Protein AF-0000000081655066 (afdb_homodimer)

Organism: Saccoglossus kowalevskii (NCBI:txid10224)

InterPro domains:
  IPR029526 PiggyBac transposable element-derived protein [PF13843] (154-527)

Secondary structure (DSSP, 8-state):
----------------------------------------------EEE-TTT--EEE---TTS----S--------SSSS-S-------------SS-----------------S--PPPEE--GGGGGG--PPP--SPPEESS---TT--HHHHHHHHS-HHHHHHHHHHHHHHHHHIIIIIS-S--TT-----HHHHHHHHHHHHHHHHS--SSGGGGG-S-TTT--HHHHHHS-HHHHHHHHHH--SS-STT-GGG-SSHHHHHHHHHH-TTTTTHHHHHHHHHHHHHSEE--SEEEEEEEEEE--S--TT-EE-TTSSS-EEEEEEEEEESSS--EEEEEE---STTS---SS----THHHHHHHHHHHGGG-SS-EEEEE-TTT--HHHHHHHHTTTEEEEEE--TT-TTTS-GGGSPSTT-SS----TT-EEEEEETTTTEEEEEEE-SS-EEEEEESSS---B-STT--BHHHHHHHHHTTHHHHHHHHHHHT------S-HHHHHHHHHHHHHHHHHHHHHHHH-TT----HHHHHHHHHHHHHTT---S--------------TTGGGS------------------------------------/----------------------------------------------EEE-TTT--EEE---TTS-------------SSSS-S-------------SS-----------------S--PPPEE--GGGGGG--PPP--SPPEESS---TT--HHHHHHHHS-HHHHHHHHHHHHHHHHHIIIIIS-S--TT-----HHHHHHHHHHHHHHHHS--SSGGGGG-S-TTT--HHHHTTS-HHHHHHHHHH--SS-STT-GGG-SSHHHHHHHHHH-TTTTTHHHHHHHHHHHHHSEE--SEEEEEEEEEE--S--TT-EE-TTSSS-EEEEEEEEEESSS--EEEEEE---STTS---SS----TTHHHHHHHHHHGGG-SS-EEEEE-TTT--HHHHHHHHTTTEEEEEE--TT-TTTS-GGGSPSTT-SS----TT-EEEEEETTTTEEEEEEE-SS-EEEEEESSS---B-STT--BHHHHHHHHHTTHHHHHHHHHHHT------S-HHHHHHHHHHHHHHHHHHHHHHHH-TT----HHHHHHHHHHHHHTT---S--------------TT-TT-------------------------------------

pLDDT: mean 71.2, std 31.36, range [13.7, 98.75]

Foldseek 3Di:
DDDDPDDDDDDDDDDDDDDDDDDDDDDPPPDPPPPDDPDDPCPVQQFDQPVVPRGGHRPPDCVVVPPDDCPPCCCCPACVQPPPVPDDPCPDPPPPPPPPPVCPVPLDDQDDPPQPPPFAKDWDDLVLLVLFAQDDFDDDWFWPDDDDPPDALLVLLCLLVNLVQLQLQLVQLQQQLVCCCVPPVVHHDPVDDRDGSLLSLLLVLLLLLCLLVPDPDPCLCCDPDPVRHNPVSCQQEHPVVSVSSVSSGFRAHPVPQLSPDPDPVSSVVVCLVCVLRGCVNSVVSSLVSLQRTTDADQEKEKDKDFLADDADDQQWAADPVDPRGIGWIKIFMFHLVALRTRHIGTRRDLVSPPPDPPDSSSSCVLLVVVCVRCVSPFPRQHEYAYEQVNDDPNSQLVRVVRNYHYKYWHDVVSVNRDRPVFDDPDPDPHHPDDQLDKIKMDRSVSQKMWMWHHHPPDITIIIGRHGSQAQPDPSSDTPSVVVNVRRHCNNVNNNVLCNSRQSDDDDNHRVVSVVSVSSSSSLSNSVSNVCRNVVPDPQDSSNSSSSSSVVSSVPRGPDDPPPPDPDDDDPPPPVPPPPDDPDDDDDDDDDPDDPDDDDDDDDDDDDDDDDDDVD/DDDDDDDDDDDDDDDDDDDDDDDDDDDDDPDPPPPDDDDDPCPPQQFCQDVPPRGGHRPPDCVPVPPPPPPVCCCCPFLQAPQPPPDCPPPDPPPPPPPPPVCPVPLDDQDDPPQPPPFAKDWDDLVLLVLFAQDDFDDDWFWPDDDDPPDALLVLLCLQVNLVQLQLQLVQLQQQLVCCCVPTVVHHDPPDDRDGSLLSLLLVLLLLLCLLVPDPDPCLCCDPDPVRHNPVSCQQEHPVVSVSSVSSGFRAHPVPQLSPDPDPVSSVVVCLVCVLRGCCNSVVSSLVSLQRTTDADQEKEKDKDFLADDADDQQWAADPVDPRGIGWIKIFMFHLVALRTRHIGTRRDLVSPPPDPPDSSSSCVLLVVVCVRCVSPFPRQHEYAYEQVNDDPNSQLVRVVRNYHYKYWHDVVSVSRDRPVFDDPDPDPHHPDDQLDKIKMDRSVSQKMWMWHHHPPDITIIIGRHGSQAQPDPSSDTPSVVVNVRRHCNNVNNNVLCNSRQSDDDDNHRVVSVVSVSSSSSLRNSVSNVCRNVVPDPQDSSNSSSSSSVVSSVPRHPDDPPPPPPDDDDPPPPPPDPDDDPDDDDDDDDDDDDDDDDDDDDDDDDYDDDDDDDD

Radius of gyration: 40.01 Å; Cα contacts (8 Å, |Δi|>4): 1673; chains: 2; bounding box: 115×161×135 Å

Structure (mmCIF, N/CA/C/O backbone):
data_AF-0000000081655066-model_v1
#
loop_
_entity.id
_entity.type
_entity.pdbx_description
1 polymer 'PiggyBac transposable element-derived protein 5-like'
#
loop_
_atom_site.group_PDB
_atom_site.id
_atom_site.type_symbol
_atom_site.label_atom_id
_atom_site.label_alt_id
_atom_site.label_comp_id
_atom_site.label_asym_id
_atom_site.label_entity_id
_atom_site.label_seq_id
_atom_site.pdbx_PDB_ins_code
_atom_site.Cartn_x
_atom_site.Cartn_y
_atom_site.Cartn_z
_atom_site.occupancy
_atom_site.B_iso_or_equiv
_atom_site.auth_seq_id
_atom_site.auth_comp_id
_atom_site.auth_asym_id
_atom_site.auth_atom_id
_atom_site.pdbx_PDB_model_num
ATOM 1 N N . MET A 1 1 ? -26.516 -25.516 51.75 1 16.62 1 MET A N 1
ATOM 2 C CA . MET A 1 1 ? -26.547 -24.328 52.594 1 16.62 1 MET A CA 1
ATOM 3 C C . MET A 1 1 ? -25.172 -23.672 52.656 1 16.62 1 MET A C 1
ATOM 5 O O . MET A 1 1 ? -25.047 -22.453 52.656 1 16.62 1 MET A O 1
ATOM 9 N N . SER A 1 2 ? -24.109 -24.328 53.219 1 15.76 2 SER A N 1
ATOM 10 C CA . SER A 1 2 ? -23.469 -23.766 54.406 1 15.76 2 SER A CA 1
ATOM 11 C C . SER A 1 2 ? -22.531 -22.609 54.031 1 15.76 2 SER A C 1
ATOM 13 O O . SER A 1 2 ? -22.125 -22.5 52.875 1 15.76 2 SER A O 1
ATOM 15 N N . PRO A 1 3 ? -21.734 -22.016 55.125 1 16.81 3 PRO A N 1
ATOM 16 C CA . PRO A 1 3 ? -21.297 -20.859 55.875 1 16.81 3 PRO A CA 1
ATOM 17 C C . PRO A 1 3 ? -20.0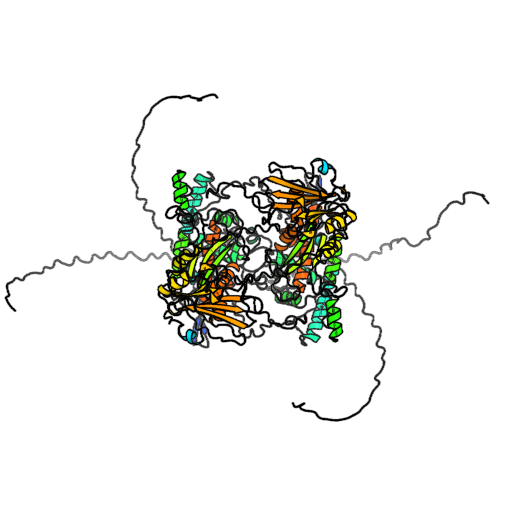31 -20.219 55.312 1 16.81 3 PRO A C 1
ATOM 19 O O . PRO A 1 3 ? -19.359 -20.812 54.469 1 16.81 3 PRO A O 1
ATOM 22 N N . LYS A 1 4 ? -19.438 -19.203 56.188 1 15.16 4 LYS A N 1
ATOM 23 C CA . LYS A 1 4 ? -18.938 -17.891 56.594 1 15.16 4 LYS A CA 1
ATOM 24 C C . LYS A 1 4 ? -17.406 -17.875 56.625 1 15.16 4 LYS A C 1
ATOM 26 O O . LYS A 1 4 ? -16.797 -18.312 57.594 1 15.16 4 LYS A O 1
ATOM 31 N N . LYS A 1 5 ? -16.672 -18.531 55.875 1 15.38 5 LYS A N 1
ATOM 32 C CA . LYS A 1 5 ? -15.375 -18.859 56.438 1 15.38 5 LYS A CA 1
ATOM 33 C C . LYS A 1 5 ? -14.625 -17.594 56.844 1 15.38 5 LYS A C 1
ATOM 35 O O . LYS A 1 5 ? -14.438 -16.688 56.031 1 15.38 5 LYS A O 1
ATOM 40 N N . TRP A 1 6 ? -14.289 -17.297 58.156 1 14.04 6 TRP A N 1
ATOM 41 C CA . TRP A 1 6 ? -13.984 -16.391 59.25 1 14.04 6 TRP A CA 1
ATOM 42 C C . TRP A 1 6 ? -12.648 -15.688 59.031 1 14.04 6 TRP A C 1
ATOM 44 O O . TRP A 1 6 ? -12.562 -14.461 59.125 1 14.04 6 TRP A O 1
ATOM 54 N N . TYR A 1 7 ? -11.445 -16.297 59.281 1 14.67 7 TYR A N 1
ATOM 55 C CA . TYR A 1 7 ? -10.719 -15.867 60.469 1 14.67 7 TYR A CA 1
ATOM 56 C C . TYR A 1 7 ? -9.898 -14.617 60.156 1 14.67 7 TYR A C 1
ATOM 58 O O . TYR A 1 7 ? -9.578 -14.336 59 1 14.67 7 TYR A O 1
ATOM 66 N N . LYS A 1 8 ? -9.25 -13.883 61.281 1 13.89 8 LYS A N 1
ATOM 67 C CA . LYS A 1 8 ? -8.914 -12.711 62.094 1 13.89 8 LYS A CA 1
ATOM 68 C C . LYS A 1 8 ? -7.465 -12.289 61.875 1 13.89 8 LYS A C 1
ATOM 70 O O . LYS A 1 8 ? -7.031 -11.258 62.406 1 13.89 8 LYS A O 1
ATOM 75 N N . LYS A 1 9 ? -6.566 -13.031 61.312 1 14.57 9 LYS A N 1
ATOM 76 C CA . LYS A 1 9 ? -5.371 -12.953 62.156 1 14.57 9 LYS A CA 1
ATOM 77 C C . LYS A 1 9 ? -4.941 -11.5 62.375 1 14.57 9 LYS A C 1
ATOM 79 O O . LYS A 1 9 ? -5.094 -10.672 61.469 1 14.57 9 LYS A O 1
ATOM 84 N N . ASN A 1 10 ? -4.234 -11.234 63.469 1 14.16 10 ASN A N 1
ATOM 85 C CA . ASN A 1 10 ? -3.838 -10.336 64.562 1 14.16 10 ASN A CA 1
ATOM 86 C C . ASN A 1 10 ? -2.871 -9.266 64.062 1 14.16 10 ASN A C 1
ATOM 88 O O . ASN A 1 10 ? -2.518 -9.227 62.875 1 14.16 10 ASN A O 1
ATOM 92 N N . VAL A 1 11 ? -1.591 -9.32 64.625 1 14.4 11 VAL A N 1
ATOM 93 C CA . VAL A 1 11 ? -1.069 -8.461 65.688 1 14.4 11 VAL A CA 1
ATOM 94 C C . VAL A 1 11 ? -0.312 -7.285 65.062 1 14.4 11 VAL A C 1
ATOM 96 O O . VAL A 1 11 ? -0.012 -7.289 63.875 1 14.4 11 VAL A O 1
ATOM 99 N N . CYS A 1 12 ? 1.048 -7.078 65.562 1 14.5 12 CYS A N 1
ATOM 100 C CA . CYS A 1 12 ? 1.563 -6.09 66.5 1 14.5 12 CYS A CA 1
ATOM 101 C C . CYS A 1 12 ? 2.322 -4.988 65.75 1 14.5 12 CYS A C 1
ATOM 103 O O . CYS A 1 12 ? 2.021 -3.805 65.938 1 14.5 12 CYS A O 1
ATOM 105 N N . GLY A 1 13 ? 3.725 -4.988 66 1 14.02 13 GLY A N 1
ATOM 106 C CA . GLY A 1 13 ? 4.43 -4.012 66.812 1 14.02 13 GLY A CA 1
ATOM 107 C C . GLY A 1 13 ? 4.879 -2.795 66 1 14.02 13 GLY A C 1
ATOM 108 O O . GLY A 1 13 ? 4.715 -2.744 64.812 1 14.02 13 GLY A O 1
ATOM 109 N N . THR A 1 14 ? 6.246 -2.379 66.312 1 14.54 14 THR A N 1
ATOM 110 C CA . THR A 1 14 ? 6.812 -1.21 66.938 1 14.54 14 THR A CA 1
ATOM 111 C C . THR A 1 14 ? 7.293 -0.184 65.938 1 14.54 14 THR A C 1
ATOM 113 O O . THR A 1 14 ? 6.91 0.986 66 1 14.54 14 THR A O 1
ATOM 116 N N . GLU A 1 15 ? 8.711 -0.121 65.75 1 14.47 15 GLU A N 1
ATOM 117 C CA . GLU A 1 15 ? 9.539 0.967 66.25 1 14.47 15 GLU A CA 1
ATOM 118 C C . GLU A 1 15 ? 9.648 2.102 65.188 1 14.47 15 GLU A C 1
ATOM 120 O O . GLU A 1 15 ? 9.344 1.919 64.062 1 14.47 15 GLU A O 1
ATOM 125 N N . GLN A 1 16 ? 10.875 2.84 65.312 1 13.99 16 GLN A N 1
ATOM 126 C CA . GLN A 1 16 ? 11.297 4.188 65.688 1 13.99 16 GLN A CA 1
ATOM 127 C C . GLN A 1 16 ? 11.633 5.02 64.5 1 13.99 16 GLN A C 1
ATOM 129 O O . GLN A 1 16 ? 11.117 6.125 64.312 1 13.99 16 GLN A O 1
ATOM 134 N N . SER A 1 17 ? 12.984 4.992 64 1 14.1 17 SER A N 1
ATOM 135 C CA . SER A 1 17 ? 13.875 6.125 64.25 1 14.1 17 SER A CA 1
ATOM 136 C C . SER A 1 17 ? 13.797 7.141 63.125 1 14.1 17 SER A C 1
ATOM 138 O O . SER A 1 17 ? 13.234 6.855 62.062 1 14.1 17 SER A O 1
ATOM 140 N N . THR A 1 18 ? 15.07 7.672 62.812 1 14.79 18 THR A N 1
ATOM 141 C CA . THR A 1 18 ? 15.758 8.961 62.906 1 14.79 18 THR A CA 1
ATOM 142 C C . THR A 1 18 ? 15.727 9.688 61.562 1 14.79 18 THR A C 1
ATOM 144 O O . THR A 1 18 ? 15.68 9.055 60.5 1 14.79 18 THR A O 1
ATOM 147 N N . LEU A 1 19 ? 15.625 11.016 61.625 1 14.87 19 LEU A N 1
ATOM 148 C CA . LEU A 1 19 ? 15.273 12.258 60.938 1 14.87 19 LEU A CA 1
ATOM 149 C C . LEU A 1 19 ? 16.406 12.719 60.031 1 14.87 19 LEU A C 1
ATOM 151 O O . LEU A 1 19 ? 16.344 13.812 59.469 1 14.87 19 LEU A O 1
ATOM 155 N N . ALA A 1 20 ? 17.375 11.75 59.75 1 14.73 20 ALA A N 1
ATOM 156 C CA . ALA A 1 20 ? 18.578 12.562 59.531 1 14.73 20 ALA A CA 1
ATOM 157 C C . ALA A 1 20 ? 18.344 13.617 58.438 1 14.73 20 ALA A C 1
ATOM 159 O O . ALA A 1 20 ? 17.469 13.453 57.594 1 14.73 20 ALA A O 1
ATOM 160 N N . SER A 1 21 ? 19.391 14.547 58.469 1 14.8 21 SER A N 1
ATOM 161 C CA . SER A 1 21 ? 19.734 15.953 58.281 1 14.8 21 SER A CA 1
ATOM 162 C C . SER A 1 21 ? 19.844 16.328 56.812 1 14.8 21 SER A C 1
ATOM 164 O O . SER A 1 21 ? 20.047 15.453 55.969 1 14.8 21 SER A O 1
ATOM 166 N N . PHE A 1 22 ? 19.797 17.625 56.562 1 15.66 22 PHE A N 1
ATOM 167 C CA . PHE A 1 22 ? 19.344 18.688 55.656 1 15.66 22 PHE A CA 1
ATOM 168 C C . PHE A 1 22 ? 20.406 19 54.594 1 15.66 22 PHE A C 1
ATOM 170 O O . PHE A 1 22 ? 20.125 19.719 53.625 1 15.66 22 PHE A O 1
ATOM 177 N N . PRO A 1 23 ? 21.672 18.188 54.625 1 16.05 23 PRO A N 1
ATOM 178 C CA . PRO A 1 23 ? 22.594 19.297 54.344 1 16.05 23 PRO A CA 1
ATOM 179 C C . PRO A 1 23 ? 22.375 19.906 52.969 1 16.05 23 PRO A C 1
ATOM 181 O O . PRO A 1 23 ? 21.766 19.281 52.094 1 16.05 23 PRO A O 1
ATOM 184 N N . GLU A 1 24 ? 23.188 21.047 52.844 1 15.78 24 GLU A N 1
ATOM 185 C CA . GLU A 1 24 ? 23.25 22.328 52.156 1 15.78 24 GLU A CA 1
ATOM 186 C C . GLU A 1 24 ? 23.688 22.156 50.688 1 15.78 24 GLU A C 1
ATOM 188 O O . GLU A 1 24 ? 24.484 21.25 50.375 1 15.78 24 GLU A O 1
ATOM 193 N N . LYS A 1 25 ? 23.078 22.859 49.844 1 16.58 25 LYS A N 1
ATOM 194 C CA . LYS A 1 25 ? 22.859 23.031 48.406 1 16.58 25 LYS A CA 1
ATOM 195 C C . LYS A 1 25 ? 24.125 23.578 47.719 1 16.58 25 LYS A C 1
ATOM 197 O O . LYS A 1 25 ? 24.078 24.625 47.094 1 16.58 25 LYS A O 1
ATOM 202 N N . GLN A 1 26 ? 25.375 22.953 48.094 1 15.59 26 GLN A N 1
ATOM 203 C CA . GLN A 1 26 ? 26.516 23.75 47.625 1 15.59 26 GLN A CA 1
ATOM 204 C C . GLN A 1 26 ? 26.484 23.969 46.125 1 15.59 26 GLN A C 1
ATOM 206 O O . GLN A 1 26 ? 25.891 23.172 45.375 1 15.59 26 GLN A O 1
ATOM 211 N N . THR A 1 27 ? 27.156 25.141 45.719 1 16.92 27 THR A N 1
ATOM 212 C CA . THR A 1 27 ? 27.297 26.203 44.75 1 16.92 27 THR A CA 1
ATOM 213 C C . THR A 1 27 ? 28.125 25.75 43.562 1 16.92 27 THR A C 1
ATOM 215 O O . THR A 1 27 ? 28.391 26.531 42.625 1 16.92 27 THR A O 1
ATOM 218 N N . ILE A 1 28 ? 28 24.5 43.062 1 16.25 28 ILE A N 1
ATOM 219 C CA . ILE A 1 28 ? 29.094 24.094 42.188 1 16.25 28 ILE A CA 1
ATOM 220 C C . ILE A 1 28 ? 29.156 25.016 40.969 1 16.25 28 ILE A C 1
ATOM 222 O O . ILE A 1 28 ? 28.172 25.188 40.25 1 16.25 28 ILE A O 1
ATOM 226 N N . LYS A 1 29 ? 30.141 25.906 41 1 17.64 29 LYS A N 1
ATOM 227 C CA . LYS A 1 29 ? 30.625 26.922 40.062 1 17.64 29 LYS A CA 1
ATOM 228 C C . LYS A 1 29 ? 31.016 26.312 38.719 1 17.64 29 LYS A C 1
ATOM 230 O O . LYS A 1 29 ? 32.062 25.656 38.625 1 17.64 29 LYS A O 1
ATOM 235 N N . LYS A 1 30 ? 30.203 25.531 38.094 1 17.91 30 LYS A N 1
ATOM 236 C CA . LYS A 1 30 ? 30.766 24.859 36.938 1 17.91 30 LYS A CA 1
ATOM 237 C C . LYS A 1 30 ? 31.266 25.859 35.906 1 17.91 30 LYS A C 1
ATOM 239 O O . LYS A 1 30 ? 30.547 26.781 35.531 1 17.91 30 LYS A O 1
ATOM 244 N N . ARG A 1 31 ? 32.562 26.078 35.938 1 17.39 31 ARG A N 1
ATOM 245 C CA . ARG A 1 31 ? 33.406 26.891 35.062 1 17.39 31 ARG A CA 1
ATOM 246 C C . ARG A 1 31 ? 33.156 26.531 33.594 1 17.39 31 ARG A C 1
ATOM 248 O O . ARG A 1 31 ? 33.156 25.359 33.219 1 17.39 31 ARG A O 1
ATOM 255 N N . VAL A 1 32 ? 32.562 27.469 32.875 1 17.84 32 VAL A N 1
ATOM 256 C CA . VAL A 1 32 ? 32.031 27.625 31.516 1 17.84 32 VAL A CA 1
ATOM 257 C C . VAL A 1 32 ? 33.188 27.672 30.531 1 17.84 32 VAL A C 1
ATOM 259 O O . VAL A 1 32 ? 33.969 28.641 30.484 1 17.84 32 VAL A O 1
ATOM 262 N N . VAL A 1 33 ? 34.188 26.719 30.609 1 17.98 33 VAL A N 1
ATOM 263 C CA . VAL A 1 33 ? 35.375 26.953 29.797 1 17.98 33 VAL A CA 1
ATOM 264 C C . VAL A 1 33 ? 34.969 27.062 28.328 1 17.98 33 VAL A C 1
ATOM 266 O O . VAL A 1 33 ? 34.25 26.203 27.812 1 17.98 33 VAL A O 1
ATOM 269 N N . TYR A 1 34 ? 35.094 28.266 27.719 1 18.09 34 TYR A N 1
ATOM 270 C CA . TYR A 1 34 ? 34.812 28.891 26.438 1 18.09 34 TYR A CA 1
ATOM 271 C C . TYR A 1 34 ? 35.688 28.328 25.344 1 18.09 34 TYR A C 1
ATOM 273 O O . TYR A 1 34 ? 36.938 28.5 25.375 1 18.09 34 TYR A O 1
ATOM 281 N N . ALA A 1 35 ? 35.625 26.969 25.141 1 19.02 35 ALA A N 1
ATOM 282 C CA . ALA A 1 35 ? 36.594 26.453 24.188 1 19.02 35 ALA A CA 1
ATOM 283 C C . ALA A 1 35 ? 36.562 27.234 22.875 1 19.02 35 ALA A C 1
ATOM 285 O O . ALA A 1 35 ? 35.5 27.609 22.406 1 19.02 35 ALA A O 1
ATOM 286 N N . HIS A 1 36 ? 37.594 27.875 22.516 1 19.34 36 HIS A N 1
ATOM 287 C CA . HIS A 1 36 ? 38.062 28.734 21.438 1 19.34 36 HIS A CA 1
ATOM 288 C C . HIS A 1 36 ? 37.906 28.078 20.078 1 19.34 36 HIS A C 1
ATOM 290 O O . HIS A 1 36 ? 38.312 26.938 19.875 1 19.34 36 HIS A O 1
ATOM 296 N N . ALA A 1 37 ? 36.875 28.438 19.297 1 19 37 ALA A N 1
ATOM 297 C CA . ALA A 1 37 ? 36.375 28.094 17.969 1 19 37 ALA A CA 1
ATOM 298 C C . ALA A 1 37 ? 37.406 28.375 16.891 1 19 37 ALA A C 1
ATOM 300 O O . ALA A 1 37 ? 37.938 29.484 16.781 1 19 37 ALA A O 1
ATOM 301 N N . SER A 1 38 ? 38.25 27.359 16.703 1 20.33 38 SER A N 1
ATOM 302 C CA . SER A 1 38 ? 39.312 27.484 15.703 1 20.33 38 SER A CA 1
ATOM 303 C C . SER A 1 38 ? 38.781 28.125 14.414 1 20.33 38 SER A C 1
ATOM 305 O O . SER A 1 38 ? 37.594 28.016 14.102 1 20.33 38 SER A O 1
ATOM 307 N N . PRO A 1 39 ? 39.656 28.875 13.703 1 22.05 39 PRO A N 1
ATOM 308 C CA . PRO A 1 39 ? 39.5 29.812 12.586 1 22.05 39 PRO A CA 1
ATOM 309 C C . PRO A 1 39 ? 38.906 29.156 11.344 1 22.05 39 PRO A C 1
ATOM 311 O O . PRO A 1 39 ? 39.156 27.984 11.07 1 22.05 39 PRO A O 1
ATOM 314 N N . MET A 1 40 ? 37.781 29.656 10.844 1 22.22 40 MET A N 1
ATOM 315 C CA . MET A 1 40 ? 36.781 29.438 9.781 1 22.22 40 MET A CA 1
ATOM 316 C C . MET A 1 40 ? 37.469 29.422 8.414 1 22.22 40 MET A C 1
ATOM 318 O O . MET A 1 40 ? 38.281 30.297 8.094 1 22.22 40 MET A O 1
ATOM 322 N N . ASP A 1 41 ? 37.75 28.188 7.852 1 22.53 41 ASP A N 1
ATOM 323 C CA . ASP A 1 41 ? 38.281 27.906 6.516 1 22.53 41 ASP A CA 1
ATOM 324 C C . ASP A 1 41 ? 37.688 28.875 5.488 1 22.53 41 ASP A C 1
ATOM 326 O O . ASP A 1 41 ? 36.469 29.109 5.461 1 22.53 41 ASP A O 1
ATOM 330 N N . THR A 1 42 ? 38.438 29.844 4.988 1 25.31 42 THR A N 1
ATOM 331 C CA . THR A 1 42 ? 38.281 30.891 3.982 1 25.31 42 THR A CA 1
ATOM 332 C C . THR A 1 42 ? 37.812 30.297 2.658 1 25.31 42 THR A C 1
ATOM 334 O O . THR A 1 42 ? 38.594 29.703 1.916 1 25.31 42 THR A O 1
ATOM 337 N N . ARG A 1 43 ? 36.688 29.578 2.572 1 28.83 43 ARG A N 1
ATOM 338 C CA . ARG A 1 43 ? 36.125 29.188 1.29 1 28.83 43 ARG A CA 1
ATOM 339 C C . ARG A 1 43 ? 36.031 30.391 0.348 1 28.83 43 ARG A C 1
ATOM 341 O O . ARG A 1 43 ? 35.438 31.406 0.687 1 28.83 43 ARG A O 1
ATOM 348 N N . ASP A 1 44 ? 37.062 30.562 -0.419 1 28.55 44 ASP A N 1
ATOM 349 C CA . ASP A 1 44 ? 37.062 31.531 -1.512 1 28.55 44 ASP A CA 1
ATOM 350 C C . ASP A 1 44 ? 35.781 31.422 -2.33 1 28.55 44 ASP A C 1
ATOM 352 O O . ASP A 1 44 ? 35.469 30.375 -2.908 1 28.55 44 ASP A O 1
ATOM 356 N N . ASP A 1 45 ? 34.688 32 -2.012 1 32.31 45 ASP A N 1
ATOM 357 C CA . ASP A 1 45 ? 33.375 32.25 -2.6 1 32.31 45 ASP A CA 1
ATOM 358 C C . ASP A 1 45 ? 33.5 32.812 -4.012 1 32.31 45 ASP A C 1
ATOM 360 O O . ASP A 1 45 ? 33.875 34 -4.188 1 32.31 45 ASP A O 1
ATOM 364 N N . GLU A 1 46 ? 34.031 32.031 -4.969 1 35.88 46 GLU A N 1
ATOM 365 C CA . GLU A 1 46 ? 34.062 32.656 -6.289 1 35.88 46 GLU A CA 1
ATOM 366 C C . GLU A 1 46 ? 32.688 33.094 -6.75 1 35.88 46 GLU A C 1
ATOM 368 O O . GLU A 1 46 ? 31.75 32.312 -6.738 1 35.88 46 GLU A O 1
ATOM 373 N N . LEU A 1 47 ? 32.312 34.312 -6.75 1 42.12 47 LEU A N 1
ATOM 374 C CA . LEU A 1 47 ? 31.156 35.094 -7.199 1 42.12 47 LEU A CA 1
ATOM 375 C C . LEU A 1 47 ? 31 35 -8.719 1 42.12 47 LEU A C 1
ATOM 377 O O . LEU A 1 47 ? 31.984 35.156 -9.453 1 42.12 47 LEU A O 1
ATOM 381 N N . VAL A 1 48 ? 30.156 34.188 -9.312 1 47.5 48 VAL A N 1
ATOM 382 C CA . VAL A 1 48 ? 29.922 34.25 -10.758 1 47.5 48 VAL A CA 1
ATOM 383 C C . VAL A 1 48 ? 28.812 35.25 -11.078 1 47.5 48 VAL A C 1
ATOM 385 O O . VAL A 1 48 ? 27.859 35.375 -10.32 1 47.5 48 VAL A O 1
ATOM 388 N N . LEU A 1 49 ? 29.031 36.156 -12 1 47.59 49 LEU A N 1
ATOM 389 C CA . LEU A 1 49 ? 28.156 37.219 -12.492 1 47.59 49 LEU A CA 1
ATOM 390 C C . LEU A 1 49 ? 26.922 36.625 -13.172 1 47.59 49 LEU A C 1
ATOM 392 O O . LEU A 1 49 ? 27.047 35.781 -14.07 1 47.59 49 LEU A O 1
ATOM 396 N N . ASP A 1 50 ? 25.672 36.781 -12.711 1 43.16 50 ASP A N 1
ATOM 397 C CA . ASP A 1 50 ? 24.422 36.469 -13.367 1 43.16 50 ASP A CA 1
ATOM 398 C C . ASP A 1 50 ? 24.203 37.344 -14.602 1 43.16 50 ASP A C 1
ATOM 400 O O . ASP A 1 50 ? 24.172 38.562 -14.492 1 43.16 50 ASP A O 1
ATOM 404 N N . GLU A 1 51 ? 24.375 36.906 -15.742 1 52.81 51 GLU A N 1
ATOM 405 C CA . GLU A 1 51 ? 24.359 37.719 -16.953 1 52.81 51 GLU A CA 1
ATOM 406 C C . GLU A 1 51 ? 23.078 38.562 -17.031 1 52.81 51 GLU A C 1
ATOM 408 O O . GLU A 1 51 ? 23.078 39.656 -17.594 1 52.81 51 GLU A O 1
ATOM 413 N N . LYS A 1 52 ? 21.875 38.156 -16.547 1 52.62 52 LYS A N 1
ATOM 414 C CA . LYS A 1 52 ? 20.625 38.938 -16.688 1 52.62 52 LYS A CA 1
ATOM 415 C C . LYS A 1 52 ? 20.547 40.031 -15.641 1 52.62 52 LYS A C 1
ATOM 417 O O . LYS A 1 52 ? 20.078 41.125 -15.93 1 52.62 52 LYS A O 1
ATOM 422 N N . THR A 1 53 ? 20.938 39.656 -14.391 1 47.03 53 THR A N 1
ATOM 423 C CA . THR A 1 53 ? 20.75 40.656 -13.336 1 47.03 53 THR A CA 1
ATOM 424 C C . THR A 1 53 ? 22.062 41.375 -13.047 1 47.03 53 THR A C 1
ATOM 426 O O . THR A 1 53 ? 22.062 42.438 -12.398 1 47.03 53 THR A O 1
ATOM 429 N N . GLY A 1 54 ? 23.203 41.281 -13.539 1 47.22 54 GLY A N 1
ATOM 430 C CA . GLY A 1 54 ? 24.5 41.906 -13.375 1 47.22 54 GLY A CA 1
ATOM 431 C C . GLY A 1 54 ? 25.125 41.656 -12.008 1 47.22 54 GLY A C 1
ATOM 432 O O . GLY A 1 54 ? 26.109 42.281 -11.633 1 47.22 54 GLY A O 1
ATOM 433 N N . GLU A 1 55 ? 24.375 41.031 -11.078 1 45.44 55 GLU A N 1
ATOM 434 C CA . GLU A 1 55 ? 24.844 40.938 -9.703 1 45.44 55 GLU A CA 1
ATOM 435 C C . GLU A 1 55 ? 25.766 39.75 -9.5 1 45.44 55 GLU A C 1
ATOM 437 O O . GLU A 1 55 ? 25.641 38.75 -10.211 1 45.44 55 GLU A O 1
ATOM 442 N N . LEU A 1 56 ? 26.891 39.688 -8.828 1 45.59 56 LEU A N 1
ATOM 443 C CA . LEU A 1 56 ? 27.891 38.656 -8.523 1 45.59 56 LEU A CA 1
ATOM 444 C C . LEU A 1 56 ? 27.297 37.594 -7.605 1 45.59 56 LEU A C 1
ATOM 446 O O . LEU A 1 56 ? 26.75 37.906 -6.547 1 45.59 56 LEU A O 1
ATOM 450 N N . ARG A 1 57 ? 26.734 36.531 -8.039 1 42 57 ARG A N 1
ATOM 451 C CA . ARG A 1 57 ? 26.234 35.469 -7.148 1 42 57 ARG A CA 1
ATOM 452 C C . ARG A 1 57 ? 27.281 34.406 -6.934 1 42 57 ARG A C 1
ATOM 454 O O . ARG A 1 57 ? 28.203 34.25 -7.742 1 42 57 ARG A O 1
ATOM 461 N N . HIS A 1 58 ? 27.562 33.812 -5.727 1 39.47 58 HIS A N 1
ATOM 462 C CA . HIS A 1 58 ? 28.5 32.719 -5.43 1 39.47 58 HIS A CA 1
ATOM 463 C C . HIS A 1 58 ? 28.312 31.562 -6.398 1 39.47 58 HIS A C 1
ATOM 465 O O . HIS A 1 58 ? 27.188 31.219 -6.773 1 39.47 58 HIS A O 1
ATOM 471 N N . LYS A 1 59 ? 29.328 31.172 -7.164 1 35.12 59 LYS A N 1
ATOM 472 C CA . LYS A 1 59 ? 29.359 30.031 -8.07 1 35.12 59 LYS A CA 1
ATOM 473 C C . LYS A 1 59 ? 28.844 28.766 -7.391 1 35.12 59 LYS A C 1
ATOM 475 O O . LYS A 1 59 ? 29.391 28.328 -6.375 1 35.12 59 LYS A O 1
ATOM 480 N N . ILE A 1 60 ? 27.641 28.547 -7.414 1 33.41 60 ILE A N 1
ATOM 481 C CA . ILE A 1 60 ? 27.219 27.203 -6.992 1 33.41 60 ILE A CA 1
ATOM 482 C C . ILE A 1 60 ? 28 26.156 -7.777 1 33.41 60 ILE A C 1
ATOM 484 O O . ILE A 1 60 ? 28.125 26.25 -9 1 33.41 60 ILE A O 1
ATOM 488 N N . PRO A 1 61 ? 28.969 25.531 -7.164 1 30.03 61 PRO A N 1
ATOM 489 C CA . PRO A 1 61 ? 29.703 24.531 -7.953 1 30.03 61 PRO A CA 1
ATOM 490 C C . PRO A 1 61 ? 28.812 23.828 -8.977 1 30.03 61 PRO A C 1
ATOM 492 O O . PRO A 1 61 ? 27.609 23.672 -8.758 1 30.03 61 PRO A O 1
ATOM 495 N N . ASP A 1 62 ? 29.266 23.812 -10.328 1 27.8 62 ASP A N 1
ATOM 496 C CA . ASP A 1 62 ? 28.75 23.234 -11.57 1 27.8 62 ASP A CA 1
ATOM 497 C C . ASP A 1 62 ? 28.125 21.859 -11.32 1 27.8 62 ASP A C 1
ATOM 499 O O . ASP A 1 62 ? 27.562 21.25 -12.234 1 27.8 62 ASP A O 1
ATOM 503 N N . ASP A 1 63 ? 28.75 21.25 -10.273 1 28.2 63 ASP A N 1
ATOM 504 C CA . ASP A 1 63 ? 28.375 19.844 -10.367 1 28.2 63 ASP A CA 1
ATOM 505 C C . ASP A 1 63 ? 26.844 19.688 -10.367 1 28.2 63 ASP A C 1
ATOM 507 O O . ASP A 1 63 ? 26.344 18.562 -10.281 1 28.2 63 ASP A O 1
ATOM 511 N N . PHE A 1 64 ? 26.266 20.766 -9.781 1 28.08 64 PHE A N 1
ATOM 512 C CA . PHE A 1 64 ? 24.812 20.594 -9.82 1 28.08 64 PHE A CA 1
ATOM 513 C C . PHE A 1 64 ? 24.266 20.891 -11.211 1 28.08 64 PHE A C 1
ATOM 515 O O . PHE A 1 64 ? 23.953 22.047 -11.523 1 28.08 64 PHE A O 1
ATOM 522 N N . ILE A 1 65 ? 25.031 20.516 -12.266 1 25.7 65 ILE A N 1
ATOM 523 C CA . ILE A 1 65 ? 24.516 20.719 -13.617 1 25.7 65 ILE A CA 1
ATOM 524 C C . ILE A 1 65 ? 23 20.703 -13.594 1 25.7 65 ILE A C 1
ATOM 526 O O . ILE A 1 65 ? 22.375 19.703 -13.227 1 25.7 65 ILE A O 1
ATOM 530 N N . VAL A 1 66 ? 22.531 21.828 -13.32 1 25.72 66 VAL A N 1
ATOM 531 C CA . VAL A 1 66 ? 21.109 22.047 -13.617 1 25.72 66 VAL A CA 1
ATOM 532 C C . VAL A 1 66 ? 20.781 21.484 -15 1 25.72 66 VAL A C 1
ATOM 534 O O . VAL A 1 66 ? 21.453 21.797 -15.984 1 25.72 66 VAL A O 1
ATOM 537 N N . ALA A 1 67 ? 20.328 20.281 -15.133 1 24.81 67 ALA A N 1
ATOM 538 C CA . ALA A 1 67 ? 19.75 19.891 -16.422 1 24.81 67 ALA A CA 1
ATOM 539 C C . ALA A 1 67 ? 19.062 21.078 -17.094 1 24.81 67 ALA A C 1
ATOM 541 O O . ALA A 1 67 ? 18.234 21.75 -16.484 1 24.81 67 ALA A O 1
ATOM 542 N N . THR A 1 68 ? 19.734 22.047 -17.797 1 23.05 68 THR A N 1
ATOM 543 C CA . THR A 1 68 ? 19.203 23.016 -18.75 1 23.05 68 THR A CA 1
ATOM 544 C C . THR A 1 68 ? 17.781 22.625 -19.172 1 23.05 68 THR A C 1
ATOM 546 O O . THR A 1 68 ? 17.375 21.469 -19.031 1 23.05 68 THR A O 1
ATOM 549 N N . ASP A 1 69 ? 17.031 23.703 -19.812 1 22.55 69 ASP A N 1
ATOM 550 C CA . ASP A 1 69 ? 15.672 23.969 -20.297 1 22.55 69 ASP A CA 1
ATOM 551 C C . ASP A 1 69 ? 15.164 22.812 -21.156 1 22.55 69 ASP A C 1
ATOM 553 O O . ASP A 1 69 ? 13.969 22.5 -21.156 1 22.55 69 ASP A O 1
ATOM 557 N N . ASP A 1 70 ? 15.922 22.812 -22.406 1 21.92 70 ASP A N 1
ATOM 558 C CA . ASP A 1 70 ? 15.195 22.188 -23.5 1 21.92 70 ASP A CA 1
ATOM 559 C C . ASP A 1 70 ? 14.727 20.781 -23.125 1 21.92 70 ASP A C 1
ATOM 561 O O . ASP A 1 70 ? 15.398 19.797 -23.422 1 21.92 70 ASP A O 1
ATOM 565 N N . ASP A 1 71 ? 14.734 20.672 -22.031 1 24.58 71 ASP A N 1
ATOM 566 C CA . ASP A 1 71 ? 14.086 19.438 -21.578 1 24.58 71 ASP A CA 1
ATOM 567 C C . ASP A 1 71 ? 12.758 19.234 -22.297 1 24.58 71 ASP A C 1
ATOM 569 O O . ASP A 1 71 ? 11.695 19.594 -21.781 1 24.58 71 ASP A O 1
ATOM 573 N N . THR A 1 72 ? 12.789 19.828 -23.625 1 23.17 72 THR A N 1
ATOM 574 C CA . THR A 1 72 ? 11.633 19.562 -24.469 1 23.17 72 THR A CA 1
ATOM 575 C C . THR A 1 72 ? 10.992 18.234 -24.094 1 23.17 72 THR A C 1
ATOM 577 O O . THR A 1 72 ? 9.773 18.156 -23.906 1 23.17 72 THR A O 1
ATOM 580 N N . ASP A 1 73 ? 11.727 17.297 -24.734 1 21.7 73 ASP A N 1
ATOM 581 C CA . ASP A 1 73 ? 11.023 16.078 -25.156 1 21.7 73 ASP A CA 1
ATOM 582 C C . ASP A 1 73 ? 10.508 15.297 -23.953 1 21.7 73 ASP A C 1
ATOM 584 O O . ASP A 1 73 ? 11.281 14.617 -23.266 1 21.7 73 ASP A O 1
ATOM 588 N N . SER A 1 74 ? 10.195 15.891 -23.031 1 25.67 74 SER A N 1
ATOM 589 C CA . SER A 1 74 ? 9.273 15.125 -22.203 1 25.67 74 SER A CA 1
ATOM 590 C C . SER A 1 74 ? 8.695 13.938 -22.953 1 25.67 74 SER A C 1
ATOM 592 O O . SER A 1 74 ? 7.512 13.938 -23.312 1 25.67 74 SER A O 1
ATOM 594 N N . GLU A 1 75 ? 9.609 13.656 -23.938 1 23.14 75 GLU A N 1
ATOM 595 C CA . GLU A 1 75 ? 9.203 12.477 -24.703 1 23.14 75 GLU A CA 1
ATOM 596 C C . GLU A 1 75 ? 8.695 11.375 -23.781 1 23.14 75 GLU A C 1
ATOM 598 O O . GLU A 1 75 ? 9.484 10.625 -23.188 1 23.14 75 GLU A O 1
ATOM 603 N N . ILE A 1 76 ? 8.195 11.734 -22.766 1 28.98 76 ILE A N 1
ATOM 604 C CA . ILE A 1 76 ? 7.121 10.773 -22.531 1 28.98 76 ILE A CA 1
ATOM 605 C C . ILE A 1 76 ? 6.723 10.117 -23.859 1 28.98 76 ILE A C 1
ATOM 607 O O . ILE A 1 76 ? 5.82 10.602 -24.547 1 28.98 76 ILE A O 1
ATOM 611 N N . ASP A 1 77 ? 7.891 10.25 -24.781 1 24.14 77 ASP A N 1
ATOM 612 C CA . ASP A 1 77 ? 7.758 9.859 -26.172 1 24.14 77 ASP A CA 1
ATOM 613 C C . ASP A 1 77 ? 6.977 8.547 -26.312 1 24.14 77 ASP A C 1
ATOM 615 O O . ASP A 1 77 ? 6.129 8.414 -27.203 1 24.14 77 ASP A O 1
ATOM 619 N N . GLU A 1 78 ? 7.699 7.621 -26.141 1 29.25 78 GLU A N 1
ATOM 620 C CA . GLU A 1 78 ? 8.094 6.391 -26.812 1 29.25 78 GLU A CA 1
ATOM 621 C C . GLU A 1 78 ? 6.926 5.422 -26.938 1 29.25 78 GLU A C 1
ATOM 623 O O . GLU A 1 78 ? 6.031 5.414 -26.078 1 29.25 78 GLU A O 1
ATOM 628 N N . ASP A 1 79 ? 6.297 4.453 -27.344 1 26.44 79 ASP A N 1
ATOM 629 C CA . ASP A 1 79 ? 5.234 4.371 -28.344 1 26.44 79 ASP A CA 1
ATOM 630 C C . ASP A 1 79 ? 4.016 5.184 -27.906 1 26.44 79 ASP A C 1
ATOM 632 O O . ASP A 1 79 ? 3.52 5.035 -26.797 1 26.44 79 ASP A O 1
ATOM 636 N N . ARG A 1 80 ? 3.543 6.289 -27.547 1 29.73 80 ARG A N 1
ATOM 637 C CA . ARG A 1 80 ? 2.354 6.621 -26.766 1 29.73 80 ARG A CA 1
ATOM 638 C C . ARG A 1 80 ? 1.574 5.363 -26.391 1 29.73 80 ARG A C 1
ATOM 640 O O . ARG A 1 80 ? 1.686 4.336 -27.062 1 29.73 80 ARG A O 1
ATOM 647 N N . ALA A 1 81 ? 0.379 4.812 -25.719 1 32.25 81 ALA A N 1
ATOM 648 C CA . ALA A 1 81 ? -0.046 3.467 -25.344 1 32.25 81 ALA A CA 1
ATOM 649 C C . ALA A 1 81 ? 0.338 2.447 -26.406 1 32.25 81 ALA A C 1
ATOM 651 O O . ALA A 1 81 ? -0.072 2.568 -27.562 1 32.25 81 ALA A O 1
ATOM 652 N N . GLU A 1 82 ? 1.3 2.025 -27.078 1 31.03 82 GLU A N 1
ATOM 653 C CA . GLU A 1 82 ? 1.246 1.474 -28.438 1 31.03 82 GLU A CA 1
ATOM 654 C C . GLU A 1 82 ? -0.195 1.253 -28.891 1 31.03 82 GLU A C 1
ATOM 656 O O . GLU A 1 82 ? -1.116 1.272 -28.062 1 31.03 82 GLU A O 1
ATOM 661 N N . ASN A 1 83 ? -0.805 0.427 -29.875 1 28.19 83 ASN A N 1
ATOM 662 C CA . ASN A 1 83 ? -2.023 -0.197 -30.375 1 28.19 83 ASN A CA 1
ATOM 663 C C . ASN A 1 83 ? -2.799 -0.897 -29.266 1 28.19 83 ASN A C 1
ATOM 665 O O . ASN A 1 83 ? -2.736 -2.121 -29.125 1 28.19 83 ASN A O 1
ATOM 669 N N . ASP A 1 84 ? -2.898 -0.923 -28.109 1 30.33 84 ASP A N 1
ATOM 670 C CA . ASP A 1 84 ? -4.152 -1.615 -27.828 1 30.33 84 ASP A CA 1
ATOM 671 C C . ASP A 1 84 ? -5.348 -0.819 -28.359 1 30.33 84 ASP A C 1
ATOM 673 O O . ASP A 1 84 ? -5.504 0.359 -28.031 1 30.33 84 ASP A O 1
ATOM 677 N N . ASP A 1 85 ? -5.785 -0.825 -29.531 1 28.33 85 ASP A N 1
ATOM 678 C CA . ASP A 1 85 ? -6.852 -0.019 -30.125 1 28.33 85 ASP A CA 1
ATOM 679 C C . ASP A 1 85 ? -7.867 0.408 -29.062 1 28.33 85 ASP A C 1
ATOM 681 O O . ASP A 1 85 ? -9.023 -0.013 -29.109 1 28.33 85 ASP A O 1
ATOM 685 N N . PHE A 1 86 ? -7.785 0.239 -27.812 1 28.55 86 PHE A N 1
ATOM 686 C CA . PHE A 1 86 ? -8.969 0.733 -27.125 1 28.55 86 PHE A CA 1
ATOM 687 C C . PHE A 1 86 ? -9.234 2.193 -27.469 1 28.55 86 PHE A C 1
ATOM 689 O O . PHE A 1 86 ? -8.344 3.035 -27.359 1 28.55 86 PHE A O 1
ATOM 696 N N . LEU A 1 87 ? -10.047 2.568 -28.438 1 24.78 87 LEU A N 1
ATOM 697 C CA . LEU A 1 87 ? -10.891 3.74 -28.625 1 24.78 87 LEU A CA 1
ATOM 698 C C . LEU A 1 87 ? -11.133 4.453 -27.297 1 24.78 87 LEU A C 1
ATOM 700 O O . LEU A 1 87 ? -11.266 3.809 -26.266 1 24.78 87 LEU A O 1
ATOM 704 N N . GLU A 1 88 ? -10.992 5.789 -27.094 1 28.12 88 GLU A N 1
ATOM 705 C CA . GLU A 1 88 ? -10.898 6.973 -26.25 1 28.12 88 GLU A CA 1
ATOM 706 C C . GLU A 1 88 ? -12.086 7.066 -25.297 1 28.12 88 GLU A C 1
ATOM 708 O O . GLU A 1 88 ? -12.805 8.07 -25.281 1 28.12 88 GLU A O 1
ATOM 713 N N . GLN A 1 89 ? -13.016 6.199 -25.125 1 23.59 89 GLN A N 1
ATOM 714 C CA . GLN A 1 89 ? -13.992 6.91 -24.297 1 23.59 89 GLN A CA 1
ATOM 715 C C . GLN A 1 89 ? -13.375 7.359 -22.984 1 23.59 89 GLN A C 1
ATOM 717 O O . GLN A 1 89 ? -12.766 6.559 -22.266 1 23.59 89 GLN A O 1
ATOM 722 N N . ARG A 1 90 ? -12.867 8.578 -22.844 1 26.86 90 ARG A N 1
ATOM 723 C CA . ARG A 1 90 ? -12.422 9.391 -21.719 1 26.86 90 ARG A CA 1
ATOM 724 C C . ARG A 1 90 ? -13.172 9.008 -20.438 1 26.86 90 ARG A C 1
ATOM 726 O O . ARG A 1 90 ? -14.344 9.352 -20.281 1 26.86 90 ARG A O 1
ATOM 733 N N . TYR A 1 91 ? -12.984 7.832 -19.922 1 25.08 91 TYR A N 1
ATOM 734 C CA . TYR A 1 91 ? -13.672 7.875 -18.641 1 25.08 91 TYR A CA 1
ATOM 735 C C . TYR A 1 91 ? -13.062 8.93 -17.734 1 25.08 91 TYR A C 1
ATOM 737 O O . TYR A 1 91 ? -11.836 9.086 -17.672 1 25.08 91 TYR A O 1
ATOM 745 N N . PRO A 1 92 ? -13.625 9.984 -17.484 1 26.2 92 PRO A N 1
ATOM 746 C CA . PRO A 1 92 ? -13.188 10.977 -16.5 1 26.2 92 PRO A CA 1
ATOM 747 C C . PRO A 1 92 ? -12.555 10.344 -15.266 1 26.2 92 PRO A C 1
ATOM 749 O O . PRO A 1 92 ? -12.867 9.195 -14.93 1 26.2 92 PRO A O 1
ATOM 752 N N . PRO A 1 93 ? -11.289 10.688 -14.992 1 28.38 93 PRO A N 1
ATOM 753 C CA . PRO A 1 93 ? -10.648 10.289 -13.734 1 28.38 93 PRO A CA 1
ATOM 754 C C . PRO A 1 93 ? -11.648 10.141 -12.586 1 28.38 93 PRO A C 1
ATOM 756 O O . PRO A 1 93 ? -12.461 11.039 -12.344 1 28.38 93 PRO A O 1
ATOM 759 N N . VAL A 1 94 ? -12.141 8.961 -12.383 1 29.83 94 VAL A N 1
ATOM 760 C CA . VAL A 1 94 ? -12.984 8.781 -11.203 1 29.83 94 VAL A CA 1
ATOM 761 C C . VAL A 1 94 ? -12.336 9.453 -9.992 1 29.83 94 VAL A C 1
ATOM 763 O O . VAL A 1 94 ? -11.164 9.203 -9.695 1 29.83 94 VAL A O 1
ATOM 766 N N . LEU A 1 95 ? -12.617 10.57 -9.734 1 29.41 95 LEU A N 1
ATOM 767 C CA . LEU A 1 95 ? -12.367 11.18 -8.438 1 29.41 95 LEU A CA 1
ATOM 768 C C . LEU A 1 95 ? -12.453 10.141 -7.324 1 29.41 95 LEU A C 1
ATOM 770 O O . LEU A 1 95 ? -13.445 9.422 -7.219 1 29.41 95 LEU A O 1
ATOM 774 N N . ASP A 1 96 ? -11.375 9.547 -6.941 1 33.5 96 ASP A N 1
ATOM 775 C CA . ASP A 1 96 ? -11.258 8.68 -5.77 1 33.5 96 ASP A CA 1
ATOM 776 C C . ASP A 1 96 ? -12.172 9.156 -4.641 1 33.5 96 ASP A C 1
ATOM 778 O O . ASP A 1 96 ? -11.961 8.812 -3.479 1 33.5 96 ASP A O 1
ATOM 782 N N . SER A 1 97 ? -12.805 10.273 -4.809 1 31.53 97 SER A N 1
ATOM 783 C CA . SER A 1 97 ? -13.648 10.578 -3.656 1 31.53 97 SER A CA 1
ATOM 784 C C . SER A 1 97 ? -14.57 9.406 -3.32 1 31.53 97 SER A C 1
ATOM 786 O O . SER A 1 97 ? -14.773 8.516 -4.148 1 31.53 97 SER A O 1
ATOM 788 N N . ASP A 1 98 ? -15.305 9.516 -2.088 1 32.78 98 ASP A N 1
ATOM 789 C CA . ASP A 1 98 ? -16.266 8.703 -1.342 1 32.78 98 ASP A CA 1
ATOM 790 C C . ASP A 1 98 ? -17.375 8.203 -2.25 1 32.78 98 ASP A C 1
ATOM 792 O O . ASP A 1 98 ? -18.422 7.77 -1.771 1 32.78 98 ASP A O 1
ATOM 796 N N . ILE A 1 99 ? -17.312 8.617 -3.473 1 31.28 99 ILE A N 1
ATOM 797 C CA . ILE A 1 99 ? -18.484 8.055 -4.137 1 31.28 99 ILE A CA 1
ATOM 798 C C . ILE A 1 99 ? -18.281 6.562 -4.371 1 31.28 99 ILE A C 1
ATOM 800 O O . ILE A 1 99 ? -17.359 6.16 -5.094 1 31.28 99 ILE A O 1
ATOM 804 N N . GLU A 1 100 ? -18.578 5.797 -3.428 1 32.75 100 GLU A N 1
ATOM 805 C CA . GLU A 1 100 ? -18.641 4.34 -3.49 1 32.75 100 GLU A CA 1
ATOM 806 C C . GLU A 1 100 ? -19.203 3.869 -4.824 1 32.75 100 GLU A C 1
ATOM 808 O O . GLU A 1 100 ? -20.406 4.027 -5.09 1 32.75 100 GLU A O 1
ATOM 813 N N . ILE A 1 101 ? -18.547 4.07 -5.879 1 30 101 ILE A N 1
ATOM 814 C CA . ILE A 1 101 ? -19.078 3.289 -6.996 1 30 101 ILE A CA 1
ATOM 815 C C . ILE A 1 101 ? -19 1.8 -6.668 1 30 101 ILE A C 1
ATOM 817 O O . ILE A 1 101 ? -17.906 1.258 -6.469 1 30 101 ILE A O 1
ATOM 821 N N . GLU A 1 102 ? -19.906 1.282 -5.996 1 30.17 102 GLU A N 1
ATOM 822 C CA . GLU A 1 102 ? -20.109 -0.153 -5.82 1 30.17 102 GLU A CA 1
ATOM 823 C C . GLU A 1 102 ? -20.047 -0.887 -7.156 1 30.17 102 GLU A C 1
ATOM 825 O O . GLU A 1 102 ? -21.047 -0.962 -7.875 1 30.17 102 GLU A O 1
ATOM 830 N N . SER A 1 103 ? -19.203 -0.563 -8.047 1 30.05 103 SER A N 1
ATOM 831 C CA . SER A 1 103 ? -19.328 -1.507 -9.156 1 30.05 103 SER A CA 1
ATOM 832 C C . SER A 1 103 ? -19.078 -2.938 -8.695 1 30.05 103 SER A C 1
ATOM 834 O O . SER A 1 103 ? -17.922 -3.336 -8.5 1 30.05 103 SER A O 1
ATOM 836 N N . ASP A 1 104 ? -19.594 -3.398 -7.672 1 30.42 104 ASP A N 1
ATOM 837 C CA . ASP A 1 104 ? -19.578 -4.848 -7.523 1 30.42 104 ASP A CA 1
ATOM 838 C C . ASP A 1 104 ? -19.969 -5.539 -8.828 1 30.42 104 ASP A C 1
ATOM 840 O O . ASP A 1 104 ? -21.141 -5.527 -9.219 1 30.42 104 ASP A O 1
ATOM 844 N N . THR A 1 105 ? -19.312 -5.289 -9.898 1 31.23 105 THR A N 1
ATOM 845 C CA . THR A 1 105 ? -19.656 -6.289 -10.898 1 31.23 105 THR A CA 1
ATOM 846 C C . THR A 1 105 ? -19.891 -7.648 -10.25 1 31.23 105 THR A C 1
ATOM 848 O O . THR A 1 105 ? -18.984 -8.227 -9.648 1 31.23 105 THR A O 1
ATOM 851 N N . GLU A 1 106 ? -21.016 -7.797 -9.656 1 31.33 106 GLU A N 1
ATOM 852 C CA . GLU A 1 106 ? -21.547 -9.117 -9.312 1 31.33 106 GLU A CA 1
ATOM 853 C C . GLU A 1 106 ? -21.125 -10.164 -10.344 1 31.33 106 GLU A C 1
ATOM 855 O O . GLU A 1 106 ? -21.5 -10.07 -11.508 1 31.33 106 GLU A O 1
ATOM 860 N N . ILE A 1 107 ? -19.938 -10.492 -10.438 1 32.75 107 ILE A N 1
ATOM 861 C CA . ILE A 1 107 ? -19.875 -11.812 -11.055 1 32.75 107 ILE A CA 1
ATOM 862 C C . ILE A 1 107 ? -21.141 -12.602 -10.727 1 32.75 107 ILE A C 1
ATOM 864 O O . ILE A 1 107 ? -21.438 -12.852 -9.555 1 32.75 107 ILE A O 1
ATOM 868 N N . GLY A 1 108 ? -22.266 -12.242 -11.414 1 29.88 108 GLY A N 1
ATOM 869 C CA . GLY A 1 108 ? -23.578 -12.852 -11.312 1 29.88 108 GLY A CA 1
ATOM 870 C C . GLY A 1 108 ? -23.547 -14.258 -10.75 1 29.88 108 GLY A C 1
ATOM 871 O O . GLY A 1 108 ? -22.547 -14.961 -10.875 1 29.88 108 GLY A O 1
ATOM 872 N N . ALA A 1 109 ? -24.312 -14.43 -9.617 1 29.55 109 ALA A N 1
ATOM 873 C CA . ALA A 1 109 ? -24.812 -15.711 -9.133 1 29.55 109 ALA A CA 1
ATOM 874 C C . ALA A 1 109 ? -25.078 -16.672 -10.297 1 29.55 109 ALA A C 1
ATOM 876 O O . ALA A 1 109 ? -25.703 -16.297 -11.289 1 29.55 109 ALA A O 1
ATOM 877 N N . THR A 1 110 ? -24.156 -17.484 -10.656 1 32.69 110 THR A N 1
ATOM 878 C CA . THR A 1 110 ? -24.359 -18.672 -11.484 1 32.69 110 THR A CA 1
ATOM 879 C C . THR A 1 110 ? -25.766 -19.25 -11.297 1 32.69 110 THR A C 1
ATOM 881 O O . THR A 1 110 ? -26.203 -19.438 -10.164 1 32.69 110 THR A O 1
ATOM 884 N N . PHE A 1 111 ? -26.672 -18.953 -12.203 1 30.91 111 PHE A N 1
ATOM 885 C CA . PHE A 1 111 ? -27.984 -19.562 -12.367 1 30.91 111 PHE A CA 1
ATOM 886 C C . PHE A 1 111 ? -27.969 -21.031 -11.953 1 30.91 111 PHE A C 1
ATOM 888 O O . PHE A 1 111 ? -26.891 -21.625 -11.852 1 30.91 111 PHE A O 1
ATOM 895 N N . ASP A 1 112 ? -29.156 -21.656 -12.234 1 33.44 112 ASP A N 1
ATOM 896 C CA . ASP A 1 112 ? -30.156 -22.656 -11.867 1 33.44 112 ASP A CA 1
ATOM 897 C C . ASP A 1 112 ? -29.688 -24.062 -12.258 1 33.44 112 ASP A C 1
ATOM 899 O O . ASP A 1 112 ? -30.25 -24.688 -13.156 1 33.44 112 ASP A O 1
ATOM 903 N N . TYR A 1 113 ? -28.406 -24.312 -12.727 1 32.84 113 TYR A N 1
ATOM 904 C CA . TYR A 1 113 ? -28.609 -25.719 -13.031 1 32.84 113 TYR A CA 1
ATOM 905 C C . TYR A 1 113 ? -28.984 -26.5 -11.773 1 32.84 113 TYR A C 1
ATOM 907 O O . TYR A 1 113 ? -28.531 -26.188 -10.672 1 32.84 113 TYR A O 1
ATOM 915 N N . VAL A 1 114 ? -30.109 -27 -11.75 1 35.94 114 VAL A N 1
ATOM 916 C CA . VAL A 1 114 ? -30.562 -28.062 -10.852 1 35.94 114 VAL A CA 1
ATOM 917 C C . VAL A 1 114 ? -29.391 -28.953 -10.477 1 35.94 114 VAL A C 1
ATOM 919 O O . VAL A 1 114 ? -28.641 -29.422 -11.352 1 35.94 114 VAL A O 1
ATOM 922 N N . ALA A 1 115 ? -28.844 -28.734 -9.32 1 43.47 115 ALA A N 1
ATOM 923 C CA . ALA A 1 115 ? -27.859 -29.656 -8.742 1 43.47 115 ALA A CA 1
ATOM 924 C C . ALA A 1 115 ? -28.062 -31.078 -9.242 1 43.47 115 ALA A C 1
ATOM 926 O O . ALA A 1 115 ? -29.172 -31.625 -9.141 1 43.47 115 ALA A O 1
ATOM 927 N N . SER A 1 116 ? -27.438 -31.453 -10.141 1 44.44 116 SER A N 1
ATOM 928 C CA . SER A 1 116 ? -27.578 -32.812 -10.633 1 44.44 116 SER A CA 1
ATOM 929 C C . SER A 1 116 ? -27.75 -33.812 -9.484 1 44.44 116 SER A C 1
ATOM 931 O O . SER A 1 116 ? -28.172 -34.938 -9.695 1 44.44 116 SER A O 1
ATOM 933 N N . GLY A 1 117 ? -27 -33.562 -8.359 1 48.16 117 GLY A N 1
ATOM 934 C CA . GLY A 1 117 ? -27.109 -34.719 -7.465 1 48.16 117 GLY A CA 1
ATOM 935 C C . GLY A 1 117 ? -28.438 -34.781 -6.742 1 48.16 117 GLY A C 1
ATOM 936 O O . GLY A 1 117 ? -29.047 -33.719 -6.457 1 48.16 117 GLY A O 1
ATOM 937 N N . THR A 1 118 ? -29.203 -35.688 -7.02 1 56.16 118 THR A N 1
ATOM 938 C CA . THR A 1 118 ? -30.547 -36.062 -6.594 1 56.16 118 THR A CA 1
ATOM 939 C C . THR A 1 118 ? -30.594 -36.219 -5.078 1 56.16 118 THR A C 1
ATOM 941 O O . THR A 1 118 ? -31.641 -36.594 -4.531 1 56.16 118 THR A O 1
ATOM 944 N N . GLY A 1 119 ? -29.406 -35.875 -4.41 1 69.06 119 GLY A N 1
ATOM 945 C CA . GLY A 1 119 ? -29.531 -36.25 -3.012 1 69.06 119 GLY A CA 1
ATOM 946 C C . GLY A 1 119 ? -30.297 -35.219 -2.188 1 69.06 119 GLY A C 1
ATOM 947 O O . GLY A 1 119 ? -30.391 -34.062 -2.559 1 69.06 119 GLY A O 1
ATOM 948 N N . GLU A 1 120 ? -30.922 -35.656 -1.214 1 84.19 120 GLU A N 1
ATOM 949 C CA . GLU A 1 120 ? -31.734 -34.812 -0.323 1 84.19 120 GLU A CA 1
ATOM 950 C C . GLU A 1 120 ? -30.938 -34.406 0.916 1 84.19 120 GLU A C 1
ATOM 952 O O . GLU A 1 120 ? -30.234 -35.219 1.509 1 84.19 120 GLU A O 1
ATOM 957 N N . TRP A 1 121 ? -30.922 -33.094 1.156 1 91.38 121 TRP A N 1
ATOM 958 C CA . TRP A 1 121 ? -30.281 -32.562 2.357 1 91.38 121 TRP A CA 1
ATOM 959 C C . TRP A 1 121 ? -31.047 -32.969 3.607 1 91.38 121 TRP A C 1
ATOM 961 O O . TRP A 1 121 ? -32.281 -33.031 3.602 1 91.38 121 TRP A O 1
ATOM 971 N N . ARG A 1 122 ? -30.344 -33.312 4.598 1 90.62 122 ARG A N 1
ATOM 972 C CA . ARG A 1 122 ? -30.922 -33.531 5.922 1 90.62 122 ARG A CA 1
ATOM 973 C C . ARG A 1 122 ? -30 -33 7.012 1 90.62 122 ARG A C 1
ATOM 975 O O . ARG A 1 122 ? -28.828 -32.719 6.75 1 90.62 122 ARG A O 1
ATOM 982 N N . MET A 1 123 ? -30.547 -32.875 8.148 1 91.88 123 MET A N 1
ATOM 983 C CA . MET A 1 123 ? -29.734 -32.469 9.281 1 91.88 123 MET A CA 1
ATOM 984 C C . MET A 1 123 ? -28.672 -33.5 9.602 1 91.88 123 MET A C 1
ATOM 986 O O . MET A 1 123 ? -28.938 -34.719 9.586 1 91.88 123 MET A O 1
ATOM 990 N N . ALA A 1 124 ? -27.562 -32.969 9.812 1 89.5 124 ALA A N 1
ATOM 991 C CA . ALA A 1 124 ? -26.453 -33.875 10.117 1 89.5 124 ALA A CA 1
ATOM 992 C C . ALA A 1 124 ? -26.594 -34.438 11.523 1 89.5 124 ALA A C 1
ATOM 994 O O . ALA A 1 124 ? -27.062 -33.75 12.438 1 89.5 124 ALA A O 1
ATOM 995 N N . THR A 1 125 ? -26.188 -35.688 11.695 1 84.88 125 THR A N 1
ATOM 996 C CA . THR A 1 125 ? -26.125 -36.344 12.992 1 84.88 125 THR A CA 1
ATOM 997 C C . THR A 1 125 ? -24.688 -36.719 13.344 1 84.88 125 THR A C 1
ATOM 999 O O . THR A 1 125 ? -23.797 -36.594 12.508 1 84.88 125 THR A O 1
ATOM 1002 N N . GLU A 1 126 ? -24.469 -37.062 14.539 1 78.06 126 GLU A N 1
ATOM 1003 C CA . GLU A 1 126 ? -23.125 -37.438 15 1 78.06 126 GLU A CA 1
ATOM 1004 C C . GLU A 1 126 ? -22.578 -38.625 14.203 1 78.06 126 GLU A C 1
ATOM 1006 O O . GLU A 1 126 ? -21.375 -38.719 13.992 1 78.06 126 GLU A O 1
ATOM 1011 N N . GLU A 1 127 ? -23.453 -39.438 13.711 1 80.5 127 GLU A N 1
ATOM 1012 C CA . GLU A 1 127 ? -23.047 -40.625 12.977 1 80.5 127 GLU A CA 1
ATOM 1013 C C . GLU A 1 127 ? -22.531 -40.281 11.586 1 80.5 127 GLU A C 1
ATOM 1015 O O . GLU A 1 127 ? -21.797 -41.031 10.977 1 80.5 127 GLU A O 1
ATOM 1020 N N . ASP A 1 128 ? -22.938 -39.125 11.203 1 84 128 ASP A N 1
ATOM 1021 C CA . ASP A 1 128 ? -22.562 -38.719 9.859 1 84 128 ASP A CA 1
ATOM 1022 C C . ASP A 1 128 ? -21.078 -38.375 9.781 1 84 128 ASP A C 1
ATOM 1024 O O . ASP A 1 128 ? -20.5 -38.312 8.695 1 84 128 ASP A O 1
ATOM 1028 N N . GLY A 1 129 ? -20.453 -38.188 10.875 1 79.25 129 GLY A N 1
ATOM 1029 C CA . GLY A 1 129 ? -19.016 -37.938 10.898 1 79.25 129 GLY A CA 1
ATOM 1030 C C . GLY A 1 129 ? -18.203 -39.062 10.281 1 79.25 129 GLY A C 1
ATOM 1031 O O . GLY A 1 129 ? -17.141 -38.812 9.703 1 79.25 129 GLY A O 1
ATOM 1032 N N . ASP A 1 130 ? -18.75 -40.219 10.297 1 81.06 130 ASP A N 1
ATOM 1033 C CA . ASP A 1 130 ? -18.031 -41.406 9.867 1 81.06 130 ASP A CA 1
ATOM 1034 C C . ASP A 1 130 ? -18.047 -41.562 8.352 1 81.06 130 ASP A C 1
ATOM 1036 O O . ASP A 1 130 ? -17.266 -42.312 7.781 1 81.06 130 ASP A O 1
ATOM 1040 N N . ILE A 1 131 ? -18.844 -40.75 7.75 1 84.94 131 ILE A N 1
ATOM 1041 C CA . ILE A 1 131 ? -18.969 -40.875 6.297 1 84.94 131 ILE A CA 1
ATOM 1042 C C . ILE A 1 131 ? -17.766 -40.188 5.637 1 84.94 131 ILE A C 1
ATOM 1044 O O . ILE A 1 131 ? -17.406 -40.531 4.504 1 84.94 131 ILE A O 1
ATOM 1048 N N . PHE A 1 132 ? -17.141 -39.344 6.301 1 90.69 132 PHE A N 1
ATOM 1049 C CA . PHE A 1 132 ? -16.031 -38.562 5.758 1 90.69 132 PHE A CA 1
ATOM 1050 C C . PHE A 1 132 ? -14.695 -39.25 6.102 1 90.69 132 PHE A C 1
ATOM 1052 O O . PHE A 1 132 ? -14.5 -39.688 7.227 1 90.69 132 PHE A O 1
ATOM 1059 N N . THR A 1 133 ? -13.852 -39.375 5.148 1 89.19 133 THR A N 1
ATOM 1060 C CA . THR A 1 133 ? -12.508 -39.906 5.332 1 89.19 133 THR A CA 1
ATOM 1061 C C . THR A 1 133 ? -11.477 -39.094 4.57 1 89.19 133 THR A C 1
ATOM 1063 O O . THR A 1 133 ? -11.727 -38.656 3.439 1 89.19 133 THR A O 1
ATOM 1066 N N . ILE A 1 134 ? -10.422 -38.875 5.238 1 92.06 134 ILE A N 1
ATOM 1067 C CA . ILE A 1 134 ? -9.32 -38.219 4.555 1 92.06 134 ILE A CA 1
ATOM 1068 C C . ILE A 1 134 ? -8.633 -39.219 3.607 1 92.06 134 ILE A C 1
ATOM 1070 O O . ILE A 1 134 ? -8.117 -40.25 4.039 1 92.06 134 ILE A O 1
ATOM 1074 N N . PRO A 1 135 ? -8.688 -38.875 2.398 1 93.44 135 PRO A N 1
ATOM 1075 C CA . PRO A 1 135 ? -8.062 -39.781 1.446 1 93.44 135 PRO A CA 1
ATOM 1076 C C . PRO A 1 135 ? -6.547 -39.875 1.627 1 93.44 135 PRO A C 1
ATOM 1078 O O . PRO A 1 135 ? -5.91 -38.938 2.053 1 93.44 135 PRO A O 1
ATOM 1081 N N . VAL A 1 136 ? -6.035 -41 1.245 1 94.19 136 VAL A N 1
ATOM 1082 C CA . VAL A 1 136 ? -4.598 -41.219 1.342 1 94.19 136 VAL A CA 1
ATOM 1083 C C . VAL A 1 136 ? -3.875 -40.438 0.25 1 94.19 136 VAL A C 1
ATOM 1085 O O . VAL A 1 136 ? -4.297 -40.438 -0.91 1 94.19 136 VAL A O 1
ATOM 1088 N N . PHE A 1 137 ? -2.941 -39.75 0.67 1 95.38 137 PHE A N 1
ATOM 1089 C CA . PHE A 1 137 ? -2.111 -38.969 -0.249 1 95.38 137 PHE A CA 1
ATOM 1090 C C . PHE A 1 137 ? -0.753 -39.625 -0.436 1 95.38 137 PHE A C 1
ATOM 1092 O O . PHE A 1 137 ? 0.046 -39.719 0.501 1 95.38 137 PHE A O 1
ATOM 1099 N N . GLU A 1 138 ? -0.373 -40.031 -1.614 1 91.38 138 GLU A N 1
ATOM 1100 C CA . GLU A 1 138 ? 0.783 -40.875 -1.882 1 91.38 138 GLU A CA 1
ATOM 1101 C C . GLU A 1 138 ? 2.004 -40.031 -2.262 1 91.38 138 GLU A C 1
ATOM 1103 O O . GLU A 1 138 ? 3.117 -40.344 -1.813 1 91.38 138 GLU A O 1
ATOM 1108 N N . PRO A 1 139 ? 1.813 -39.031 -3.027 1 90.31 139 PRO A N 1
ATOM 1109 C CA . PRO A 1 139 ? 2.992 -38.281 -3.486 1 90.31 139 PRO A CA 1
ATOM 1110 C C . PRO A 1 139 ? 3.762 -37.625 -2.342 1 90.31 139 PRO A C 1
ATOM 1112 O O . PRO A 1 139 ? 3.162 -37.219 -1.345 1 90.31 139 PRO A O 1
ATOM 1115 N N . GLU A 1 140 ? 4.984 -37.594 -2.457 1 93.06 140 GLU A N 1
ATOM 1116 C CA . GLU A 1 140 ? 5.816 -36.875 -1.496 1 93.06 140 GLU A CA 1
ATOM 1117 C C . GLU A 1 140 ? 5.965 -35.406 -1.877 1 93.06 140 GLU A C 1
ATOM 1119 O O . GLU A 1 140 ? 6.492 -35.062 -2.943 1 93.06 140 GLU A O 1
ATOM 1124 N N . PRO A 1 141 ? 5.527 -34.562 -1.023 1 95.69 141 PRO A N 1
ATOM 1125 C CA . PRO A 1 141 ? 5.605 -33.156 -1.347 1 95.69 141 PRO A CA 1
ATOM 1126 C C . PRO A 1 141 ? 7.043 -32.625 -1.427 1 95.69 141 PRO A C 1
ATOM 1128 O O . PRO A 1 141 ? 7.906 -33.094 -0.685 1 95.69 141 PRO A O 1
ATOM 1131 N N . GLY A 1 142 ? 7.301 -31.688 -2.33 1 96.62 142 GLY A N 1
ATOM 1132 C CA . GLY A 1 142 ? 8.625 -31.094 -2.461 1 96.62 142 GLY A CA 1
ATOM 1133 C C . GLY A 1 142 ? 9.086 -30.984 -3.9 1 96.62 142 GLY A C 1
ATOM 1134 O O . GLY A 1 142 ? 8.336 -31.281 -4.828 1 96.62 142 GLY A O 1
ATOM 1135 N N . PRO A 1 143 ? 10.344 -30.484 -4.027 1 97.62 143 PRO A N 1
ATOM 1136 C CA . PRO A 1 143 ? 10.891 -30.375 -5.379 1 97.62 143 PRO A CA 1
ATOM 1137 C C . PRO A 1 143 ? 11.031 -31.719 -6.074 1 97.62 143 PRO A C 1
ATOM 1139 O O . PRO A 1 143 ? 11.359 -32.719 -5.434 1 97.62 143 PRO A O 1
ATOM 1142 N N . THR A 1 144 ? 10.789 -31.766 -7.363 1 97.69 144 THR A N 1
ATOM 1143 C CA . THR A 1 144 ? 10.844 -33 -8.141 1 97.69 144 THR A CA 1
ATOM 1144 C C . THR A 1 144 ? 12.195 -33.156 -8.836 1 97.69 144 THR A C 1
ATOM 1146 O O . THR A 1 144 ? 12.352 -33.969 -9.734 1 97.69 144 THR A O 1
ATOM 1149 N N . PHE A 1 145 ? 13.086 -32.312 -8.555 1 97.12 145 PHE A N 1
ATOM 1150 C CA . PHE A 1 145 ? 14.445 -32.344 -9.078 1 97.12 145 PHE A CA 1
ATOM 1151 C C . PHE A 1 145 ? 15.469 -32.312 -7.941 1 97.12 145 PHE A C 1
ATOM 1153 O O . PHE A 1 145 ? 15.102 -32.094 -6.781 1 97.12 145 PHE A O 1
ATOM 1160 N N . GLU A 1 146 ? 16.688 -32.594 -8.312 1 95 146 GLU A N 1
ATOM 1161 C CA . GLU A 1 146 ? 17.781 -32.531 -7.352 1 95 146 GLU A CA 1
ATOM 1162 C C . GLU A 1 146 ? 18.891 -31.609 -7.832 1 95 146 GLU A C 1
ATOM 1164 O O . GLU A 1 146 ? 19.094 -31.438 -9.039 1 95 146 GLU A O 1
ATOM 1169 N N . LEU A 1 147 ? 19.375 -30.891 -6.926 1 95.81 147 LEU A N 1
ATOM 1170 C CA . LEU A 1 147 ? 20.578 -30.078 -7.137 1 95.81 147 LEU A CA 1
ATOM 1171 C C . LEU A 1 147 ? 21.625 -30.375 -6.066 1 95.81 147 LEU A C 1
ATOM 1173 O O . LEU A 1 147 ? 21.281 -30.734 -4.938 1 95.81 147 LEU A O 1
ATOM 1177 N N . PRO A 1 148 ? 22.859 -30.297 -6.512 1 93.69 148 PRO A N 1
ATOM 1178 C CA . PRO A 1 148 ? 23.891 -30.516 -5.496 1 93.69 148 PRO A CA 1
ATOM 1179 C C . PRO A 1 148 ? 23.828 -29.484 -4.363 1 93.69 148 PRO A C 1
ATOM 1181 O O . PRO A 1 148 ? 23.25 -28.406 -4.539 1 93.69 148 PRO A O 1
ATOM 1184 N N . SER A 1 149 ? 24.359 -29.797 -3.256 1 88.69 149 SER A N 1
ATOM 1185 C CA . SER A 1 149 ? 24.297 -28.953 -2.068 1 88.69 149 SER A CA 1
ATOM 1186 C C . SER A 1 149 ? 25.016 -27.625 -2.299 1 88.69 149 SER A C 1
ATOM 1188 O O . SER A 1 149 ? 24.734 -26.625 -1.628 1 88.69 149 SER A O 1
ATOM 1190 N N . TYR A 1 150 ? 25.953 -27.609 -3.242 1 91.06 150 TYR A N 1
ATOM 1191 C CA . TYR A 1 150 ? 26.719 -26.391 -3.477 1 91.06 150 TYR A CA 1
ATOM 1192 C C . TYR A 1 150 ? 26.109 -25.562 -4.602 1 91.06 150 TYR A C 1
ATOM 1194 O O . TYR A 1 150 ? 26.672 -24.547 -5.016 1 91.06 150 TYR A O 1
ATOM 1202 N N . ALA A 1 151 ? 24.953 -26.125 -5.027 1 95.94 151 ALA A N 1
ATOM 1203 C CA . ALA A 1 151 ? 24.281 -25.375 -6.09 1 95.94 151 ALA A CA 1
ATOM 1204 C C . ALA A 1 151 ? 23.969 -23.953 -5.641 1 95.94 151 ALA A C 1
ATOM 1206 O O . ALA A 1 151 ? 23.562 -23.734 -4.496 1 95.94 151 ALA A O 1
ATOM 1207 N N . ARG A 1 152 ? 24.203 -22.984 -6.516 1 95.94 152 ARG A N 1
ATOM 1208 C CA . ARG A 1 152 ? 23.938 -21.578 -6.234 1 95.94 152 ARG A CA 1
ATOM 1209 C C . ARG A 1 152 ? 22.453 -21.25 -6.441 1 95.94 152 ARG A C 1
ATOM 1211 O O . ARG A 1 152 ? 21.734 -21.984 -7.121 1 95.94 152 ARG A O 1
ATOM 1218 N N . GLU A 1 153 ? 21.984 -20.141 -5.871 1 98.06 153 GLU A N 1
ATOM 1219 C CA . GLU A 1 153 ? 20.594 -19.688 -5.914 1 98.06 153 GLU A CA 1
ATOM 1220 C C . GLU A 1 153 ? 20.109 -19.547 -7.352 1 98.06 153 GLU A C 1
ATOM 1222 O O . GLU A 1 153 ? 18.953 -19.891 -7.66 1 98.06 153 GLU A O 1
ATOM 1227 N N . VAL A 1 154 ? 20.969 -19.156 -8.281 1 98.38 154 VAL A N 1
ATOM 1228 C CA . VAL A 1 154 ? 20.578 -18.891 -9.664 1 98.38 154 VAL A CA 1
ATOM 1229 C C . VAL A 1 154 ? 20.203 -20.203 -10.352 1 98.38 154 VAL A C 1
ATOM 1231 O O . VAL A 1 154 ? 19.375 -20.203 -11.273 1 98.38 154 VAL A O 1
ATOM 1234 N N . GLU A 1 155 ? 20.781 -21.328 -9.945 1 98.38 155 GLU A N 1
ATOM 1235 C CA . GLU A 1 155 ? 20.469 -22.625 -10.539 1 98.38 155 GLU A CA 1
ATOM 1236 C C . GLU A 1 155 ? 19.016 -23.031 -10.25 1 98.38 155 GLU A C 1
ATOM 1238 O O . GLU A 1 155 ? 18.375 -23.672 -11.078 1 98.38 155 GLU A O 1
ATOM 1243 N N . TYR A 1 156 ? 18.578 -22.672 -9.031 1 98.56 156 TYR A N 1
ATOM 1244 C CA . TYR A 1 156 ? 17.172 -22.891 -8.719 1 98.56 156 TYR A CA 1
ATOM 1245 C C . TYR A 1 156 ? 16.266 -22.016 -9.586 1 98.56 156 TYR A C 1
ATOM 1247 O O . TYR A 1 156 ? 15.234 -22.469 -10.086 1 98.56 156 TYR A O 1
ATOM 1255 N N . PHE A 1 157 ? 16.734 -20.781 -9.773 1 98.75 157 PHE A N 1
ATOM 1256 C CA . PHE A 1 157 ? 15.992 -19.828 -10.602 1 98.75 157 PHE A CA 1
ATOM 1257 C C . PHE A 1 157 ? 15.883 -20.344 -12.031 1 98.75 157 PHE A C 1
ATOM 1259 O O . PHE A 1 157 ? 14.82 -20.25 -12.648 1 98.75 157 PHE A O 1
ATOM 1266 N N . TYR A 1 158 ? 16.875 -20.969 -12.539 1 98.62 158 TYR A N 1
ATOM 1267 C CA . TYR A 1 158 ? 16.953 -21.453 -13.922 1 98.62 158 TYR A CA 1
ATOM 1268 C C . TYR A 1 158 ? 15.992 -22.625 -14.141 1 98.62 158 TYR A C 1
ATOM 1270 O O . TYR A 1 158 ? 15.656 -22.938 -15.281 1 98.62 158 TYR A O 1
ATOM 1278 N N . LYS A 1 159 ? 15.57 -23.219 -13.086 1 98.56 159 LYS A N 1
ATOM 1279 C CA . LYS A 1 159 ? 14.57 -24.281 -13.25 1 98.56 159 LYS A CA 1
ATOM 1280 C C . LYS A 1 159 ? 13.25 -23.703 -13.75 1 98.56 159 LYS A C 1
ATOM 1282 O O . LYS A 1 159 ? 12.523 -24.375 -14.492 1 98.56 159 LYS A O 1
ATOM 1287 N N . PHE A 1 160 ? 12.977 -22.516 -13.398 1 98.75 160 PHE A N 1
ATOM 1288 C CA . PHE A 1 160 ? 11.688 -21.906 -13.734 1 98.75 160 PHE A CA 1
ATOM 1289 C C . PHE A 1 160 ? 11.836 -20.969 -14.938 1 98.75 160 PHE A C 1
ATOM 1291 O O . PHE A 1 160 ? 10.953 -20.922 -15.805 1 98.75 160 PHE A O 1
ATOM 1298 N N . ILE A 1 161 ? 12.891 -20.219 -14.953 1 98.69 161 ILE A N 1
ATOM 1299 C CA . ILE A 1 161 ? 13.25 -19.406 -16.109 1 98.69 161 ILE A CA 1
ATOM 1300 C C . ILE A 1 161 ? 14.609 -19.859 -16.641 1 98.69 161 ILE A C 1
ATOM 1302 O O . ILE A 1 161 ? 15.641 -19.281 -16.297 1 98.69 161 ILE A O 1
ATOM 1306 N N . PRO A 1 162 ? 14.609 -20.812 -17.531 1 98.38 162 PRO A N 1
ATOM 1307 C CA . PRO A 1 162 ? 15.867 -21.328 -18.078 1 98.38 162 PRO A CA 1
ATOM 1308 C C . PRO A 1 162 ? 16.594 -20.328 -18.969 1 98.38 162 PRO A C 1
ATOM 1310 O O . PRO A 1 162 ? 15.977 -19.375 -19.453 1 98.38 162 PRO A O 1
ATOM 1313 N N . PRO A 1 163 ? 17.875 -20.469 -19.203 1 98.12 163 PRO A N 1
ATOM 1314 C CA . PRO A 1 163 ? 18.672 -19.547 -20 1 98.12 163 PRO A CA 1
ATOM 1315 C C . PRO A 1 163 ? 18.125 -19.344 -21.406 1 98.12 163 PRO A C 1
ATOM 1317 O O . PRO A 1 163 ? 18.281 -18.281 -22 1 98.12 163 PRO A O 1
ATOM 1320 N N . GLU A 1 164 ? 17.422 -20.359 -21.938 1 98.19 164 GLU A N 1
ATOM 1321 C CA . GLU A 1 164 ? 16.844 -20.25 -23.266 1 98.19 164 GLU A CA 1
ATOM 1322 C C . GLU A 1 164 ? 15.828 -19.125 -23.344 1 98.19 164 GLU A C 1
ATOM 1324 O O . GLU A 1 164 ? 15.695 -18.469 -24.391 1 98.19 164 GLU A O 1
ATOM 1329 N N . LEU A 1 165 ? 15.109 -18.922 -22.266 1 98.56 165 LEU A N 1
ATOM 1330 C CA . LEU A 1 165 ? 14.133 -17.844 -22.25 1 98.56 165 LEU A CA 1
ATOM 1331 C C . LEU A 1 165 ? 14.82 -16.484 -22.203 1 98.56 165 LEU A C 1
ATOM 1333 O O . LEU A 1 165 ? 14.328 -15.508 -22.781 1 98.56 165 LEU A O 1
ATOM 1337 N N . ILE A 1 166 ? 15.953 -16.375 -21.516 1 98.38 166 ILE A N 1
ATOM 1338 C CA . ILE A 1 166 ? 16.734 -15.141 -21.484 1 98.38 166 ILE A CA 1
ATOM 1339 C C . ILE A 1 166 ? 17.312 -14.852 -22.875 1 98.38 166 ILE A C 1
ATOM 1341 O O . ILE A 1 166 ? 17.312 -13.711 -23.312 1 98.38 166 ILE A O 1
ATOM 1345 N N . GLU A 1 167 ? 17.75 -15.898 -23.5 1 98.38 167 GLU A N 1
ATOM 1346 C CA . GLU A 1 167 ? 18.234 -15.766 -24.859 1 98.38 167 GLU A CA 1
ATOM 1347 C C . GLU A 1 167 ? 17.125 -15.281 -25.797 1 98.38 167 GLU A C 1
ATOM 1349 O O . GLU A 1 167 ? 17.344 -14.414 -26.641 1 98.38 167 GLU A O 1
ATOM 1354 N N . LEU A 1 168 ? 16.016 -15.859 -25.625 1 98.44 168 LEU A N 1
ATOM 1355 C CA . LEU A 1 168 ? 14.867 -15.43 -26.406 1 98.44 168 LEU A CA 1
ATOM 1356 C C . LEU A 1 168 ? 14.594 -13.945 -26.188 1 98.44 168 LEU A C 1
ATOM 1358 O O . LEU A 1 168 ? 14.305 -13.219 -27.141 1 98.44 168 LEU A O 1
ATOM 1362 N N . ALA A 1 169 ? 14.641 -13.484 -24.984 1 98.5 169 ALA A N 1
ATOM 1363 C CA . ALA A 1 169 ? 14.414 -12.078 -24.656 1 98.5 169 ALA A CA 1
ATOM 1364 C C . ALA A 1 169 ? 15.43 -11.18 -25.359 1 98.5 169 ALA A C 1
ATOM 1366 O O . ALA A 1 169 ? 15.086 -10.094 -25.844 1 98.5 169 ALA A O 1
ATOM 1367 N N . SER A 1 170 ? 16.703 -11.617 -25.359 1 98.31 170 SER A N 1
ATOM 1368 C CA . SER A 1 170 ? 17.75 -10.859 -26.047 1 98.31 170 SER A CA 1
ATOM 1369 C C . SER A 1 170 ? 17.453 -10.734 -27.547 1 98.31 170 SER A C 1
ATOM 1371 O O . SER A 1 170 ? 17.547 -9.641 -28.109 1 98.31 170 SER A O 1
ATOM 1373 N N . THR A 1 171 ? 17.031 -11.812 -28.094 1 98.31 171 THR A N 1
ATOM 1374 C CA . THR A 1 171 ? 16.766 -11.867 -29.531 1 98.31 171 THR A CA 1
ATOM 1375 C C . THR A 1 171 ? 15.57 -10.992 -29.891 1 98.31 171 THR A C 1
ATOM 1377 O O . THR A 1 171 ? 15.633 -10.188 -30.828 1 98.31 171 THR A O 1
ATOM 1380 N N . GLU A 1 172 ? 14.508 -11.156 -29.156 1 98.19 172 GLU A N 1
ATOM 1381 C CA . GLU A 1 172 ? 13.281 -10.43 -29.453 1 98.19 172 GLU A CA 1
ATOM 1382 C C . GLU A 1 172 ? 13.438 -8.938 -29.156 1 98.19 172 GLU A C 1
ATOM 1384 O O . GLU A 1 172 ? 12.852 -8.094 -29.844 1 98.19 172 GLU A O 1
ATOM 1389 N N . THR A 1 173 ? 14.219 -8.586 -28.188 1 98.12 173 THR A N 1
ATOM 1390 C CA . THR A 1 173 ? 14.5 -7.191 -27.875 1 98.12 173 THR A CA 1
ATOM 1391 C C . THR A 1 173 ? 15.25 -6.523 -29.016 1 98.12 173 THR A C 1
ATOM 1393 O O . THR A 1 173 ? 14.93 -5.398 -29.406 1 98.12 173 THR A O 1
ATOM 1396 N N . ASN A 1 174 ? 16.25 -7.23 -29.531 1 97.94 174 ASN A N 1
ATOM 1397 C CA . ASN A 1 174 ? 16.984 -6.707 -30.688 1 97.94 174 ASN A CA 1
ATOM 1398 C C . ASN A 1 174 ? 16.062 -6.535 -31.891 1 97.94 174 ASN A C 1
ATOM 1400 O O . ASN A 1 174 ? 16.156 -5.527 -32.594 1 97.94 174 ASN A O 1
ATOM 1404 N N . LYS A 1 175 ? 15.234 -7.527 -32.156 1 97.38 175 LYS A N 1
ATOM 1405 C CA . LYS A 1 175 ? 14.289 -7.438 -33.25 1 97.38 175 LYS A CA 1
ATOM 1406 C C . LYS A 1 175 ? 13.352 -6.242 -33.094 1 97.38 175 LYS A C 1
ATOM 1408 O O . LYS A 1 175 ? 13.062 -5.531 -34.062 1 97.38 175 LYS A O 1
ATOM 1413 N N . TYR A 1 176 ? 12.922 -6.051 -31.953 1 96.88 176 TYR A N 1
ATOM 1414 C CA . TYR A 1 176 ? 12 -4.949 -31.703 1 96.88 176 TYR A CA 1
ATOM 1415 C C . TYR A 1 176 ? 12.695 -3.605 -31.844 1 96.88 176 TYR A C 1
ATOM 1417 O O . TYR A 1 176 ? 12.109 -2.643 -32.344 1 96.88 176 TYR A O 1
ATOM 1425 N N . ALA A 1 177 ? 13.914 -3.514 -31.266 1 96.75 177 ALA A N 1
ATOM 1426 C CA . ALA A 1 177 ? 14.672 -2.277 -31.453 1 96.75 177 ALA A CA 1
ATOM 1427 C C . ALA A 1 177 ? 14.758 -1.897 -32.938 1 96.75 177 ALA A C 1
ATOM 1429 O O . ALA A 1 177 ? 14.531 -0.743 -33.281 1 96.75 177 ALA A O 1
ATOM 1430 N N . LYS A 1 178 ? 15.078 -2.877 -33.688 1 95.12 178 LYS A N 1
ATOM 1431 C CA . LYS A 1 178 ? 15.156 -2.66 -35.156 1 95.12 178 LYS A CA 1
ATOM 1432 C C . LYS A 1 178 ? 13.805 -2.242 -35.719 1 95.12 178 LYS A C 1
ATOM 1434 O O . LYS A 1 178 ? 13.719 -1.287 -36.5 1 95.12 178 LYS A O 1
ATOM 1439 N N . TYR A 1 179 ? 12.836 -2.973 -35.406 1 93.31 179 TYR A N 1
ATOM 1440 C CA . TYR A 1 179 ? 11.484 -2.686 -35.875 1 93.31 179 TYR A CA 1
ATOM 1441 C C . TYR A 1 179 ? 11.055 -1.279 -35.469 1 93.31 179 TYR A C 1
ATOM 1443 O O . TYR A 1 179 ? 10.508 -0.536 -36.281 1 93.31 179 TYR A O 1
ATOM 1451 N N . HIS A 1 180 ? 11.25 -0.938 -34.219 1 92.44 180 HIS A N 1
ATOM 1452 C CA . HIS A 1 180 ? 10.852 0.354 -33.688 1 92.44 180 HIS A CA 1
ATOM 1453 C C . HIS A 1 180 ? 11.539 1.499 -34.406 1 92.44 180 HIS A C 1
ATOM 1455 O O . HIS A 1 180 ? 10.898 2.488 -34.781 1 92.44 180 HIS A O 1
ATOM 1461 N N . GLN A 1 181 ? 12.773 1.368 -34.594 1 92.69 181 GLN A N 1
ATOM 1462 C CA . GLN A 1 181 ? 13.547 2.406 -35.25 1 92.69 181 GLN A CA 1
ATOM 1463 C C . GLN A 1 181 ? 13.109 2.57 -36.688 1 92.69 181 GLN A C 1
ATOM 1465 O O . GLN A 1 181 ? 13.031 3.691 -37.219 1 92.69 181 GLN A O 1
ATOM 1470 N N . LYS A 1 182 ? 12.797 1.521 -37.312 1 91.06 182 LYS A N 1
ATOM 1471 C CA . LYS A 1 182 ? 12.469 1.522 -38.719 1 91.06 182 LYS A CA 1
ATOM 1472 C C . LYS A 1 182 ? 11.016 1.935 -38.938 1 91.06 182 LYS A C 1
ATOM 1474 O O . LYS A 1 182 ? 10.727 2.721 -39.844 1 91.06 182 LYS A O 1
ATOM 1479 N N . CYS A 1 183 ? 10.141 1.391 -38.125 1 87.62 183 CYS A N 1
ATOM 1480 C CA . CYS A 1 183 ? 8.719 1.46 -38.469 1 87.62 183 CYS A CA 1
ATOM 1481 C C . CYS A 1 183 ? 7.992 2.453 -37.594 1 87.62 183 CYS A C 1
ATOM 1483 O O . CYS A 1 183 ? 6.945 2.986 -37.969 1 87.62 183 CYS A O 1
ATOM 1485 N N . ILE A 1 184 ? 8.477 2.67 -36.406 1 87.12 184 ILE A N 1
ATOM 1486 C CA . ILE A 1 184 ? 7.742 3.512 -35.469 1 87.12 184 ILE A CA 1
ATOM 1487 C C . ILE A 1 184 ? 8.391 4.891 -35.375 1 87.12 184 ILE A C 1
ATOM 1489 O O . ILE A 1 184 ? 7.816 5.883 -35.844 1 87.12 184 ILE A O 1
ATOM 1493 N N . ALA A 1 185 ? 9.57 4.922 -34.906 1 87.75 185 ALA A N 1
ATOM 1494 C CA . ALA A 1 185 ? 10.273 6.191 -34.75 1 87.75 185 ALA A CA 1
ATOM 1495 C C . ALA A 1 185 ? 10.773 6.703 -36.094 1 87.75 185 ALA A C 1
ATOM 1497 O O . ALA A 1 185 ? 10.938 7.91 -36.281 1 87.75 185 ALA A O 1
ATOM 1498 N N . LYS A 1 186 ? 11.031 5.766 -37.062 1 89.88 186 LYS A N 1
ATOM 1499 C CA . LYS A 1 186 ? 11.578 6.082 -38.375 1 89.88 186 LYS A CA 1
ATOM 1500 C C . LYS A 1 186 ? 12.875 6.871 -38.25 1 89.88 186 LYS A C 1
ATOM 1502 O O . LYS A 1 186 ? 13.102 7.824 -39 1 89.88 186 LYS A O 1
ATOM 1507 N N . LYS A 1 187 ? 13.516 6.699 -37.219 1 90.62 187 LYS A N 1
ATOM 1508 C CA . LYS A 1 187 ? 14.82 7.285 -36.938 1 90.62 187 LYS A CA 1
ATOM 1509 C C . LYS A 1 187 ? 15.719 6.312 -36.188 1 90.62 187 LYS A C 1
ATOM 1511 O O . LYS A 1 187 ? 15.25 5.609 -35.281 1 90.62 187 LYS A O 1
ATOM 1516 N N . LEU A 1 188 ? 16.906 6.34 -36.688 1 88.5 188 LEU A N 1
ATOM 1517 C CA . LEU A 1 188 ? 17.844 5.461 -36.031 1 88.5 188 LEU A CA 1
ATOM 1518 C C . LEU A 1 188 ? 18.25 6.031 -34.656 1 88.5 188 LEU A C 1
ATOM 1520 O O . LEU A 1 188 ? 18.453 7.238 -34.531 1 88.5 188 LEU A O 1
ATOM 1524 N N . ASN A 1 189 ? 18.219 5.207 -33.688 1 89.44 189 ASN A N 1
ATOM 1525 C CA . ASN A 1 189 ? 18.75 5.566 -32.375 1 89.44 189 ASN A CA 1
ATOM 1526 C C . ASN A 1 189 ? 20.25 5.297 -32.281 1 89.44 189 ASN A C 1
ATOM 1528 O O . ASN A 1 189 ? 20.656 4.152 -32.125 1 89.44 189 ASN A O 1
ATOM 1532 N N . ALA A 1 190 ? 21 6.324 -32.281 1 88.25 190 ALA A N 1
ATOM 1533 C CA . ALA A 1 190 ? 22.453 6.219 -32.344 1 88.25 190 ALA A CA 1
ATOM 1534 C C . ALA A 1 190 ? 23.016 5.609 -31.062 1 88.25 190 ALA A C 1
ATOM 1536 O O . ALA A 1 190 ? 24.125 5.07 -31.062 1 88.25 190 ALA A O 1
ATOM 1537 N N . ARG A 1 191 ? 22.266 5.609 -30.109 1 88.69 191 ARG A N 1
ATOM 1538 C CA . ARG A 1 191 ? 22.766 5.129 -28.828 1 88.69 191 ARG A CA 1
ATOM 1539 C C . ARG A 1 191 ? 22.438 3.648 -28.641 1 88.69 191 ARG A C 1
ATOM 1541 O O . ARG A 1 191 ? 22.938 3.018 -27.703 1 88.69 191 ARG A O 1
ATOM 1548 N N . TRP A 1 192 ? 21.688 3.072 -29.578 1 94.94 192 TRP A N 1
ATOM 1549 C CA . TRP A 1 192 ? 21.312 1.67 -29.422 1 94.94 192 TRP A CA 1
ATOM 1550 C C . TRP A 1 192 ? 22.406 0.753 -29.969 1 94.94 192 TRP A C 1
ATOM 1552 O O . TRP A 1 192 ? 22.969 1.004 -31.031 1 94.94 192 TRP A O 1
ATOM 1562 N N . ARG A 1 193 ? 22.766 -0.175 -29.156 1 95.19 193 ARG A N 1
ATOM 1563 C CA . ARG A 1 193 ? 23.562 -1.329 -29.562 1 95.19 193 ARG A CA 1
ATOM 1564 C C . ARG A 1 193 ? 22.859 -2.633 -29.203 1 95.19 193 ARG A C 1
ATOM 1566 O O . ARG A 1 193 ? 22.25 -2.744 -28.141 1 95.19 193 ARG A O 1
ATOM 1573 N N . ASN A 1 194 ? 22.938 -3.582 -30.156 1 97 194 ASN A N 1
ATOM 1574 C CA . ASN A 1 194 ? 22.266 -4.852 -29.891 1 97 194 ASN A CA 1
ATOM 1575 C C . ASN A 1 194 ? 22.766 -5.48 -28.594 1 97 194 ASN A C 1
ATOM 1577 O O . ASN A 1 194 ? 23.953 -5.43 -28.281 1 97 194 ASN A O 1
ATOM 1581 N N . THR A 1 195 ? 21.828 -5.945 -27.859 1 97.56 195 THR A N 1
ATOM 1582 C CA . THR A 1 195 ? 22.172 -6.652 -26.625 1 97.56 195 THR A CA 1
ATOM 1583 C C . THR A 1 195 ? 22.469 -8.125 -26.922 1 97.56 195 THR A C 1
ATOM 1585 O O . THR A 1 195 ? 22.375 -8.57 -28.062 1 97.56 195 THR A O 1
ATOM 1588 N N . ASN A 1 196 ? 22.984 -8.836 -25.953 1 97.25 196 ASN A N 1
ATOM 1589 C CA . ASN A 1 196 ? 23.266 -10.266 -26.016 1 97.25 196 ASN A CA 1
ATOM 1590 C C . ASN A 1 196 ? 22.828 -10.992 -24.75 1 97.25 196 ASN A C 1
ATOM 1592 O O . ASN A 1 196 ? 22.219 -10.383 -23.875 1 97.25 196 ASN A O 1
ATOM 1596 N N . PHE A 1 197 ? 23.031 -12.227 -24.781 1 97.38 197 PHE A N 1
ATOM 1597 C CA . PHE A 1 197 ? 22.578 -13.062 -23.672 1 97.38 197 PHE A CA 1
ATOM 1598 C C . PHE A 1 197 ? 23.156 -12.57 -22.344 1 97.38 197 PHE A C 1
ATOM 1600 O O . PHE A 1 197 ? 22.422 -12.445 -21.359 1 97.38 197 PHE A O 1
ATOM 1607 N N . ILE A 1 198 ? 24.438 -12.242 -22.25 1 97.5 198 ILE A N 1
ATOM 1608 C CA . ILE A 1 198 ? 25.125 -11.867 -21.031 1 97.5 198 ILE A CA 1
ATOM 1609 C C . ILE A 1 198 ? 24.547 -10.562 -20.484 1 97.5 198 ILE A C 1
ATOM 1611 O O . ILE A 1 198 ? 24.25 -10.453 -19.297 1 97.5 198 ILE A O 1
ATOM 1615 N N . GLU A 1 199 ? 24.375 -9.625 -21.359 1 97.56 199 GLU A N 1
ATOM 1616 C CA . GLU A 1 199 ? 23.844 -8.328 -20.938 1 97.56 199 GLU A CA 1
ATOM 1617 C C . GLU A 1 199 ? 22.391 -8.43 -20.516 1 97.56 199 GLU A C 1
ATOM 1619 O O . GLU A 1 199 ? 21.969 -7.793 -19.547 1 97.56 199 GLU A O 1
ATOM 1624 N N . MET A 1 200 ? 21.625 -9.211 -21.266 1 98.19 200 MET A N 1
ATOM 1625 C CA . MET A 1 200 ? 20.219 -9.375 -20.922 1 98.19 200 MET A CA 1
ATOM 1626 C C . MET A 1 200 ? 20.078 -10.094 -19.578 1 98.19 200 MET A C 1
ATOM 1628 O O . MET A 1 200 ? 19.188 -9.766 -18.797 1 98.19 200 MET A O 1
ATOM 1632 N N . GLN A 1 201 ? 20.922 -11.07 -19.422 1 98.31 201 GLN A N 1
ATOM 1633 C CA . GLN A 1 201 ? 20.953 -11.75 -18.125 1 98.31 201 GLN A CA 1
ATOM 1634 C C . GLN A 1 201 ? 21.266 -10.766 -17 1 98.31 201 GLN A C 1
ATOM 1636 O O . GLN A 1 201 ? 20.625 -10.797 -15.953 1 98.31 201 GLN A O 1
ATOM 1641 N N . ALA A 1 202 ? 22.234 -9.891 -17.219 1 98.56 202 ALA A N 1
ATOM 1642 C CA . ALA A 1 202 ? 22.578 -8.852 -16.25 1 98.56 202 ALA A CA 1
ATOM 1643 C C . ALA A 1 202 ? 21.422 -7.879 -16.047 1 98.56 202 ALA A C 1
ATOM 1645 O O . ALA A 1 202 ? 21.188 -7.414 -14.93 1 98.56 202 ALA A O 1
ATOM 1646 N N . PHE A 1 203 ? 20.734 -7.594 -17.172 1 98.12 203 PHE A N 1
ATOM 1647 C CA . PHE A 1 203 ? 19.578 -6.723 -17.141 1 98.12 203 PHE A CA 1
ATOM 1648 C C . PHE A 1 203 ? 18.516 -7.266 -16.188 1 98.12 203 PHE A C 1
ATOM 1650 O O . PHE A 1 203 ? 18 -6.531 -15.344 1 98.12 203 PHE A O 1
ATOM 1657 N N . PHE A 1 204 ? 18.266 -8.555 -16.203 1 98.62 204 PHE A N 1
ATOM 1658 C CA . PHE A 1 204 ? 17.312 -9.195 -15.297 1 98.62 204 PHE A CA 1
ATOM 1659 C C . PHE A 1 204 ? 17.844 -9.211 -13.875 1 98.62 204 PHE A C 1
ATOM 1661 O O . PHE A 1 204 ? 17.094 -9.055 -12.914 1 98.62 204 PHE A O 1
ATOM 1668 N N . GLY A 1 205 ? 19.156 -9.484 -13.766 1 98.56 205 GLY A N 1
ATOM 1669 C CA . GLY A 1 205 ? 19.766 -9.398 -12.453 1 98.56 205 GLY A CA 1
ATOM 1670 C C . GLY A 1 205 ? 19.578 -8.047 -11.789 1 98.56 205 GLY A C 1
ATOM 1671 O O . GLY A 1 205 ? 19.266 -7.969 -10.602 1 98.56 205 GLY A O 1
ATOM 1672 N N . VAL A 1 206 ? 19.734 -6.965 -12.539 1 98.06 206 VAL A N 1
ATOM 1673 C CA . VAL A 1 206 ? 19.547 -5.602 -12.055 1 98.06 206 VAL A CA 1
ATOM 1674 C C . VAL A 1 206 ? 18.094 -5.406 -11.625 1 98.06 206 VAL A C 1
ATOM 1676 O O . VAL A 1 206 ? 17.828 -4.84 -10.562 1 98.06 206 VAL A O 1
ATOM 1679 N N . MET A 1 207 ? 17.156 -5.91 -12.406 1 97.94 207 MET A N 1
ATOM 1680 C CA . MET A 1 207 ? 15.742 -5.785 -12.078 1 97.94 207 MET A CA 1
ATOM 1681 C C . MET A 1 207 ? 15.43 -6.469 -10.758 1 97.94 207 MET A C 1
ATOM 1683 O O . MET A 1 207 ? 14.672 -5.938 -9.938 1 97.94 207 MET A O 1
ATOM 1687 N N . ILE A 1 208 ? 15.984 -7.613 -10.531 1 98.44 208 ILE A N 1
ATOM 1688 C CA . ILE A 1 208 ? 15.758 -8.367 -9.305 1 98.44 208 ILE A CA 1
ATOM 1689 C C . ILE A 1 208 ? 16.344 -7.602 -8.117 1 98.44 208 ILE A C 1
ATOM 1691 O O . ILE A 1 208 ? 15.688 -7.477 -7.074 1 98.44 208 ILE A O 1
ATOM 1695 N N . CYS A 1 209 ? 17.562 -7.047 -8.305 1 97.62 209 CYS A N 1
ATOM 1696 C CA . CYS A 1 209 ? 18.172 -6.266 -7.238 1 97.62 209 CYS A CA 1
ATOM 1697 C C . CYS A 1 209 ? 17.375 -5.008 -6.941 1 97.62 209 CYS A C 1
ATOM 1699 O O . CYS A 1 209 ? 17.25 -4.594 -5.785 1 97.62 209 CYS A O 1
ATOM 1701 N N . MET A 1 210 ? 16.828 -4.414 -8.016 1 96.81 210 MET A N 1
ATOM 1702 C CA . MET A 1 210 ? 15.969 -3.246 -7.832 1 96.81 210 MET A CA 1
ATOM 1703 C C . MET A 1 210 ? 14.719 -3.604 -7.031 1 96.81 210 MET A C 1
ATOM 1705 O O . MET A 1 210 ? 14.188 -2.77 -6.297 1 96.81 210 MET A O 1
ATOM 1709 N N . GLY A 1 211 ? 14.242 -4.82 -7.188 1 96 211 GLY A N 1
ATOM 1710 C CA . GLY A 1 211 ? 13.102 -5.285 -6.41 1 96 211 GLY A CA 1
ATOM 1711 C C . GLY A 1 211 ? 13.391 -5.352 -4.922 1 96 211 GLY A C 1
ATOM 1712 O O . GLY A 1 211 ? 12.492 -5.117 -4.102 1 96 211 GLY A O 1
ATOM 1713 N N . VAL A 1 212 ? 14.617 -5.629 -4.578 1 95.75 212 VAL A N 1
ATOM 1714 C CA . VAL A 1 212 ? 15.016 -5.727 -3.18 1 95.75 212 VAL A CA 1
ATOM 1715 C C . VAL A 1 212 ? 15.281 -4.332 -2.619 1 95.75 212 VAL A C 1
ATOM 1717 O O . VAL A 1 212 ? 14.812 -3.994 -1.53 1 95.75 212 VAL A O 1
ATOM 1720 N N . ASP A 1 213 ? 16.062 -3.539 -3.336 1 95.12 213 ASP A N 1
ATOM 1721 C CA . ASP A 1 213 ? 16.281 -2.137 -3 1 95.12 213 ASP A CA 1
ATOM 1722 C C . ASP A 1 213 ? 15.398 -1.222 -3.852 1 95.12 213 ASP A C 1
ATOM 1724 O O . ASP A 1 213 ? 15.875 -0.613 -4.812 1 95.12 213 ASP A O 1
ATOM 1728 N N . HIS A 1 214 ? 14.25 -1.043 -3.436 1 92.44 214 HIS A N 1
ATOM 1729 C CA . HIS A 1 214 ? 13.266 -0.299 -4.211 1 92.44 214 HIS A CA 1
ATOM 1730 C C . HIS A 1 214 ? 13.406 1.203 -3.988 1 92.44 214 HIS A C 1
ATOM 1732 O O . HIS A 1 214 ? 13.195 1.694 -2.877 1 92.44 214 HIS A O 1
ATOM 1738 N N . LYS A 1 215 ? 13.773 1.899 -5.043 1 92.75 215 LYS A N 1
ATOM 1739 C CA . LYS A 1 215 ? 13.891 3.352 -4.961 1 92.75 215 LYS A CA 1
ATOM 1740 C C . LYS A 1 215 ? 12.648 4.039 -5.52 1 92.75 215 LYS A C 1
ATOM 1742 O O . LYS A 1 215 ? 11.906 3.447 -6.305 1 92.75 215 LYS A O 1
ATOM 1747 N N . SER A 1 216 ? 12.422 5.219 -5.105 1 87.44 216 SER A N 1
ATOM 1748 C CA . SER A 1 216 ? 11.266 5.988 -5.547 1 87.44 216 SER A CA 1
ATOM 1749 C C . SER A 1 216 ? 11.367 6.355 -7.023 1 87.44 216 SER A C 1
ATOM 1751 O O . SER A 1 216 ? 10.352 6.473 -7.711 1 87.44 216 SER A O 1
ATOM 1753 N N . ALA A 1 217 ? 12.562 6.539 -7.438 1 90.81 217 ALA A N 1
ATOM 1754 C CA . ALA A 1 217 ? 12.812 6.844 -8.844 1 90.81 217 ALA A CA 1
ATOM 1755 C C . ALA A 1 217 ? 13.945 5.988 -9.398 1 90.81 217 ALA A C 1
ATOM 1757 O O . ALA A 1 217 ? 14.945 5.746 -8.711 1 90.81 217 ALA A O 1
ATOM 1758 N N . ILE A 1 218 ? 13.766 5.609 -10.602 1 92.31 218 ILE A N 1
ATOM 1759 C CA . ILE A 1 218 ? 14.727 4.711 -11.219 1 92.31 218 ILE A CA 1
ATOM 1760 C C . ILE A 1 218 ? 16.078 5.41 -11.352 1 92.31 218 ILE A C 1
ATOM 1762 O O . ILE A 1 218 ? 17.125 4.773 -11.219 1 92.31 218 ILE A O 1
ATOM 1766 N N . ASP A 1 219 ? 16.109 6.68 -11.57 1 92.94 219 ASP A N 1
ATOM 1767 C CA . ASP A 1 219 ? 17.344 7.434 -11.789 1 92.94 219 ASP A CA 1
ATOM 1768 C C . ASP A 1 219 ? 18.203 7.477 -10.516 1 92.94 219 ASP A C 1
ATOM 1770 O O . ASP A 1 219 ? 19.406 7.676 -10.586 1 92.94 219 ASP A O 1
ATOM 1774 N N . ASP A 1 220 ? 17.594 7.246 -9.422 1 94.69 220 ASP A N 1
ATOM 1775 C CA . ASP A 1 220 ? 18.266 7.367 -8.141 1 94.69 220 ASP A CA 1
ATOM 1776 C C . ASP A 1 220 ? 19.359 6.312 -7.992 1 94.69 220 ASP A C 1
ATOM 1778 O O . ASP A 1 220 ? 20.359 6.535 -7.305 1 94.69 220 ASP A O 1
ATOM 1782 N N . TYR A 1 221 ? 19.172 5.234 -8.688 1 96.19 221 TYR A N 1
ATOM 1783 C CA . TYR A 1 221 ? 20.172 4.168 -8.602 1 96.19 221 TYR A CA 1
ATOM 1784 C C . TYR A 1 221 ? 21.531 4.648 -9.086 1 96.19 221 TYR A C 1
ATOM 1786 O O . TYR A 1 221 ? 22.562 4.172 -8.625 1 96.19 221 TYR A O 1
ATOM 1794 N N . TRP A 1 222 ? 21.531 5.625 -10.008 1 96.25 222 TRP A N 1
ATOM 1795 C CA . TRP A 1 222 ? 22.766 6.105 -10.633 1 96.25 222 TRP A CA 1
ATOM 1796 C C . TRP A 1 222 ? 23.109 7.512 -10.156 1 96.25 222 TRP A C 1
ATOM 1798 O O . TRP A 1 222 ? 23.938 8.188 -10.75 1 96.25 222 TRP A O 1
ATOM 1808 N N . SER A 1 223 ? 22.406 7.922 -9.062 1 95.69 223 SER A N 1
ATOM 1809 C CA . SER A 1 223 ? 22.672 9.242 -8.508 1 95.69 223 SER A CA 1
ATOM 1810 C C . SER A 1 223 ? 24.094 9.336 -7.957 1 95.69 223 SER A C 1
ATOM 1812 O O . SER A 1 223 ? 24.625 8.352 -7.445 1 95.69 223 SER A O 1
ATOM 1814 N N . SER A 1 224 ? 24.688 10.508 -8.023 1 94 224 SER A N 1
ATOM 1815 C CA . SER A 1 224 ? 25.984 10.742 -7.406 1 94 224 SER A CA 1
ATOM 1816 C C . SER A 1 224 ? 25.844 11.055 -5.922 1 94 224 SER A C 1
ATOM 1818 O O . SER A 1 224 ? 26.844 11.078 -5.191 1 94 224 SER A O 1
ATOM 1820 N N . ASP A 1 225 ? 24.672 11.305 -5.453 1 94.62 225 ASP A N 1
ATOM 1821 C CA . ASP A 1 225 ? 24.406 11.562 -4.043 1 94.62 225 ASP A CA 1
ATOM 1822 C C . ASP A 1 225 ? 24.5 10.281 -3.223 1 94.62 225 ASP A C 1
ATOM 1824 O O . ASP A 1 225 ? 23.734 9.344 -3.424 1 94.62 225 ASP A O 1
ATOM 1828 N N . PRO A 1 226 ? 25.391 10.266 -2.227 1 94.38 226 PRO A N 1
ATOM 1829 C CA . PRO A 1 226 ? 25.594 9.047 -1.442 1 94.38 226 PRO A CA 1
ATOM 1830 C C . PRO A 1 226 ? 24.344 8.648 -0.647 1 94.38 226 PRO A C 1
ATOM 1832 O O . PRO A 1 226 ? 24.234 7.512 -0.189 1 94.38 226 PRO A O 1
ATOM 1835 N N . PHE A 1 227 ? 23.422 9.57 -0.459 1 95.81 227 PHE A N 1
ATOM 1836 C CA . PHE A 1 227 ? 22.219 9.273 0.288 1 95.81 227 PHE A CA 1
ATOM 1837 C C . PHE A 1 227 ? 21.172 8.617 -0.611 1 95.81 227 PHE A C 1
ATOM 1839 O O . PHE A 1 227 ? 20.141 8.141 -0.132 1 95.81 227 PHE A O 1
ATOM 1846 N N . LEU A 1 228 ? 21.406 8.5 -1.945 1 95.25 228 LEU A N 1
ATOM 1847 C CA . LEU A 1 228 ? 20.422 7.953 -2.887 1 95.25 228 LEU A CA 1
ATOM 1848 C C . LEU A 1 228 ? 21.047 6.82 -3.703 1 95.25 228 LEU A C 1
ATOM 1850 O O . LEU A 1 228 ? 20.359 5.852 -4.035 1 95.25 228 LEU A O 1
ATOM 1854 N N . GLN A 1 229 ? 22.297 6.82 -3.889 1 93.94 229 GLN A N 1
ATOM 1855 C CA . GLN A 1 229 ? 23 5.992 -4.867 1 93.94 229 GLN A CA 1
ATOM 1856 C C . GLN A 1 229 ? 22.969 4.523 -4.465 1 93.94 229 GLN A C 1
ATOM 1858 O O . GLN A 1 229 ? 22.953 4.199 -3.275 1 93.94 229 GLN A O 1
ATOM 1863 N N . ASN A 1 230 ? 22.875 3.641 -5.438 1 95.75 230 ASN A N 1
ATOM 1864 C CA . ASN A 1 230 ? 23.172 2.217 -5.305 1 95.75 230 ASN A CA 1
ATOM 1865 C C . ASN A 1 230 ? 24.391 1.821 -6.133 1 95.75 230 ASN A C 1
ATOM 1867 O O . ASN A 1 230 ? 24.281 1.624 -7.344 1 95.75 230 ASN A O 1
ATOM 1871 N N . MET A 1 231 ? 25.469 1.68 -5.496 1 94.25 231 MET A N 1
ATOM 1872 C CA . MET A 1 231 ? 26.75 1.48 -6.176 1 94.25 231 MET A CA 1
ATOM 1873 C C . MET A 1 231 ? 26.766 0.143 -6.906 1 94.25 231 MET A C 1
ATOM 1875 O O . MET A 1 231 ? 27.391 0.02 -7.965 1 94.25 231 MET A O 1
ATOM 1879 N N . GLY A 1 232 ? 26.125 -0.831 -6.348 1 95.69 232 GLY A N 1
ATOM 1880 C CA . GLY A 1 232 ? 26.078 -2.129 -7.004 1 95.69 232 GLY A CA 1
ATOM 1881 C C . GLY A 1 232 ? 25.422 -2.084 -8.367 1 95.69 232 GLY A C 1
ATOM 1882 O O . GLY A 1 232 ? 26 -2.52 -9.359 1 95.69 232 GLY A O 1
ATOM 1883 N N . ILE A 1 233 ? 24.266 -1.464 -8.484 1 96.44 233 ILE A N 1
ATOM 1884 C CA . ILE A 1 233 ? 23.5 -1.384 -9.719 1 96.44 233 ILE A CA 1
ATOM 1885 C C . ILE A 1 233 ? 24.203 -0.447 -10.703 1 96.44 233 ILE A C 1
ATOM 1887 O O . ILE A 1 233 ? 24.312 -0.751 -11.891 1 96.44 233 ILE A O 1
ATOM 1891 N N . ALA A 1 234 ? 24.734 0.655 -10.172 1 96 234 ALA A N 1
ATOM 1892 C CA . ALA A 1 234 ? 25.391 1.646 -11.016 1 96 234 ALA A CA 1
ATOM 1893 C C . ALA A 1 234 ? 26.625 1.059 -11.68 1 96 234 ALA A C 1
ATOM 1895 O O . ALA A 1 234 ? 27.031 1.493 -12.766 1 96 234 ALA A O 1
ATOM 1896 N N . SER A 1 235 ? 27.203 0.101 -11.086 1 95.38 235 SER A N 1
ATOM 1897 C CA . SER A 1 235 ? 28.453 -0.478 -11.602 1 95.38 235 SER A CA 1
ATOM 1898 C C . SER A 1 235 ? 28.172 -1.476 -12.719 1 95.38 235 SER A C 1
ATOM 1900 O O . SER A 1 235 ? 29.078 -1.841 -13.469 1 95.38 235 SER A O 1
ATOM 1902 N N . VAL A 1 236 ? 26.984 -1.986 -12.891 1 97.31 236 VAL A N 1
ATOM 1903 C CA . VAL A 1 236 ? 26.641 -3.035 -13.844 1 97.31 236 VAL A CA 1
ATOM 1904 C C . VAL A 1 236 ? 26.469 -2.432 -15.242 1 97.31 236 VAL A C 1
ATOM 1906 O O . VAL A 1 236 ? 27 -2.961 -16.219 1 97.31 236 VAL A O 1
ATOM 1909 N N . MET A 1 237 ? 25.75 -1.346 -15.352 1 95.88 237 MET A N 1
ATOM 1910 C CA . MET A 1 237 ? 25.516 -0.631 -16.609 1 95.88 237 MET A CA 1
ATOM 1911 C C . MET A 1 237 ? 25.141 0.821 -16.344 1 95.88 237 MET A C 1
ATOM 1913 O O . MET A 1 237 ? 24.797 1.184 -15.211 1 95.88 237 MET A O 1
ATOM 1917 N N . THR A 1 238 ? 25.234 1.628 -17.328 1 95.56 238 THR A N 1
ATOM 1918 C CA . THR A 1 238 ? 24.875 3.033 -17.188 1 95.56 238 THR A CA 1
ATOM 1919 C C . THR A 1 238 ? 23.359 3.201 -17.141 1 95.56 238 THR A C 1
ATOM 1921 O O . THR A 1 238 ? 22.625 2.318 -17.578 1 95.56 238 THR A O 1
ATOM 1924 N N . ARG A 1 239 ? 22.938 4.277 -16.547 1 95.94 239 ARG A N 1
ATOM 1925 C CA . ARG A 1 239 ? 21.516 4.621 -16.516 1 95.94 239 ARG A CA 1
ATOM 1926 C C . ARG A 1 239 ? 20.922 4.621 -17.906 1 95.94 239 ARG A C 1
ATOM 1928 O O . ARG A 1 239 ? 19.859 4.043 -18.141 1 95.94 239 ARG A O 1
ATOM 1935 N N . ALA A 1 240 ? 21.594 5.207 -18.859 1 95.19 240 ALA A N 1
ATOM 1936 C CA . ALA A 1 240 ? 21.109 5.328 -20.234 1 95.19 240 ALA A CA 1
ATOM 1937 C C . ALA A 1 240 ? 20.938 3.953 -20.875 1 95.19 240 ALA A C 1
ATOM 1939 O O . ALA A 1 240 ? 19.969 3.713 -21.594 1 95.19 240 ALA A O 1
ATOM 1940 N N . ARG A 1 241 ? 21.875 3.117 -20.656 1 95.94 241 ARG A N 1
ATOM 1941 C CA . ARG A 1 241 ? 21.812 1.785 -21.234 1 95.94 241 ARG A CA 1
ATOM 1942 C C . ARG A 1 241 ? 20.656 0.985 -20.656 1 95.94 241 ARG A C 1
ATOM 1944 O O . ARG A 1 241 ? 19.922 0.315 -21.375 1 95.94 241 ARG A O 1
ATOM 1951 N N . PHE A 1 242 ? 20.531 1.076 -19.375 1 96.56 242 PHE A N 1
ATOM 1952 C CA . PHE A 1 242 ? 19.422 0.378 -18.734 1 96.56 242 PHE A CA 1
ATOM 1953 C C . PHE A 1 242 ? 18.078 0.843 -19.297 1 96.56 242 PHE A C 1
ATOM 1955 O O . PHE A 1 242 ? 17.219 0.024 -19.625 1 96.56 242 PHE A O 1
ATOM 1962 N N . GLN A 1 243 ? 17.938 2.1 -19.375 1 94.75 243 GLN A N 1
ATOM 1963 C CA . GLN A 1 243 ? 16.703 2.682 -19.875 1 94.75 243 GLN A CA 1
ATOM 1964 C C . GLN A 1 243 ? 16.453 2.289 -21.344 1 94.75 243 GLN A C 1
ATOM 1966 O O . GLN A 1 243 ? 15.312 2.076 -21.75 1 94.75 243 GLN A O 1
ATOM 1971 N N . MET A 1 244 ? 17.484 2.199 -22.094 1 95.12 244 MET A N 1
ATOM 1972 C CA . MET A 1 244 ? 17.359 1.775 -23.484 1 95.12 244 MET A CA 1
ATOM 1973 C C . MET A 1 244 ? 16.922 0.321 -23.578 1 95.12 244 MET A C 1
ATOM 1975 O O . MET A 1 244 ? 16.062 -0.019 -24.391 1 95.12 244 MET A O 1
ATOM 1979 N N . LEU A 1 245 ? 17.531 -0.503 -22.75 1 96.69 245 LEU A N 1
ATOM 1980 C CA . LEU A 1 245 ? 17.141 -1.905 -22.719 1 96.69 245 LEU A CA 1
ATOM 1981 C C . LEU A 1 245 ? 15.672 -2.045 -22.312 1 96.69 245 LEU A C 1
ATOM 1983 O O . LEU A 1 245 ? 14.938 -2.852 -22.891 1 96.69 245 LEU A O 1
ATOM 1987 N N . MET A 1 246 ? 15.258 -1.248 -21.344 1 96.44 246 MET A N 1
ATOM 1988 C CA . MET A 1 246 ? 13.867 -1.28 -20.891 1 96.44 246 MET A CA 1
ATOM 1989 C C . MET A 1 246 ? 12.93 -0.799 -22 1 96.44 246 MET A C 1
ATOM 1991 O O . MET A 1 246 ? 11.844 -1.359 -22.172 1 96.44 246 MET A O 1
ATOM 1995 N N . ARG A 1 247 ? 13.312 0.138 -22.75 1 94.12 247 ARG A N 1
ATOM 1996 C CA . ARG A 1 247 ? 12.516 0.707 -23.828 1 94.12 247 ARG A CA 1
ATOM 1997 C C . ARG A 1 247 ? 12.234 -0.334 -24.906 1 94.12 247 ARG A C 1
ATOM 1999 O O . ARG A 1 247 ? 11.117 -0.421 -25.422 1 94.12 247 ARG A O 1
ATOM 2006 N N . TYR A 1 248 ? 13.227 -1.091 -25.203 1 96.06 248 TYR A N 1
ATOM 2007 C CA . TYR A 1 248 ? 13.086 -2.016 -26.328 1 96.06 248 TYR A CA 1
ATOM 2008 C C . TYR A 1 248 ? 12.836 -3.436 -25.828 1 96.06 248 TYR A C 1
ATOM 2010 O O . TYR A 1 248 ? 12.695 -4.363 -26.641 1 96.06 248 TYR A O 1
ATOM 2018 N N . PHE A 1 249 ? 12.766 -3.611 -24.547 1 97.06 249 PHE A N 1
ATOM 2019 C CA . PHE A 1 249 ? 12.531 -4.926 -23.969 1 97.06 249 PHE A CA 1
ATOM 2020 C C . PHE A 1 249 ? 11.312 -5.594 -24.594 1 97.06 249 PHE A C 1
ATOM 2022 O O . PHE A 1 249 ? 10.234 -4.996 -24.656 1 97.06 249 PHE A O 1
ATOM 2029 N N . HIS A 1 250 ? 11.508 -6.82 -25.062 1 97.62 250 HIS A N 1
ATOM 2030 C CA . HIS A 1 250 ? 10.461 -7.566 -25.75 1 97.62 250 HIS A CA 1
ATOM 2031 C C . HIS A 1 250 ? 10.648 -9.07 -25.594 1 97.62 250 HIS A C 1
ATOM 2033 O O . HIS A 1 250 ? 11.781 -9.555 -25.547 1 97.62 250 HIS A O 1
ATOM 2039 N N . LEU A 1 251 ? 9.508 -9.773 -25.531 1 97.88 251 LEU A N 1
ATOM 2040 C CA . LEU A 1 251 ? 9.586 -11.203 -25.297 1 97.88 251 LEU A CA 1
ATOM 2041 C C . LEU A 1 251 ? 9.023 -11.992 -26.469 1 97.88 251 LEU A C 1
ATOM 2043 O O . LEU A 1 251 ? 9.203 -13.203 -26.562 1 97.88 251 LEU A O 1
ATOM 2047 N N . ALA A 1 252 ? 8.32 -11.305 -27.375 1 97.44 252 ALA A N 1
ATOM 2048 C CA . ALA A 1 252 ? 7.68 -11.953 -28.516 1 97.44 252 ALA A CA 1
ATOM 2049 C C . ALA A 1 252 ? 8.094 -11.281 -29.828 1 97.44 252 ALA A C 1
ATOM 2051 O O . ALA A 1 252 ? 8.547 -10.141 -29.828 1 97.44 252 ALA A O 1
ATOM 2052 N N . ASP A 1 253 ? 7.875 -12.023 -30.859 1 95.69 253 ASP A N 1
ATOM 2053 C CA . ASP A 1 253 ? 8.211 -11.508 -32.188 1 95.69 253 ASP A CA 1
ATOM 2054 C C . ASP A 1 253 ? 7.383 -10.266 -32.5 1 95.69 253 ASP A C 1
ATOM 2056 O O . ASP A 1 253 ? 6.156 -10.328 -32.562 1 95.69 253 ASP A O 1
ATOM 2060 N N . PRO A 1 254 ? 8.109 -9.148 -32.719 1 93.56 254 PRO A N 1
ATOM 2061 C CA . PRO A 1 254 ? 7.379 -7.902 -32.969 1 93.56 254 PRO A CA 1
ATOM 2062 C C . PRO A 1 254 ? 6.742 -7.871 -34.375 1 93.56 254 PRO A C 1
ATOM 2064 O O . PRO A 1 254 ? 5.766 -7.152 -34.594 1 93.56 254 PRO A O 1
ATOM 2067 N N . VAL A 1 255 ? 7.234 -8.617 -35.25 1 88.88 255 VAL A N 1
ATOM 2068 C CA . VAL A 1 255 ? 6.793 -8.562 -36.625 1 88.88 255 VAL A CA 1
ATOM 2069 C C . VAL A 1 255 ? 5.438 -9.25 -36.781 1 88.88 255 VAL A C 1
ATOM 2071 O O . VAL A 1 255 ? 4.555 -8.758 -37.469 1 88.88 255 VAL A O 1
ATOM 2074 N N . ASN A 1 256 ? 5.25 -10.273 -36.062 1 88.81 256 ASN A N 1
ATOM 2075 C CA . ASN A 1 256 ? 4.031 -11.062 -36.188 1 88.81 256 ASN A CA 1
ATOM 2076 C C . ASN A 1 256 ? 3.012 -10.711 -35.094 1 88.81 256 ASN A C 1
ATOM 2078 O O . ASN A 1 256 ? 2.068 -11.461 -34.875 1 88.81 256 ASN A O 1
ATOM 2082 N N . ASP A 1 257 ? 3.18 -9.648 -34.469 1 92 257 ASP A N 1
ATOM 2083 C CA . ASP A 1 257 ? 2.236 -9.188 -33.469 1 92 257 ASP A CA 1
ATOM 2084 C C . ASP A 1 257 ? 0.847 -8.977 -34.062 1 92 257 ASP A C 1
ATOM 2086 O O . ASP A 1 257 ? 0.679 -8.188 -34.969 1 92 257 ASP A O 1
ATOM 2090 N N . PRO A 1 258 ? -0.143 -9.711 -33.5 1 90.62 258 PRO A N 1
ATOM 2091 C CA . PRO A 1 258 ? -1.504 -9.578 -34.031 1 90.62 258 PRO A CA 1
ATOM 2092 C C . PRO A 1 258 ? -1.967 -8.125 -34.094 1 90.62 258 PRO A C 1
ATOM 2094 O O . PRO A 1 258 ? -2.727 -7.75 -35 1 90.62 258 PRO A O 1
ATOM 2097 N N . ARG A 1 259 ? -1.557 -7.289 -33.312 1 86.06 259 ARG A N 1
ATOM 2098 C CA . ARG A 1 259 ? -2.01 -5.906 -33.188 1 86.06 259 ARG A CA 1
ATOM 2099 C C . ARG A 1 259 ? -1.46 -5.059 -34.344 1 86.06 259 ARG A C 1
ATOM 2101 O O . ARG A 1 259 ? -1.944 -3.951 -34.562 1 86.06 259 ARG A O 1
ATOM 2108 N N . ARG A 1 260 ? -0.497 -5.652 -35.031 1 86.69 260 ARG A N 1
ATOM 2109 C CA . ARG A 1 260 ? 0.152 -4.898 -36.094 1 86.69 260 ARG A CA 1
ATOM 2110 C C . ARG A 1 260 ? -0.291 -5.402 -37.469 1 86.69 260 ARG A C 1
ATOM 2112 O O . ARG A 1 260 ? 0.26 -4.996 -38.5 1 86.69 260 ARG A O 1
ATOM 2119 N N . ASP A 1 261 ? -1.245 -6.207 -37.438 1 88.81 261 ASP A N 1
ATOM 2120 C CA . ASP A 1 261 ? -1.802 -6.684 -38.719 1 88.81 261 ASP A CA 1
ATOM 2121 C C . ASP A 1 261 ? -2.42 -5.539 -39.5 1 88.81 261 ASP A C 1
ATOM 2123 O O . ASP A 1 261 ? -3.221 -4.766 -38.969 1 88.81 261 ASP A O 1
ATOM 2127 N N . PRO A 1 262 ? -2.051 -5.359 -40.719 1 88.69 262 PRO A N 1
ATOM 2128 C CA . PRO A 1 262 ? -2.561 -4.238 -41.5 1 88.69 262 PRO A CA 1
ATOM 2129 C C . PRO A 1 262 ? -4.059 -4.34 -41.781 1 88.69 262 PRO A C 1
ATOM 2131 O O . PRO A 1 262 ? -4.727 -3.322 -41.969 1 88.69 262 PRO A O 1
ATOM 2134 N N . ASP A 1 263 ? -4.57 -5.59 -41.781 1 91.62 263 ASP A N 1
ATOM 2135 C CA . ASP A 1 263 ? -6.004 -5.789 -42 1 91.62 263 ASP A CA 1
ATOM 2136 C C . ASP A 1 263 ? -6.77 -5.625 -40.688 1 91.62 263 ASP A C 1
ATOM 2138 O O . ASP A 1 263 ? -6.531 -6.355 -39.719 1 91.62 263 ASP A O 1
ATOM 2142 N N . ILE A 1 264 ? -7.672 -4.77 -40.688 1 88.69 264 ILE A N 1
ATOM 2143 C CA . ILE A 1 264 ? -8.383 -4.367 -39.469 1 88.69 264 ILE A CA 1
ATOM 2144 C C . ILE A 1 264 ? -9.156 -5.559 -38.906 1 88.69 264 ILE A C 1
ATOM 2146 O O . ILE A 1 264 ? -9.141 -5.805 -37.719 1 88.69 264 ILE A O 1
ATOM 2150 N N . GLU A 1 265 ? -9.867 -6.246 -39.781 1 88.69 265 GLU A N 1
ATOM 2151 C CA . GLU A 1 265 ? -10.664 -7.387 -39.344 1 88.69 265 GLU A CA 1
ATOM 2152 C C . GLU A 1 265 ? -9.773 -8.508 -38.812 1 88.69 265 GLU A C 1
ATOM 2154 O O . GLU A 1 265 ? -10.078 -9.117 -37.781 1 88.69 265 GLU A O 1
ATOM 2159 N N . ARG A 1 266 ? -8.734 -8.75 -39.5 1 90.44 266 ARG A N 1
ATOM 2160 C CA . ARG A 1 266 ? -7.793 -9.781 -39.062 1 90.44 266 ARG A CA 1
ATOM 2161 C C . ARG A 1 266 ? -7.109 -9.375 -37.781 1 90.44 266 ARG A C 1
ATOM 2163 O O . ARG A 1 266 ? -6.859 -10.211 -36.906 1 90.44 266 ARG A O 1
ATOM 2170 N N . ARG A 1 267 ? -6.805 -8.141 -37.688 1 89.31 267 ARG A N 1
ATOM 2171 C CA . ARG A 1 267 ? -6.207 -7.605 -36.469 1 89.31 267 ARG A CA 1
ATOM 2172 C C . ARG A 1 267 ? -7.105 -7.848 -35.281 1 89.31 267 ARG A C 1
ATOM 2174 O O . ARG A 1 267 ? -6.637 -8.305 -34.219 1 89.31 267 ARG A O 1
ATOM 2181 N N . ARG A 1 268 ? -8.32 -7.566 -35.406 1 86.81 268 ARG A N 1
ATOM 2182 C CA . ARG A 1 268 ? -9.289 -7.766 -34.344 1 86.81 268 ARG A CA 1
ATOM 2183 C C . ARG A 1 268 ? -9.406 -9.242 -33.969 1 86.81 268 ARG A C 1
ATOM 2185 O O . ARG A 1 268 ? -9.344 -9.602 -32.781 1 86.81 268 ARG A O 1
ATOM 2192 N N . GLN A 1 269 ? -9.508 -10.047 -34.938 1 87.88 269 GLN A N 1
ATOM 2193 C CA . GLN A 1 269 ? -9.68 -11.484 -34.719 1 87.88 269 GLN A CA 1
ATOM 2194 C C . GLN A 1 269 ? -8.445 -12.094 -34.062 1 87.88 269 GLN A C 1
ATOM 2196 O O . GLN A 1 269 ? -8.57 -12.867 -33.125 1 87.88 269 GLN A O 1
ATOM 2201 N N . ARG A 1 270 ? -7.328 -11.688 -34.562 1 87.19 270 ARG A N 1
ATOM 2202 C CA . ARG A 1 270 ? -6.09 -12.234 -34.031 1 87.19 270 ARG A CA 1
ATOM 2203 C C . ARG A 1 270 ? -5.84 -11.734 -32.594 1 87.19 270 ARG A C 1
ATOM 2205 O O . ARG A 1 270 ? -5.363 -12.484 -31.75 1 87.19 270 ARG A O 1
ATOM 2212 N N . SER A 1 271 ? -6.129 -10.531 -32.406 1 86.44 271 SER A N 1
ATOM 2213 C CA . SER A 1 271 ? -5.938 -9.945 -31.078 1 86.44 271 SER A CA 1
ATOM 2214 C C . SER A 1 271 ? -6.867 -10.586 -30.047 1 86.44 271 SER A C 1
ATOM 2216 O O . SER A 1 271 ? -6.48 -10.781 -28.891 1 86.44 271 SER A O 1
ATOM 2218 N N . GLU A 1 272 ? -8.016 -10.859 -30.438 1 83.62 272 GLU A N 1
ATOM 2219 C CA . GLU A 1 272 ? -8.977 -11.5 -29.547 1 83.62 272 GLU A CA 1
ATOM 2220 C C . GLU A 1 272 ? -8.602 -12.953 -29.281 1 83.62 272 GLU A C 1
ATOM 2222 O O . GLU A 1 272 ? -8.859 -13.477 -28.188 1 83.62 272 GLU A O 1
ATOM 2227 N N . ALA A 1 273 ? -7.996 -13.492 -30.266 1 86.75 273 ALA A N 1
ATOM 2228 C CA . ALA A 1 273 ? -7.609 -14.898 -30.156 1 86.75 273 ALA A CA 1
ATOM 2229 C C . ALA A 1 273 ? -6.418 -15.062 -29.219 1 86.75 273 ALA A C 1
ATOM 2231 O O . ALA A 1 273 ? -6.285 -16.094 -28.547 1 86.75 273 ALA A O 1
ATOM 2232 N N . ASP A 1 274 ? -5.582 -14.086 -29.188 1 89.56 274 ASP A N 1
ATOM 2233 C CA . ASP A 1 274 ? -4.387 -14.18 -28.344 1 89.56 274 ASP A CA 1
ATOM 2234 C C . ASP A 1 274 ? -4.082 -12.836 -27.688 1 89.56 274 ASP A C 1
ATOM 2236 O O . ASP A 1 274 ? -3.074 -12.203 -27.984 1 89.56 274 ASP A O 1
ATOM 2240 N N . PRO A 1 275 ? -4.832 -12.562 -26.688 1 88.44 275 PRO A N 1
ATOM 2241 C CA . PRO A 1 275 ? -4.645 -11.266 -26.031 1 88.44 275 PRO A CA 1
ATOM 2242 C C . PRO A 1 275 ? -3.305 -11.164 -25.297 1 88.44 275 PRO A C 1
ATOM 2244 O O . PRO A 1 275 ? -2.818 -10.062 -25.047 1 88.44 275 PRO A O 1
ATOM 2247 N N . LEU A 1 276 ? -2.668 -12.312 -25.047 1 93 276 LEU A N 1
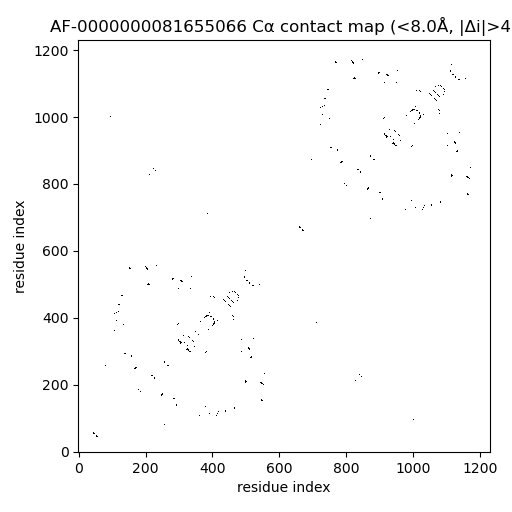ATOM 2248 C CA . LEU A 1 276 ? -1.431 -12.312 -24.266 1 93 276 LEU A CA 1
ATOM 2249 C C . LEU A 1 276 ? -0.234 -12.625 -25.156 1 93 276 LEU A C 1
ATOM 2251 O O . LEU A 1 276 ? 0.779 -13.148 -24.688 1 93 276 LEU A O 1
ATOM 2255 N N . TYR A 1 277 ? -0.281 -12.328 -26.422 1 94.44 277 TYR A N 1
ATOM 2256 C CA . TYR A 1 277 ? 0.739 -12.656 -27.406 1 94.44 277 TYR A CA 1
ATOM 2257 C C . TYR A 1 277 ? 2.119 -12.219 -26.938 1 94.44 277 TYR A C 1
ATOM 2259 O O . TYR A 1 277 ? 3.086 -12.977 -27.031 1 94.44 277 TYR A O 1
ATOM 2267 N N . LYS A 1 278 ? 2.225 -11.031 -26.406 1 93.75 278 LYS A N 1
ATOM 2268 C CA . LYS A 1 278 ? 3.506 -10.406 -26.078 1 93.75 278 LYS A CA 1
ATOM 2269 C C . LYS A 1 278 ? 4.207 -11.156 -24.938 1 93.75 278 LYS A C 1
ATOM 2271 O O . LYS A 1 278 ? 5.434 -11.094 -24.828 1 93.75 278 LYS A O 1
ATOM 2276 N N . ILE A 1 279 ? 3.469 -11.875 -24.125 1 96 279 ILE A N 1
ATOM 2277 C CA . ILE A 1 279 ? 4.07 -12.477 -22.938 1 96 279 ILE A CA 1
ATOM 2278 C C . ILE A 1 279 ? 4.035 -14 -23.062 1 96 279 ILE A C 1
ATOM 2280 O O . ILE A 1 279 ? 4.738 -14.703 -22.328 1 96 279 ILE A O 1
ATOM 2284 N N . ASN A 1 280 ? 3.373 -14.586 -24.016 1 96.25 280 ASN A N 1
ATOM 2285 C CA . ASN A 1 280 ? 3.105 -16.016 -24.156 1 96.25 280 ASN A CA 1
ATOM 2286 C C . ASN A 1 280 ? 4.398 -16.828 -24.266 1 96.25 280 ASN A C 1
ATOM 2288 O O . ASN A 1 280 ? 4.504 -17.906 -23.688 1 96.25 280 ASN A O 1
ATOM 2292 N N . PRO A 1 281 ? 5.375 -16.297 -24.969 1 97.75 281 PRO A N 1
ATOM 2293 C CA . PRO A 1 281 ? 6.598 -17.094 -25.094 1 97.75 281 PRO A CA 1
ATOM 2294 C C . PRO A 1 281 ? 7.266 -17.359 -23.75 1 97.75 281 PRO A C 1
ATOM 2296 O O . PRO A 1 281 ? 7.992 -18.359 -23.609 1 97.75 281 PRO A O 1
ATOM 2299 N N . TRP A 1 282 ? 7.059 -16.516 -22.766 1 98.31 282 TRP A N 1
ATOM 2300 C CA . TRP A 1 282 ? 7.559 -16.734 -21.406 1 98.31 282 TRP A CA 1
ATOM 2301 C C . TRP A 1 282 ? 6.504 -17.406 -20.547 1 98.31 282 TRP A C 1
ATOM 2303 O O . TRP A 1 282 ? 6.816 -18.297 -19.75 1 98.31 282 TRP A O 1
ATOM 2313 N N . LEU A 1 283 ? 5.27 -16.984 -20.672 1 98 283 LEU A N 1
ATOM 2314 C CA . LEU A 1 283 ? 4.176 -17.406 -19.797 1 98 283 LEU A CA 1
ATOM 2315 C C . LEU A 1 283 ? 4 -18.922 -19.859 1 98 283 LEU A C 1
ATOM 2317 O O . LEU A 1 283 ? 3.951 -19.594 -18.828 1 98 283 LEU A O 1
ATOM 2321 N N . LYS A 1 284 ? 3.979 -19.484 -21.016 1 97.25 284 LYS A N 1
ATOM 2322 C CA . LYS A 1 284 ? 3.686 -20.906 -21.203 1 97.25 284 LYS A CA 1
ATOM 2323 C C . LYS A 1 284 ? 4.797 -21.781 -20.625 1 97.25 284 LYS A C 1
ATOM 2325 O O . LYS A 1 284 ? 4.539 -22.641 -19.781 1 97.25 284 LYS A O 1
ATOM 2330 N N . PRO A 1 285 ? 6.039 -21.516 -21.016 1 98.31 285 PRO A N 1
ATOM 2331 C CA . PRO A 1 285 ? 7.094 -22.359 -20.453 1 98.31 285 PRO A CA 1
ATOM 2332 C C . PRO A 1 285 ? 7.238 -22.188 -18.938 1 98.31 285 PRO A C 1
ATOM 2334 O O . PRO A 1 285 ? 7.512 -23.156 -18.219 1 98.31 285 PRO A O 1
ATOM 2337 N N . VAL A 1 286 ? 7.129 -21 -18.422 1 98.56 286 VAL A N 1
ATOM 2338 C CA . VAL A 1 286 ? 7.262 -20.766 -16.984 1 98.56 286 VAL A CA 1
ATOM 2339 C C . VAL A 1 286 ? 6.16 -21.516 -16.234 1 98.56 286 VAL A C 1
ATOM 2341 O O . VAL A 1 286 ? 6.414 -22.141 -15.211 1 98.56 286 VAL A O 1
ATOM 2344 N N . LEU A 1 287 ? 4.965 -21.453 -16.734 1 98 287 LEU A N 1
ATOM 2345 C CA . LEU A 1 287 ? 3.834 -22.156 -16.141 1 98 287 LEU A CA 1
ATOM 2346 C C . LEU A 1 287 ? 4.086 -23.656 -16.109 1 98 287 LEU A C 1
ATOM 2348 O O . LEU A 1 287 ? 3.82 -24.328 -15.109 1 98 287 LEU A O 1
ATOM 2352 N N . GLU A 1 288 ? 4.562 -24.156 -17.203 1 98.06 288 GLU A N 1
ATOM 2353 C CA . GLU A 1 288 ? 4.875 -25.578 -17.281 1 98.06 288 GLU A CA 1
ATOM 2354 C C . GLU A 1 288 ? 5.934 -25.984 -16.266 1 98.06 288 GLU A C 1
ATOM 2356 O O . GLU A 1 288 ? 5.832 -27.031 -15.633 1 98.06 288 GLU A O 1
ATOM 2361 N N . ASN A 1 289 ? 6.887 -25.156 -16.109 1 98.62 289 ASN A N 1
ATOM 2362 C CA . ASN A 1 289 ? 7.941 -25.422 -15.148 1 98.62 289 ASN A CA 1
ATOM 2363 C C . ASN A 1 289 ? 7.418 -25.375 -13.711 1 98.62 289 ASN A C 1
ATOM 2365 O O . ASN A 1 289 ? 7.871 -26.125 -12.852 1 98.62 289 ASN A O 1
ATOM 2369 N N . CYS A 1 290 ? 6.504 -24.453 -13.406 1 98.62 290 CYS A N 1
ATOM 2370 C CA . CYS A 1 290 ? 5.895 -24.375 -12.086 1 98.62 290 CYS A CA 1
ATOM 2371 C C . CYS A 1 290 ? 5.188 -25.688 -11.734 1 98.62 290 CYS A C 1
ATOM 2373 O O . CYS A 1 290 ? 5.23 -26.125 -10.586 1 98.62 290 CYS A O 1
ATOM 2375 N N . ARG A 1 291 ? 4.582 -26.344 -12.727 1 97.69 291 ARG A N 1
ATOM 2376 C CA . ARG A 1 291 ? 3.863 -27.594 -12.523 1 97.69 291 ARG A CA 1
ATOM 2377 C C . ARG A 1 291 ? 4.832 -28.766 -12.391 1 97.69 291 ARG A C 1
ATOM 2379 O O . ARG A 1 291 ? 4.613 -29.672 -11.586 1 97.69 291 ARG A O 1
ATOM 2386 N N . ARG A 1 292 ? 5.867 -28.656 -13.078 1 97.38 292 ARG A N 1
ATOM 2387 C CA . ARG A 1 292 ? 6.77 -29.797 -13.266 1 97.38 292 ARG A CA 1
ATOM 2388 C C . ARG A 1 292 ? 7.73 -29.922 -12.094 1 97.38 292 ARG A C 1
ATOM 2390 O O . ARG A 1 292 ? 8.055 -31.047 -11.672 1 97.38 292 ARG A O 1
ATOM 2397 N N . TYR A 1 293 ? 8.125 -28.859 -11.445 1 98.25 293 TYR A N 1
ATOM 2398 C CA . TYR A 1 293 ? 9.336 -28.922 -10.641 1 98.25 293 TYR A CA 1
ATOM 2399 C C . TYR A 1 293 ? 9 -28.922 -9.148 1 98.25 293 TYR A C 1
ATOM 2401 O O . TYR A 1 293 ? 9.891 -28.797 -8.305 1 98.25 293 TYR A O 1
ATOM 2409 N N . TYR A 1 294 ? 7.77 -29.125 -8.82 1 98 294 TYR A N 1
ATOM 2410 C CA . TYR A 1 294 ? 7.383 -29.203 -7.414 1 98 294 TYR A CA 1
ATOM 2411 C C . TYR A 1 294 ? 6.082 -29.984 -7.25 1 98 294 TYR A C 1
ATOM 2413 O O . TYR A 1 294 ? 5.109 -29.734 -7.965 1 98 294 TYR A O 1
ATOM 2421 N N . GLN A 1 295 ? 6.125 -30.906 -6.398 1 97.5 295 GLN A N 1
ATOM 2422 C CA . GLN A 1 295 ? 4.926 -31.625 -5.98 1 97.5 295 GLN A CA 1
ATOM 2423 C C . GLN A 1 295 ? 4.312 -31 -4.734 1 97.5 295 GLN A C 1
ATOM 2425 O O . GLN A 1 295 ? 4.914 -31.031 -3.658 1 97.5 295 GLN A O 1
ATOM 2430 N N . MET A 1 296 ? 3.152 -30.438 -4.863 1 97.62 296 MET A N 1
ATOM 2431 C CA . MET A 1 296 ? 2.494 -29.797 -3.727 1 97.62 296 MET A CA 1
ATOM 2432 C C . MET A 1 296 ? 2.086 -30.828 -2.682 1 97.62 296 MET A C 1
ATOM 2434 O O . MET A 1 296 ? 2.02 -32.031 -2.977 1 97.62 296 MET A O 1
ATOM 2438 N N . GLY A 1 297 ? 1.843 -30.328 -1.47 1 97.56 297 GLY A N 1
ATOM 2439 C CA . GLY A 1 297 ? 1.236 -31.172 -0.457 1 97.56 297 GLY A CA 1
ATOM 2440 C C . GLY A 1 297 ? -0.219 -31.5 -0.741 1 97.56 297 GLY A C 1
ATOM 2441 O O . GLY A 1 297 ? -0.765 -31.078 -1.764 1 97.56 297 GLY A O 1
ATOM 2442 N N . GLN A 1 298 ? -0.767 -32.281 0.127 1 97.88 298 GLN A N 1
ATOM 2443 C CA . GLN A 1 298 ? -2.148 -32.719 -0.071 1 97.88 298 GLN A CA 1
ATOM 2444 C C . GLN A 1 298 ? -3.1 -31.516 -0.064 1 97.88 298 GLN A C 1
ATOM 2446 O O . GLN A 1 298 ? -4.051 -31.469 -0.847 1 97.88 298 GLN A O 1
ATOM 2451 N N . GLU A 1 299 ? -2.838 -30.578 0.855 1 97.94 299 GLU A N 1
ATOM 2452 C CA . GLU A 1 299 ? -3.688 -29.391 0.981 1 97.94 299 GLU A CA 1
ATOM 2453 C C . GLU A 1 299 ? -3.271 -28.312 -0.006 1 97.94 299 GLU A C 1
ATOM 2455 O O . GLU A 1 299 ? -2.111 -27.891 -0.023 1 97.94 299 GLU A O 1
ATOM 2460 N N . ILE A 1 300 ? -4.16 -27.828 -0.821 1 98.25 300 ILE A N 1
ATOM 2461 C CA . ILE A 1 300 ? -3.891 -26.781 -1.802 1 98.25 300 ILE A CA 1
ATOM 2462 C C . ILE A 1 300 ? -4.961 -25.703 -1.704 1 98.25 300 ILE A C 1
ATOM 2464 O O . ILE A 1 300 ? -6.031 -25.922 -1.136 1 98.25 300 ILE A O 1
ATOM 2468 N N . SER A 1 301 ? -4.652 -24.531 -2.197 1 98 301 SER A N 1
ATOM 2469 C CA . SER A 1 301 ? -5.598 -23.422 -2.154 1 98 301 SER A CA 1
ATOM 2470 C C . SER A 1 301 ? -5.695 -22.734 -3.51 1 98 301 SER A C 1
ATOM 2472 O O . SER A 1 301 ? -4.73 -22.719 -4.281 1 98 301 SER A O 1
ATOM 2474 N N . ILE A 1 302 ? -6.844 -22.234 -3.832 1 97.12 302 ILE A N 1
ATOM 2475 C CA . ILE A 1 302 ? -7.098 -21.438 -5.031 1 97.12 302 ILE A CA 1
ATOM 2476 C C . ILE A 1 302 ? -7.672 -20.078 -4.641 1 97.12 302 ILE A C 1
ATOM 2478 O O . ILE A 1 302 ? -8.461 -19.984 -3.699 1 97.12 302 ILE A O 1
ATOM 2482 N N . ASP A 1 303 ? -7.18 -19.047 -5.207 1 94.5 303 ASP A N 1
ATOM 2483 C CA . ASP A 1 303 ? -7.66 -17.703 -4.938 1 94.5 303 ASP A CA 1
ATOM 2484 C C . ASP A 1 303 ? -7.176 -16.719 -6.008 1 94.5 303 ASP A C 1
ATOM 2486 O O . ASP A 1 303 ? -6.457 -17.109 -6.93 1 94.5 303 ASP A O 1
ATOM 2490 N N . GLU A 1 304 ? -7.625 -15.516 -5.848 1 90.81 304 GLU A N 1
ATOM 2491 C CA . GLU A 1 304 ? -7.23 -14.445 -6.766 1 90.81 304 GLU A CA 1
ATOM 2492 C C . GLU A 1 304 ? -6.016 -13.688 -6.238 1 90.81 304 GLU A C 1
ATOM 2494 O O . GLU A 1 304 ? -5.895 -13.461 -5.035 1 90.81 304 GLU A O 1
ATOM 2499 N N . GLY A 1 305 ? -5.027 -13.5 -7.129 1 89 305 GLY A N 1
ATOM 2500 C CA . GLY A 1 305 ? -3.938 -12.57 -6.883 1 89 305 GLY A CA 1
ATOM 2501 C C . GLY A 1 305 ? -4.02 -11.312 -7.734 1 89 305 GLY A C 1
ATOM 2502 O O . GLY A 1 305 ? -4.773 -11.273 -8.711 1 89 305 GLY A O 1
ATOM 2503 N N . MET A 1 306 ? -3.398 -10.203 -7.27 1 88.75 306 MET A N 1
ATOM 2504 C CA . MET A 1 306 ? -3.418 -8.945 -8.008 1 88.75 306 MET A CA 1
ATOM 2505 C C . MET A 1 306 ? -2.002 -8.5 -8.359 1 88.75 306 MET A C 1
ATOM 2507 O O . MET A 1 306 ? -1.088 -8.617 -7.543 1 88.75 306 MET A O 1
ATOM 2511 N N . ILE A 1 307 ? -1.812 -8.141 -9.609 1 91.06 307 ILE A N 1
ATOM 2512 C CA . ILE A 1 307 ? -0.645 -7.375 -10.031 1 91.06 307 ILE A CA 1
ATOM 2513 C C . ILE A 1 307 ? -0.997 -5.891 -10.094 1 91.06 307 ILE A C 1
ATOM 2515 O O . ILE A 1 307 ? -1.802 -5.473 -10.93 1 91.06 307 ILE A O 1
ATOM 2519 N N . ARG A 1 308 ? -0.406 -5.137 -9.18 1 87.88 308 ARG A N 1
ATOM 2520 C CA . ARG A 1 308 ? -0.737 -3.717 -9.125 1 87.88 308 ARG A CA 1
ATOM 2521 C C . ARG A 1 308 ? -0.371 -3.014 -10.422 1 87.88 308 ARG A C 1
ATOM 2523 O O . ARG A 1 308 ? 0.735 -3.188 -10.938 1 87.88 308 ARG A O 1
ATOM 2530 N N . PHE A 1 309 ? -1.285 -2.26 -11.055 1 87.31 309 PHE A N 1
ATOM 2531 C CA . PHE A 1 309 ? -1.119 -1.471 -12.273 1 87.31 309 PHE A CA 1
ATOM 2532 C C . PHE A 1 309 ? -2.051 -0.265 -12.266 1 87.31 309 PHE A C 1
ATOM 2534 O O . PHE A 1 309 ? -3.264 -0.413 -12.094 1 87.31 309 PHE A O 1
ATOM 2541 N N . LYS A 1 310 ? -1.473 0.901 -12.43 1 77.88 310 LYS A N 1
ATOM 2542 C CA . LYS A 1 310 ? -2.273 2.119 -12.359 1 77.88 310 LYS A CA 1
ATOM 2543 C C . LYS A 1 310 ? -2.494 2.715 -13.75 1 77.88 310 LYS A C 1
ATOM 2545 O O . LYS A 1 310 ? -3.232 3.689 -13.898 1 77.88 310 LYS A O 1
ATOM 2550 N N . GLY A 1 311 ? -1.919 2.111 -14.742 1 79.62 311 GLY A N 1
ATOM 2551 C CA . GLY A 1 311 ? -2.072 2.633 -16.094 1 79.62 311 GLY A CA 1
ATOM 2552 C C . GLY A 1 311 ? -3.389 2.242 -16.734 1 79.62 311 GLY A C 1
ATOM 2553 O O . GLY A 1 311 ? -4.312 1.801 -16.047 1 79.62 311 GLY A O 1
ATOM 2554 N N . ARG A 1 312 ? -3.545 2.506 -17.922 1 77.19 312 ARG A N 1
ATOM 2555 C CA . ARG A 1 312 ? -4.758 2.186 -18.672 1 77.19 312 ARG A CA 1
ATOM 2556 C C . ARG A 1 312 ? -4.613 0.855 -19.406 1 77.19 312 ARG A C 1
ATOM 2558 O O . ARG A 1 312 ? -3.59 0.596 -20.031 1 77.19 312 ARG A O 1
ATOM 2565 N N . SER A 1 313 ? -5.496 0.022 -19.203 1 80.31 313 SER A N 1
ATOM 2566 C CA . SER A 1 313 ? -5.543 -1.268 -19.891 1 80.31 313 SER A CA 1
ATOM 2567 C C . SER A 1 313 ? -6.945 -1.861 -19.859 1 80.31 313 SER A C 1
ATOM 2569 O O . SER A 1 313 ? -7.668 -1.711 -18.859 1 80.31 313 SER A O 1
ATOM 2571 N N . LYS A 1 314 ? -7.254 -2.506 -20.906 1 78.25 314 LYS A N 1
ATOM 2572 C CA . LYS A 1 314 ? -8.555 -3.16 -21 1 78.25 314 LYS A CA 1
ATOM 2573 C C . LYS A 1 314 ? -8.664 -4.316 -20 1 78.25 314 LYS A C 1
ATOM 2575 O O . LYS A 1 314 ? -9.766 -4.766 -19.688 1 78.25 314 LYS A O 1
ATOM 2580 N N . PHE A 1 315 ? -7.539 -4.777 -19.578 1 80.75 315 PHE A N 1
ATOM 2581 C CA . PHE A 1 315 ? -7.527 -5.949 -18.703 1 80.75 315 PHE A CA 1
ATOM 2582 C C . PHE A 1 315 ? -7.555 -5.539 -17.234 1 80.75 315 PHE A C 1
ATOM 2584 O O . PHE A 1 315 ? -7.641 -6.391 -16.344 1 80.75 315 PHE A O 1
ATOM 2591 N N . LYS A 1 316 ? -7.418 -4.316 -16.953 1 83.06 316 LYS A N 1
ATOM 2592 C CA . LYS A 1 316 ? -7.336 -3.826 -15.578 1 83.06 316 LYS A CA 1
ATOM 2593 C C . LYS A 1 316 ? -8.633 -4.102 -14.812 1 83.06 316 LYS A C 1
ATOM 2595 O O . LYS A 1 316 ? -9.727 -3.941 -15.359 1 83.06 316 LYS A O 1
ATOM 2600 N N . GLN A 1 317 ? -8.453 -4.586 -13.617 1 81.25 317 GLN A N 1
ATOM 2601 C CA . GLN A 1 317 ? -9.562 -4.887 -12.727 1 81.25 317 GLN A CA 1
ATOM 2602 C C . GLN A 1 317 ? -9.461 -4.09 -11.43 1 81.25 317 GLN A C 1
ATOM 2604 O O . GLN A 1 317 ? -8.367 -3.666 -11.039 1 81.25 317 GLN A O 1
ATOM 2609 N N . ARG A 1 318 ? -10.578 -3.793 -10.828 1 76.81 318 ARG A N 1
ATOM 2610 C CA . ARG A 1 318 ? -10.609 -3.15 -9.523 1 76.81 318 ARG A CA 1
ATOM 2611 C C . ARG A 1 318 ? -11.227 -4.07 -8.477 1 76.81 318 ARG A C 1
ATOM 2613 O O . ARG A 1 318 ? -12.375 -4.512 -8.617 1 76.81 318 ARG A O 1
ATOM 2620 N N . LEU A 1 319 ? -10.477 -4.402 -7.488 1 75.94 319 LEU A N 1
ATOM 2621 C CA . LEU A 1 319 ? -10.93 -5.199 -6.355 1 75.94 319 LEU A CA 1
ATOM 2622 C C . LEU A 1 319 ? -10.82 -4.406 -5.055 1 75.94 319 LEU A C 1
ATOM 2624 O O . LEU A 1 319 ? -9.758 -4.387 -4.422 1 75.94 319 LEU A O 1
ATOM 2628 N N . PRO A 1 320 ? -11.938 -3.811 -4.59 1 68.38 320 PRO A N 1
ATOM 2629 C CA . PRO A 1 320 ? -11.891 -2.865 -3.473 1 68.38 320 PRO A CA 1
ATOM 2630 C C . PRO A 1 320 ? -11.445 -3.518 -2.166 1 68.38 320 PRO A C 1
ATOM 2632 O O . PRO A 1 320 ? -10.906 -2.844 -1.284 1 68.38 320 PRO A O 1
ATOM 2635 N N . HIS A 1 321 ? -11.672 -4.785 -2.055 1 68.88 321 HIS A N 1
ATOM 2636 C CA . HIS A 1 321 ? -11.422 -5.43 -0.771 1 68.88 321 HIS A CA 1
ATOM 2637 C C . HIS A 1 321 ? -9.969 -5.875 -0.653 1 68.88 321 HIS A C 1
ATOM 2639 O O . HIS A 1 321 ? -9.531 -6.316 0.414 1 68.88 321 HIS A O 1
ATOM 2645 N N . LYS A 1 322 ? -9.227 -5.836 -1.783 1 69 322 LYS A N 1
ATOM 2646 C CA . LYS A 1 322 ? -7.812 -6.203 -1.748 1 69 322 LYS A CA 1
ATOM 2647 C C . LYS A 1 322 ? -6.93 -4.98 -1.541 1 69 322 LYS A C 1
ATOM 2649 O O . LYS A 1 322 ? -7.305 -3.865 -1.915 1 69 322 LYS A O 1
ATOM 2654 N N . PRO A 1 323 ? -5.84 -5.137 -0.851 1 68.44 323 PRO A N 1
ATOM 2655 C CA . PRO A 1 323 ? -4.93 -4.004 -0.672 1 68.44 323 PRO A CA 1
ATOM 2656 C C . PRO A 1 323 ? -4.539 -3.344 -1.994 1 68.44 323 PRO A C 1
ATOM 2658 O O . PRO A 1 323 ? -4.5 -2.115 -2.086 1 68.44 323 PRO A O 1
ATOM 2661 N N . ASP A 1 324 ? -4.18 -4.148 -2.951 1 73.5 324 ASP A N 1
ATOM 2662 C CA . ASP A 1 324 ? -3.961 -3.654 -4.309 1 73.5 324 ASP A CA 1
ATOM 2663 C C . ASP A 1 324 ? -5.266 -3.641 -5.105 1 73.5 324 ASP A C 1
ATOM 2665 O O . ASP A 1 324 ? -5.625 -4.641 -5.73 1 73.5 324 ASP A O 1
ATOM 2669 N N . ARG A 1 325 ? -5.887 -2.5 -5.113 1 74.56 325 ARG A N 1
ATOM 2670 C CA . ARG A 1 325 ? -7.262 -2.445 -5.598 1 74.56 325 ARG A CA 1
ATOM 2671 C C . ARG A 1 325 ? -7.309 -2.43 -7.121 1 74.56 325 ARG A C 1
ATOM 2673 O O . ARG A 1 325 ? -8.25 -2.949 -7.723 1 74.56 325 ARG A O 1
ATOM 2680 N N . ASP A 1 326 ? -6.242 -1.853 -7.723 1 82.62 326 ASP A N 1
ATOM 2681 C CA . ASP A 1 326 ? -6.262 -1.674 -9.172 1 82.62 326 ASP A CA 1
ATOM 2682 C C . ASP A 1 326 ? -5.113 -2.434 -9.828 1 82.62 326 ASP A C 1
ATOM 2684 O O . ASP A 1 326 ? -3.963 -2.336 -9.398 1 82.62 326 ASP A O 1
ATOM 2688 N N . GLY A 1 327 ? -5.43 -3.217 -10.781 1 89.69 327 GLY A N 1
ATOM 2689 C CA . GLY A 1 327 ? -4.398 -3.918 -11.523 1 89.69 327 GLY A CA 1
ATOM 2690 C C . GLY A 1 327 ? -4.918 -5.133 -12.266 1 89.69 327 GLY A C 1
ATOM 2691 O O . GLY A 1 327 ? -6.047 -5.125 -12.766 1 89.69 327 GLY A O 1
ATOM 2692 N N . PHE A 1 328 ? -4.012 -6.055 -12.461 1 91.25 328 PHE A N 1
ATOM 2693 C CA . PHE A 1 328 ? -4.363 -7.27 -13.18 1 91.25 328 PHE A CA 1
ATOM 2694 C C . PHE A 1 328 ? -4.688 -8.398 -12.211 1 91.25 328 PHE A C 1
ATOM 2696 O O . PHE A 1 328 ? -3.947 -8.641 -11.258 1 91.25 328 PHE A O 1
ATOM 2703 N N . LYS A 1 329 ? -5.789 -8.984 -12.477 1 91.19 329 LYS A N 1
ATOM 2704 C CA . LYS A 1 329 ? -6.23 -10.125 -11.672 1 91.19 329 LYS A CA 1
ATOM 2705 C C . LYS A 1 329 ? -5.66 -11.43 -12.211 1 91.19 329 LYS A C 1
ATOM 2707 O O . LYS A 1 329 ? -5.684 -11.672 -13.414 1 91.19 329 LYS A O 1
ATOM 2712 N N . ILE A 1 330 ? -5.074 -12.258 -11.312 1 94.31 330 ILE A N 1
ATOM 2713 C CA . ILE A 1 330 ? -4.523 -13.555 -11.672 1 94.31 330 ILE A CA 1
ATOM 2714 C C . ILE A 1 330 ? -5.125 -14.641 -10.773 1 94.31 330 ILE A C 1
ATOM 2716 O O . ILE A 1 330 ? -5.102 -14.523 -9.547 1 94.31 330 ILE A O 1
ATOM 2720 N N . TRP A 1 331 ? -5.688 -15.711 -11.422 1 94.88 331 TRP A N 1
ATOM 2721 C CA . TRP A 1 331 ? -6.102 -16.891 -10.672 1 94.88 331 TRP A CA 1
ATOM 2722 C C . TRP A 1 331 ? -4.91 -17.797 -10.367 1 94.88 331 TRP A C 1
ATOM 2724 O O . TRP A 1 331 ? -4.105 -18.094 -11.25 1 94.88 331 TRP A O 1
ATOM 2734 N N . GLN A 1 332 ? -4.832 -18.188 -9.109 1 97.31 332 GLN A N 1
ATOM 2735 C CA . GLN A 1 332 ? -3.645 -18.953 -8.742 1 97.31 332 GLN A CA 1
ATOM 2736 C C . GLN A 1 332 ? -4.02 -20.188 -7.93 1 97.31 332 GLN A C 1
ATOM 2738 O O . GLN A 1 332 ? -4.965 -20.156 -7.141 1 97.31 332 GLN A O 1
ATOM 2743 N N . VAL A 1 333 ? -3.352 -21.266 -8.148 1 98.31 333 VAL A N 1
ATOM 2744 C CA . VAL A 1 333 ? -3.352 -22.469 -7.312 1 98.31 333 VAL A CA 1
ATOM 2745 C C . VAL A 1 333 ? -2.014 -22.594 -6.59 1 98.31 333 VAL A C 1
ATOM 2747 O O . VAL A 1 333 ? -0.957 -22.625 -7.227 1 98.31 333 VAL A O 1
ATOM 2750 N N . CYS A 1 334 ? -2.051 -22.625 -5.293 1 98.38 334 CYS A N 1
ATOM 2751 C CA . CYS A 1 334 ? -0.829 -22.625 -4.496 1 98.38 334 CYS A CA 1
ATOM 2752 C C . CYS A 1 334 ? -0.846 -23.75 -3.465 1 98.38 334 CYS A C 1
ATOM 2754 O O . CYS A 1 334 ? -1.912 -24.25 -3.109 1 98.38 334 CYS A O 1
ATOM 2756 N N . ASP A 1 335 ? 0.328 -24.141 -3.076 1 98.19 335 ASP A N 1
ATOM 2757 C CA . ASP A 1 335 ? 0.467 -25 -1.91 1 98.19 335 ASP A CA 1
ATOM 2758 C C . ASP A 1 335 ? 0.004 -24.297 -0.639 1 98.19 335 ASP A C 1
ATOM 2760 O O . ASP A 1 335 ? 0.31 -23.125 -0.431 1 98.19 335 ASP A O 1
ATOM 2764 N N . SER A 1 336 ? -0.757 -24.984 0.195 1 96.88 336 SER A N 1
ATOM 2765 C CA . SER A 1 336 ? -1.348 -24.344 1.368 1 96.88 336 SER A CA 1
ATOM 2766 C C . SER A 1 336 ? -0.314 -24.156 2.473 1 96.88 336 SER A C 1
ATOM 2768 O O . SER A 1 336 ? -0.505 -23.344 3.377 1 96.88 336 SER A O 1
ATOM 2770 N N . THR A 1 337 ? 0.703 -24.859 2.463 1 94.69 337 THR A N 1
ATOM 2771 C CA . THR A 1 337 ? 1.649 -24.844 3.572 1 94.69 337 THR A CA 1
ATOM 2772 C C . THR A 1 337 ? 2.896 -24.047 3.215 1 94.69 337 THR A C 1
ATOM 2774 O O . THR A 1 337 ? 3.629 -23.594 4.098 1 94.69 337 THR A O 1
ATOM 2777 N N . THR A 1 338 ? 3.168 -23.922 1.973 1 95.44 338 THR A N 1
ATOM 2778 C CA . THR A 1 338 ? 4.289 -23.125 1.484 1 95.44 338 THR A CA 1
ATOM 2779 C C . THR A 1 338 ? 3.791 -21.953 0.645 1 95.44 338 THR A C 1
ATOM 2781 O O . THR A 1 338 ? 2.586 -21.703 0.567 1 95.44 338 THR A O 1
ATOM 2784 N N . SER A 1 339 ? 4.68 -21.203 0.049 1 95.56 339 SER A N 1
ATOM 2785 C CA . SER A 1 339 ? 4.316 -20.094 -0.819 1 95.56 339 SER A CA 1
ATOM 2786 C C . SER A 1 339 ? 4.414 -20.484 -2.291 1 95.56 339 SER A C 1
ATOM 2788 O O . SER A 1 339 ? 4.379 -19.625 -3.17 1 95.56 339 SER A O 1
ATOM 2790 N N . TYR A 1 340 ? 4.512 -21.797 -2.537 1 98.38 340 TYR A N 1
ATOM 2791 C CA . TYR A 1 340 ? 4.75 -22.25 -3.9 1 98.38 340 TYR A CA 1
ATOM 2792 C C . TYR A 1 340 ? 3.51 -22.062 -4.766 1 98.38 340 TYR A C 1
ATOM 2794 O O . TYR A 1 340 ? 2.41 -22.469 -4.383 1 98.38 340 TYR A O 1
ATOM 2802 N N . ILE A 1 341 ? 3.686 -21.453 -5.871 1 98.56 341 ILE A N 1
ATOM 2803 C CA . ILE A 1 341 ? 2.635 -21.266 -6.867 1 98.56 341 ILE A CA 1
ATOM 2804 C C . ILE A 1 341 ? 2.734 -22.344 -7.938 1 98.56 341 ILE A C 1
ATOM 2806 O O . ILE A 1 341 ? 3.666 -22.344 -8.75 1 98.56 341 ILE A O 1
ATOM 2810 N N . ALA A 1 342 ? 1.773 -23.156 -8.062 1 98.38 342 ALA A N 1
ATOM 2811 C CA . ALA A 1 342 ? 1.865 -24.328 -8.93 1 98.38 342 ALA A CA 1
ATOM 2812 C C . ALA A 1 342 ? 1.225 -24.062 -10.289 1 98.38 342 ALA A C 1
ATOM 2814 O O . ALA A 1 342 ? 1.618 -24.641 -11.297 1 98.38 342 ALA A O 1
ATOM 2815 N N . ASN A 1 343 ? 0.229 -23.234 -10.273 1 98.25 343 ASN A N 1
ATOM 2816 C CA . ASN A 1 343 ? -0.5 -22.906 -11.492 1 98.25 343 ASN A CA 1
ATOM 2817 C C . ASN A 1 343 ? -1.193 -21.547 -11.383 1 98.25 343 ASN A C 1
ATOM 2819 O O . ASN A 1 343 ? -1.508 -21.109 -10.281 1 98.25 343 ASN A O 1
ATOM 2823 N N . PHE A 1 344 ? -1.297 -20.859 -12.492 1 97.69 344 PHE A N 1
ATOM 2824 C CA . PHE A 1 344 ? -1.977 -19.578 -12.477 1 97.69 344 PHE A CA 1
ATOM 2825 C C . PHE A 1 344 ? -2.498 -19.219 -13.859 1 97.69 344 PHE A C 1
ATOM 2827 O O . PHE A 1 344 ? -2.061 -19.781 -14.859 1 97.69 344 PHE A O 1
ATOM 2834 N N . GLU A 1 345 ? -3.469 -18.312 -13.93 1 94.81 345 GLU A N 1
ATOM 2835 C CA . GLU A 1 345 ? -4.105 -17.859 -15.156 1 94.81 345 GLU A CA 1
ATOM 2836 C C . GLU A 1 345 ? -4.566 -16.406 -15.023 1 94.81 345 GLU A C 1
ATOM 2838 O O . GLU A 1 345 ? -5.344 -16.078 -14.125 1 94.81 345 GLU A O 1
ATOM 2843 N N . PRO A 1 346 ? -4.02 -15.484 -15.93 1 92.81 346 PRO A N 1
ATOM 2844 C CA . PRO A 1 346 ? -4.512 -14.102 -15.906 1 92.81 346 PRO A CA 1
ATOM 2845 C C . PRO A 1 346 ? -5.984 -14 -16.281 1 92.81 346 PRO A C 1
ATOM 2847 O O . PRO A 1 346 ? -6.441 -14.695 -17.203 1 92.81 346 PRO A O 1
ATOM 2850 N N . TYR A 1 347 ? -6.703 -13.195 -15.586 1 89.75 347 TYR A N 1
ATOM 2851 C CA . TYR A 1 347 ? -8.086 -12.875 -15.922 1 89.75 347 TYR A CA 1
ATOM 2852 C C . TYR A 1 347 ? -8.148 -11.781 -16.984 1 89.75 347 TYR A C 1
ATOM 2854 O O . TYR A 1 347 ? -7.656 -10.672 -16.766 1 89.75 347 TYR A O 1
ATOM 2862 N N . LEU A 1 348 ? -8.727 -12.031 -18.062 1 83.94 348 LEU A N 1
ATOM 2863 C CA . LEU A 1 348 ? -8.703 -11.094 -19.188 1 83.94 348 LEU A CA 1
ATOM 2864 C C . LEU A 1 348 ? -10.07 -10.461 -19.391 1 83.94 348 LEU A C 1
ATOM 2866 O O . LEU A 1 348 ? -10.297 -9.766 -20.375 1 83.94 348 LEU A O 1
ATOM 2870 N N . GLY A 1 349 ? -10.938 -10.5 -18.516 1 74.56 349 GLY A N 1
ATOM 2871 C CA . GLY A 1 349 ? -12.258 -9.898 -18.641 1 74.56 349 GLY A CA 1
ATOM 2872 C C . GLY A 1 349 ? -13.289 -10.836 -19.234 1 74.56 349 GLY A C 1
ATOM 2873 O O . GLY A 1 349 ? -12.938 -11.867 -19.812 1 74.56 349 GLY A O 1
ATOM 2874 N N . VAL A 1 350 ? -14.641 -10.484 -19.109 1 58.72 350 VAL A N 1
ATOM 2875 C CA . VAL A 1 350 ? -15.781 -11.297 -19.5 1 58.72 350 VAL A CA 1
ATOM 2876 C C . VAL A 1 350 ? -15.836 -11.398 -21.031 1 58.72 350 VAL A C 1
ATOM 2878 O O . VAL A 1 350 ? -16.188 -12.445 -21.578 1 58.72 350 VAL A O 1
ATOM 2881 N N . LYS A 1 351 ? -15.492 -10.266 -21.625 1 53.41 351 LYS A N 1
ATOM 2882 C CA . LYS A 1 351 ? -15.711 -10.164 -23.062 1 53.41 351 LYS A CA 1
ATOM 2883 C C . LYS A 1 351 ? -14.812 -11.125 -23.828 1 53.41 351 LYS A C 1
ATOM 2885 O O . LYS A 1 351 ? -15.094 -11.477 -24.984 1 53.41 351 LYS A O 1
ATOM 2890 N N . TYR A 1 352 ? -13.719 -11.391 -23.344 1 49.09 352 TYR A N 1
ATOM 2891 C CA . TYR A 1 352 ? -12.805 -12.25 -24.094 1 49.09 352 TYR A CA 1
ATOM 2892 C C . TYR A 1 352 ? -13.102 -13.719 -23.844 1 49.09 352 TYR A C 1
ATOM 2894 O O . TYR A 1 352 ? -12.273 -14.586 -24.125 1 49.09 352 TYR A O 1
ATOM 2902 N N . LYS A 1 353 ? -14.312 -13.75 -23.188 1 46.06 353 LYS A N 1
ATOM 2903 C CA . LYS A 1 353 ? -14.812 -15.102 -22.922 1 46.06 353 LYS A CA 1
ATOM 2904 C C . LYS A 1 353 ? -15.547 -15.664 -24.125 1 46.06 353 LYS A C 1
ATOM 2906 O O . LYS A 1 353 ? -16.031 -14.906 -24.984 1 46.06 353 LYS A O 1
ATOM 2911 N N . THR A 1 354 ? -15.281 -16.781 -24.438 1 40.94 354 THR A N 1
ATOM 2912 C CA . THR A 1 354 ? -15.875 -17.562 -25.531 1 40.94 354 THR A CA 1
ATOM 2913 C C . THR A 1 354 ? -17.391 -17.375 -25.562 1 40.94 354 THR A C 1
ATOM 2915 O O . THR A 1 354 ? -18.062 -17.531 -24.531 1 40.94 354 THR A O 1
ATOM 2918 N N . THR A 1 355 ? -17.797 -16.312 -26.281 1 37.84 355 THR A N 1
ATOM 2919 C CA . THR A 1 355 ? -19.219 -16.281 -26.578 1 37.84 355 THR A CA 1
ATOM 2920 C C . THR A 1 355 ? -19.719 -17.672 -26.969 1 37.84 355 THR A C 1
ATOM 2922 O O . THR A 1 355 ? -19.375 -18.188 -28.031 1 37.84 355 THR A O 1
ATOM 2925 N N . ILE A 1 356 ? -19.641 -18.719 -26.234 1 34.47 356 ILE A N 1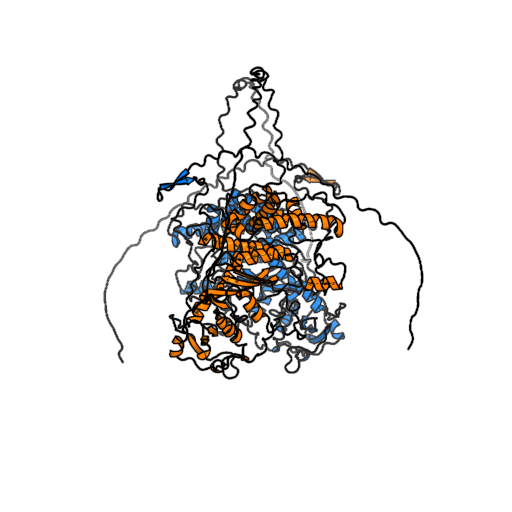
ATOM 2926 C CA . ILE A 1 356 ? -20.375 -19.859 -26.766 1 34.47 356 ILE A CA 1
ATOM 2927 C C . ILE A 1 356 ? -21.875 -19.609 -26.688 1 34.47 356 ILE A C 1
ATOM 2929 O O . ILE A 1 356 ? -22.406 -19.391 -25.594 1 34.47 356 ILE A O 1
ATOM 2933 N N . GLU A 1 357 ? -22.656 -19.734 -27.859 1 36.59 357 GLU A N 1
ATOM 2934 C CA . GLU A 1 357 ? -24.031 -19.703 -28.344 1 36.59 357 GLU A CA 1
ATOM 2935 C C . GLU A 1 357 ? -24.734 -18.422 -27.922 1 36.59 357 GLU A C 1
ATOM 2937 O O . GLU A 1 357 ? -25.922 -18.453 -27.594 1 36.59 357 GLU A O 1
ATOM 2942 N N . GLY A 1 358 ? -24.281 -17.234 -27.922 1 34.28 358 GLY A N 1
ATOM 2943 C CA . GLY A 1 358 ? -24.906 -15.93 -27.859 1 34.28 358 GLY A CA 1
ATOM 2944 C C . GLY A 1 358 ? -24.859 -15.312 -26.469 1 34.28 358 GLY A C 1
ATOM 2945 O O . GLY A 1 358 ? -25.125 -14.117 -26.312 1 34.28 358 GLY A O 1
ATOM 2946 N N . ARG A 1 359 ? -25.5 -15.969 -25.359 1 36.75 359 ARG A N 1
ATOM 2947 C CA . ARG A 1 359 ? -25.672 -15.305 -24.062 1 36.75 359 ARG A CA 1
ATOM 2948 C C . ARG A 1 359 ? -24.328 -15.156 -23.344 1 36.75 359 ARG A C 1
ATOM 2950 O O . ARG A 1 359 ? -23.547 -16.109 -23.281 1 36.75 359 ARG A O 1
ATOM 2957 N N . LYS A 1 360 ? -23.922 -13.891 -23.25 1 37.53 360 LYS A N 1
ATOM 2958 C CA . LYS A 1 360 ? -22.766 -13.422 -22.469 1 37.53 360 LYS A CA 1
ATOM 2959 C C . LYS A 1 360 ? -22.781 -14.023 -21.062 1 37.53 360 LYS A C 1
ATOM 2961 O O . LYS A 1 360 ? -23.328 -13.43 -20.141 1 37.53 360 LYS A O 1
ATOM 2966 N N . LYS A 1 361 ? -23.375 -15.117 -20.703 1 39.91 361 LYS A N 1
ATOM 2967 C CA . LYS A 1 361 ? -23.531 -15.461 -19.297 1 39.91 361 LYS A CA 1
ATOM 2968 C C . LYS A 1 361 ? -22.188 -15.805 -18.656 1 39.91 361 LYS A C 1
ATOM 2970 O O . LYS A 1 361 ? -21.453 -16.656 -19.156 1 39.91 361 LYS A O 1
ATOM 2975 N N . GLU A 1 362 ? -21.516 -14.922 -17.922 1 42.22 362 GLU A N 1
ATOM 2976 C CA . GLU A 1 362 ? -20.328 -15.008 -17.078 1 42.22 362 GLU A CA 1
ATOM 2977 C C . GLU A 1 362 ? -20.406 -16.188 -16.125 1 42.22 362 GLU A C 1
ATOM 2979 O O . GLU A 1 362 ? -19.453 -16.484 -15.398 1 42.22 362 GLU A O 1
ATOM 2984 N N . THR A 1 363 ? -21.688 -16.703 -15.703 1 43.19 363 THR A N 1
ATOM 2985 C CA . THR A 1 363 ? -21.828 -17.594 -14.555 1 43.19 363 THR A CA 1
ATOM 2986 C C . THR A 1 363 ? -20.828 -18.734 -14.633 1 43.19 363 THR A C 1
ATOM 2988 O O . THR A 1 363 ? -20.281 -19.172 -13.617 1 43.19 363 THR A O 1
ATOM 2991 N N . GLY A 1 364 ? -20.656 -19.359 -15.625 1 51.59 364 GLY A N 1
ATOM 2992 C CA . GLY A 1 364 ? -19.938 -20.625 -15.734 1 51.59 364 GLY A CA 1
ATOM 2993 C C . GLY A 1 364 ? -18.438 -20.453 -15.914 1 51.59 364 GLY A C 1
ATOM 2994 O O . GLY A 1 364 ? -17.719 -21.406 -16.203 1 51.59 364 GLY A O 1
ATOM 2995 N N . THR A 1 365 ? -17.984 -19.188 -15.523 1 68.06 365 THR A N 1
ATOM 2996 C CA . THR A 1 365 ? -16.609 -18.891 -15.898 1 68.06 365 THR A CA 1
ATOM 2997 C C . THR A 1 365 ? -15.656 -19.203 -14.75 1 68.06 365 THR A C 1
ATOM 2999 O O . THR A 1 365 ? -14.586 -19.781 -14.977 1 68.06 365 THR A O 1
ATOM 3002 N N . ILE A 1 366 ? -16.219 -19.125 -13.406 1 81.62 366 ILE A N 1
ATOM 3003 C CA . ILE A 1 366 ? -15.305 -19.422 -12.305 1 81.62 366 ILE A CA 1
ATOM 3004 C C . ILE A 1 366 ? -15.148 -20.922 -12.156 1 81.62 366 ILE A C 1
ATOM 3006 O O . ILE A 1 366 ? -14.047 -21.422 -11.875 1 81.62 366 ILE A O 1
ATOM 3010 N N . LYS A 1 367 ? -16.297 -21.641 -12.266 1 86.38 367 LYS A N 1
ATOM 3011 C CA . LYS A 1 367 ? -16.25 -23.094 -12.211 1 86.38 367 LYS A CA 1
ATOM 3012 C C . LYS A 1 367 ? -15.312 -23.656 -13.273 1 86.38 367 LYS A C 1
ATOM 3014 O O . LYS A 1 367 ? -14.461 -24.5 -12.984 1 86.38 367 LYS A O 1
ATOM 3019 N N . LYS A 1 368 ? -15.461 -23.141 -14.422 1 86.94 368 LYS A N 1
ATOM 3020 C CA . LYS A 1 368 ? -14.617 -23.609 -15.523 1 86.94 368 LYS A CA 1
ATOM 3021 C C . LYS A 1 368 ? -13.148 -23.281 -15.266 1 86.94 368 LYS A C 1
ATOM 3023 O O . LYS A 1 368 ? -12.273 -24.125 -15.5 1 86.94 368 LYS A O 1
ATOM 3028 N N . THR A 1 369 ? -12.992 -22.047 -14.875 1 89.62 369 THR A N 1
ATOM 3029 C CA . THR A 1 369 ? -11.633 -21.641 -14.539 1 89.62 369 THR A CA 1
ATOM 3030 C C . THR A 1 369 ? -11.047 -22.531 -13.453 1 89.62 369 THR A C 1
ATOM 3032 O O . THR A 1 369 ? -9.883 -22.938 -13.539 1 89.62 369 THR A O 1
ATOM 3035 N N . THR A 1 370 ? -11.852 -22.828 -12.414 1 93.38 370 THR A N 1
ATOM 3036 C CA . THR A 1 370 ? -11.414 -23.688 -11.32 1 93.38 370 THR A CA 1
ATOM 3037 C C . THR A 1 370 ? -11 -25.062 -11.844 1 93.38 370 THR A C 1
ATOM 3039 O O . THR A 1 370 ? -9.93 -25.562 -11.508 1 93.38 370 THR A O 1
ATOM 3042 N N . HIS A 1 371 ? -11.836 -25.625 -12.664 1 94.25 371 HIS A N 1
ATOM 3043 C CA . HIS A 1 371 ? -11.539 -26.953 -13.227 1 94.25 371 HIS A CA 1
ATOM 3044 C C . HIS A 1 371 ? -10.281 -26.906 -14.086 1 94.25 371 HIS A C 1
ATOM 3046 O O . HIS A 1 371 ? -9.453 -27.828 -14.031 1 94.25 371 HIS A O 1
ATOM 3052 N N . ARG A 1 372 ? -10.141 -25.875 -14.875 1 93.31 372 ARG A N 1
ATOM 3053 C CA . ARG A 1 372 ? -8.969 -25.75 -15.742 1 93.31 372 ARG A CA 1
ATOM 3054 C C . ARG A 1 372 ? -7.688 -25.641 -14.914 1 93.31 372 ARG A C 1
ATOM 3056 O O . ARG A 1 372 ? -6.691 -26.312 -15.219 1 93.31 372 ARG A O 1
ATOM 3063 N N . LEU A 1 373 ? -7.738 -24.859 -13.938 1 96.19 373 LEU A N 1
ATOM 3064 C CA . LEU A 1 373 ? -6.566 -24.594 -13.109 1 96.19 373 LEU A CA 1
ATOM 3065 C C . LEU A 1 373 ? -6.172 -25.859 -12.328 1 96.19 373 LEU A C 1
ATOM 3067 O O . LEU A 1 373 ? -4.988 -26.062 -12.055 1 96.19 373 LEU A O 1
ATOM 3071 N N . LEU A 1 374 ? -7.133 -26.719 -11.984 1 97.5 374 LEU A N 1
ATOM 3072 C CA . LEU A 1 374 ? -6.871 -27.875 -11.141 1 97.5 374 LEU A CA 1
ATOM 3073 C C . LEU A 1 374 ? -6.633 -29.125 -11.984 1 97.5 374 LEU A C 1
ATOM 3075 O O . LEU A 1 374 ? -6.227 -30.156 -11.461 1 97.5 374 LEU A O 1
ATOM 3079 N N . GLN A 1 375 ? -6.844 -29.031 -13.273 1 96.62 375 GLN A N 1
ATOM 3080 C CA . GLN A 1 375 ? -6.785 -30.172 -14.172 1 96.62 375 GLN A CA 1
ATOM 3081 C C . GLN A 1 375 ? -5.465 -30.922 -14.023 1 96.62 375 GLN A C 1
ATOM 3083 O O . GLN A 1 375 ? -5.453 -32.156 -13.922 1 96.62 375 GLN A O 1
ATOM 3088 N N . PRO A 1 376 ? -4.336 -30.234 -13.938 1 95.94 376 PRO A N 1
ATOM 3089 C CA . PRO A 1 376 ? -3.062 -30.953 -13.828 1 95.94 376 PRO A CA 1
ATOM 3090 C C . PRO A 1 376 ? -2.914 -31.688 -12.5 1 95.94 376 PRO A C 1
ATOM 3092 O O . PRO A 1 376 ? -2.016 -32.531 -12.344 1 95.94 376 PRO A O 1
ATOM 3095 N N . PHE A 1 377 ? -3.805 -31.438 -11.562 1 96.5 377 PHE A N 1
ATOM 3096 C CA . PHE A 1 377 ? -3.621 -31.984 -10.219 1 96.5 377 PHE A CA 1
ATOM 3097 C C . PHE A 1 377 ? -4.742 -32.938 -9.867 1 96.5 377 PHE A C 1
ATOM 3099 O O . PHE A 1 377 ? -4.949 -33.25 -8.688 1 96.5 377 PHE A O 1
ATOM 3106 N N . THR A 1 378 ? -5.457 -33.406 -10.797 1 96.44 378 THR A N 1
ATOM 3107 C CA . THR A 1 378 ? -6.539 -34.344 -10.562 1 96.44 378 THR A CA 1
ATOM 3108 C C . THR A 1 378 ? -5.992 -35.75 -10.344 1 96.44 378 THR A C 1
ATOM 3110 O O . THR A 1 378 ? -4.832 -36.031 -10.656 1 96.44 378 THR A O 1
ATOM 3113 N N . GLU A 1 379 ? -6.75 -36.562 -9.656 1 95.31 379 GLU A N 1
ATOM 3114 C CA . GLU A 1 379 ? -6.461 -37.969 -9.43 1 95.31 379 GLU A CA 1
ATOM 3115 C C . GLU A 1 379 ? -5.27 -38.156 -8.492 1 95.31 379 GLU A C 1
ATOM 3117 O O . GLU A 1 379 ? -4.465 -39.062 -8.672 1 95.31 379 GLU A O 1
ATOM 3122 N N . LYS A 1 380 ? -5.137 -37.25 -7.609 1 94.94 380 LYS A N 1
ATOM 3123 C CA . LYS A 1 380 ? -4.031 -37.312 -6.66 1 94.94 380 LYS A CA 1
ATOM 3124 C C . LYS A 1 380 ? -4.531 -37.156 -5.223 1 94.94 380 LYS A C 1
ATOM 3126 O O . LYS A 1 380 ? -3.736 -37.125 -4.285 1 94.94 380 LYS A O 1
ATOM 3131 N N . ASN A 1 381 ? -5.906 -37.031 -5.074 1 97.19 381 ASN A N 1
ATOM 3132 C CA . ASN A 1 381 ? -6.551 -36.938 -3.768 1 97.19 381 ASN A CA 1
ATOM 3133 C C . ASN A 1 381 ? -6.16 -35.656 -3.041 1 97.19 381 ASN A C 1
ATOM 3135 O O . ASN A 1 381 ? -5.875 -35.656 -1.843 1 97.19 381 ASN A O 1
ATOM 3139 N N . HIS A 1 382 ? -6.008 -34.594 -3.75 1 97.88 382 HIS A N 1
ATOM 3140 C CA . HIS A 1 382 ? -5.773 -33.281 -3.145 1 97.88 382 HIS A CA 1
ATOM 3141 C C . HIS A 1 382 ? -7.012 -32.781 -2.406 1 97.88 382 HIS A C 1
ATOM 3143 O O . HIS A 1 382 ? -8.133 -33.188 -2.736 1 97.88 382 HIS A O 1
ATOM 3149 N N . ILE A 1 383 ? -6.828 -31.984 -1.396 1 98.19 383 ILE A N 1
ATOM 3150 C CA . ILE A 1 383 ? -7.883 -31.266 -0.695 1 98.19 383 ILE A CA 1
ATOM 3151 C C . ILE A 1 383 ? -7.797 -29.781 -1.021 1 98.19 383 ILE A C 1
ATOM 3153 O O . ILE A 1 383 ? -6.812 -29.109 -0.681 1 98.19 383 ILE A O 1
ATOM 3157 N N . LEU A 1 384 ? -8.773 -29.281 -1.627 1 98.19 384 LEU A N 1
ATOM 3158 C CA . LEU A 1 384 ? -8.797 -27.906 -2.113 1 98.19 384 LEU A CA 1
ATOM 3159 C C . LEU A 1 384 ? -9.477 -26.984 -1.107 1 98.19 384 LEU A C 1
ATOM 3161 O O . LEU A 1 384 ? -10.625 -27.234 -0.715 1 98.19 384 LEU A O 1
ATOM 3165 N N . PHE A 1 385 ? -8.797 -26 -0.697 1 98 385 PHE A N 1
ATOM 3166 C CA . PHE A 1 385 ? -9.352 -24.953 0.154 1 98 385 PHE A CA 1
ATOM 3167 C C . PHE A 1 385 ? -9.625 -23.688 -0.651 1 98 385 PHE A C 1
ATOM 3169 O O . PHE A 1 385 ? -8.75 -23.203 -1.381 1 98 385 PHE A O 1
ATOM 3176 N N . CYS A 1 386 ? -10.797 -23.094 -0.565 1 95 386 CYS A N 1
ATOM 3177 C CA . CYS A 1 386 ? -11.125 -21.938 -1.379 1 95 386 CYS A CA 1
ATOM 3178 C C . CYS A 1 386 ? -12.203 -21.094 -0.715 1 95 386 CYS A C 1
ATOM 3180 O O . CYS A 1 386 ? -12.852 -21.547 0.236 1 95 386 CYS A O 1
ATOM 3182 N N . ASP A 1 387 ? -12.32 -19.891 -1.176 1 91.06 387 ASP A N 1
ATOM 3183 C CA . ASP A 1 387 ? -13.312 -18.984 -0.619 1 91.06 387 ASP A CA 1
ATOM 3184 C C . ASP A 1 387 ? -14.664 -19.156 -1.31 1 91.06 387 ASP A C 1
ATOM 3186 O O . ASP A 1 387 ? -14.844 -20.078 -2.105 1 91.06 387 ASP A O 1
ATOM 3190 N N . SER A 1 388 ? -15.641 -18.281 -0.979 1 89.06 388 SER A N 1
ATOM 3191 C CA . SER A 1 388 ? -17.031 -18.438 -1.407 1 89.06 388 SER A CA 1
ATOM 3192 C C . SER A 1 388 ? -17.172 -18.203 -2.908 1 89.06 388 SER A C 1
ATOM 3194 O O . SER A 1 388 ? -18.141 -18.672 -3.523 1 89.06 388 SER A O 1
ATOM 3196 N N . LEU A 1 389 ? -16.203 -17.531 -3.418 1 85.62 389 LEU A N 1
ATOM 3197 C CA . LEU A 1 389 ? -16.234 -17.281 -4.855 1 85.62 389 LEU A CA 1
ATOM 3198 C C . LEU A 1 389 ? -16.109 -18.578 -5.637 1 85.62 389 LEU A C 1
ATOM 3200 O O . LEU A 1 389 ? -16.719 -18.734 -6.691 1 85.62 389 LEU A O 1
ATOM 3204 N N . PHE A 1 390 ? -15.359 -19.5 -5.129 1 90.31 390 PHE A N 1
ATOM 3205 C CA . PHE A 1 390 ? -15.039 -20.734 -5.836 1 90.31 390 PHE A CA 1
ATOM 3206 C C . PHE A 1 390 ? -15.906 -21.875 -5.328 1 90.31 390 PHE A C 1
ATOM 3208 O O . PHE A 1 390 ? -15.93 -22.953 -5.922 1 90.31 390 PHE A O 1
ATOM 3215 N N . THR A 1 391 ? -16.562 -21.656 -4.258 1 91.44 391 THR A N 1
ATOM 3216 C CA . THR A 1 391 ? -17.219 -22.75 -3.562 1 91.44 391 THR A CA 1
ATOM 3217 C C . THR A 1 391 ? -18.688 -22.875 -3.996 1 91.44 391 THR A C 1
ATOM 3219 O O . THR A 1 391 ? -19.453 -21.938 -3.842 1 91.44 391 THR A O 1
ATOM 3222 N N . SER A 1 392 ? -19 -23.953 -4.512 1 89 392 SER A N 1
ATOM 3223 C CA . SER A 1 392 ? -20.375 -24.359 -4.797 1 89 392 SER A CA 1
ATOM 3224 C C . SER A 1 392 ? -20.547 -25.859 -4.633 1 89 392 SER A C 1
ATOM 3226 O O . SER A 1 392 ? -19.578 -26.625 -4.719 1 89 392 SER A O 1
ATOM 3228 N N . VAL A 1 393 ? -21.781 -26.281 -4.336 1 91.19 393 VAL A N 1
ATOM 3229 C CA . VAL A 1 393 ? -22.062 -27.688 -4.16 1 91.19 393 VAL A CA 1
ATOM 3230 C C . VAL A 1 393 ? -21.734 -28.453 -5.445 1 91.19 393 VAL A C 1
ATOM 3232 O O . VAL A 1 393 ? -21.094 -29.5 -5.41 1 91.19 393 VAL A O 1
ATOM 3235 N N . ASN A 1 394 ? -22.078 -27.906 -6.551 1 88.5 394 ASN A N 1
ATOM 3236 C CA . ASN A 1 394 ? -21.828 -28.547 -7.836 1 88.5 394 ASN A CA 1
ATOM 3237 C C . ASN A 1 394 ? -20.344 -28.703 -8.125 1 88.5 394 ASN A C 1
ATOM 3239 O O . ASN A 1 394 ? -19.891 -29.75 -8.57 1 88.5 394 ASN A O 1
ATOM 3243 N N . THR A 1 395 ? -19.641 -27.656 -7.938 1 91.75 395 THR A N 1
ATOM 3244 C CA . THR A 1 395 ? -18.203 -27.703 -8.156 1 91.75 395 THR A CA 1
ATOM 3245 C C . THR A 1 395 ? -17.547 -28.75 -7.254 1 91.75 395 THR A C 1
ATOM 3247 O O . THR A 1 395 ? -16.672 -29.484 -7.691 1 91.75 395 THR A O 1
ATOM 3250 N N . ALA A 1 396 ? -18.031 -28.812 -6.023 1 94.62 396 ALA A N 1
ATOM 3251 C CA . ALA A 1 396 ? -17.484 -29.766 -5.066 1 94.62 396 ALA A CA 1
ATOM 3252 C C . ALA A 1 396 ? -17.719 -31.203 -5.535 1 94.62 396 ALA A C 1
ATOM 3254 O O . ALA A 1 396 ? -16.797 -32.031 -5.492 1 94.62 396 ALA A O 1
ATOM 3255 N N . LEU A 1 397 ? -18.906 -31.484 -5.938 1 94.19 397 LEU A N 1
ATOM 3256 C CA . LEU A 1 397 ? -19.234 -32.812 -6.371 1 94.19 397 LEU A CA 1
ATOM 3257 C C . LEU A 1 397 ? -18.469 -33.219 -7.629 1 94.19 397 LEU A C 1
ATOM 3259 O O . LEU A 1 397 ? -17.953 -34.312 -7.734 1 94.19 397 LEU A O 1
ATOM 3263 N N . GLU A 1 398 ? -18.344 -32.312 -8.547 1 94.5 398 GLU A N 1
ATOM 3264 C CA . GLU A 1 398 ? -17.609 -32.562 -9.781 1 94.5 398 GLU A CA 1
ATOM 3265 C C . GLU A 1 398 ? -16.141 -32.844 -9.5 1 94.5 398 GLU A C 1
ATOM 3267 O O . GLU A 1 398 ? -15.516 -33.688 -10.141 1 94.5 398 GLU A O 1
ATOM 3272 N N . LEU A 1 399 ? -15.594 -32.094 -8.648 1 96.38 399 LEU A N 1
ATOM 3273 C CA . LEU A 1 399 ? -14.188 -32.25 -8.305 1 96.38 399 LEU A CA 1
ATOM 3274 C C . LEU A 1 399 ? -13.953 -33.562 -7.57 1 96.38 399 LEU A C 1
ATOM 3276 O O . LEU A 1 399 ? -12.914 -34.219 -7.742 1 96.38 399 LEU A O 1
ATOM 3280 N N . GLN A 1 400 ? -14.906 -33.938 -6.719 1 95.25 400 GLN A N 1
ATOM 3281 C CA . GLN A 1 400 ? -14.812 -35.219 -6.023 1 95.25 400 GLN A CA 1
ATOM 3282 C C . GLN A 1 400 ? -14.664 -36.375 -7.008 1 95.25 400 GLN A C 1
ATOM 3284 O O . GLN A 1 400 ? -13.93 -37.312 -6.75 1 95.25 400 GLN A O 1
ATOM 3289 N N . ASP A 1 401 ? -15.344 -36.25 -8.078 1 95.06 401 ASP A N 1
ATOM 3290 C CA . ASP A 1 401 ? -15.281 -37.25 -9.133 1 95.06 401 ASP A CA 1
ATOM 3291 C C . ASP A 1 401 ? -13.875 -37.344 -9.719 1 95.06 401 ASP A C 1
ATOM 3293 O O . ASP A 1 401 ? -13.508 -38.344 -10.32 1 95.06 401 ASP A O 1
ATOM 3297 N N . LYS A 1 402 ? -13.164 -36.344 -9.602 1 96.38 402 LYS A N 1
ATOM 3298 C CA . LYS A 1 402 ? -11.805 -36.281 -10.125 1 96.38 402 LYS A CA 1
ATOM 3299 C C . LYS A 1 402 ? -10.781 -36.438 -9 1 96.38 402 LYS A C 1
ATOM 3301 O O . LYS A 1 402 ? -9.609 -36.062 -9.164 1 96.38 402 LYS A O 1
ATOM 3306 N N . GLU A 1 403 ? -11.234 -36.812 -7.828 1 96.5 403 GLU A N 1
ATOM 3307 C CA . GLU A 1 403 ? -10.414 -37.094 -6.656 1 96.5 403 GLU A CA 1
ATOM 3308 C C .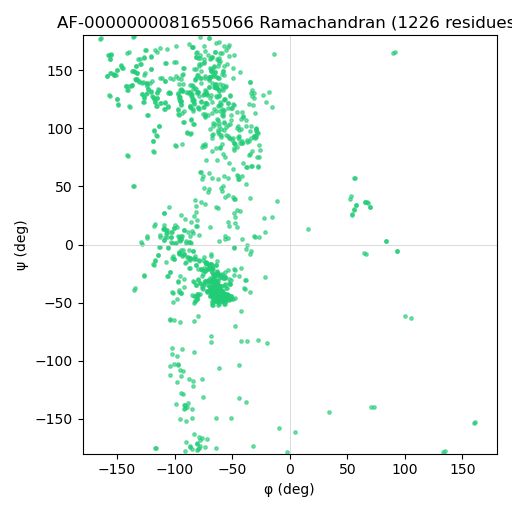 GLU A 1 403 ? -9.758 -35.844 -6.117 1 96.5 403 GLU A C 1
ATOM 3310 O O . GLU A 1 403 ? -8.562 -35.844 -5.805 1 96.5 403 GLU A O 1
ATOM 3315 N N . VAL A 1 404 ? -10.43 -34.812 -6.188 1 97.44 404 VAL A N 1
ATOM 3316 C CA . VAL A 1 404 ? -10.125 -33.562 -5.504 1 97.44 404 VAL A CA 1
ATOM 3317 C C . VAL A 1 404 ? -11.258 -33.219 -4.539 1 97.44 404 VAL A C 1
ATOM 3319 O O . VAL A 1 404 ? -12.422 -33.156 -4.934 1 97.44 404 VAL A O 1
ATOM 3322 N N . TYR A 1 405 ? -10.961 -33 -3.307 1 97.56 405 TYR A N 1
ATOM 3323 C CA . TYR A 1 405 ? -11.961 -32.781 -2.266 1 97.56 405 TYR A CA 1
ATOM 3324 C C . TYR A 1 405 ? -11.961 -31.312 -1.812 1 97.56 405 TYR A C 1
ATOM 3326 O O . TYR A 1 405 ? -10.898 -30.703 -1.683 1 97.56 405 TYR A O 1
ATOM 3334 N N . MET A 1 406 ? -13.094 -30.75 -1.557 1 97 406 MET A N 1
ATOM 3335 C CA . MET A 1 406 ? -13.203 -29.312 -1.359 1 97 406 MET A CA 1
ATOM 3336 C C . MET A 1 406 ? -13.609 -29 0.076 1 97 406 MET A C 1
ATOM 3338 O O . MET A 1 406 ? -14.469 -29.656 0.65 1 97 406 MET A O 1
ATOM 3342 N N . VAL A 1 407 ? -12.969 -28.094 0.67 1 97 407 VAL A N 1
ATOM 3343 C CA . VAL A 1 407 ? -13.359 -27.391 1.886 1 97 407 VAL A CA 1
ATOM 3344 C C . VAL A 1 407 ? -13.383 -25.875 1.624 1 97 407 VAL A C 1
ATOM 3346 O O . VAL A 1 407 ? -12.344 -25.266 1.394 1 97 407 VAL A O 1
ATOM 3349 N N . GLY A 1 408 ? -14.5 -25.266 1.623 1 95.56 408 GLY A N 1
ATOM 3350 C CA . GLY A 1 408 ? -14.578 -23.859 1.239 1 95.56 408 GLY A CA 1
ATOM 3351 C C . GLY A 1 408 ? -15.625 -23.094 2.023 1 95.56 408 GLY A C 1
ATOM 3352 O O . GLY A 1 408 ? -16.578 -23.672 2.549 1 95.56 408 GLY A O 1
ATOM 3353 N N . SER A 1 409 ? -15.391 -21.828 2.17 1 92.69 409 SER A N 1
ATOM 3354 C CA . SER A 1 409 ? -16.422 -20.969 2.734 1 92.69 409 SER A CA 1
ATOM 3355 C C . SER A 1 409 ? -17.641 -20.906 1.825 1 92.69 409 SER A C 1
ATOM 3357 O O . SER A 1 409 ? -17.516 -20.859 0.601 1 92.69 409 SER A O 1
ATOM 3359 N N . PHE A 1 410 ? -18.734 -21.016 2.428 1 89.69 410 PHE A N 1
ATOM 3360 C CA . PHE A 1 410 ? -19.984 -21.078 1.679 1 89.69 410 PHE A CA 1
ATOM 3361 C C . PHE A 1 410 ? -20.828 -19.828 1.915 1 89.69 410 PHE A C 1
ATOM 3363 O O . PHE A 1 410 ? -21.047 -19.438 3.061 1 89.69 410 PHE A O 1
ATOM 3370 N N . SER A 1 411 ? -21.141 -19.109 0.777 1 77.69 411 SER A N 1
ATOM 3371 C CA . SER A 1 411 ? -21.906 -17.875 0.865 1 77.69 411 SER A CA 1
ATOM 3372 C C . SER A 1 411 ? -23.391 -18.141 0.998 1 77.69 411 SER A C 1
ATOM 3374 O O . SER A 1 411 ? -23.922 -19.078 0.386 1 77.69 411 SER A O 1
ATOM 3376 N N . ARG A 1 412 ? -24.031 -17.297 1.729 1 68.31 412 ARG A N 1
ATOM 3377 C CA . ARG A 1 412 ? -25.484 -17.406 1.915 1 68.31 412 ARG A CA 1
ATOM 3378 C C . ARG A 1 412 ? -26.234 -17 0.655 1 68.31 412 ARG A C 1
ATOM 3380 O O . ARG A 1 412 ? -27.406 -17.344 0.479 1 68.31 412 ARG A O 1
ATOM 3387 N N . ARG A 1 413 ? -25.453 -16.375 -0.109 1 61.38 413 ARG A N 1
ATOM 3388 C CA . ARG A 1 413 ? -26.094 -15.891 -1.329 1 61.38 413 ARG A CA 1
ATOM 3389 C C . ARG A 1 413 ? -26.391 -17.031 -2.285 1 61.38 413 ARG A C 1
ATOM 3391 O O . ARG A 1 413 ? -27.203 -16.891 -3.201 1 61.38 413 ARG A O 1
ATOM 3398 N N . ASN A 1 414 ? -25.703 -18.188 -2.004 1 61.06 414 ASN A N 1
ATOM 3399 C CA . ASN A 1 414 ? -25.953 -19.375 -2.824 1 61.06 414 ASN A CA 1
ATOM 3400 C C . ASN A 1 414 ? -27.25 -20.062 -2.445 1 61.06 414 ASN A C 1
ATOM 3402 O O . ASN A 1 414 ? -27.234 -21.188 -1.929 1 61.06 414 ASN A O 1
ATOM 3406 N N . ARG A 1 415 ? -28.406 -19.375 -2.602 1 56.75 415 ARG A N 1
ATOM 3407 C CA . ARG A 1 415 ? -29.719 -19.781 -2.094 1 56.75 415 ARG A CA 1
ATOM 3408 C C . ARG A 1 415 ? -30.203 -21.062 -2.77 1 56.75 415 ARG A C 1
ATOM 3410 O O . ARG A 1 415 ? -30.828 -21.891 -2.133 1 56.75 415 ARG A O 1
ATOM 3417 N N . LYS A 1 416 ? -29.75 -21.156 -3.971 1 63.16 416 LYS A N 1
ATOM 3418 C CA . LYS A 1 416 ? -30.328 -22.266 -4.723 1 63.16 416 LYS A CA 1
ATOM 3419 C C . LYS A 1 416 ? -29.766 -23.609 -4.234 1 63.16 416 LYS A C 1
ATOM 3421 O O . LYS A 1 416 ? -30.469 -24.625 -4.242 1 63.16 416 LYS A O 1
ATOM 3426 N N . THR A 1 417 ? -28.531 -23.578 -3.785 1 75.31 417 THR A N 1
ATOM 3427 C CA . THR A 1 417 ? -27.906 -24.828 -3.379 1 75.31 417 THR A CA 1
ATOM 3428 C C . THR A 1 417 ? -27.797 -24.906 -1.858 1 75.31 417 THR A C 1
ATOM 3430 O O . THR A 1 417 ? -27.25 -25.875 -1.321 1 75.31 417 THR A O 1
ATOM 3433 N N . MET A 1 418 ? -28.406 -23.922 -1.312 1 83.12 418 MET A N 1
ATOM 3434 C CA . MET A 1 418 ? -28.375 -23.891 0.147 1 83.12 418 MET A CA 1
ATOM 3435 C C . MET A 1 418 ? -29.297 -24.953 0.736 1 83.12 418 MET A C 1
ATOM 3437 O O . MET A 1 418 ? -30.453 -25.078 0.317 1 83.12 418 MET A O 1
ATOM 3441 N N . PRO A 1 419 ? -28.766 -25.719 1.672 1 88.69 419 PRO A N 1
ATOM 3442 C CA . PRO A 1 419 ? -29.672 -26.656 2.367 1 88.69 419 PRO A CA 1
ATOM 3443 C C . PRO A 1 419 ? -30.828 -25.938 3.062 1 88.69 419 PRO A C 1
ATOM 3445 O O . PRO A 1 419 ? -30.609 -24.938 3.758 1 88.69 419 PRO A O 1
ATOM 3448 N N . PRO A 1 420 ? -31.922 -26.438 2.891 1 85.62 420 PRO A N 1
ATOM 3449 C CA . PRO A 1 420 ? -33.094 -25.812 3.512 1 85.62 420 PRO A CA 1
ATOM 3450 C C . PRO A 1 420 ? -32.969 -25.688 5.027 1 85.62 420 PRO A C 1
ATOM 3452 O O . PRO A 1 420 ? -33.5 -24.75 5.625 1 85.62 420 PRO A O 1
ATOM 3455 N N . GLN A 1 421 ? -32.25 -26.578 5.625 1 86.5 421 GLN A N 1
ATOM 3456 C CA . GLN A 1 421 ? -32.062 -26.625 7.074 1 86.5 421 GLN A CA 1
ATOM 3457 C C . GLN A 1 421 ? -31.25 -25.438 7.562 1 86.5 421 GLN A C 1
ATOM 3459 O O . GLN A 1 421 ? -31.25 -25.109 8.75 1 86.5 421 GLN A O 1
ATOM 3464 N N . LEU A 1 422 ? -30.516 -24.812 6.703 1 89.31 422 LEU A N 1
ATOM 3465 C CA . LEU A 1 422 ? -29.594 -23.766 7.113 1 89.31 422 LEU A CA 1
ATOM 3466 C C . LEU A 1 422 ? -30.109 -22.391 6.656 1 89.31 422 LEU A C 1
ATOM 3468 O O . LEU A 1 422 ? -29.375 -21.406 6.727 1 89.31 422 LEU A O 1
ATOM 3472 N N . ILE A 1 423 ? -31.203 -22.312 6.102 1 85 423 ILE A N 1
ATOM 3473 C CA . ILE A 1 423 ? -31.844 -21.047 5.738 1 85 423 ILE A CA 1
ATOM 3474 C C . ILE A 1 423 ? -32.5 -20.422 6.969 1 85 423 ILE A C 1
ATOM 3476 O O . ILE A 1 423 ? -33.312 -21.062 7.641 1 85 423 ILE A O 1
ATOM 3480 N N . PRO A 1 424 ? -31.969 -19.281 7.262 1 83.25 424 PRO A N 1
ATOM 3481 C CA . PRO A 1 424 ? -32.562 -18.625 8.43 1 83.25 424 PRO A CA 1
ATOM 3482 C C . PRO A 1 424 ? -34.062 -18.391 8.273 1 83.25 424 PRO A C 1
ATOM 3484 O O . PRO A 1 424 ? -34.531 -18.172 7.16 1 83.25 424 PRO A O 1
ATOM 3487 N N . GLU A 1 425 ? -34.719 -18.422 9.375 1 77.38 425 GLU A N 1
ATOM 3488 C CA . GLU A 1 425 ? -36.156 -18.219 9.375 1 77.38 425 GLU A CA 1
ATOM 3489 C C . GLU A 1 425 ? -36.5 -16.734 9.328 1 77.38 425 GLU A C 1
ATOM 3491 O O . GLU A 1 425 ? -35.812 -15.906 9.93 1 77.38 425 GLU A O 1
ATOM 3496 N N . GLY A 1 426 ? -37.531 -16.406 8.641 1 69.25 426 GLY A N 1
ATOM 3497 C CA . GLY A 1 426 ? -38.062 -15.055 8.617 1 69.25 426 GLY A CA 1
ATOM 3498 C C . GLY A 1 426 ? -37.156 -14.086 7.859 1 69.25 426 GLY A C 1
ATOM 3499 O O . GLY A 1 426 ? -36.719 -14.383 6.75 1 69.25 426 GLY A O 1
ATOM 3500 N N . LYS A 1 427 ? -37.062 -12.867 8.453 1 70.94 427 LYS A N 1
ATOM 3501 C CA . LYS A 1 427 ? -36.344 -11.766 7.812 1 70.94 427 LYS A CA 1
ATOM 3502 C C . LYS A 1 427 ? -34.906 -11.703 8.281 1 70.94 427 LYS A C 1
ATOM 3504 O O . LYS A 1 427 ? -34.125 -10.844 7.84 1 70.94 427 LYS A O 1
ATOM 3509 N N . SER A 1 428 ? -34.594 -12.805 9.078 1 72.25 428 SER A N 1
ATOM 3510 C CA . SER A 1 428 ? -33.219 -12.773 9.609 1 72.25 428 SER A CA 1
ATOM 3511 C C . SER A 1 428 ? -32.188 -13.18 8.555 1 72.25 428 SER A C 1
ATOM 3513 O O . SER A 1 428 ? -32.469 -14.031 7.711 1 72.25 428 SER A O 1
ATOM 3515 N N . LYS A 1 429 ? -31.109 -12.562 8.594 1 75.75 429 LYS A N 1
ATOM 3516 C CA . LYS A 1 429 ? -30.031 -12.867 7.656 1 75.75 429 LYS A CA 1
ATOM 3517 C C . LYS A 1 429 ? -29.125 -13.969 8.203 1 75.75 429 LYS A C 1
ATOM 3519 O O . LYS A 1 429 ? -28.328 -14.555 7.465 1 75.75 429 LYS A O 1
ATOM 3524 N N . LYS A 1 430 ? -29.312 -14.32 9.516 1 81.75 430 LYS A N 1
ATOM 3525 C CA . LYS A 1 430 ? -28.469 -15.32 10.141 1 81.75 430 LYS A CA 1
ATOM 3526 C C . LYS A 1 430 ? -29.281 -16.328 10.938 1 81.75 430 LYS A C 1
ATOM 3528 O O . LYS A 1 430 ? -30.406 -16.031 11.344 1 81.75 430 LYS A O 1
ATOM 3533 N N . LEU A 1 431 ? -28.703 -17.531 11.062 1 88.56 431 LEU A N 1
ATOM 3534 C CA . LEU A 1 431 ? -29.297 -18.547 11.914 1 88.56 431 LEU A CA 1
ATOM 3535 C C . LEU A 1 431 ? -29.172 -18.156 13.383 1 88.56 431 LEU A C 1
ATOM 3537 O O . LEU A 1 431 ? -28.234 -17.469 13.773 1 88.56 431 LEU A O 1
ATOM 3541 N N . LYS A 1 432 ? -30.078 -18.453 14.102 1 87.88 432 LYS A N 1
ATOM 3542 C CA . LYS A 1 432 ? -30.031 -18.188 15.539 1 87.88 432 LYS A CA 1
ATOM 3543 C C . LYS A 1 432 ? -29.125 -19.188 16.25 1 87.88 432 LYS A C 1
ATOM 3545 O O . LYS A 1 432 ? -29.578 -20.219 16.734 1 87.88 432 LYS A O 1
ATOM 3550 N N . LEU A 1 433 ? -27.875 -18.906 16.25 1 89.88 433 LEU A N 1
ATOM 3551 C CA . LEU A 1 433 ? -26.875 -19.719 16.906 1 89.88 433 LEU A CA 1
ATOM 3552 C C . LEU A 1 433 ? -26.141 -18.938 17.984 1 89.88 433 LEU A C 1
ATOM 3554 O O . LEU A 1 433 ? -25.859 -17.75 17.797 1 89.88 433 LEU A O 1
ATOM 3558 N N . LYS A 1 434 ? -25.844 -19.531 19.094 1 88.44 434 LYS A N 1
ATOM 3559 C CA . LYS A 1 434 ? -24.984 -18.938 20.109 1 88.44 434 LYS A CA 1
ATOM 3560 C C . LYS A 1 434 ? -23.516 -19.078 19.734 1 88.44 434 LYS A C 1
ATOM 3562 O O . LYS A 1 434 ? -23.172 -19.891 18.875 1 88.44 434 LYS A O 1
ATOM 3567 N N . ILE A 1 435 ? -22.75 -18.281 20.328 1 87.69 435 ILE A N 1
ATOM 3568 C CA . ILE A 1 435 ? -21.312 -18.344 20.094 1 87.69 435 ILE A CA 1
ATOM 3569 C C . ILE A 1 435 ? -20.797 -19.75 20.406 1 87.69 435 ILE A C 1
ATOM 3571 O O . ILE A 1 435 ? -21.109 -20.297 21.469 1 87.69 435 ILE A O 1
ATOM 3575 N N . GLY A 1 436 ? -20.156 -20.344 19.484 1 87.56 436 GLY A N 1
ATOM 3576 C CA . GLY A 1 436 ? -19.609 -21.672 19.688 1 87.56 436 GLY A CA 1
ATOM 3577 C C . GLY A 1 436 ? -20.547 -22.781 19.234 1 87.56 436 GLY A C 1
ATOM 3578 O O . GLY A 1 436 ? -20.156 -23.953 19.219 1 87.56 436 GLY A O 1
ATOM 3579 N N . GLU A 1 437 ? -21.719 -22.422 18.844 1 89.12 437 GLU A N 1
ATOM 3580 C CA . GLU A 1 437 ? -22.688 -23.422 18.391 1 89.12 437 GLU A CA 1
ATOM 3581 C C . GLU A 1 437 ? -22.594 -23.609 16.875 1 89.12 437 GLU A C 1
ATOM 3583 O O . GLU A 1 437 ? -22.172 -22.703 16.156 1 89.12 437 GLU A O 1
ATOM 3588 N N . MET A 1 438 ? -22.953 -24.812 16.438 1 90.25 438 MET A N 1
ATOM 3589 C CA . MET A 1 438 ? -22.922 -25.109 15.008 1 90.25 438 MET A CA 1
ATOM 3590 C C . MET A 1 438 ? -24.172 -25.875 14.594 1 90.25 438 MET A C 1
ATOM 3592 O O . MET A 1 438 ? -24.828 -26.5 15.422 1 90.25 438 MET A O 1
ATOM 3596 N N . LYS A 1 439 ? -24.562 -25.688 13.445 1 90.31 439 LYS A N 1
ATOM 3597 C CA . LYS A 1 439 ? -25.609 -26.438 12.75 1 90.31 439 LYS A CA 1
ATOM 3598 C C . LYS A 1 439 ? -25.125 -26.938 11.391 1 90.31 439 LYS A C 1
ATOM 3600 O O . LYS A 1 439 ? -24.516 -26.188 10.633 1 90.31 439 LYS A O 1
ATOM 3605 N N . ALA A 1 440 ? -25.328 -28.234 11.172 1 91.88 440 ALA A N 1
ATOM 3606 C CA . ALA A 1 440 ? -24.812 -28.797 9.938 1 91.88 440 ALA A CA 1
ATOM 3607 C C . ALA A 1 440 ? -25.891 -29.562 9.172 1 91.88 440 ALA A C 1
ATOM 3609 O O . ALA A 1 440 ? -26.75 -30.188 9.773 1 91.88 440 ALA A O 1
ATOM 3610 N N . ALA A 1 441 ? -25.891 -29.391 7.918 1 92.81 441 ALA A N 1
ATOM 3611 C CA . ALA A 1 441 ? -26.688 -30.188 6.992 1 92.81 441 ALA A CA 1
ATOM 3612 C C . ALA A 1 441 ? -25.797 -31.078 6.129 1 92.81 441 ALA A C 1
ATOM 3614 O O . ALA A 1 441 ? -24.688 -30.703 5.754 1 92.81 441 ALA A O 1
ATOM 3615 N N . THR A 1 442 ? -26.328 -32.344 5.84 1 92.62 442 THR A N 1
ATOM 3616 C CA . THR A 1 442 ? -25.484 -33.281 5.125 1 92.62 442 THR A CA 1
ATOM 3617 C C . THR A 1 442 ? -26.266 -33.969 4.016 1 92.62 442 THR A C 1
ATOM 3619 O O . THR A 1 442 ? -27.5 -34.062 4.066 1 92.62 442 THR A O 1
ATOM 3622 N N . ARG A 1 443 ? -25.562 -34.312 2.98 1 91.69 443 ARG A N 1
ATOM 3623 C CA . ARG A 1 443 ? -25.953 -35.281 1.952 1 91.69 443 ARG A CA 1
ATOM 3624 C C . ARG A 1 443 ? -25.031 -36.5 1.955 1 91.69 443 ARG A C 1
ATOM 3626 O O . ARG A 1 443 ? -24.016 -36.5 1.253 1 91.69 443 ARG A O 1
ATOM 3633 N N . PRO A 1 444 ? -25.484 -37.5 2.709 1 88.62 444 PRO A N 1
ATOM 3634 C CA . PRO A 1 444 ? -24.578 -38.625 2.939 1 88.62 444 PRO A CA 1
ATOM 3635 C C . PRO A 1 444 ? -24.203 -39.375 1.648 1 88.62 444 PRO A C 1
ATOM 3637 O O . PRO A 1 444 ? -23.078 -39.844 1.512 1 88.62 444 PRO A O 1
ATOM 3640 N N . ASP A 1 445 ? -25.094 -39.469 0.722 1 88.12 445 ASP A N 1
ATOM 3641 C CA . ASP A 1 445 ? -24.812 -40.188 -0.525 1 88.12 445 ASP A CA 1
ATOM 3642 C C . ASP A 1 445 ? -23.734 -39.469 -1.34 1 88.12 445 ASP A C 1
ATOM 3644 O O . ASP A 1 445 ? -22.969 -40.094 -2.061 1 88.12 445 ASP A O 1
ATOM 3648 N N . ASP A 1 446 ? -23.688 -38.188 -1.235 1 91.19 446 ASP A N 1
ATOM 3649 C CA . ASP A 1 446 ? -22.734 -37.406 -1.98 1 91.19 446 ASP A CA 1
ATOM 3650 C C . ASP A 1 446 ? -21.5 -37.094 -1.136 1 91.19 446 ASP A C 1
ATOM 3652 O O . ASP A 1 446 ? -20.547 -36.5 -1.623 1 91.19 446 ASP A O 1
ATOM 3656 N N . ILE A 1 447 ? -21.531 -37.438 0.121 1 92.19 447 ILE A N 1
ATOM 3657 C CA . ILE A 1 447 ? -20.453 -37.188 1.078 1 92.19 447 ILE A CA 1
ATOM 3658 C C . ILE A 1 447 ? -20.109 -35.688 1.115 1 92.19 447 ILE A C 1
ATOM 3660 O O . ILE A 1 447 ? -19 -35.281 0.774 1 92.19 447 ILE A O 1
ATOM 3664 N N . ILE A 1 448 ? -21.062 -34.906 1.389 1 93.31 448 ILE A N 1
ATOM 3665 C CA . ILE A 1 448 ? -20.906 -33.469 1.461 1 93.31 448 ILE A CA 1
ATOM 3666 C C . ILE A 1 448 ? -21.672 -32.906 2.66 1 93.31 448 ILE A C 1
ATOM 3668 O O . ILE A 1 448 ? -22.766 -33.406 2.982 1 93.31 448 ILE A O 1
ATOM 3672 N N . ASN A 1 449 ? -21.047 -32.031 3.35 1 93 449 ASN A N 1
ATOM 3673 C CA . ASN A 1 449 ? -21.656 -31.359 4.492 1 93 449 ASN A CA 1
ATOM 3674 C C . ASN A 1 449 ? -21.469 -29.859 4.422 1 93 449 ASN A C 1
ATOM 3676 O O . ASN A 1 449 ? -20.453 -29.375 3.912 1 93 449 ASN A O 1
ATOM 3680 N N . ILE A 1 450 ? -22.484 -29.094 4.793 1 92.94 450 ILE A N 1
ATOM 3681 C CA . ILE A 1 450 ? -22.359 -27.656 5.02 1 92.94 450 ILE A CA 1
ATOM 3682 C C . ILE A 1 450 ? -22.656 -27.344 6.484 1 92.94 450 ILE A C 1
ATOM 3684 O O . ILE A 1 450 ? -23.719 -27.688 7 1 92.94 450 ILE A O 1
ATOM 3688 N N . THR A 1 451 ? -21.719 -26.734 7.133 1 92.25 451 THR A N 1
ATOM 3689 C CA . THR A 1 451 ? -21.812 -26.453 8.562 1 92.25 451 THR A CA 1
ATOM 3690 C C . THR A 1 451 ? -21.859 -24.938 8.82 1 92.25 451 THR A C 1
ATOM 3692 O O . THR A 1 451 ? -21.016 -24.203 8.312 1 92.25 451 THR A O 1
ATOM 3695 N N . ALA A 1 452 ? -22.844 -24.484 9.523 1 91.56 452 ALA A N 1
ATOM 3696 C CA . ALA A 1 452 ? -22.906 -23.125 10.023 1 91.56 452 ALA A CA 1
ATOM 3697 C C . ALA A 1 452 ? -22.359 -23.031 11.445 1 91.56 452 ALA A C 1
ATOM 3699 O O . ALA A 1 452 ? -22.766 -23.797 12.32 1 91.56 452 ALA A O 1
ATOM 3700 N N . TYR A 1 453 ? -21.375 -22.203 11.68 1 91.06 453 TYR A N 1
ATOM 3701 C CA . TYR A 1 453 ? -20.719 -22.016 12.969 1 91.06 453 TYR A CA 1
ATOM 3702 C C . TYR A 1 453 ? -20.75 -20.547 13.391 1 91.06 453 TYR A C 1
ATOM 3704 O O . TYR A 1 453 ? -20.438 -19.656 12.594 1 91.06 453 TYR A O 1
ATOM 3712 N N . GLN A 1 454 ? -21.188 -20.312 14.609 1 89.69 454 GLN A N 1
ATOM 3713 C CA . GLN A 1 454 ? -21.203 -18.953 15.117 1 89.69 454 GLN A CA 1
ATOM 3714 C C . GLN A 1 454 ? -19.906 -18.625 15.859 1 89.69 454 GLN A C 1
ATOM 3716 O O . GLN A 1 454 ? -19.688 -19.094 16.984 1 89.69 454 GLN A O 1
ATOM 3721 N N . ASP A 1 455 ? -19.094 -17.844 15.195 1 86.25 455 ASP A N 1
ATOM 3722 C CA . ASP A 1 455 ? -17.891 -17.312 15.844 1 86.25 455 ASP A CA 1
ATOM 3723 C C . ASP A 1 455 ? -18.219 -16.109 16.719 1 86.25 455 ASP A C 1
ATOM 3725 O O . ASP A 1 455 ? -19.391 -15.773 16.906 1 86.25 455 ASP A O 1
ATOM 3729 N N . ASP A 1 456 ? -17.266 -15.453 17.344 1 79.5 456 ASP A N 1
ATOM 3730 C CA . ASP A 1 456 ? -17.469 -14.305 18.219 1 79.5 456 ASP A CA 1
ATOM 3731 C C . ASP A 1 456 ? -18.156 -13.164 17.469 1 79.5 456 ASP A C 1
ATOM 3733 O O . ASP A 1 456 ? -19.062 -12.516 18.016 1 79.5 456 ASP A O 1
ATOM 3737 N N . SER A 1 457 ? -17.766 -12.969 16.234 1 73.62 457 SER A N 1
ATOM 3738 C CA . SER A 1 457 ? -18.234 -11.766 15.547 1 73.62 457 SER A CA 1
ATOM 3739 C C . SER A 1 457 ? -19.062 -12.125 14.32 1 73.62 457 SER A C 1
ATOM 3741 O O . SER A 1 457 ? -19.859 -11.312 13.844 1 73.62 457 SER A O 1
ATOM 3743 N N . ALA A 1 458 ? -18.969 -13.375 13.844 1 80.19 458 ALA A N 1
ATOM 3744 C CA . ALA A 1 458 ? -19.625 -13.656 12.57 1 80.19 458 ALA A CA 1
ATOM 3745 C C . ALA A 1 458 ? -20.031 -15.125 12.477 1 80.19 458 ALA A C 1
ATOM 3747 O O . ALA A 1 458 ? -19.406 -15.992 13.102 1 80.19 458 ALA A O 1
ATOM 3748 N N . GLN A 1 459 ? -21.109 -15.336 11.836 1 85.88 459 GLN A N 1
ATOM 3749 C CA . GLN A 1 459 ? -21.5 -16.703 11.5 1 85.88 459 GLN A CA 1
ATOM 3750 C C . GLN A 1 459 ? -20.844 -17.156 10.203 1 85.88 459 GLN A C 1
ATOM 3752 O O . GLN A 1 459 ? -20.938 -16.5 9.172 1 85.88 459 GLN A O 1
ATOM 3757 N N . ILE A 1 460 ? -20.188 -18.328 10.289 1 88.31 460 ILE A N 1
ATOM 3758 C CA . ILE A 1 460 ? -19.406 -18.828 9.172 1 88.31 460 ILE A CA 1
ATOM 3759 C C . ILE A 1 460 ? -20.031 -20.125 8.656 1 88.31 460 ILE A C 1
ATOM 3761 O O . ILE A 1 460 ? -20.406 -21 9.445 1 88.31 460 ILE A O 1
ATOM 3765 N N . LEU A 1 461 ? -20.219 -20.203 7.379 1 90.81 461 LEU A N 1
ATOM 3766 C CA . LEU A 1 461 ? -20.656 -21.438 6.734 1 90.81 461 LEU A CA 1
ATOM 3767 C C . LEU A 1 461 ? -19.5 -22.094 5.988 1 90.81 461 LEU A C 1
ATOM 3769 O O . LEU A 1 461 ? -18.797 -21.438 5.211 1 90.81 461 LEU A O 1
ATOM 3773 N N . ILE A 1 462 ? -19.297 -23.391 6.227 1 93.06 462 ILE A N 1
ATOM 3774 C CA . ILE A 1 462 ? -18.203 -24.109 5.605 1 93.06 462 ILE A CA 1
ATOM 3775 C C . ILE A 1 462 ? -18.719 -25.359 4.891 1 93.06 462 ILE A C 1
ATOM 3777 O O . ILE A 1 462 ? -19.469 -26.141 5.473 1 93.06 462 ILE A O 1
ATOM 3781 N N . LEU A 1 463 ? -18.453 -25.453 3.615 1 94.25 463 LEU A N 1
ATOM 3782 C CA . LEU A 1 463 ? -18.672 -26.672 2.844 1 94.25 463 LEU A CA 1
ATOM 3783 C C . LEU A 1 463 ? -17.5 -27.641 3.014 1 94.25 463 LEU A C 1
ATOM 3785 O O . LEU A 1 463 ? -16.344 -27.219 2.961 1 94.25 463 LEU A O 1
ATOM 3789 N N . ASN A 1 464 ? -17.797 -28.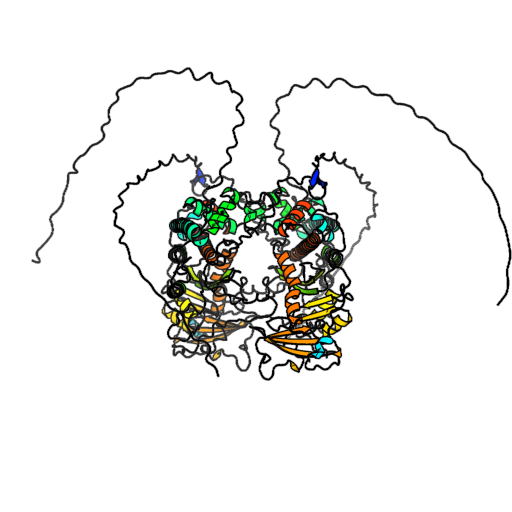906 3.244 1 94.12 464 ASN A N 1
ATOM 3790 C CA . ASN A 1 464 ? -16.781 -29.906 3.555 1 94.12 464 ASN A CA 1
ATOM 3791 C C . ASN A 1 464 ? -17.094 -31.25 2.879 1 94.12 464 ASN A C 1
ATOM 3793 O O . ASN A 1 464 ? -18.219 -31.734 2.928 1 94.12 464 ASN A O 1
ATOM 3797 N N . THR A 1 465 ? -16.109 -31.781 2.287 1 95.12 465 THR A N 1
ATOM 3798 C CA . THR A 1 465 ? -16.281 -33.094 1.641 1 95.12 465 THR A CA 1
ATOM 3799 C C . THR A 1 465 ? -15.281 -34.094 2.176 1 95.12 465 THR A C 1
ATOM 3801 O O . THR A 1 465 ? -15.195 -35.219 1.676 1 95.12 465 THR A O 1
ATOM 3804 N N . VAL A 1 466 ? -14.508 -33.812 3.172 1 94.38 466 VAL A N 1
ATOM 3805 C CA . VAL A 1 466 ? -13.391 -34.688 3.477 1 94.38 466 VAL A CA 1
ATOM 3806 C C . VAL A 1 466 ? -13.32 -34.938 4.98 1 94.38 466 VAL A C 1
ATOM 3808 O O . VAL A 1 466 ? -13.102 -36.062 5.422 1 94.38 466 VAL A O 1
ATOM 3811 N N . TYR A 1 467 ? -13.578 -33.938 5.785 1 90.5 467 TYR A N 1
ATOM 3812 C CA . TYR A 1 467 ? -13.258 -34.031 7.203 1 90.5 467 TYR A CA 1
ATOM 3813 C C . TYR A 1 467 ? -14.477 -34.5 8 1 90.5 467 TYR A C 1
ATOM 3815 O O . TYR A 1 467 ? -15.602 -34.062 7.727 1 90.5 467 TYR A O 1
ATOM 3823 N N . PRO A 1 468 ? -14.156 -35.312 8.984 1 80.62 468 PRO A N 1
ATOM 3824 C CA . PRO A 1 468 ? -15.242 -35.688 9.891 1 80.62 468 PRO A CA 1
ATOM 3825 C C . PRO A 1 468 ? -15.641 -34.531 10.836 1 80.62 468 PRO A C 1
ATOM 3827 O O . PRO A 1 468 ? -14.773 -33.812 11.336 1 80.62 468 PRO A O 1
ATOM 3830 N N . GLU A 1 469 ? -16.781 -34 10.641 1 69.88 469 GLU A N 1
ATOM 3831 C CA . GLU A 1 469 ? -17.203 -32.844 11.438 1 69.88 469 GLU A CA 1
ATOM 3832 C C . GLU A 1 469 ? -17.188 -33.188 12.93 1 69.88 469 GLU A C 1
ATOM 3834 O O . GLU A 1 469 ? -18.078 -33.875 13.422 1 69.88 469 GLU A O 1
ATOM 3839 N N . ALA A 1 470 ? -15.961 -33.219 13.602 1 69.19 470 ALA A N 1
ATOM 3840 C CA . ALA A 1 470 ? -15.766 -33.312 15.055 1 69.19 470 ALA A CA 1
ATOM 3841 C C . ALA A 1 470 ? -15.375 -31.953 15.625 1 69.19 470 ALA A C 1
ATOM 3843 O O . ALA A 1 470 ? -15.039 -31.031 14.883 1 69.19 470 ALA A O 1
ATOM 3844 N N . VAL A 1 471 ? -15.906 -31.781 16.781 1 66.62 471 VAL A N 1
ATOM 3845 C CA . VAL A 1 471 ? -15.57 -30.531 17.453 1 66.62 471 VAL A CA 1
ATOM 3846 C C . VAL A 1 471 ? -14.242 -30.672 18.188 1 66.62 471 VAL A C 1
ATOM 3848 O O . VAL A 1 471 ? -14.023 -31.656 18.891 1 66.62 471 VAL A O 1
ATOM 3851 N N . ASP A 1 472 ? -13.109 -30.141 17.703 1 61.25 472 ASP A N 1
ATOM 3852 C CA . ASP A 1 472 ? -11.758 -30.391 18.219 1 61.25 472 ASP A CA 1
ATOM 3853 C C . ASP A 1 472 ? -11.438 -29.469 19.391 1 61.25 472 ASP A C 1
ATOM 3855 O O . ASP A 1 472 ? -10.609 -29.797 20.25 1 61.25 472 ASP A O 1
ATOM 3859 N N . ASP A 1 473 ? -11.727 -28.141 19.422 1 62.22 473 ASP A N 1
ATOM 3860 C CA . ASP A 1 473 ? -11.055 -27.234 20.359 1 62.22 473 ASP A CA 1
ATOM 3861 C C . ASP A 1 473 ? -12.031 -26.703 21.406 1 62.22 473 ASP A C 1
ATOM 3863 O O . ASP A 1 473 ? -13.219 -27.047 21.375 1 62.22 473 ASP A O 1
ATOM 3867 N N . GLU A 1 474 ? -11.398 -26.062 22.391 1 60.97 474 GLU A N 1
ATOM 3868 C CA . GLU A 1 474 ? -12.109 -25.375 23.469 1 60.97 474 GLU A CA 1
ATOM 3869 C C . GLU A 1 474 ? -13.211 -24.469 22.922 1 60.97 474 GLU A C 1
ATOM 3871 O O . GLU A 1 474 ? -14.227 -24.25 23.594 1 60.97 474 GLU A O 1
ATOM 3876 N N . ARG A 1 475 ? -13.094 -24.109 21.688 1 66.44 475 ARG A N 1
ATOM 3877 C CA . ARG A 1 475 ? -14.086 -23.188 21.125 1 66.44 475 ARG A CA 1
ATOM 3878 C C . ARG A 1 475 ? -15.18 -23.953 20.391 1 66.44 475 ARG A C 1
ATOM 3880 O O . ARG A 1 475 ? -16.078 -23.359 19.781 1 66.44 475 ARG A O 1
ATOM 3887 N N . HIS A 1 476 ? -15.047 -25.297 20.484 1 79.75 476 HIS A N 1
ATOM 3888 C CA . HIS A 1 476 ? -16.031 -26.188 19.859 1 79.75 476 HIS A CA 1
ATOM 3889 C C . HIS A 1 476 ? -16.125 -25.906 18.359 1 79.75 476 HIS A C 1
ATOM 3891 O O . HIS A 1 476 ? -17.234 -25.922 17.797 1 79.75 476 HIS A O 1
ATOM 3897 N N . MET A 1 477 ? -15.023 -25.547 17.75 1 88.12 477 MET A N 1
ATOM 3898 C CA . MET A 1 477 ? -14.984 -25.281 16.312 1 88.12 477 MET A CA 1
ATOM 3899 C C . MET A 1 477 ? -14.922 -26.578 15.516 1 88.12 477 MET A C 1
ATOM 3901 O O . MET A 1 477 ? -14.172 -27.484 15.859 1 88.12 477 MET A O 1
ATOM 3905 N N . PRO A 1 478 ? -15.812 -26.641 14.508 1 88.75 478 PRO A N 1
ATOM 3906 C CA . PRO A 1 478 ? -15.727 -27.844 13.672 1 88.75 478 PRO A CA 1
ATOM 3907 C C . PRO A 1 478 ? -14.359 -28.016 13.008 1 88.75 478 PRO A C 1
ATOM 3909 O O . PRO A 1 478 ? -13.727 -27.016 12.641 1 88.75 478 PRO A O 1
ATOM 3912 N N . VAL A 1 479 ? -13.891 -29.219 12.805 1 89.25 479 VAL A N 1
ATOM 3913 C CA . VAL A 1 479 ? -12.586 -29.547 12.25 1 89.25 479 VAL A CA 1
ATOM 3914 C C . VAL A 1 479 ? -12.438 -28.938 10.859 1 89.25 479 VAL A C 1
ATOM 3916 O O . VAL A 1 479 ? -11.359 -28.484 10.484 1 89.25 479 VAL A O 1
ATOM 3919 N N . SER A 1 480 ? -13.547 -29.047 10.094 1 91.75 480 SER A N 1
ATOM 3920 C CA . SER A 1 480 ? -13.516 -28.484 8.75 1 91.75 480 SER A CA 1
ATOM 3921 C C . SER A 1 480 ? -13.156 -27 8.781 1 91.75 480 SER A C 1
ATOM 3923 O O . SER A 1 480 ? -12.344 -26.531 7.977 1 91.75 480 SER A O 1
ATOM 3925 N N . LEU A 1 481 ? -13.711 -26.25 9.695 1 91.88 481 LEU A N 1
ATOM 3926 C CA . LEU A 1 481 ? -13.422 -24.812 9.828 1 91.88 481 LEU A CA 1
ATOM 3927 C C . LEU A 1 481 ? -11.984 -24.594 10.305 1 91.88 481 LEU A C 1
ATOM 3929 O O . LEU A 1 481 ? -11.312 -23.672 9.844 1 91.88 481 LEU A O 1
ATOM 3933 N N . GLN A 1 482 ? -11.555 -25.312 11.219 1 90.94 482 GLN A N 1
ATOM 3934 C CA . GLN A 1 482 ? -10.172 -25.219 11.695 1 90.94 482 GLN A CA 1
ATOM 3935 C C . GLN A 1 482 ? -9.188 -25.453 10.555 1 90.94 482 GLN A C 1
ATOM 3937 O O . GLN A 1 482 ? -8.227 -24.688 10.398 1 90.94 482 GLN A O 1
ATOM 3942 N N . CYS A 1 483 ? -9.445 -26.516 9.797 1 92.69 483 CYS A N 1
ATOM 3943 C CA . CYS A 1 483 ? -8.578 -26.812 8.664 1 92.69 483 CYS A CA 1
ATOM 3944 C C . CYS A 1 483 ? -8.648 -25.719 7.613 1 92.69 483 CYS A C 1
ATOM 3946 O O . CYS A 1 483 ? -7.629 -25.344 7.023 1 92.69 483 CYS A O 1
ATOM 3948 N N . TYR A 1 484 ? -9.82 -25.281 7.453 1 94.25 484 TYR A N 1
ATOM 3949 C CA . TYR A 1 484 ? -10 -24.188 6.508 1 94.25 484 TYR A CA 1
ATOM 3950 C C . TYR A 1 484 ? -9.148 -22.984 6.902 1 94.25 484 TYR A C 1
ATOM 3952 O O . TYR A 1 484 ? -8.445 -22.406 6.07 1 94.25 484 TYR A O 1
ATOM 3960 N N . ARG A 1 485 ? -9.156 -22.547 8.109 1 89.44 485 ARG A N 1
ATOM 3961 C CA . ARG A 1 485 ? -8.414 -21.391 8.602 1 89.44 485 ARG A CA 1
ATOM 3962 C C . ARG A 1 485 ? -6.91 -21.609 8.469 1 89.44 485 ARG A C 1
ATOM 3964 O O . ARG A 1 485 ? -6.16 -20.656 8.203 1 89.44 485 ARG A O 1
ATOM 3971 N N . HIS A 1 486 ? -6.535 -22.734 8.578 1 92.19 486 HIS A N 1
ATOM 3972 C CA . HIS A 1 486 ? -5.113 -23.062 8.555 1 92.19 486 HIS A CA 1
ATOM 3973 C C . HIS A 1 486 ? -4.586 -23.141 7.125 1 92.19 486 HIS A C 1
ATOM 3975 O O . HIS A 1 486 ? -3.424 -22.812 6.871 1 92.19 486 HIS A O 1
ATOM 3981 N N . HIS A 1 487 ? -5.434 -23.625 6.168 1 95.06 487 HIS A N 1
ATOM 3982 C CA . HIS A 1 487 ? -4.895 -24.016 4.871 1 95.06 487 HIS A CA 1
ATOM 3983 C C . HIS A 1 487 ? -5.387 -23.078 3.766 1 95.06 487 HIS A C 1
ATOM 3985 O O . HIS A 1 487 ? -4.938 -23.188 2.621 1 95.06 487 HIS A O 1
ATOM 3991 N N . MET A 1 488 ? -6.211 -22.125 4.066 1 94.06 488 MET A N 1
ATOM 3992 C CA . MET A 1 488 ? -6.75 -21.234 3.045 1 94.06 488 MET A CA 1
ATOM 3993 C C . MET A 1 488 ? -5.734 -20.172 2.66 1 94.06 488 MET A C 1
ATOM 3995 O O . MET A 1 488 ? -5.848 -19.547 1.599 1 94.06 488 MET A O 1
ATOM 3999 N N . GLY A 1 489 ? -4.664 -19.922 3.326 1 91.94 489 GLY A N 1
ATOM 4000 C CA . GLY A 1 489 ? -3.799 -18.766 3.191 1 91.94 489 GLY A CA 1
ATOM 4001 C C . GLY A 1 489 ? -2.66 -18.984 2.211 1 91.94 489 GLY A C 1
ATOM 4002 O O . GLY A 1 489 ? -1.723 -18.188 2.154 1 91.94 489 GLY A O 1
ATOM 4003 N N . GLY A 1 490 ? -2.688 -20.031 1.422 1 93.31 490 GLY A N 1
ATOM 4004 C CA . GLY A 1 490 ? -1.584 -20.312 0.52 1 93.31 490 GLY A CA 1
ATOM 4005 C C . GLY A 1 490 ? -1.362 -19.219 -0.515 1 93.31 490 GLY A C 1
ATOM 4006 O O . GLY A 1 490 ? -0.234 -18.766 -0.714 1 93.31 490 GLY A O 1
ATOM 4007 N N . VAL A 1 491 ? -2.402 -18.797 -1.188 1 94.56 491 VAL A N 1
ATOM 4008 C CA . VAL A 1 491 ? -2.312 -17.766 -2.221 1 94.56 491 VAL A CA 1
ATOM 4009 C C . VAL A 1 491 ? -1.882 -16.453 -1.597 1 94.56 491 VAL A C 1
ATOM 4011 O O . VAL A 1 491 ? -1.034 -15.742 -2.146 1 94.56 491 VAL A O 1
ATOM 4014 N N . ASP A 1 492 ? -2.436 -16.125 -0.476 1 90.25 492 ASP A N 1
ATOM 4015 C CA . ASP A 1 492 ? -2.07 -14.898 0.221 1 90.25 492 ASP A CA 1
ATOM 4016 C C . ASP A 1 492 ? -0.591 -14.898 0.601 1 90.25 492 ASP A C 1
ATOM 4018 O O . ASP A 1 492 ? 0.087 -13.875 0.483 1 90.25 492 ASP A O 1
ATOM 4022 N N . ARG A 1 493 ? -0.163 -15.961 1.055 1 94.06 493 ARG A N 1
ATOM 4023 C CA . ARG A 1 493 ? 1.246 -16.094 1.411 1 94.06 493 ARG A CA 1
ATOM 4024 C C . ARG A 1 493 ? 2.141 -15.898 0.193 1 94.06 493 ARG A C 1
ATOM 4026 O O . ARG A 1 493 ? 3.166 -15.219 0.275 1 94.06 493 ARG A O 1
ATOM 4033 N N . SER A 1 494 ? 1.774 -16.547 -0.823 1 95.12 494 SER A N 1
ATOM 4034 C CA . SER A 1 494 ? 2.525 -16.406 -2.066 1 95.12 494 SER A CA 1
ATOM 4035 C C . SER A 1 494 ? 2.527 -14.953 -2.549 1 95.12 494 SER A C 1
ATOM 4037 O O . SER A 1 494 ? 3.568 -14.43 -2.957 1 95.12 494 SER A O 1
ATOM 4039 N N . ASN A 1 495 ? 1.421 -14.352 -2.539 1 92.12 495 ASN A N 1
ATOM 4040 C CA . ASN A 1 495 ? 1.304 -12.953 -2.949 1 92.12 495 ASN A CA 1
ATOM 4041 C C . ASN A 1 495 ? 2.137 -12.031 -2.061 1 92.12 495 ASN A C 1
ATOM 4043 O O . ASN A 1 495 ? 2.752 -11.086 -2.547 1 92.12 495 ASN A O 1
ATOM 4047 N N . GLN A 1 496 ? 2.094 -12.281 -0.808 1 90.81 496 GLN A N 1
ATOM 4048 C CA . GLN A 1 496 ? 2.877 -11.484 0.132 1 90.81 496 GLN A CA 1
ATOM 4049 C C . GLN A 1 496 ? 4.371 -11.586 -0.172 1 90.81 496 GLN A C 1
ATOM 4051 O O . GLN A 1 496 ? 5.078 -10.578 -0.182 1 90.81 496 GLN A O 1
ATOM 4056 N N . ARG A 1 497 ? 4.805 -12.766 -0.39 1 92.69 497 ARG A N 1
ATOM 4057 C CA . ARG A 1 497 ? 6.219 -12.977 -0.693 1 92.69 497 ARG A CA 1
ATOM 4058 C C . ARG A 1 497 ? 6.617 -12.25 -1.971 1 92.69 497 ARG A C 1
ATOM 4060 O O . ARG A 1 497 ? 7.719 -11.695 -2.059 1 92.69 497 ARG A O 1
ATOM 4067 N N . ARG A 1 498 ? 5.789 -12.305 -2.887 1 93.12 498 ARG A N 1
ATOM 4068 C CA . ARG A 1 498 ? 6.059 -11.617 -4.145 1 93.12 498 ARG A CA 1
ATOM 4069 C C . ARG A 1 498 ? 6.102 -10.102 -3.947 1 93.12 498 ARG A C 1
ATOM 4071 O O . ARG A 1 498 ? 6.965 -9.422 -4.504 1 93.12 498 ARG A O 1
ATOM 4078 N N . LYS A 1 499 ? 5.188 -9.609 -3.225 1 89.31 499 LYS A N 1
ATOM 4079 C CA . LYS A 1 499 ? 5.012 -8.172 -3.035 1 89.31 499 LYS A CA 1
ATOM 4080 C C . LYS A 1 499 ? 6.203 -7.562 -2.301 1 89.31 499 LYS A C 1
ATOM 4082 O O . LYS A 1 499 ? 6.559 -6.402 -2.535 1 89.31 499 LYS A O 1
ATOM 4087 N N . TYR A 1 500 ? 6.816 -8.312 -1.471 1 89.81 500 TYR A N 1
ATOM 4088 C CA . TYR A 1 500 ? 7.922 -7.797 -0.673 1 89.81 500 TYR A CA 1
ATOM 4089 C C . TYR A 1 500 ? 9.062 -7.324 -1.564 1 89.81 500 TYR A C 1
ATOM 4091 O O . TYR A 1 500 ? 9.711 -6.312 -1.274 1 89.81 500 TYR A O 1
ATOM 4099 N N . TYR A 1 501 ? 9.328 -8.031 -2.598 1 93.25 501 TYR A N 1
ATOM 4100 C CA . TYR A 1 501 ? 10.477 -7.734 -3.447 1 93.25 501 TYR A CA 1
ATOM 4101 C C . TYR A 1 501 ? 10.102 -7.809 -4.922 1 93.25 501 TYR A C 1
ATOM 4103 O O . TYR A 1 501 ? 10.781 -8.461 -5.715 1 93.25 501 TYR A O 1
ATOM 4111 N N . HIS A 1 502 ? 9.039 -7.117 -5.219 1 93 502 HIS A N 1
ATOM 4112 C CA . HIS A 1 502 ? 8.555 -7.172 -6.59 1 93 502 HIS A CA 1
ATOM 4113 C C . HIS A 1 502 ? 9.5 -6.453 -7.543 1 93 502 HIS A C 1
ATOM 4115 O O . HIS A 1 502 ? 10.07 -5.414 -7.195 1 93 502 HIS A O 1
ATOM 4121 N N . THR A 1 503 ? 9.672 -6.969 -8.695 1 94.38 503 THR A N 1
ATOM 4122 C CA . THR A 1 503 ? 10.672 -6.492 -9.648 1 94.38 503 THR A CA 1
ATOM 4123 C C . THR A 1 503 ? 10.094 -5.371 -10.508 1 94.38 503 THR A C 1
ATOM 4125 O O . THR A 1 503 ? 10.844 -4.656 -11.188 1 94.38 503 THR A O 1
ATOM 4128 N N . GLY A 1 504 ? 8.844 -5.152 -10.492 1 90.12 504 GLY A N 1
ATOM 4129 C CA . GLY A 1 504 ? 8.211 -4.16 -11.344 1 90.12 504 GLY A CA 1
ATOM 4130 C C . GLY A 1 504 ? 8.539 -2.734 -10.938 1 90.12 504 GLY A C 1
ATOM 4131 O O . GLY A 1 504 ? 8.609 -2.424 -9.742 1 90.12 504 GLY A O 1
ATOM 4132 N N . ARG A 1 505 ? 8.844 -1.883 -11.875 1 88.19 505 ARG A N 1
ATOM 4133 C CA . ARG A 1 505 ? 9 -0.44 -11.719 1 88.19 505 ARG A CA 1
ATOM 4134 C C . ARG A 1 505 ? 8.016 0.315 -12.602 1 88.19 505 ARG A C 1
ATOM 4136 O O . ARG A 1 505 ? 7.445 -0.258 -13.531 1 88.19 505 ARG A O 1
ATOM 4143 N N . LYS A 1 506 ? 7.816 1.49 -12.297 1 84.12 506 LYS A N 1
ATOM 4144 C CA . LYS A 1 506 ? 6.832 2.275 -13.039 1 84.12 506 LYS A CA 1
ATOM 4145 C C . LYS A 1 506 ? 7.105 2.23 -14.539 1 84.12 506 LYS A C 1
ATOM 4147 O O . LYS A 1 506 ? 8.234 2.453 -14.977 1 84.12 506 LYS A O 1
ATOM 4152 N N . ASN A 1 507 ? 6.105 1.772 -15.188 1 84.5 507 ASN A N 1
ATOM 4153 C CA . ASN A 1 507 ? 6.145 1.612 -16.641 1 84.5 507 ASN A CA 1
ATOM 4154 C C . ASN A 1 507 ? 4.758 1.785 -17.25 1 84.5 507 ASN A C 1
ATOM 4156 O O . ASN A 1 507 ? 3.746 1.534 -16.609 1 84.5 507 ASN A O 1
ATOM 4160 N N . ASN A 1 508 ? 4.715 2.268 -18.516 1 82.75 508 ASN A N 1
ATOM 4161 C CA . ASN A 1 508 ? 3.426 2.486 -19.172 1 82.75 508 ASN A CA 1
ATOM 4162 C C . ASN A 1 508 ? 2.975 1.253 -19.938 1 82.75 508 ASN A C 1
ATOM 4164 O O . ASN A 1 508 ? 1.817 1.165 -20.359 1 82.75 508 ASN A O 1
ATOM 4168 N N . ARG A 1 509 ? 3.879 0.356 -20.156 1 88.75 509 ARG A N 1
ATOM 4169 C CA . ARG A 1 509 ? 3.551 -0.864 -20.891 1 88.75 509 ARG A CA 1
ATOM 4170 C C . ARG A 1 509 ? 3.01 -1.937 -19.953 1 88.75 509 ARG A C 1
ATOM 4172 O O . ARG A 1 509 ? 3.748 -2.475 -19.125 1 88.75 509 ARG A O 1
ATOM 4179 N N . TRP A 1 510 ? 1.781 -2.336 -20.188 1 88.62 510 TRP A N 1
ATOM 4180 C CA . TRP A 1 510 ? 1.073 -3.203 -19.25 1 88.62 510 TRP A CA 1
ATOM 4181 C C . TRP A 1 510 ? 1.737 -4.574 -19.172 1 88.62 510 TRP A C 1
ATOM 4183 O O . TRP A 1 510 ? 1.825 -5.164 -18.094 1 88.62 510 TRP A O 1
ATOM 4193 N N . TRP A 1 511 ? 2.166 -5.16 -20.328 1 92.5 511 TRP A N 1
ATOM 4194 C CA . TRP A 1 511 ? 2.641 -6.539 -20.359 1 92.5 511 TRP A CA 1
ATOM 4195 C C . TRP A 1 511 ? 3.975 -6.676 -19.641 1 92.5 511 TRP A C 1
ATOM 4197 O O . TRP A 1 511 ? 4.387 -7.781 -19.281 1 92.5 511 TRP A O 1
ATOM 4207 N N . ILE A 1 512 ? 4.691 -5.559 -19.406 1 94.5 512 ILE A N 1
ATOM 4208 C CA . ILE A 1 512 ? 5.934 -5.586 -18.641 1 94.5 512 ILE A CA 1
ATOM 4209 C C . ILE A 1 512 ? 5.637 -5.988 -17.188 1 94.5 512 ILE A C 1
ATOM 4211 O O . ILE A 1 512 ? 6.422 -6.703 -16.562 1 94.5 512 ILE A O 1
ATOM 4215 N N . TYR A 1 513 ? 4.516 -5.531 -16.688 1 93.81 513 TYR A N 1
ATOM 4216 C CA . TYR A 1 513 ? 4.125 -5.906 -15.344 1 93.81 513 TYR A CA 1
ATOM 4217 C C . TYR A 1 513 ? 3.842 -7.398 -15.25 1 93.81 513 TYR A C 1
ATOM 4219 O O . TYR A 1 513 ? 4.133 -8.031 -14.234 1 93.81 513 TYR A O 1
ATOM 4227 N N . MET A 1 514 ? 3.346 -7.957 -16.297 1 94.56 514 MET A N 1
ATOM 4228 C CA . MET A 1 514 ? 3.117 -9.398 -16.344 1 94.56 514 MET A CA 1
ATOM 4229 C C . MET A 1 514 ? 4.438 -10.156 -16.453 1 94.56 514 MET A C 1
ATOM 4231 O O . MET A 1 514 ? 4.598 -11.219 -15.844 1 94.56 514 MET A O 1
ATOM 4235 N N . ALA A 1 515 ? 5.289 -9.617 -17.25 1 97.06 515 ALA A N 1
ATOM 4236 C CA . ALA A 1 515 ? 6.617 -10.219 -17.344 1 97.06 515 ALA A CA 1
ATOM 4237 C C . ALA A 1 515 ? 7.312 -10.211 -15.984 1 97.06 515 ALA A C 1
ATOM 4239 O O . ALA A 1 515 ? 7.918 -11.211 -15.586 1 97.06 515 ALA A O 1
ATOM 4240 N N . CYS A 1 516 ? 7.242 -9.094 -15.289 1 97.31 516 CYS A N 1
ATOM 4241 C CA . CYS A 1 516 ? 7.816 -9 -13.953 1 97.31 516 CYS A CA 1
ATOM 4242 C C . CYS A 1 516 ? 7.156 -9.992 -13.008 1 97.31 516 CYS A C 1
ATOM 4244 O O . CYS A 1 516 ? 7.824 -10.578 -12.148 1 97.31 516 CYS A O 1
ATOM 4246 N N . TYR A 1 517 ? 5.879 -10.156 -13.164 1 96.94 517 TYR A N 1
ATOM 4247 C CA . TYR A 1 517 ? 5.168 -11.156 -12.375 1 96.94 517 TYR A CA 1
ATOM 4248 C C . TYR A 1 517 ? 5.773 -12.539 -12.57 1 96.94 517 TYR A C 1
ATOM 4250 O O . TYR A 1 517 ? 5.965 -13.281 -11.602 1 96.94 517 TYR A O 1
ATOM 4258 N N . LEU A 1 518 ? 6.02 -12.883 -13.773 1 98.38 518 LEU A N 1
ATOM 4259 C CA . LEU A 1 518 ? 6.605 -14.188 -14.062 1 98.38 518 LEU A CA 1
ATOM 4260 C C . LEU A 1 518 ? 7.973 -14.328 -13.398 1 98.38 518 LEU A C 1
ATOM 4262 O O . LEU A 1 518 ? 8.297 -15.391 -12.875 1 98.38 518 LEU A O 1
ATOM 4266 N N . ILE A 1 519 ? 8.742 -13.273 -13.438 1 98.56 519 ILE A N 1
ATOM 4267 C CA . ILE A 1 519 ? 10.047 -13.289 -12.781 1 98.56 519 ILE A CA 1
ATOM 4268 C C . ILE A 1 519 ? 9.867 -13.469 -11.281 1 98.56 519 ILE A C 1
ATOM 4270 O O . ILE A 1 519 ? 10.57 -14.273 -10.656 1 98.56 519 ILE A O 1
ATOM 4274 N N . ASP A 1 520 ? 8.945 -12.781 -10.727 1 98.25 520 ASP A N 1
ATOM 4275 C CA . ASP A 1 520 ? 8.688 -12.852 -9.297 1 98.25 520 ASP A CA 1
ATOM 4276 C C . ASP A 1 520 ? 8.219 -14.25 -8.891 1 98.25 520 ASP A C 1
ATOM 4278 O O . ASP A 1 520 ? 8.625 -14.773 -7.855 1 98.25 520 ASP A O 1
ATOM 4282 N N . VAL A 1 521 ? 7.312 -14.82 -9.703 1 98.38 521 VAL A N 1
ATOM 4283 C CA . VAL A 1 521 ? 6.84 -16.188 -9.445 1 98.38 521 VAL A CA 1
ATOM 4284 C C . VAL A 1 521 ? 8.016 -17.156 -9.469 1 98.38 521 VAL A C 1
ATOM 4286 O O . VAL A 1 521 ? 8.133 -18.016 -8.586 1 98.38 521 VAL A O 1
ATOM 4289 N N . ALA A 1 522 ? 8.844 -16.984 -10.445 1 98.75 522 ALA A N 1
ATOM 4290 C CA . ALA A 1 522 ? 10.023 -17.844 -10.555 1 98.75 522 ALA A CA 1
ATOM 4291 C C . ALA A 1 522 ? 10.898 -17.719 -9.312 1 98.75 522 ALA A C 1
ATOM 4293 O O . ALA A 1 522 ? 11.406 -18.719 -8.805 1 98.75 522 ALA A O 1
ATOM 4294 N N . LEU A 1 523 ? 11.055 -16.531 -8.82 1 98.69 523 LEU A N 1
ATOM 4295 C CA . LEU A 1 523 ? 11.883 -16.297 -7.645 1 98.69 523 LEU A CA 1
ATOM 4296 C C . LEU A 1 523 ? 11.266 -16.938 -6.406 1 98.69 523 LEU A C 1
ATOM 4298 O O . LEU A 1 523 ? 11.969 -17.578 -5.625 1 98.69 523 LEU A O 1
ATOM 4302 N N . VAL A 1 524 ? 10.008 -16.781 -6.18 1 98.44 524 VAL A N 1
ATOM 4303 C CA . VAL A 1 524 ? 9.32 -17.328 -5.023 1 98.44 524 VAL A CA 1
ATOM 4304 C C . VAL A 1 524 ? 9.391 -18.859 -5.062 1 98.44 524 VAL A C 1
ATOM 4306 O O . VAL A 1 524 ? 9.742 -19.5 -4.07 1 98.44 524 VAL A O 1
ATOM 4309 N N . ASN A 1 525 ? 9.078 -19.422 -6.242 1 98.75 525 ASN A N 1
ATOM 4310 C CA . ASN A 1 525 ? 9.117 -20.875 -6.398 1 98.75 525 ASN A CA 1
ATOM 4311 C C . ASN A 1 525 ? 10.531 -21.406 -6.23 1 98.75 525 ASN A C 1
ATOM 4313 O O . ASN A 1 525 ? 10.727 -22.453 -5.594 1 98.75 525 ASN A O 1
ATOM 4317 N N . ALA A 1 526 ? 11.477 -20.688 -6.789 1 98.75 526 ALA A N 1
ATOM 4318 C CA . ALA A 1 526 ? 12.875 -21.094 -6.633 1 98.75 526 ALA A CA 1
ATOM 4319 C C . ALA A 1 526 ? 13.289 -21.078 -5.164 1 98.75 526 ALA A C 1
ATOM 4321 O O . ALA A 1 526 ? 13.969 -21.984 -4.691 1 98.75 526 ALA A O 1
ATOM 4322 N N . TYR A 1 527 ? 12.93 -20.109 -4.426 1 98.06 527 TYR A N 1
ATOM 4323 C CA . TYR A 1 527 ? 13.258 -19.984 -3.012 1 98.06 527 TYR A CA 1
ATOM 4324 C C . TYR A 1 527 ? 12.633 -21.125 -2.211 1 98.06 527 TYR A C 1
ATOM 4326 O O . TYR A 1 527 ? 13.273 -21.672 -1.312 1 98.06 527 TYR A O 1
ATOM 4334 N N . GLU A 1 528 ? 11.32 -21.422 -2.521 1 97.75 528 GLU A N 1
ATOM 4335 C CA . GLU A 1 528 ? 10.656 -22.531 -1.833 1 97.75 528 GLU A CA 1
ATOM 4336 C C . GLU A 1 528 ? 11.375 -23.844 -2.078 1 97.75 528 GLU A C 1
ATOM 4338 O O . GLU A 1 528 ? 11.508 -24.672 -1.167 1 97.75 528 GLU A O 1
ATOM 4343 N N . CYS A 1 529 ? 11.836 -24.047 -3.295 1 98.19 529 CYS A N 1
ATOM 4344 C CA . CYS A 1 529 ? 12.609 -25.25 -3.604 1 98.19 529 CYS A CA 1
ATOM 4345 C C . CYS A 1 529 ? 13.953 -25.234 -2.885 1 98.19 529 CYS A C 1
ATOM 4347 O O . CYS A 1 529 ? 14.398 -26.25 -2.363 1 98.19 529 CYS A O 1
ATOM 4349 N N . PHE A 1 530 ? 14.586 -24.031 -2.887 1 97.75 530 PHE A N 1
ATOM 4350 C CA . PHE A 1 530 ? 15.859 -23.859 -2.207 1 97.75 530 PHE A CA 1
ATOM 4351 C C . PHE A 1 530 ? 15.742 -24.203 -0.729 1 97.75 530 PHE A C 1
ATOM 4353 O O . PHE A 1 530 ? 16.578 -24.938 -0.187 1 97.75 530 PHE A O 1
ATOM 4360 N N . LYS A 1 531 ? 14.758 -23.75 -0.088 1 95.75 531 LYS A N 1
ATOM 4361 C CA . LYS A 1 531 ? 14.516 -24 1.327 1 95.75 531 LYS A CA 1
ATOM 4362 C C . LYS A 1 531 ? 14.242 -25.484 1.577 1 95.75 531 LYS A C 1
ATOM 4364 O O . LYS A 1 531 ? 14.703 -26.047 2.576 1 95.75 531 LYS A O 1
ATOM 4369 N N . ALA A 1 532 ? 13.5 -26.125 0.686 1 95.5 532 ALA A N 1
ATOM 4370 C CA . ALA A 1 532 ? 13.125 -27.516 0.838 1 95.5 532 ALA A CA 1
ATOM 4371 C C . ALA A 1 532 ? 14.344 -28.438 0.713 1 95.5 532 ALA A C 1
ATOM 4373 O O . ALA A 1 532 ? 14.453 -29.438 1.416 1 95.5 532 ALA A O 1
ATOM 4374 N N . LEU A 1 533 ? 15.227 -28.094 -0.179 1 95.75 533 LEU A N 1
ATOM 4375 C CA . LEU A 1 533 ? 16.375 -28.938 -0.44 1 95.75 533 LEU A CA 1
ATOM 4376 C C . LEU A 1 533 ? 17.531 -28.609 0.515 1 95.75 533 LEU A C 1
ATOM 4378 O O . LEU A 1 533 ? 18.453 -29.406 0.668 1 95.75 533 LEU A O 1
ATOM 4382 N N . ASN A 1 534 ? 17.484 -27.375 1.1 1 93.62 534 ASN A N 1
ATOM 4383 C CA . ASN A 1 534 ? 18.469 -26.938 2.082 1 93.62 534 ASN A CA 1
ATOM 4384 C C . ASN A 1 534 ? 17.828 -26.641 3.434 1 93.62 534 ASN A C 1
ATOM 4386 O O . ASN A 1 534 ? 17.75 -25.484 3.844 1 93.62 534 ASN A O 1
ATOM 4390 N N . ARG A 1 535 ? 17.531 -27.547 4.23 1 87.06 535 ARG A N 1
ATOM 4391 C CA . ARG A 1 535 ? 16.719 -27.438 5.43 1 87.06 535 ARG A CA 1
ATOM 4392 C C . ARG A 1 535 ? 17.453 -26.656 6.523 1 87.06 535 ARG A C 1
ATOM 4394 O O . ARG A 1 535 ? 16.812 -26.016 7.367 1 87.06 535 ARG A O 1
ATOM 4401 N N . THR A 1 536 ? 18.625 -26.562 6.492 1 86.5 536 THR A N 1
ATOM 4402 C CA . THR A 1 536 ? 19.375 -25.891 7.555 1 86.5 536 THR A CA 1
ATOM 4403 C C . THR A 1 536 ? 19.812 -24.5 7.125 1 86.5 536 THR A C 1
ATOM 4405 O O . THR A 1 536 ? 20.5 -23.797 7.867 1 86.5 536 THR A O 1
ATOM 4408 N N . THR A 1 537 ? 19.281 -24.172 5.922 1 84.69 537 THR A N 1
ATOM 4409 C CA . THR A 1 537 ? 19.734 -22.875 5.422 1 84.69 537 THR A CA 1
ATOM 4410 C C . THR A 1 537 ? 19.188 -21.734 6.285 1 84.69 537 THR A C 1
ATOM 4412 O O . THR A 1 537 ? 18.078 -21.828 6.801 1 84.69 537 THR A O 1
ATOM 4415 N N . LYS A 1 538 ? 19.938 -20.656 6.363 1 88.38 538 LYS A N 1
ATOM 4416 C CA . LYS A 1 538 ? 19.531 -19.453 7.07 1 88.38 538 LYS A CA 1
ATOM 4417 C C . LYS A 1 538 ? 19.297 -18.297 6.098 1 88.38 538 LYS A C 1
ATOM 4419 O O . LYS A 1 538 ? 19.016 -17.172 6.516 1 88.38 538 LYS A O 1
ATOM 4424 N N . VAL A 1 539 ? 19.375 -18.656 4.855 1 92.19 539 VAL A N 1
ATOM 4425 C CA . VAL A 1 539 ? 19.219 -17.625 3.836 1 92.19 539 VAL A CA 1
ATOM 4426 C C . VAL A 1 539 ? 17.75 -17.203 3.76 1 92.19 539 VAL A C 1
ATOM 4428 O O . VAL A 1 539 ? 16.859 -18.047 3.58 1 92.19 539 VAL A O 1
ATOM 4431 N N . THR A 1 540 ? 17.531 -15.922 3.975 1 94.69 540 THR A N 1
ATOM 4432 C CA . THR A 1 540 ? 16.172 -15.391 3.893 1 94.69 540 THR A CA 1
ATOM 4433 C C . THR A 1 540 ? 15.773 -15.141 2.439 1 94.69 540 THR A C 1
ATOM 4435 O O . THR A 1 540 ? 16.625 -15.172 1.545 1 94.69 540 THR A O 1
ATOM 4438 N N . HIS A 1 541 ? 14.492 -14.953 2.24 1 95.75 541 HIS A N 1
ATOM 4439 C CA . HIS A 1 541 ? 13.969 -14.656 0.912 1 95.75 541 HIS A CA 1
ATOM 4440 C C . HIS A 1 541 ? 14.672 -13.445 0.301 1 95.75 541 HIS A C 1
ATOM 4442 O O . HIS A 1 541 ? 15.016 -13.453 -0.882 1 95.75 541 HIS A O 1
ATOM 4448 N N . LYS A 1 542 ? 14.898 -12.406 1.043 1 95.31 542 LYS A N 1
ATOM 4449 C CA . LYS A 1 542 ? 15.586 -11.195 0.607 1 95.31 542 LYS A CA 1
ATOM 4450 C C . LYS A 1 542 ? 16.969 -11.516 0.055 1 95.31 542 LYS A C 1
ATOM 4452 O O . LYS A 1 542 ? 17.297 -11.133 -1.069 1 95.31 542 LYS A O 1
ATOM 4457 N N . PHE A 1 543 ? 17.734 -12.25 0.805 1 95.81 543 PHE A N 1
ATOM 4458 C CA . PHE A 1 543 ? 19.109 -12.523 0.426 1 95.81 543 PHE A CA 1
ATOM 4459 C C . PHE A 1 543 ? 19.172 -13.547 -0.701 1 95.81 543 PHE A C 1
ATOM 4461 O O . PHE A 1 543 ? 20.062 -13.492 -1.556 1 95.81 543 PHE A O 1
ATOM 4468 N N . PHE A 1 544 ? 18.219 -14.492 -0.668 1 97.81 544 PHE A N 1
ATOM 4469 C CA . PHE A 1 544 ? 18.125 -15.391 -1.816 1 97.81 544 PHE A CA 1
ATOM 4470 C C . PHE A 1 544 ? 17.984 -14.594 -3.109 1 97.81 544 PHE A C 1
ATOM 4472 O O . PHE A 1 544 ? 18.672 -14.875 -4.094 1 97.81 544 PHE A O 1
ATOM 4479 N N . ASN A 1 545 ? 17.078 -13.562 -3.123 1 98.12 545 ASN A N 1
ATOM 4480 C CA . ASN A 1 545 ? 16.844 -12.734 -4.305 1 98.12 545 ASN A CA 1
ATOM 4481 C C . ASN A 1 545 ? 18.094 -11.93 -4.68 1 98.12 545 ASN A C 1
ATOM 4483 O O . ASN A 1 545 ? 18.469 -11.867 -5.852 1 98.12 545 ASN A O 1
ATOM 4487 N N . ILE A 1 546 ? 18.734 -11.312 -3.723 1 97 546 ILE A N 1
ATOM 4488 C CA . ILE A 1 546 ? 19.906 -10.484 -3.994 1 97 546 ILE A CA 1
ATOM 4489 C C . ILE A 1 546 ? 21.031 -11.359 -4.566 1 97 546 ILE A C 1
ATOM 4491 O O . ILE A 1 546 ? 21.719 -10.961 -5.516 1 97 546 ILE A O 1
ATOM 4495 N N . ARG A 1 547 ? 21.25 -12.508 -4.012 1 97.62 547 ARG A N 1
ATOM 4496 C CA . ARG A 1 547 ? 22.281 -13.422 -4.5 1 97.62 547 ARG A CA 1
ATOM 4497 C C . ARG A 1 547 ? 21.969 -13.906 -5.91 1 97.62 547 ARG A C 1
ATOM 4499 O O . ARG A 1 547 ? 22.859 -13.984 -6.762 1 97.62 547 ARG A O 1
ATOM 4506 N N . THR A 1 548 ? 20.656 -14.234 -6.086 1 98.62 548 THR A N 1
ATOM 4507 C CA . THR A 1 548 ? 20.234 -14.633 -7.426 1 98.62 548 THR A CA 1
ATOM 4508 C C . THR A 1 548 ? 20.5 -13.516 -8.43 1 98.62 548 THR A C 1
ATOM 4510 O O . THR A 1 548 ? 21.062 -13.766 -9.5 1 98.62 548 THR A O 1
ATOM 4513 N N . GLY A 1 549 ? 20.109 -12.258 -8.07 1 98.5 549 GLY A N 1
ATOM 4514 C CA . GLY A 1 549 ? 20.359 -11.117 -8.938 1 98.5 549 GLY A CA 1
ATOM 4515 C C . GLY A 1 549 ? 21.844 -10.914 -9.25 1 98.5 549 GLY A C 1
ATOM 4516 O O . GLY A 1 549 ? 22.219 -10.734 -10.406 1 98.5 549 GLY A O 1
ATOM 4517 N N . LYS A 1 550 ? 22.688 -11.039 -8.281 1 98 550 LYS A N 1
ATOM 4518 C CA . LYS A 1 550 ? 24.125 -10.875 -8.438 1 98 550 LYS A CA 1
ATOM 4519 C C . LYS A 1 550 ? 24.719 -11.977 -9.32 1 98 550 LYS A C 1
ATOM 4521 O O . LYS A 1 550 ? 25.594 -11.727 -10.133 1 98 550 LYS A O 1
ATOM 4526 N N . GLN A 1 551 ? 24.25 -13.141 -9.109 1 98.31 551 GLN A N 1
ATOM 4527 C CA . GLN A 1 551 ? 24.734 -14.273 -9.891 1 98.31 551 GLN A CA 1
ATOM 4528 C C . GLN A 1 551 ? 24.312 -14.156 -11.352 1 98.31 551 GLN A C 1
ATOM 4530 O O . GLN A 1 551 ? 25.062 -14.562 -12.25 1 98.31 551 GLN A O 1
ATOM 4535 N N . LEU A 1 552 ? 23.094 -13.641 -11.594 1 98.5 552 LEU A N 1
ATOM 4536 C CA . LEU A 1 552 ? 22.672 -13.359 -12.969 1 98.5 552 LEU A CA 1
ATOM 4537 C C . LEU A 1 552 ? 23.562 -12.289 -13.594 1 98.5 552 LEU A C 1
ATOM 4539 O O . LEU A 1 552 ? 23.938 -12.398 -14.766 1 98.5 552 LEU A O 1
ATOM 4543 N N . ILE A 1 553 ? 23.875 -11.258 -12.836 1 97.44 553 ILE A N 1
ATOM 4544 C CA . ILE A 1 553 ? 24.766 -10.195 -13.32 1 97.44 553 ILE A CA 1
ATOM 4545 C C . ILE A 1 553 ? 26.141 -10.781 -13.633 1 97.44 553 ILE A C 1
ATOM 4547 O O . ILE A 1 553 ? 26.75 -10.43 -14.641 1 97.44 553 ILE A O 1
ATOM 4551 N N . GLY A 1 554 ? 26.656 -11.75 -12.82 1 92.44 554 GLY A N 1
ATOM 4552 C CA . GLY A 1 554 ? 27.859 -12.516 -13.055 1 92.44 554 GLY A CA 1
ATOM 4553 C C . GLY A 1 554 ? 29.094 -11.648 -13.266 1 92.44 554 GLY A C 1
ATOM 4554 O O . GLY A 1 554 ? 29.922 -11.93 -14.141 1 92.44 554 GLY A O 1
ATOM 4555 N N . GLY A 1 555 ? 29.203 -10.453 -12.688 1 84.56 555 GLY A N 1
ATOM 4556 C CA . GLY A 1 555 ? 30.359 -9.586 -12.828 1 84.56 555 GLY A CA 1
ATOM 4557 C C . GLY A 1 555 ? 30.328 -8.742 -14.094 1 84.56 555 GLY A C 1
ATOM 4558 O O . GLY A 1 555 ? 31.297 -8.039 -14.398 1 84.56 555 GLY A O 1
ATOM 4559 N N . HIS A 1 556 ? 29.234 -8.875 -14.836 1 88.31 556 HIS A N 1
ATOM 4560 C CA . HIS A 1 556 ? 29.078 -8.07 -16.047 1 88.31 556 HIS A CA 1
ATOM 4561 C C . HIS A 1 556 ? 29.062 -6.582 -15.719 1 88.31 556 HIS A C 1
ATOM 4563 O O . HIS A 1 556 ? 28.469 -6.164 -14.727 1 88.31 556 HIS A O 1
ATOM 4569 N N . SER A 1 557 ? 29.844 -5.805 -16.469 1 88.25 557 SER A N 1
ATOM 4570 C CA . SER A 1 557 ? 29.766 -4.348 -16.453 1 88.25 557 SER A CA 1
ATOM 4571 C C . SER A 1 557 ? 29.891 -3.77 -17.859 1 88.25 557 SER A C 1
ATOM 4573 O O . SER A 1 557 ? 30.859 -4.055 -18.578 1 88.25 557 SER A O 1
ATOM 4575 N N . SER A 1 558 ? 28.938 -3.15 -18.25 1 80.62 558 SER A N 1
ATOM 4576 C CA . SER A 1 558 ? 29 -2.518 -19.562 1 80.62 558 SER A CA 1
ATOM 4577 C C . SER A 1 558 ? 29.641 -1.139 -19.484 1 80.62 558 SER A C 1
ATOM 4579 O O . SER A 1 558 ? 29.719 -0.427 -20.484 1 80.62 558 SER A O 1
ATOM 4581 N N . ARG A 1 559 ? 30.062 -0.748 -18.281 1 76.44 559 ARG A N 1
ATOM 4582 C CA . ARG A 1 559 ? 30.688 0.563 -18.125 1 76.44 559 ARG A CA 1
ATOM 4583 C C . ARG A 1 559 ? 32.125 0.546 -18.625 1 76.44 559 ARG A C 1
ATOM 4585 O O . ARG A 1 559 ? 32.812 -0.458 -18.484 1 76.44 559 ARG A O 1
ATOM 4592 N N . ILE A 1 560 ? 32.5 1.383 -19.547 1 58.62 560 ILE A N 1
ATOM 4593 C CA . ILE A 1 560 ? 33.844 1.515 -20.047 1 58.62 560 ILE A CA 1
ATOM 4594 C C . ILE A 1 560 ? 34.781 1.925 -18.906 1 58.62 560 ILE A C 1
ATOM 4596 O O . ILE A 1 560 ? 34.531 2.916 -18.219 1 58.62 560 ILE A O 1
ATOM 4600 N N . GLN A 1 561 ? 35.438 1.099 -18.25 1 46.81 561 GLN A N 1
ATOM 4601 C CA . GLN A 1 561 ? 36.406 1.473 -17.219 1 46.81 561 GLN A CA 1
ATOM 4602 C C . GLN A 1 561 ? 37.312 2.592 -17.703 1 46.81 561 GLN A C 1
ATOM 4604 O O . GLN A 1 561 ? 37.906 2.484 -18.781 1 46.81 561 GLN A O 1
ATOM 4609 N N . LYS A 1 562 ? 37.094 3.865 -17.328 1 39.53 562 LYS A N 1
ATOM 4610 C CA . LYS A 1 562 ? 38.156 4.852 -17.578 1 39.53 562 LYS A CA 1
ATOM 4611 C C . LYS A 1 562 ? 39.531 4.285 -17.25 1 39.53 562 LYS A C 1
ATOM 4613 O O . LYS A 1 562 ? 39.75 3.74 -16.172 1 39.53 562 LYS A O 1
ATOM 4618 N N . SER A 1 563 ? 40.375 3.98 -18.172 1 32.66 563 SER A N 1
ATOM 4619 C CA . SER A 1 563 ? 41.781 3.729 -17.984 1 32.66 563 SER A CA 1
ATOM 4620 C C . SER A 1 563 ? 42.438 4.816 -17.125 1 32.66 563 SER A C 1
ATOM 4622 O O . SER A 1 563 ? 42.344 6.004 -17.453 1 32.66 563 SER A O 1
ATOM 4624 N N . ILE A 1 564 ? 42.5 4.855 -15.844 1 31.25 564 ILE A N 1
ATOM 4625 C CA . ILE A 1 564 ? 43.531 5.695 -15.211 1 31.25 564 ILE A CA 1
ATOM 4626 C C . ILE A 1 564 ? 44.781 5.711 -16.062 1 31.25 564 ILE A C 1
ATOM 4628 O O . ILE A 1 564 ? 45.406 4.664 -16.297 1 31.25 564 ILE A O 1
ATOM 4632 N N . ARG A 1 565 ? 45.094 6.754 -16.859 1 28.48 565 ARG A N 1
ATOM 4633 C CA . ARG A 1 565 ? 46.438 7.051 -17.359 1 28.48 565 ARG A CA 1
ATOM 4634 C C . ARG A 1 565 ? 47.5 6.852 -16.281 1 28.48 565 ARG A C 1
ATOM 4636 O O . ARG A 1 565 ? 47.344 7.34 -15.164 1 28.48 565 ARG A O 1
ATOM 4643 N N . GLU A 1 566 ? 48.438 5.934 -16.328 1 29.69 566 GLU A N 1
ATOM 4644 C CA . GLU A 1 566 ? 49.688 5.742 -15.617 1 29.69 566 GLU A CA 1
ATOM 4645 C C . GLU A 1 566 ? 50.438 7.062 -15.469 1 29.69 566 GLU A C 1
ATOM 4647 O O . GLU A 1 566 ? 50.75 7.719 -16.469 1 29.69 566 GLU A O 1
ATOM 4652 N N . VAL A 1 567 ? 50.344 7.93 -14.578 1 28.25 567 VAL A N 1
ATOM 4653 C CA . VAL A 1 567 ? 51.406 8.859 -14.242 1 28.25 567 VAL A CA 1
ATOM 4654 C C . VAL A 1 567 ? 52.781 8.18 -14.453 1 28.25 567 VAL A C 1
ATOM 4656 O O . VAL A 1 567 ? 52.906 6.984 -14.195 1 28.25 567 VAL A O 1
ATOM 4659 N N . GLY A 1 568 ? 53.75 8.82 -15.117 1 24.12 568 GLY A N 1
ATOM 4660 C CA . GLY A 1 568 ? 55.125 8.492 -15.461 1 24.12 568 GLY A CA 1
ATOM 4661 C C . GLY A 1 568 ? 55.875 7.793 -14.336 1 24.12 568 GLY A C 1
ATOM 4662 O O . GLY A 1 568 ? 55.719 8.148 -13.164 1 24.12 568 GLY A O 1
ATOM 4663 N N . SER A 1 569 ? 56.188 6.551 -14.477 1 24.44 569 SER A N 1
ATOM 4664 C CA . SER A 1 569 ? 57.281 5.879 -13.781 1 24.44 569 SER A CA 1
ATOM 4665 C C . SER A 1 569 ? 58.531 6.734 -13.773 1 24.44 569 SER A C 1
ATOM 4667 O O . SER A 1 569 ? 58.875 7.332 -14.797 1 24.44 569 SER A O 1
ATOM 4669 N N . LEU A 1 570 ? 58.906 7.465 -12.797 1 25.56 570 LEU A N 1
ATOM 4670 C CA . LEU A 1 570 ? 60.344 7.797 -12.648 1 25.56 570 LEU A CA 1
ATOM 4671 C C . LEU A 1 570 ? 61.219 6.648 -13.125 1 25.56 570 LEU A C 1
ATOM 4673 O O . LEU A 1 570 ? 60.844 5.48 -12.992 1 25.56 570 LEU A O 1
ATOM 4677 N N . PRO A 1 571 ? 62.219 6.859 -13.977 1 24.44 571 PRO A N 1
ATOM 4678 C CA . PRO A 1 571 ? 63.156 5.941 -14.617 1 24.44 571 PRO A CA 1
ATOM 4679 C C . PRO A 1 571 ? 63.75 4.922 -13.641 1 24.44 571 PRO A C 1
ATOM 4681 O O . PRO A 1 571 ? 64.312 5.301 -12.625 1 24.44 571 PRO A O 1
ATOM 4684 N N . SER A 1 572 ? 62.969 4.059 -12.969 1 21.8 572 SER A N 1
ATOM 4685 C CA . SER A 1 572 ? 63.938 3.152 -12.383 1 21.8 572 SER A CA 1
ATOM 4686 C C . SER A 1 572 ? 64.938 2.613 -13.438 1 21.8 572 SER A C 1
ATOM 4688 O O . SER A 1 572 ? 64.5 2.25 -14.539 1 21.8 572 SER A O 1
ATOM 4690 N N . ASN A 1 573 ? 66.188 2.977 -13.516 1 21.44 573 ASN A N 1
ATOM 4691 C CA . ASN A 1 573 ? 67.5 2.676 -14.133 1 21.44 573 ASN A CA 1
ATOM 4692 C C . ASN A 1 573 ? 67.688 1.171 -14.242 1 21.44 573 ASN A C 1
ATOM 4694 O O . ASN A 1 573 ? 68.812 0.724 -14.414 1 21.44 573 ASN A O 1
ATOM 4698 N N . THR A 1 574 ? 66.688 0.277 -13.773 1 21.56 574 THR A N 1
ATOM 4699 C CA . THR A 1 574 ? 67.312 -1.06 -13.805 1 21.56 574 THR A CA 1
ATOM 4700 C C . THR A 1 574 ? 67.438 -1.552 -15.242 1 21.56 574 THR A C 1
ATOM 4702 O O . THR A 1 574 ? 66.562 -2.203 -15.773 1 21.56 574 THR A O 1
ATOM 4705 N N . SER A 1 575 ? 67.688 -0.76 -16.312 1 22.02 575 SER A N 1
ATOM 4706 C CA . SER A 1 575 ? 68.188 -1.176 -17.609 1 22.02 575 SER A CA 1
ATOM 4707 C C . SER A 1 575 ? 69.312 -2.213 -17.469 1 22.02 575 SER A C 1
ATOM 4709 O O . SER A 1 575 ? 69.812 -2.746 -18.469 1 22.02 575 SER A O 1
ATOM 4711 N N . PHE A 1 576 ? 69.938 -2.27 -16.281 1 20.09 576 PHE A N 1
ATOM 4712 C CA . PHE A 1 576 ? 71.312 -2.859 -16.438 1 20.09 576 PHE A CA 1
ATOM 4713 C C . PHE A 1 576 ? 71.188 -4.367 -16.641 1 20.09 576 PHE A C 1
ATOM 4715 O O . PHE A 1 576 ? 72.062 -4.965 -17.312 1 20.09 576 PHE A O 1
ATOM 4722 N N . ILE A 1 577 ? 70.188 -5.117 -15.891 1 18.14 577 ILE A N 1
ATOM 4723 C CA . ILE A 1 577 ? 70.688 -6.473 -15.703 1 18.14 577 ILE A CA 1
ATOM 4724 C C . ILE A 1 577 ? 70.312 -7.344 -16.891 1 18.14 577 ILE A C 1
ATOM 4726 O O . ILE A 1 577 ? 69.5 -8.258 -16.734 1 18.14 577 ILE A O 1
ATOM 4730 N N . ARG A 1 578 ? 69.625 -6.844 -17.984 1 18.98 578 ARG A N 1
ATOM 4731 C CA . ARG A 1 578 ? 69.188 -7.723 -19.047 1 18.98 578 ARG A CA 1
ATOM 4732 C C . ARG A 1 578 ? 70.312 -8.586 -19.594 1 18.98 578 ARG A C 1
ATOM 4734 O O . ARG A 1 578 ? 70.062 -9.484 -20.406 1 18.98 578 ARG A O 1
ATOM 4741 N N . SER A 1 579 ? 71.5 -8.047 -19.625 1 18.66 579 SER A N 1
ATOM 4742 C CA . SER A 1 579 ? 72.312 -8.539 -20.766 1 18.66 579 SER A CA 1
ATOM 4743 C C . SER A 1 579 ? 72.625 -10.016 -20.578 1 18.66 579 SER A C 1
ATOM 4745 O O . SER A 1 579 ? 73.188 -10.641 -21.5 1 18.66 579 SER A O 1
ATOM 4747 N N . LEU A 1 580 ? 72.75 -10.547 -19.312 1 17.03 580 LEU A N 1
ATOM 4748 C CA . LEU A 1 580 ? 73.938 -11.445 -19.391 1 17.03 580 LEU A CA 1
ATOM 4749 C C . LEU A 1 580 ? 73.5 -12.766 -20.047 1 17.03 580 LEU A C 1
ATOM 4751 O O . LEU A 1 580 ? 74.312 -13.336 -20.812 1 17.03 580 LEU A O 1
ATOM 4755 N N . ASN A 1 581 ? 72.5 -13.672 -19.5 1 16.39 581 ASN A N 1
ATOM 4756 C CA . ASN A 1 581 ? 72.875 -15.078 -19.531 1 16.39 581 ASN A CA 1
ATOM 4757 C C . ASN A 1 581 ? 72.438 -15.742 -20.844 1 16.39 581 ASN A C 1
ATOM 4759 O O . ASN A 1 581 ? 71.25 -15.789 -21.172 1 16.39 581 ASN A O 1
ATOM 4763 N N . HIS A 1 582 ? 73.25 -15.891 -21.906 1 17.77 582 HIS A N 1
ATOM 4764 C CA . HIS A 1 582 ? 73.312 -16.422 -23.266 1 17.77 582 HIS A CA 1
ATOM 4765 C C . HIS A 1 582 ? 73.062 -17.938 -23.266 1 17.77 582 HIS A C 1
ATOM 4767 O O . HIS A 1 582 ? 73.25 -18.594 -24.297 1 17.77 582 HIS A O 1
ATOM 4773 N N . GLY A 1 583 ? 72.75 -18.766 -22.188 1 16.83 583 GLY A N 1
ATOM 4774 C CA . GLY A 1 583 ? 73.312 -20.109 -22.391 1 16.83 583 GLY A CA 1
ATOM 4775 C C . GLY A 1 583 ? 72.438 -20.922 -23.359 1 16.83 583 GLY A C 1
ATOM 4776 O O . GLY A 1 583 ? 71.25 -20.891 -23.312 1 16.83 583 GLY A O 1
ATOM 4777 N N . SER A 1 584 ? 73 -21.547 -24.484 1 17.59 584 SER A N 1
ATOM 4778 C CA . SER A 1 584 ? 72.75 -22.125 -25.797 1 17.59 584 SER A CA 1
ATOM 4779 C C . SER A 1 584 ? 72.25 -23.547 -25.656 1 17.59 584 SER A C 1
ATOM 4781 O O . SER A 1 584 ? 72 -24.234 -26.672 1 17.59 584 SER A O 1
ATOM 4783 N N . PRO A 1 585 ? 71.75 -24.156 -24.516 1 18.52 585 PRO A N 1
ATOM 4784 C CA . PRO A 1 585 ? 72.125 -25.547 -24.734 1 18.52 585 PRO A CA 1
ATOM 4785 C C . PRO A 1 585 ? 71.438 -26.188 -25.938 1 18.52 585 PRO A C 1
ATOM 4787 O O . PRO A 1 585 ? 70.375 -25.734 -26.359 1 18.52 585 PRO A O 1
ATOM 4790 N N . PRO A 1 586 ? 72 -27.375 -26.328 1 17.88 586 PRO A N 1
ATOM 4791 C CA . PRO A 1 586 ? 72.062 -28.203 -27.531 1 17.88 586 PRO A CA 1
ATOM 4792 C C . PRO A 1 586 ? 70.812 -28.953 -27.844 1 17.88 586 PRO A C 1
ATOM 4794 O O . PRO A 1 586 ? 69.938 -29.156 -26.969 1 17.88 586 PRO A O 1
ATOM 4797 N N . GLU A 1 587 ? 70.562 -29.422 -29.062 1 17.23 587 GLU A N 1
ATOM 4798 C CA . GLU A 1 587 ? 69.562 -29.812 -30.078 1 17.23 587 GLU A CA 1
ATOM 4799 C C . GLU A 1 587 ? 69.062 -31.25 -29.859 1 17.23 587 GLU A C 1
ATOM 4801 O O . GLU A 1 587 ? 68.312 -31.781 -30.672 1 17.23 587 GLU A O 1
ATOM 4806 N N . GLY A 1 588 ? 69.438 -31.844 -28.672 1 16.02 588 GLY A N 1
ATOM 4807 C CA . GLY A 1 588 ? 69.5 -33.25 -28.984 1 16.02 588 GLY A CA 1
ATOM 4808 C C . GLY A 1 588 ? 68.188 -33.781 -29.531 1 16.02 588 GLY A C 1
ATOM 4809 O O . GLY A 1 588 ? 67.125 -33.156 -29.391 1 16.02 588 GLY A O 1
ATOM 4810 N N . ALA A 1 589 ? 68.125 -34.969 -30.016 1 16.97 589 ALA A N 1
ATOM 4811 C CA . ALA A 1 589 ? 67.688 -35.906 -31.047 1 16.97 589 ALA A CA 1
ATOM 4812 C C . ALA A 1 589 ? 66.375 -36.562 -30.688 1 16.97 589 ALA A C 1
ATOM 4814 O O . ALA A 1 589 ? 65.625 -37.062 -31.562 1 16.97 589 ALA A O 1
ATOM 4815 N N . THR A 1 590 ? 65.938 -36.312 -29.328 1 15.8 590 THR A N 1
ATOM 4816 C CA . THR A 1 590 ? 65.5 -37.656 -28.891 1 15.8 590 THR A CA 1
ATOM 4817 C C . THR A 1 590 ? 64.312 -38.125 -29.703 1 15.8 590 THR A C 1
ATOM 4819 O O . THR A 1 590 ? 63.562 -37.312 -30.25 1 15.8 590 THR A O 1
ATOM 4822 N N . PRO A 1 591 ? 63.844 -39.25 -29.266 1 17.27 591 PRO A N 1
ATOM 4823 C CA . PRO A 1 591 ? 63.344 -40.562 -29.719 1 17.27 591 PRO A CA 1
ATOM 4824 C C . PRO A 1 591 ? 61.844 -40.562 -29.969 1 17.27 591 PRO A C 1
ATOM 4826 O O . PRO A 1 591 ? 61.062 -40.094 -29.141 1 17.27 591 PRO A O 1
ATOM 4829 N N . GLU A 1 592 ? 61.469 -40.406 -31.109 1 17.25 592 GLU A N 1
ATOM 4830 C CA . GLU A 1 592 ? 60.094 -40.312 -31.656 1 17.25 592 GLU A CA 1
ATOM 4831 C C . GLU A 1 592 ? 59.25 -41.5 -31.188 1 17.25 592 GLU A C 1
ATOM 4833 O O . GLU A 1 592 ? 59.594 -42.656 -31.438 1 17.25 592 GLU A O 1
ATOM 4838 N N . GLN A 1 593 ? 58.656 -41.125 -30.078 1 15.58 593 GLN A N 1
ATOM 4839 C CA . GLN A 1 593 ? 57.812 -42.125 -29.406 1 15.58 593 GLN A CA 1
ATOM 4840 C C . GLN A 1 593 ? 56.875 -42.781 -30.406 1 15.58 593 GLN A C 1
ATOM 4842 O O . GLN A 1 593 ? 56.531 -42.219 -31.438 1 15.58 593 GLN A O 1
ATOM 4847 N N . SER A 1 594 ? 56.344 -43.906 -29.969 1 15.27 594 SER A N 1
ATOM 4848 C CA . SER A 1 594 ? 55.844 -45.25 -30.266 1 15.27 594 SER A CA 1
ATOM 4849 C C . SER A 1 594 ? 54.375 -45.219 -30.672 1 15.27 594 SER A C 1
ATOM 4851 O O . SER A 1 594 ? 53.781 -46.25 -30.953 1 15.27 594 SER A O 1
ATOM 4853 N N . LYS A 1 595 ? 53.938 -43.875 -30.812 1 16.59 595 LYS A N 1
ATOM 4854 C CA . LYS A 1 595 ? 52.531 -44.125 -30.578 1 16.59 595 LYS A CA 1
ATOM 4855 C C . LYS A 1 595 ? 52 -45.281 -31.438 1 16.59 595 LYS A C 1
ATOM 4857 O O . LYS A 1 595 ? 52.438 -45.438 -32.594 1 16.59 595 LYS A O 1
ATOM 4862 N N . THR A 1 596 ? 51.219 -45.844 -30.734 1 15.75 596 THR A N 1
ATOM 4863 C CA . THR A 1 596 ? 50.406 -47.031 -30.594 1 15.75 596 THR A CA 1
ATOM 4864 C C . THR A 1 596 ? 49.344 -47.125 -31.688 1 15.75 596 THR A C 1
ATOM 4866 O O . THR A 1 596 ? 48.438 -46.281 -31.75 1 15.75 596 THR A O 1
ATOM 4869 N N . PRO A 1 597 ? 49.781 -47.438 -32.938 1 15.82 597 PRO A N 1
ATOM 4870 C CA . PRO A 1 597 ? 48.844 -47.562 -34.062 1 15.82 597 PRO A CA 1
ATOM 4871 C C . PRO A 1 597 ? 47.531 -48.219 -33.656 1 15.82 597 PRO A C 1
ATOM 4873 O O . PRO A 1 597 ? 47.406 -48.719 -32.531 1 15.82 597 PRO A O 1
ATOM 4876 N N . SER A 1 598 ? 47.125 -49.188 -34.594 1 16.03 598 SER A N 1
ATOM 4877 C CA . SER A 1 598 ? 46.125 -49.562 -35.594 1 16.03 598 SER A CA 1
ATOM 4878 C C . SER A 1 598 ? 45.125 -50.562 -35.031 1 16.03 598 SER A C 1
ATOM 4880 O O . SER A 1 598 ? 43.938 -50.469 -35.25 1 16.03 598 SER A O 1
ATOM 4882 N N . GLN A 1 599 ? 45.594 -51.844 -34.656 1 14.78 599 GLN A N 1
ATOM 4883 C CA . GLN A 1 599 ? 45.062 -53.062 -35.281 1 14.78 599 GLN A CA 1
ATOM 4884 C C . GLN A 1 599 ? 43.656 -53.344 -34.75 1 14.78 599 GLN A C 1
ATOM 4886 O O . GLN A 1 599 ? 43.281 -52.875 -33.688 1 14.78 599 GLN A O 1
ATOM 4891 N N . THR A 1 600 ? 43.219 -54.312 -35.5 1 15.41 600 THR A N 1
ATOM 4892 C CA . THR A 1 600 ? 42.156 -55.156 -36.062 1 15.41 600 THR A CA 1
ATOM 4893 C C . THR A 1 600 ? 41.625 -56.125 -34.969 1 15.41 600 THR A C 1
ATOM 4895 O O . THR A 1 600 ? 42.375 -56.969 -34.5 1 15.41 600 THR A O 1
ATOM 4898 N N . LYS A 1 601 ? 40.906 -55.594 -34.062 1 15.05 601 LYS A N 1
ATOM 4899 C CA . LYS A 1 601 ? 40.156 -56.438 -33.125 1 15.05 601 LYS A CA 1
ATOM 4900 C C . LYS A 1 601 ? 39.75 -57.75 -33.781 1 15.05 601 LYS A C 1
ATOM 4902 O O . LYS A 1 601 ? 39.094 -57.75 -34.812 1 15.05 601 LYS A O 1
ATOM 4907 N N . GLN A 1 602 ? 40.312 -58.938 -33.312 1 14.34 602 GLN A N 1
ATOM 4908 C CA . GLN A 1 602 ? 40.25 -60.406 -33.312 1 14.34 602 GLN A CA 1
ATOM 4909 C C . GLN A 1 602 ? 38.812 -60.875 -33.156 1 14.34 602 GLN A C 1
ATOM 4911 O O . GLN A 1 602 ? 38.344 -61.719 -33.938 1 14.34 602 GLN A O 1
ATOM 4916 N N . ASN A 1 603 ? 38.531 -61.312 -31.922 1 14.36 603 ASN A N 1
ATOM 4917 C CA . ASN A 1 603 ? 38.312 -62.688 -31.562 1 14.36 603 ASN A CA 1
ATOM 4918 C C . ASN A 1 603 ? 36.875 -63.125 -31.812 1 14.36 603 ASN A C 1
ATOM 4920 O O . ASN A 1 603 ? 36.625 -64.125 -32.469 1 14.36 603 ASN A O 1
ATOM 4924 N N . THR A 1 604 ? 36.281 -63.469 -30.656 1 14.46 604 THR A N 1
ATOM 4925 C CA . THR A 1 604 ? 35.844 -64.812 -30.281 1 14.46 604 THR A CA 1
ATOM 4926 C C . THR A 1 604 ? 34.438 -65.062 -30.844 1 14.46 604 THR A C 1
ATOM 4928 O O . THR A 1 604 ? 33.719 -64.188 -31.234 1 14.46 604 THR A O 1
ATOM 4931 N N . ARG A 1 605 ? 33.656 -65.812 -29.891 1 15.12 605 ARG A N 1
ATOM 4932 C CA . ARG A 1 605 ? 33.125 -67.188 -29.75 1 15.12 605 ARG A CA 1
ATOM 4933 C C . ARG A 1 605 ? 31.703 -67.312 -30.266 1 15.12 605 ARG A C 1
ATOM 4935 O O . ARG A 1 605 ? 31.391 -68.188 -31.047 1 15.12 605 ARG A O 1
ATOM 4942 N N . THR A 1 606 ? 30.828 -67.562 -29.25 1 15.45 606 THR A N 1
ATOM 4943 C CA . THR A 1 606 ? 30.172 -68.812 -28.984 1 15.45 606 THR A CA 1
ATOM 4944 C C . THR A 1 606 ? 28.906 -69 -29.828 1 15.45 606 THR A C 1
ATOM 4946 O O . THR A 1 606 ? 28.375 -68 -30.328 1 15.45 606 THR A O 1
ATOM 4949 N N . GLN A 1 607 ? 28.109 -70.062 -29.219 1 15.64 607 GLN A N 1
ATOM 4950 C CA . GLN A 1 607 ? 27.391 -71.312 -29.438 1 15.64 607 GLN A CA 1
ATOM 4951 C C . GLN A 1 607 ? 26.031 -71.062 -30.062 1 15.64 607 GLN A C 1
ATOM 4953 O O . GLN A 1 607 ? 25.469 -70 -29.953 1 15.64 607 GLN A O 1
ATOM 4958 N N . ARG A 1 608 ? 25.688 -72.188 -30.75 1 14.75 608 ARG A N 1
ATOM 4959 C CA . ARG A 1 608 ? 24.734 -73 -31.516 1 14.75 608 ARG A CA 1
ATOM 4960 C C . ARG A 1 608 ? 23.344 -72.938 -30.875 1 14.75 608 ARG A C 1
ATOM 4962 O O . ARG A 1 608 ? 22.344 -73.125 -31.562 1 14.75 608 ARG A O 1
ATOM 4969 N N . CYS A 1 609 ? 23.375 -73.375 -29.516 1 14.72 609 CYS A N 1
ATOM 4970 C CA . CYS A 1 609 ? 22.547 -74.562 -29.453 1 14.72 609 CYS A CA 1
ATOM 4971 C C . CYS A 1 609 ? 21.109 -74.25 -29.844 1 14.72 609 CYS A C 1
ATOM 4973 O O . CYS A 1 609 ? 20.531 -75 -30.672 1 14.72 609 CYS A O 1
ATOM 4975 N N . LEU A 1 610 ? 20.391 -74.25 -28.797 1 15.66 610 LEU A N 1
ATOM 4976 C CA . LEU A 1 610 ? 19.516 -75.375 -28.531 1 15.66 610 LEU A CA 1
ATOM 4977 C C . LEU A 1 610 ? 18.281 -75.312 -29.422 1 15.66 610 LEU A C 1
ATOM 4979 O O . LEU A 1 610 ? 17.938 -74.25 -29.953 1 15.66 610 LEU A O 1
ATOM 4983 N N . GLY A 1 611 ? 17.469 -76.125 -28.938 1 15.47 611 GLY A N 1
ATOM 4984 C CA . GLY A 1 611 ? 16.688 -77.312 -29.25 1 15.47 611 GLY A CA 1
ATOM 4985 C C . GLY A 1 611 ? 15.516 -77 -30.188 1 15.47 611 GLY A C 1
ATOM 4986 O O . GLY A 1 611 ? 15.148 -75.875 -30.391 1 15.47 611 GLY A O 1
ATOM 4987 N N . SER A 1 612 ? 14.867 -78 -30.125 1 16.89 612 SER A N 1
ATOM 4988 C CA . SER A 1 612 ? 14.211 -78.938 -31.047 1 16.89 612 SER A CA 1
ATOM 4989 C C . SER A 1 612 ? 13.102 -78.25 -31.828 1 16.89 612 SER A C 1
ATOM 4991 O O . SER A 1 612 ? 12.781 -77.062 -31.594 1 16.89 612 SER A O 1
ATOM 4993 N N . SER A 1 613 ? 12.398 -79.062 -32 1 15.05 613 SER A N 1
ATOM 4994 C CA . SER A 1 613 ? 11.672 -80.062 -32.812 1 15.05 613 SER A CA 1
ATOM 4995 C C . SER A 1 613 ? 10.281 -79.562 -33.188 1 15.05 613 SER A C 1
ATOM 4997 O O . SER A 1 613 ? 9.617 -80.125 -34.031 1 15.05 613 SER A O 1
ATOM 4999 N N . ARG A 1 614 ? 9.547 -79 -32.094 1 18.45 614 ARG A N 1
ATOM 5000 C CA . ARG A 1 614 ? 8.203 -79.562 -32.219 1 18.45 614 ARG A CA 1
ATOM 5001 C C . ARG A 1 614 ? 7.551 -79.125 -33.531 1 18.45 614 ARG A C 1
ATOM 5003 O O . ARG A 1 614 ? 6.34 -79.312 -33.719 1 18.45 614 ARG A O 1
ATOM 5010 N N . GLY A 1 615 ? 8.109 -78.812 -34.844 1 16.98 615 GLY A N 1
ATOM 5011 C CA . GLY A 1 615 ? 8.742 -79.688 -35.781 1 16.98 615 GLY A CA 1
ATOM 5012 C C . GLY A 1 615 ? 10.25 -79.75 -35.625 1 16.98 615 GLY A C 1
ATOM 5013 O O . GLY A 1 615 ? 10.852 -80.812 -35.719 1 16.98 615 GLY A O 1
ATOM 5014 N N . MET B 1 1 ? -39.062 17.594 -46.125 1 16.5 1 MET B N 1
ATOM 5015 C CA . MET B 1 1 ? -38.812 16.797 -47.312 1 16.5 1 MET B CA 1
ATOM 5016 C C . MET B 1 1 ? -37.312 16.453 -47.438 1 16.5 1 MET B C 1
ATOM 5018 O O . MET B 1 1 ? -36.969 15.281 -47.594 1 16.5 1 MET B O 1
ATOM 5022 N N . SER B 1 2 ? -36.562 17.344 -48.125 1 16.28 2 SER B N 1
ATOM 5023 C CA . SER B 1 2 ? -35.75 17.141 -49.312 1 16.28 2 SER B CA 1
ATOM 5024 C C . SER B 1 2 ? -34.375 16.562 -48.969 1 16.28 2 SER B C 1
ATOM 5026 O O . SER B 1 2 ? -33.844 16.828 -47.875 1 16.28 2 SER B O 1
ATOM 5028 N N . PRO B 1 3 ? -33.812 15.586 -49.844 1 18.73 3 PRO B N 1
ATOM 5029 C CA . PRO B 1 3 ? -33 14.484 -50.344 1 18.73 3 PRO B CA 1
ATOM 5030 C C . PRO B 1 3 ? -31.594 14.922 -50.719 1 18.73 3 PRO B C 1
ATOM 5032 O O . PRO B 1 3 ? -30.828 14.148 -51.312 1 18.73 3 PRO B O 1
ATOM 5035 N N . LYS B 1 4 ? -31.109 15.812 -50.062 1 15.45 4 LYS B N 1
ATOM 5036 C CA . LYS B 1 4 ? -30.172 16.641 -50.812 1 15.45 4 LYS B CA 1
ATOM 5037 C C . LYS B 1 4 ? -29.141 15.797 -51.531 1 15.45 4 LYS B C 1
ATOM 5039 O O . LYS B 1 4 ? -28.891 14.641 -51.188 1 15.45 4 LYS B O 1
ATOM 5044 N N . LYS B 1 5 ? -27.953 16.297 -51.719 1 15.07 5 LYS B N 1
ATOM 5045 C CA . LYS B 1 5 ? -27.219 16.656 -52.906 1 15.07 5 LYS B CA 1
ATOM 5046 C C . LYS B 1 5 ? -26.328 15.508 -53.375 1 15.07 5 LYS B C 1
ATOM 5048 O O . LYS B 1 5 ? -25.688 14.844 -52.562 1 15.07 5 LYS B O 1
ATOM 5053 N N . TRP B 1 6 ? -26.312 15.133 -54.688 1 14.72 6 TRP B N 1
ATOM 5054 C CA . TRP B 1 6 ? -26.109 14.234 -55.812 1 14.72 6 TRP B CA 1
ATOM 5055 C C . TRP B 1 6 ? -24.625 13.93 -56 1 14.72 6 TRP B C 1
ATOM 5057 O O . TRP B 1 6 ? -24.234 12.766 -56.094 1 14.72 6 TRP B O 1
ATOM 5067 N N . TYR B 1 7 ? -23.906 14.805 -56.688 1 14.13 7 TYR B N 1
ATOM 5068 C CA . TYR B 1 7 ? -23.484 14.469 -58.031 1 14.13 7 TYR B CA 1
ATOM 5069 C C . TYR B 1 7 ? -22.172 13.711 -58.031 1 14.13 7 TYR B C 1
ATOM 5071 O O . TYR B 1 7 ? -22.078 12.617 -58.594 1 14.13 7 TYR B O 1
ATOM 5079 N N . LYS B 1 8 ? -21 14.336 -58.656 1 14.18 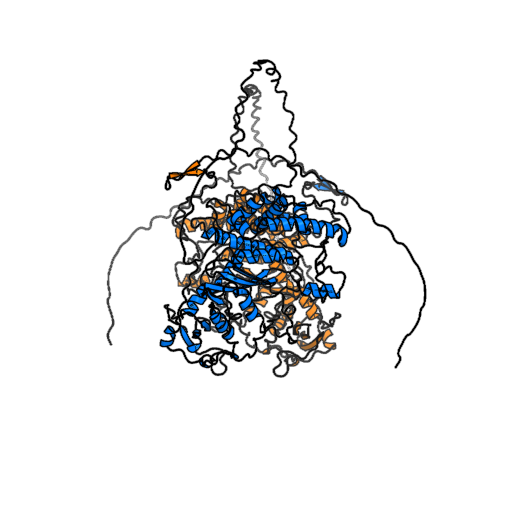8 LYS B N 1
ATOM 5080 C CA . LYS B 1 8 ? -20.531 14.141 -60 1 14.18 8 LYS B CA 1
ATOM 5081 C C . LYS B 1 8 ? -19.391 13.125 -60.062 1 14.18 8 LYS B C 1
ATOM 5083 O O . LYS B 1 8 ? -19.406 12.188 -60.844 1 14.18 8 LYS B O 1
ATOM 5088 N N . LYS B 1 9 ? -18.078 13.609 -60.062 1 14.29 9 LYS B N 1
ATOM 5089 C CA . LYS B 1 9 ? -17.297 13.602 -61.281 1 14.29 9 LYS B CA 1
ATOM 5090 C C . LYS B 1 9 ? -16.609 12.258 -61.5 1 14.29 9 LYS B C 1
ATOM 5092 O O . LYS B 1 9 ? -16.359 11.531 -60.531 1 14.29 9 LYS B O 1
ATOM 5097 N N . ASN B 1 10 ? -15.758 12.156 -62.594 1 14.16 10 ASN B N 1
ATOM 5098 C CA . ASN B 1 10 ? -15.383 11.445 -63.812 1 14.16 10 ASN B CA 1
ATOM 5099 C C . ASN B 1 10 ? -14.281 10.422 -63.562 1 14.16 10 ASN B C 1
ATOM 5101 O O . ASN B 1 10 ? -14.461 9.227 -63.812 1 14.16 10 ASN B O 1
ATOM 5105 N N . VAL B 1 11 ? -13.031 10.758 -64.062 1 14.51 11 VAL B N 1
ATOM 5106 C CA . VAL B 1 11 ? -12.445 10.172 -65.25 1 14.51 11 VAL B CA 1
ATOM 5107 C C . VAL B 1 11 ? -11.594 8.969 -64.875 1 14.51 11 VAL B C 1
ATOM 5109 O O . VAL B 1 11 ? -11.242 8.781 -63.719 1 14.51 11 VAL B O 1
ATOM 5112 N N . CYS B 1 12 ? -10.383 8.836 -65.625 1 14.47 12 CYS B N 1
ATOM 5113 C CA . CYS B 1 12 ? -9.938 7.949 -66.688 1 14.47 12 CYS B CA 1
ATOM 5114 C C . CYS B 1 12 ? -8.984 6.887 -66.188 1 14.47 12 CYS B C 1
ATOM 5116 O O . CYS B 1 12 ? -9.211 5.691 -66.375 1 14.47 12 CYS B O 1
ATOM 5118 N N . GLY B 1 13 ? -7.637 7.078 -66.5 1 14.02 13 GLY B N 1
ATOM 5119 C CA . GLY B 1 13 ? -6.926 6.27 -67.5 1 14.02 13 GLY B CA 1
ATOM 5120 C C . GLY B 1 13 ? -6.258 5.051 -66.875 1 14.02 13 GLY B C 1
ATOM 5121 O O . GLY B 1 13 ? -6.258 4.883 -65.625 1 14.02 13 GLY B O 1
ATOM 5122 N N . THR B 1 14 ? -4.965 4.801 -67.375 1 14.45 14 THR B N 1
ATOM 5123 C CA . THR B 1 14 ? -4.363 3.766 -68.188 1 14.45 14 THR B CA 1
ATOM 5124 C C . THR B 1 14 ? -3.594 2.762 -67.375 1 14.45 14 THR B C 1
ATOM 5126 O O . THR B 1 14 ? -3.828 1.556 -67.438 1 14.45 14 THR B O 1
ATOM 5129 N N . GLU B 1 15 ? -2.182 2.885 -67.375 1 14.46 15 GLU B N 1
ATOM 5130 C CA . GLU B 1 15 ? -1.296 1.995 -68.125 1 14.46 15 GLU B CA 1
ATOM 5131 C C . GLU B 1 15 ? -0.788 0.859 -67.25 1 14.46 15 GLU B C 1
ATOM 5133 O O . GLU B 1 15 ? -0.887 0.927 -66 1 14.46 15 GLU B O 1
ATOM 5138 N N . GLN B 1 16 ? 0.471 0.395 -67.625 1 13.92 16 GLN B N 1
ATOM 5139 C CA . GLN B 1 16 ? 1.088 -0.796 -68.188 1 13.92 16 GLN B CA 1
ATOM 5140 C C . GLN B 1 16 ? 1.789 -1.624 -67.125 1 13.92 16 GLN B C 1
ATOM 5142 O O . GLN B 1 16 ? 1.539 -2.824 -67 1 13.92 16 GLN B O 1
ATOM 5147 N N . SER B 1 17 ? 3.174 -1.388 -66.938 1 13.7 17 SER B N 1
ATOM 5148 C CA . SER B 1 17 ? 4.215 -2.258 -67.438 1 13.7 17 SER B CA 1
ATOM 5149 C C . SER B 1 17 ? 4.656 -3.293 -66.438 1 13.7 17 SER B C 1
ATOM 5151 O O . SER B 1 17 ? 4.273 -3.215 -65.25 1 13.7 17 SER B O 1
ATOM 5153 N N . THR B 1 18 ? 6.008 -3.336 -66.25 1 14.3 18 THR B N 1
ATOM 5154 C CA . THR B 1 18 ? 7.043 -4.301 -66.625 1 14.3 18 THR B CA 1
ATOM 5155 C C . THR B 1 18 ? 7.367 -5.211 -65.438 1 14.3 18 THR B C 1
ATOM 5157 O O . THR B 1 18 ? 7.109 -4.855 -64.25 1 14.3 18 THR B O 1
ATOM 5160 N N . LEU B 1 19 ? 8.188 -6.301 -65.75 1 14.52 19 LEU B N 1
ATOM 5161 C CA . LEU B 1 19 ? 8.531 -7.715 -65.625 1 14.52 19 LEU B CA 1
ATOM 5162 C C . LEU B 1 19 ? 9.539 -7.957 -64.5 1 14.52 19 LEU B C 1
ATOM 5164 O O . LEU B 1 19 ? 9.805 -9.102 -64.125 1 14.52 19 LEU B O 1
ATOM 5168 N N . ALA B 1 20 ? 10.125 -6.871 -63.906 1 14.09 20 ALA B N 1
ATOM 5169 C CA . ALA B 1 20 ? 11.531 -7.242 -63.812 1 14.09 20 ALA B CA 1
ATOM 5170 C C . ALA B 1 20 ? 11.719 -8.477 -62.938 1 14.09 20 ALA B C 1
ATOM 5172 O O . ALA B 1 20 ? 10.914 -8.742 -62.031 1 14.09 20 ALA B O 1
ATOM 5173 N N . SER B 1 21 ? 12.945 -9.07 -63.188 1 14.55 21 SER B N 1
ATOM 5174 C CA . SER B 1 21 ? 13.703 -10.312 -63.281 1 14.55 21 SER B CA 1
ATOM 5175 C C . SER B 1 21 ? 14.055 -10.836 -61.875 1 14.55 21 SER B C 1
ATOM 5177 O O . SER B 1 21 ? 13.992 -10.102 -60.906 1 14.55 21 SER B O 1
ATOM 5179 N N . PHE B 1 22 ? 14.961 -11.828 -61.906 1 15.46 22 PHE B N 1
ATOM 5180 C CA . PHE B 1 22 ? 15.172 -13.219 -61.531 1 15.46 22 PHE B CA 1
ATOM 5181 C C . PHE B 1 22 ? 16 -13.297 -60.25 1 15.46 22 PHE B C 1
ATOM 5183 O O . PHE B 1 22 ? 15.68 -14.062 -59.344 1 15.46 22 PHE B O 1
ATOM 5190 N N . PRO B 1 23 ? 17.234 -12.516 -60.156 1 15.28 23 PRO B N 1
ATOM 5191 C CA . PRO B 1 23 ? 18.312 -13.5 -60.094 1 15.28 23 PRO B CA 1
ATOM 5192 C C . PRO B 1 23 ? 18.469 -14.117 -58.719 1 15.28 23 PRO B C 1
ATOM 5194 O O . PRO B 1 23 ? 17.922 -13.609 -57.75 1 15.28 23 PRO B O 1
ATOM 5197 N N . GLU B 1 24 ? 19.688 -14.812 -58.562 1 15.24 24 GLU B N 1
ATOM 5198 C CA . GLU B 1 24 ? 20.312 -16.062 -58.156 1 15.24 24 GLU B CA 1
ATOM 5199 C C . GLU B 1 24 ? 20.906 -15.945 -56.75 1 15.24 24 GLU B C 1
ATOM 5201 O O . GLU B 1 24 ? 21.156 -16.953 -56.094 1 15.24 24 GLU B O 1
ATOM 5206 N N . LYS B 1 25 ? 21 -14.688 -56.094 1 14.58 25 LYS B N 1
ATOM 5207 C CA . LYS B 1 25 ? 22.344 -14.578 -55.531 1 14.58 25 LYS B CA 1
ATOM 5208 C C . LYS B 1 25 ? 22.578 -15.672 -54.5 1 14.58 25 LYS B C 1
ATOM 5210 O O . LYS B 1 25 ? 21.672 -16.062 -53.75 1 14.58 25 LYS B O 1
ATOM 5215 N N . GLN B 1 26 ? 23.922 -16.047 -54.312 1 15.3 26 GLN B N 1
ATOM 5216 C CA . GLN B 1 26 ? 24.938 -17.031 -53.969 1 15.3 26 GLN B CA 1
ATOM 5217 C C . GLN B 1 26 ? 25.031 -17.219 -52.438 1 15.3 26 GLN B C 1
ATOM 5219 O O . GLN B 1 26 ? 24.578 -16.375 -51.688 1 15.3 26 GLN B O 1
ATOM 5224 N N . THR B 1 27 ? 26.078 -18.047 -52 1 15.88 27 THR B N 1
ATOM 5225 C CA . THR B 1 27 ? 26.484 -19.203 -51.219 1 15.88 27 THR B CA 1
ATOM 5226 C C . THR B 1 27 ? 27.094 -18.781 -49.906 1 15.88 27 THR B C 1
ATOM 5228 O O . THR B 1 27 ? 27.094 -19.547 -48.938 1 15.88 27 THR B O 1
ATOM 5231 N N . ILE B 1 28 ? 27.469 -17.422 -49.594 1 15.46 28 ILE B N 1
ATOM 5232 C CA . ILE B 1 28 ? 28.797 -17.375 -49 1 15.46 28 ILE B CA 1
ATOM 5233 C C . ILE B 1 28 ? 28.766 -18.016 -47.594 1 15.46 28 ILE B C 1
ATOM 5235 O O . ILE B 1 28 ? 27.797 -17.844 -46.844 1 15.46 28 ILE B O 1
ATOM 5239 N N . LYS B 1 29 ? 29.969 -18.625 -47.219 1 16.17 29 LYS B N 1
ATOM 5240 C CA . LYS B 1 29 ? 30.688 -19.609 -46.406 1 16.17 29 LYS B CA 1
ATOM 5241 C C . LYS B 1 29 ? 30.938 -19.078 -45 1 16.17 29 LYS B C 1
ATOM 5243 O O . LYS B 1 29 ? 31.609 -19.719 -44.188 1 16.17 29 LYS B O 1
ATOM 5248 N N . LYS B 1 30 ? 30.156 -18.188 -44.375 1 16 30 LYS B N 1
ATOM 5249 C CA . LYS B 1 30 ? 30.812 -17.469 -43.281 1 16 30 LYS B CA 1
ATOM 5250 C C . LYS B 1 30 ? 31.312 -18.422 -42.219 1 16 30 LYS B C 1
ATOM 5252 O O . LYS B 1 30 ? 30.547 -19.266 -41.719 1 16 30 LYS B O 1
ATOM 5257 N N . ARG B 1 31 ? 32.75 -18.547 -42.094 1 16.52 31 ARG B N 1
ATOM 5258 C CA . ARG B 1 31 ? 33.688 -19.281 -41.25 1 16.52 31 ARG B CA 1
ATOM 5259 C C . ARG B 1 31 ? 33.469 -18.953 -39.781 1 16.52 31 ARG B C 1
ATOM 5261 O O . ARG B 1 31 ? 33.406 -17.781 -39.406 1 16.52 31 ARG B O 1
ATOM 5268 N N . VAL B 1 32 ? 33.062 -19.922 -39 1 17.05 32 VAL B N 1
ATOM 5269 C CA . VAL B 1 32 ? 32.625 -20.062 -37.625 1 17.05 32 VAL B CA 1
ATOM 5270 C C . VAL B 1 32 ? 33.812 -19.969 -36.688 1 17.05 32 VAL B C 1
ATOM 5272 O O . VAL B 1 32 ? 34.656 -20.891 -36.625 1 17.05 32 VAL B O 1
ATOM 5275 N N . VAL B 1 33 ? 34.75 -18.891 -36.844 1 17.2 33 VAL B N 1
ATOM 5276 C CA . VAL B 1 33 ? 36.031 -18.969 -36.125 1 17.2 33 VAL B CA 1
ATOM 5277 C C . VAL B 1 33 ? 35.781 -19.109 -34.625 1 17.2 33 VAL B C 1
ATOM 5279 O O . VAL B 1 33 ? 34.938 -18.375 -34.062 1 17.2 33 VAL B O 1
ATOM 5282 N N . TYR B 1 34 ? 36.344 -20.188 -33.969 1 17.56 34 TYR B N 1
ATOM 5283 C CA . TYR B 1 34 ? 36.344 -20.906 -32.719 1 17.56 34 TYR B CA 1
ATOM 5284 C C . TYR B 1 34 ? 37.125 -20.156 -31.656 1 17.56 34 TYR B C 1
ATOM 5286 O O . TYR B 1 34 ? 38.344 -20.016 -31.781 1 17.56 34 TYR B O 1
ATOM 5294 N N . ALA B 1 35 ? 36.781 -18.859 -31.344 1 18.59 35 ALA B N 1
ATOM 5295 C CA . ALA B 1 35 ? 37.688 -18.109 -30.516 1 18.59 35 ALA B CA 1
ATOM 5296 C C . ALA B 1 35 ? 38 -18.859 -29.219 1 18.59 35 ALA B C 1
ATOM 5298 O O . ALA B 1 35 ? 37.094 -19.453 -28.609 1 18.59 35 ALA B O 1
ATOM 5299 N N . HIS B 1 36 ? 39.219 -19.25 -28.922 1 18.69 36 HIS B N 1
ATOM 5300 C CA . HIS B 1 36 ? 40.031 -19.969 -27.953 1 18.69 36 HIS B CA 1
ATOM 5301 C C . HIS B 1 36 ? 39.906 -19.344 -26.562 1 18.69 36 HIS B C 1
ATOM 5303 O O . HIS B 1 36 ? 40.031 -18.125 -26.406 1 18.69 36 HIS B O 1
ATOM 5309 N N . ALA B 1 37 ? 39.25 -20.016 -25.547 1 18.77 37 ALA B N 1
ATOM 5310 C CA . ALA B 1 37 ? 38.812 -19.859 -24.172 1 18.77 37 ALA B CA 1
ATOM 5311 C C . ALA B 1 37 ? 40 -19.781 -23.219 1 18.77 37 ALA B C 1
ATOM 5313 O O . ALA B 1 37 ? 40.812 -20.703 -23.141 1 18.77 37 ALA B O 1
ATOM 5314 N N . SER B 1 38 ? 40.594 -18.609 -23.125 1 20.47 38 SER B N 1
ATOM 5315 C CA . SER B 1 38 ? 41.812 -18.469 -22.328 1 20.47 38 SER B CA 1
ATOM 5316 C C . SER B 1 38 ? 41.656 -19.078 -20.938 1 20.47 38 SER B C 1
ATOM 5318 O O . SER B 1 38 ? 40.531 -19.156 -20.422 1 20.47 38 SER B O 1
ATOM 5320 N N . PRO B 1 39 ? 42.75 -19.562 -20.281 1 21.81 39 PRO B N 1
ATOM 5321 C CA . PRO B 1 39 ? 43.031 -20.438 -19.141 1 21.81 39 PRO B CA 1
ATOM 5322 C C . PRO B 1 39 ? 42.594 -19.828 -17.812 1 21.81 39 PRO B C 1
ATOM 5324 O O . PRO B 1 39 ? 42.688 -18.625 -17.594 1 21.81 39 PRO B O 1
ATOM 5327 N N . MET B 1 40 ? 41.719 -20.484 -17.031 1 21.77 40 MET B N 1
ATOM 5328 C CA . MET B 1 40 ? 40.875 -20.375 -15.82 1 21.77 40 MET B CA 1
ATOM 5329 C C . MET B 1 40 ? 41.781 -20.172 -14.586 1 21.77 40 MET B C 1
ATOM 5331 O O . MET B 1 40 ? 42.781 -20.859 -14.422 1 21.77 40 MET B O 1
ATOM 5335 N N . ASP B 1 41 ? 41.812 -18.938 -13.984 1 22.59 41 ASP B N 1
ATOM 5336 C CA . ASP B 1 41 ? 42.469 -18.438 -12.773 1 22.59 41 ASP B CA 1
ATOM 5337 C C . ASP B 1 41 ? 42.375 -19.453 -11.641 1 22.59 41 ASP B C 1
ATOM 5339 O O . ASP B 1 41 ? 41.281 -20.016 -11.406 1 22.59 41 ASP B O 1
ATOM 5343 N N . THR B 1 42 ? 43.375 -20.125 -11.188 1 25.12 42 THR B N 1
ATOM 5344 C CA . THR B 1 42 ? 43.719 -21.125 -10.18 1 25.12 42 THR B CA 1
ATOM 5345 C C . THR B 1 42 ? 43.344 -20.641 -8.789 1 25.12 42 THR B C 1
ATOM 5347 O O . THR B 1 42 ? 44 -19.797 -8.195 1 25.12 42 THR B O 1
ATOM 5350 N N . ARG B 1 43 ? 42.094 -20.328 -8.469 1 28.86 43 ARG B N 1
ATOM 5351 C CA . ARG B 1 43 ? 41.594 -20.031 -7.117 1 28.86 43 ARG B CA 1
ATOM 5352 C C . ARG B 1 43 ? 42.031 -21.141 -6.145 1 28.86 43 ARG B C 1
ATOM 5354 O O . ARG B 1 43 ? 41.719 -22.312 -6.344 1 28.86 43 ARG B O 1
ATOM 5361 N N . ASP B 1 44 ? 43.156 -20.969 -5.57 1 28.41 44 ASP B N 1
ATOM 5362 C CA . ASP B 1 44 ? 43.594 -21.828 -4.484 1 28.41 44 ASP B CA 1
ATOM 5363 C C . ASP B 1 44 ? 42.5 -22 -3.441 1 28.41 44 ASP B C 1
ATOM 5365 O O . ASP B 1 44 ? 42.094 -21.031 -2.811 1 28.41 44 ASP B O 1
ATOM 5369 N N . ASP B 1 45 ? 41.531 -22.812 -3.537 1 32.25 45 ASP B N 1
ATOM 5370 C CA . ASP B 1 45 ? 40.406 -23.312 -2.736 1 32.25 45 ASP B CA 1
ATOM 5371 C C . ASP B 1 45 ? 40.906 -23.812 -1.379 1 32.25 45 ASP B C 1
ATOM 5373 O O . ASP B 1 45 ? 41.531 -24.859 -1.293 1 32.25 45 ASP B O 1
ATOM 5377 N N . GLU B 1 46 ? 41.344 -22.906 -0.49 1 36.03 46 GLU B N 1
ATOM 5378 C CA . GLU B 1 46 ? 41.75 -23.453 0.798 1 36.03 46 GLU B CA 1
ATOM 5379 C C . GLU B 1 46 ? 40.625 -24.234 1.446 1 36.03 46 GLU B C 1
ATOM 5381 O O . GLU B 1 46 ? 39.5 -23.719 1.579 1 36.03 46 GLU B O 1
ATOM 5386 N N . LEU B 1 47 ? 40.562 -25.516 1.521 1 42.25 47 LEU B N 1
ATOM 5387 C CA . LEU B 1 47 ? 39.688 -26.547 2.109 1 42.25 47 LEU B CA 1
ATOM 5388 C C . LEU B 1 47 ? 39.75 -26.484 3.631 1 42.25 47 LEU B C 1
ATOM 5390 O O . LEU B 1 47 ? 40.812 -26.359 4.227 1 42.25 47 LEU B O 1
ATOM 5394 N N . VAL B 1 48 ? 38.781 -25.906 4.363 1 47.47 48 VAL B N 1
ATOM 5395 C CA . VAL B 1 48 ? 38.781 -25.969 5.82 1 47.47 48 VAL B CA 1
ATOM 5396 C C . VAL B 1 48 ? 38 -27.219 6.273 1 47.47 48 VAL B C 1
ATOM 5398 O O . VAL B 1 48 ? 37.031 -27.609 5.648 1 47.47 48 VAL B O 1
ATOM 5401 N N . LEU B 1 49 ? 38.5 -28.031 7.148 1 47.34 49 LEU B N 1
ATOM 5402 C CA . LEU B 1 49 ? 38 -29.281 7.73 1 47.34 49 LEU B CA 1
ATOM 5403 C C . LEU B 1 49 ? 36.75 -29 8.578 1 47.34 49 LEU B C 1
ATOM 5405 O O . LEU B 1 49 ? 36.781 -28.156 9.469 1 47.34 49 LEU B O 1
ATOM 5409 N N . ASP B 1 50 ? 35.531 -29.484 8.312 1 43.22 50 ASP B N 1
ATOM 5410 C CA . ASP B 1 50 ? 34.344 -29.469 9.125 1 43.22 50 ASP B CA 1
ATOM 5411 C C . ASP B 1 50 ? 34.5 -30.344 10.359 1 43.22 50 ASP B C 1
ATOM 5413 O O . ASP B 1 50 ? 34.75 -31.547 10.234 1 43.22 50 ASP B O 1
ATOM 5417 N N . GLU B 1 51 ? 34.688 -29.875 11.477 1 52.62 51 GLU B N 1
ATOM 5418 C CA . GLU B 1 51 ? 35 -30.656 12.664 1 52.62 51 GLU B CA 1
ATOM 5419 C C . GLU B 1 51 ? 34 -31.781 12.883 1 52.62 51 GLU B C 1
ATOM 5421 O O . GLU B 1 51 ? 34.344 -32.844 13.438 1 52.62 51 GLU B O 1
ATOM 5426 N N . LYS B 1 52 ? 32.688 -31.719 12.586 1 52.66 52 LYS B N 1
ATOM 5427 C CA . LYS B 1 52 ? 31.703 -32.781 12.859 1 52.66 52 LYS B CA 1
ATOM 5428 C C . LYS B 1 52 ? 31.781 -33.875 11.82 1 52.66 52 LYS B C 1
ATOM 5430 O O . LYS B 1 52 ? 31.641 -35.062 12.148 1 52.66 52 LYS B O 1
ATOM 5435 N N . THR B 1 53 ? 31.891 -33.438 10.523 1 46.84 53 THR B N 1
ATOM 5436 C CA . THR B 1 53 ? 31.812 -34.469 9.484 1 46.84 53 THR B CA 1
ATOM 5437 C C . THR B 1 53 ? 33.219 -34.844 9.016 1 46.84 53 THR B C 1
ATOM 5439 O O . THR B 1 53 ? 33.406 -35.875 8.352 1 46.84 53 THR B O 1
ATOM 5442 N N . GLY B 1 54 ? 34.375 -34.438 9.383 1 46.56 54 GLY B N 1
ATOM 5443 C CA . GLY B 1 54 ? 35.75 -34.75 9.047 1 46.56 54 GLY B CA 1
ATOM 5444 C C . GLY B 1 54 ? 36.125 -34.375 7.625 1 46.56 54 GLY B C 1
ATOM 5445 O O . GLY B 1 54 ? 37.188 -34.719 7.141 1 46.56 54 GLY B O 1
ATOM 5446 N N . GLU B 1 55 ? 35.156 -33.969 6.785 1 45.03 55 GLU B N 1
ATOM 5447 C CA . GLU B 1 55 ? 35.406 -33.812 5.359 1 45.03 55 GLU B CA 1
ATOM 5448 C C . GLU B 1 55 ? 35.969 -32.406 5.0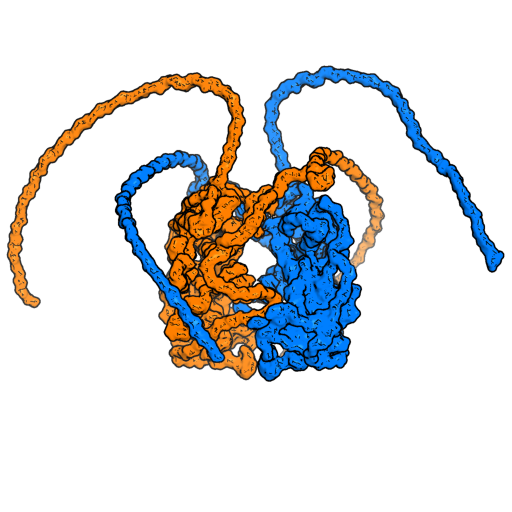62 1 45.03 55 GLU B C 1
ATOM 5450 O O . GLU B 1 55 ? 35.688 -31.453 5.801 1 45.03 55 GLU B O 1
ATOM 5455 N N . LEU B 1 56 ? 36.969 -32.062 4.242 1 45.34 56 LEU B N 1
ATOM 5456 C CA . LEU B 1 56 ? 37.625 -30.844 3.838 1 45.34 56 LEU B CA 1
ATOM 5457 C C . LEU B 1 56 ? 36.688 -29.969 3.016 1 45.34 56 LEU B C 1
ATOM 5459 O O . LEU B 1 56 ? 36.125 -30.422 2.027 1 45.34 56 LEU B O 1
ATOM 5463 N N . ARG B 1 57 ? 36 -29.062 3.521 1 42 57 ARG B N 1
ATOM 5464 C CA . ARG B 1 57 ? 35.156 -28.188 2.715 1 42 57 ARG B CA 1
ATOM 5465 C C . ARG B 1 57 ? 35.875 -26.891 2.391 1 42 57 ARG B C 1
ATOM 5467 O O . ARG B 1 57 ? 36.812 -26.5 3.074 1 42 57 ARG B O 1
ATOM 5474 N N . HIS B 1 58 ? 35.844 -26.266 1.159 1 39.38 58 HIS B N 1
ATOM 5475 C CA . HIS B 1 58 ? 36.438 -25 0.77 1 39.38 58 HIS B CA 1
ATOM 5476 C C . HIS B 1 58 ? 36.094 -23.906 1.771 1 39.38 58 HIS B C 1
ATOM 5478 O O . HIS B 1 58 ? 34.969 -23.859 2.291 1 39.38 58 HIS B O 1
ATOM 5484 N N . LYS B 1 59 ? 37.062 -23.266 2.402 1 35.34 59 LYS B N 1
ATOM 5485 C CA . LYS B 1 59 ? 36.938 -22.141 3.318 1 35.34 59 LYS B CA 1
ATOM 5486 C C . LYS B 1 59 ? 36.031 -21.047 2.734 1 35.34 59 LYS B C 1
ATOM 5488 O O . LYS B 1 59 ? 36.312 -20.516 1.665 1 35.34 59 LYS B O 1
ATOM 5493 N N . ILE B 1 60 ? 34.875 -21.125 2.918 1 32.69 60 ILE B N 1
ATOM 5494 C CA . ILE B 1 60 ? 34.094 -19.938 2.572 1 32.69 60 ILE B CA 1
ATOM 5495 C C . ILE B 1 60 ? 34.656 -18.719 3.27 1 32.69 60 ILE B C 1
ATOM 5497 O O . ILE B 1 60 ? 34.969 -18.766 4.465 1 32.69 60 ILE B O 1
ATOM 5501 N N . PRO B 1 61 ? 35.375 -17.891 2.582 1 29.69 61 PRO B N 1
ATOM 5502 C CA . PRO B 1 61 ? 35.938 -16.734 3.291 1 29.69 61 PRO B CA 1
ATOM 5503 C C . PRO B 1 61 ? 35.062 -16.266 4.434 1 29.69 61 PRO B C 1
ATOM 5505 O O . PRO B 1 61 ? 33.812 -16.422 4.371 1 29.69 61 PRO B O 1
ATOM 5508 N N . ASP B 1 62 ? 35.656 -16.141 5.727 1 27.16 62 ASP B N 1
ATOM 5509 C CA . ASP B 1 62 ? 35.156 -15.695 7.027 1 27.16 62 ASP B CA 1
ATOM 5510 C C . ASP B 1 62 ? 34.219 -14.5 6.875 1 27.16 62 ASP B C 1
ATOM 5512 O O . ASP B 1 62 ? 33.625 -14.047 7.852 1 27.16 62 ASP B O 1
ATOM 5516 N N . ASP B 1 63 ? 34.562 -13.773 5.816 1 27.61 63 ASP B N 1
ATOM 5517 C CA . ASP B 1 63 ? 33.875 -12.5 5.949 1 27.61 63 ASP B CA 1
ATOM 5518 C C . ASP B 1 63 ? 32.375 -12.711 6.141 1 27.61 63 ASP B C 1
ATOM 5520 O O . ASP B 1 63 ? 31.594 -11.742 6.148 1 27.61 63 ASP B O 1
ATOM 5524 N N . PHE B 1 64 ? 32.031 -13.93 5.656 1 27.64 64 PHE B N 1
ATOM 5525 C CA . PHE B 1 64 ? 30.594 -14.164 5.875 1 27.64 64 PHE B CA 1
ATOM 5526 C C . PHE B 1 64 ? 30.344 -14.609 7.309 1 27.64 64 PHE B C 1
ATOM 5528 O O . PHE B 1 64 ? 30.172 -15.805 7.566 1 27.64 64 PHE B O 1
ATOM 5535 N N . ILE B 1 65 ? 31.328 -14.305 8.25 1 24.66 65 ILE B N 1
ATOM 5536 C CA . ILE B 1 65 ? 31.094 -14.703 9.633 1 24.66 65 ILE B CA 1
ATOM 5537 C C . ILE B 1 65 ? 29.578 -14.719 9.906 1 24.66 65 ILE B C 1
ATOM 5539 O O . ILE B 1 65 ? 28.906 -13.703 9.734 1 24.66 65 ILE B O 1
ATOM 5543 N N . VAL B 1 66 ? 29.172 -15.852 9.797 1 24.91 66 VAL B N 1
ATOM 5544 C CA . VAL B 1 66 ? 27.891 -16.094 10.453 1 24.91 66 VAL B CA 1
ATOM 5545 C C . VAL B 1 66 ? 27.922 -15.547 11.883 1 24.91 66 VAL B C 1
ATOM 5547 O O . VAL B 1 66 ? 28.812 -15.898 12.664 1 24.91 66 VAL B O 1
ATOM 5550 N N . ALA B 1 67 ? 27.719 -14.398 12.25 1 23.28 67 ALA B N 1
ATOM 5551 C CA . ALA B 1 67 ? 27.5 -14.031 13.641 1 23.28 67 ALA B CA 1
ATOM 5552 C C . ALA B 1 67 ? 26.922 -15.195 14.438 1 23.28 67 ALA B C 1
ATOM 5554 O O . ALA B 1 67 ? 25.828 -15.68 14.133 1 23.28 67 ALA B O 1
ATOM 5555 N N . THR B 1 68 ? 27.656 -16.281 14.859 1 24.38 68 THR B N 1
ATOM 5556 C CA . THR B 1 68 ? 27.266 -17.094 16 1 24.38 68 THR B CA 1
ATOM 5557 C C . THR B 1 68 ? 26.688 -16.234 17.109 1 24.38 68 THR B C 1
ATOM 5559 O O . THR B 1 68 ? 26.547 -16.688 18.25 1 24.38 68 THR B O 1
ATOM 5562 N N . ASP B 1 69 ? 26.641 -15.133 17.062 1 22.44 69 ASP B N 1
ATOM 5563 C CA . ASP B 1 69 ? 25.938 -14.555 18.203 1 22.44 69 ASP B CA 1
ATOM 5564 C C . ASP B 1 69 ? 24.766 -15.43 18.625 1 22.44 69 ASP B C 1
ATOM 5566 O O . ASP B 1 69 ? 23.938 -15.82 17.797 1 22.44 69 ASP B O 1
ATOM 5570 N N . ASP B 1 70 ? 24.969 -16.594 19.656 1 21.62 70 ASP B N 1
ATOM 5571 C CA . ASP B 1 70 ? 24.016 -16.953 20.688 1 21.62 70 ASP B CA 1
ATOM 5572 C C . ASP B 1 70 ? 22.922 -15.898 20.812 1 21.62 70 ASP B C 1
ATOM 5574 O O . ASP B 1 70 ? 23.078 -14.922 21.547 1 21.62 70 ASP B O 1
ATOM 5578 N N . ASP B 1 71 ? 22.672 -15.547 19.953 1 23.83 71 ASP B N 1
ATOM 5579 C CA . ASP B 1 71 ? 21.5 -14.68 19.844 1 23.83 71 ASP B CA 1
ATOM 5580 C C . ASP B 1 71 ? 20.297 -15.305 20.562 1 23.83 71 ASP B C 1
ATOM 5582 O O . ASP B 1 71 ? 19.469 -15.977 19.922 1 23.83 71 ASP B O 1
ATOM 5586 N N . THR B 1 72 ? 20.578 -16.312 21.781 1 22.77 72 THR B N 1
ATOM 5587 C CA . THR B 1 72 ? 19.531 -16.625 22.734 1 22.77 72 THR B CA 1
ATOM 5588 C C . THR B 1 72 ? 18.438 -15.562 22.703 1 22.77 72 THR B C 1
ATOM 5590 O O . THR B 1 72 ? 17.25 -15.891 22.703 1 22.77 72 THR B O 1
ATOM 5593 N N . ASP B 1 73 ? 18.938 -14.617 23.531 1 21.55 73 ASP B N 1
ATOM 5594 C CA . ASP B 1 73 ? 17.906 -13.734 24.062 1 21.55 73 ASP B CA 1
ATOM 5595 C C . ASP B 1 73 ? 17 -13.211 22.953 1 21.55 73 ASP B C 1
ATOM 5597 O O . ASP B 1 73 ? 17.391 -12.328 22.188 1 21.55 73 ASP B O 1
ATOM 5601 N N . SER B 1 74 ? 16.703 -13.961 22.156 1 23.78 74 SER B N 1
ATOM 5602 C CA . SER B 1 74 ? 15.414 -13.633 21.547 1 23.78 74 SER B CA 1
ATOM 5603 C C . SER B 1 74 ? 14.586 -12.734 22.469 1 23.78 74 SER B C 1
ATOM 5605 O O . SER B 1 74 ? 13.539 -13.148 22.969 1 23.78 74 SER B O 1
ATOM 5607 N N . GLU B 1 75 ? 15.422 -12.328 23.453 1 22.97 75 GLU B N 1
ATOM 5608 C CA . GLU B 1 75 ? 14.703 -11.375 24.281 1 22.97 75 GLU B CA 1
ATOM 5609 C C . GLU B 1 75 ? 13.75 -10.523 23.453 1 22.97 75 GLU B C 1
ATOM 5611 O O . GLU B 1 75 ? 14.18 -9.555 22.812 1 22.97 75 GLU B O 1
ATOM 5616 N N . ILE B 1 76 ? 13.227 -11.109 22.672 1 27.34 76 ILE B N 1
ATOM 5617 C CA . ILE B 1 76 ? 11.898 -10.523 22.562 1 27.34 76 ILE B CA 1
ATOM 5618 C C . ILE B 1 76 ? 11.461 -9.961 23.906 1 27.34 76 ILE B C 1
ATOM 5620 O O . ILE B 1 76 ? 10.57 -10.516 24.562 1 27.34 76 ILE B O 1
ATOM 5624 N N . ASP B 1 77 ? 12.5 -9.992 24.891 1 24.25 77 ASP B N 1
ATOM 5625 C CA . ASP B 1 77 ? 12.164 -9.695 26.281 1 24.25 77 ASP B CA 1
ATOM 5626 C C . ASP B 1 77 ? 11.117 -8.586 26.359 1 24.25 77 ASP B C 1
ATOM 5628 O O . ASP B 1 77 ? 10.242 -8.602 27.219 1 24.25 77 ASP B O 1
ATOM 5632 N N . GLU B 1 78 ? 11.875 -7.492 26.25 1 27.52 78 GLU B N 1
ATOM 5633 C CA . GLU B 1 78 ? 11.883 -6.27 27.047 1 27.52 78 GLU B CA 1
ATOM 5634 C C . GLU B 1 78 ? 10.469 -5.773 27.312 1 27.52 78 GLU B C 1
ATOM 5636 O O . GLU B 1 78 ? 9.531 -6.125 26.594 1 27.52 78 GLU B O 1
ATOM 5641 N N . ASP B 1 79 ? 10.289 -4.066 26.984 1 25.83 79 ASP B N 1
ATOM 5642 C CA . ASP B 1 79 ? 10.086 -2.779 26.328 1 25.83 79 ASP B CA 1
ATOM 5643 C C . ASP B 1 79 ? 9.477 -2.959 24.938 1 25.83 79 ASP B C 1
ATOM 5645 O O . ASP B 1 79 ? 9.609 -2.082 24.078 1 25.83 79 ASP B O 1
ATOM 5649 N N . ARG B 1 80 ? 8.93 -3.67 24.125 1 28.69 80 ARG B N 1
ATOM 5650 C CA . ARG B 1 80 ? 7.809 -4.387 23.531 1 28.69 80 ARG B CA 1
ATOM 5651 C C . ARG B 1 80 ? 6.5 -3.623 23.719 1 28.69 80 ARG B C 1
ATOM 5653 O O . ARG B 1 80 ? 6.383 -2.812 24.641 1 28.69 80 ARG B O 1
ATOM 5660 N N . ALA B 1 81 ? 5.027 -3.992 23.984 1 30.53 81 ALA B N 1
ATOM 5661 C CA . ALA B 1 81 ? 4.121 -2.857 24.141 1 30.53 81 ALA B CA 1
ATOM 5662 C C . ALA B 1 81 ? 4.594 -1.928 25.25 1 30.53 81 ALA B C 1
ATOM 5664 O O . ALA B 1 81 ? 4.754 -2.354 26.406 1 30.53 81 ALA B O 1
ATOM 5665 N N . GLU B 1 82 ? 5.512 -1.36 25.812 1 28.62 82 GLU B N 1
ATOM 5666 C CA . GLU B 1 82 ? 5.395 -0.792 27.156 1 28.62 82 GLU B CA 1
ATOM 5667 C C . GLU B 1 82 ? 4.035 -1.102 27.766 1 28.62 82 GLU B C 1
ATOM 5669 O O . GLU B 1 82 ? 3.104 -1.491 27.062 1 28.62 82 GLU B O 1
ATOM 5674 N N . ASN B 1 83 ? 3.211 -0.386 29.062 1 27 83 ASN B N 1
ATOM 5675 C CA . ASN B 1 83 ? 2.09 0.223 29.766 1 27 83 ASN B CA 1
ATOM 5676 C C . ASN B 1 83 ? 1.059 0.795 28.797 1 27 83 ASN B C 1
ATOM 5678 O O . ASN B 1 83 ? 0.252 1.647 29.172 1 27 83 ASN B O 1
ATOM 5682 N N . ASP B 1 84 ? 0.777 1.257 27.781 1 29.27 84 ASP B N 1
ATOM 5683 C CA . ASP B 1 84 ? -0.622 1.674 27.797 1 29.27 84 ASP B CA 1
ATOM 5684 C C . ASP B 1 84 ? -1.553 0.469 27.906 1 29.27 84 ASP B C 1
ATOM 5686 O O . ASP B 1 84 ? -1.405 -0.511 27.172 1 29.27 84 ASP B O 1
ATOM 5690 N N . ASP B 1 85 ? -2.088 -0.04 29.078 1 27.53 85 ASP B N 1
ATOM 5691 C CA . ASP B 1 85 ? -2.809 -1.132 29.719 1 27.53 85 ASP B CA 1
ATOM 5692 C C . ASP B 1 85 ? -3.773 -1.806 28.75 1 27.53 85 ASP B C 1
ATOM 5694 O O . ASP B 1 85 ? -4.992 -1.738 28.938 1 27.53 85 ASP B O 1
ATOM 5698 N N . PHE B 1 86 ? -3.908 -1.601 27.516 1 28.36 86 PHE B N 1
ATOM 5699 C CA . PHE B 1 86 ? -5.039 -2.344 26.984 1 28.36 86 PHE B CA 1
ATOM 5700 C C . PHE B 1 86 ? -4.934 -3.822 27.328 1 28.36 86 PHE B C 1
ATOM 5702 O O . PHE B 1 86 ? -3.889 -4.441 27.125 1 28.36 86 PHE B O 1
ATOM 5709 N N . LEU B 1 87 ? -5.539 -4.348 28.469 1 24.48 87 LEU B N 1
ATOM 5710 C CA . LEU B 1 87 ? -6.09 -5.676 28.719 1 24.48 87 LEU B CA 1
ATOM 5711 C C . LEU B 1 87 ? -6.289 -6.438 27.406 1 24.48 87 LEU B C 1
ATOM 5713 O O . LEU B 1 87 ? -6.781 -5.879 26.438 1 24.48 87 LEU B O 1
ATOM 5717 N N . GLU B 1 88 ? -5.684 -7.547 27.141 1 28.12 88 GLU B N 1
ATOM 5718 C CA . GLU B 1 88 ? -5.449 -8.633 26.188 1 28.12 88 GLU B CA 1
ATOM 5719 C C . GLU B 1 88 ? -6.758 -9.133 25.594 1 28.12 88 GLU B C 1
ATOM 5721 O O . GLU B 1 88 ? -7.281 -10.164 26 1 28.12 88 GLU B O 1
ATOM 5726 N N . GLN B 1 89 ? -7.875 -8.539 25.656 1 24.36 89 GLN B N 1
ATOM 5727 C CA . GLN B 1 89 ? -8.766 -9.469 24.984 1 24.36 89 GLN B CA 1
ATOM 5728 C C . GLN B 1 89 ? -8.227 -9.844 23.609 1 24.36 89 GLN B C 1
ATOM 5730 O O . GLN B 1 89 ? -7.898 -8.977 22.797 1 24.36 89 GLN B O 1
ATOM 5735 N N . ARG B 1 90 ? -7.469 -10.883 23.469 1 25.55 90 ARG B N 1
ATOM 5736 C CA . ARG B 1 90 ? -6.961 -11.609 22.312 1 25.55 90 ARG B CA 1
ATOM 5737 C C . ARG B 1 90 ? -7.91 -11.469 21.125 1 25.55 90 ARG B C 1
ATOM 5739 O O . ARG B 1 90 ? -8.961 -12.117 21.094 1 25.55 90 ARG B O 1
ATOM 5746 N N . TYR B 1 91 ? -8.047 -10.32 20.562 1 24.5 91 TYR B N 1
ATOM 5747 C CA . TYR B 1 91 ? -8.852 -10.508 19.359 1 24.5 91 TYR B CA 1
ATOM 5748 C C . TYR B 1 91 ? -8.156 -11.453 18.375 1 24.5 91 TYR B C 1
ATOM 5750 O O . TYR B 1 91 ? -6.941 -11.367 18.172 1 24.5 91 TYR B O 1
ATOM 5758 N N . PRO B 1 92 ? -8.539 -12.617 18.297 1 26.36 92 PRO B N 1
ATOM 5759 C CA . PRO B 1 92 ? -8.031 -13.547 17.281 1 26.36 92 PRO B CA 1
ATOM 5760 C C . PRO B 1 92 ? -7.66 -12.852 15.977 1 26.36 92 PRO B C 1
ATOM 5762 O O . PRO B 1 92 ? -8.219 -11.797 15.656 1 26.36 92 PRO B O 1
ATOM 5765 N N . PRO B 1 93 ? -6.379 -12.961 15.586 1 28.28 93 PRO B N 1
ATOM 5766 C CA . PRO B 1 93 ? -5.977 -12.477 14.258 1 28.28 93 PRO B CA 1
ATOM 5767 C C . PRO B 1 93 ? -7.102 -12.57 13.234 1 28.28 93 PRO B C 1
ATOM 5769 O O . PRO B 1 93 ? -7.727 -13.625 13.086 1 28.28 93 PRO B O 1
ATOM 5772 N N . VAL B 1 94 ? -7.852 -11.547 13.102 1 29.86 94 VAL B N 1
ATOM 5773 C CA . VAL B 1 94 ? -8.836 -11.578 12.031 1 29.86 94 VAL B CA 1
ATOM 5774 C C . VAL B 1 94 ? -8.203 -12.125 10.75 1 29.86 94 VAL B C 1
ATOM 5776 O O . VAL B 1 94 ? -7.164 -11.625 10.305 1 29.86 94 VAL B O 1
ATOM 5779 N N . LEU B 1 95 ? -8.258 -13.289 10.555 1 29.59 95 LEU B N 1
ATOM 5780 C CA . LEU B 1 95 ? -8.039 -13.883 9.242 1 29.59 95 LEU B CA 1
ATOM 5781 C C . LEU B 1 95 ? -8.492 -12.93 8.141 1 29.59 95 LEU B C 1
ATOM 5783 O O . LEU B 1 95 ? -9.633 -12.461 8.141 1 29.59 95 LEU B O 1
ATOM 5787 N N . ASP B 1 96 ? -7.637 -12.125 7.621 1 33.31 96 ASP B N 1
ATOM 5788 C CA . ASP B 1 96 ? -7.859 -11.297 6.438 1 33.31 96 ASP B CA 1
ATOM 5789 C C . ASP B 1 96 ? -8.75 -12.016 5.426 1 33.31 96 ASP B C 1
ATOM 5791 O O . ASP B 1 96 ? -8.758 -11.672 4.246 1 33.31 96 ASP B O 1
ATOM 5795 N N . SER B 1 97 ? -9.031 -13.266 5.676 1 31.42 97 SER B N 1
ATOM 5796 C CA . SER B 1 97 ? -9.891 -13.82 4.633 1 31.42 97 SER B CA 1
ATOM 5797 C C . SER B 1 97 ? -11.133 -12.961 4.418 1 31.42 97 SER B C 1
ATOM 5799 O O . SER B 1 97 ? -11.484 -12.148 5.27 1 31.42 97 SER B O 1
ATOM 5801 N N . ASP B 1 98 ? -11.922 -13.297 3.258 1 32.88 98 ASP B N 1
ATOM 5802 C CA . ASP B 1 98 ? -13.141 -12.797 2.637 1 32.88 98 ASP B CA 1
ATOM 5803 C C . ASP B 1 98 ? -14.25 -12.633 3.67 1 32.88 98 ASP B C 1
ATOM 5805 O O . ASP B 1 98 ? -15.43 -12.523 3.312 1 32.88 98 ASP B O 1
ATOM 5809 N N . ILE B 1 99 ? -13.922 -13 4.863 1 31.55 99 ILE B N 1
ATOM 5810 C CA . ILE B 1 99 ? -15.125 -12.766 5.664 1 31.55 99 ILE B CA 1
ATOM 5811 C C . ILE B 1 99 ? -15.312 -11.273 5.895 1 31.55 99 ILE B C 1
ATOM 5813 O O . ILE B 1 99 ? -14.461 -10.617 6.508 1 31.55 99 ILE B O 1
ATOM 5817 N N . GLU B 1 100 ? -15.93 -10.641 5.016 1 32.56 100 GLU B N 1
ATOM 5818 C CA . GLU B 1 100 ? -16.375 -9.25 5.102 1 32.56 100 GLU B CA 1
ATOM 5819 C C . GLU B 1 100 ? -16.875 -8.914 6.508 1 32.56 100 GLU B C 1
ATOM 5821 O O . GLU B 1 100 ? -17.938 -9.383 6.93 1 32.56 100 GLU B O 1
ATOM 5826 N N . ILE B 1 101 ? -16.062 -8.906 7.449 1 30.09 101 ILE B N 1
ATOM 5827 C CA . ILE B 1 101 ? -16.609 -8.273 8.641 1 30.09 101 ILE B CA 1
ATOM 5828 C C . ILE B 1 101 ? -16.969 -6.82 8.336 1 30.09 101 ILE B C 1
ATOM 5830 O O . ILE B 1 101 ? -16.094 -6.012 8.008 1 30.09 101 ILE B O 1
ATOM 5834 N N . GLU B 1 102 ? -18.047 -6.578 7.801 1 30.03 102 GLU B N 1
ATOM 5835 C CA . GLU B 1 102 ? -18.641 -5.25 7.672 1 30.03 102 GLU B CA 1
ATOM 5836 C C . GLU B 1 102 ? -18.609 -4.504 9 1 30.03 102 GLU B C 1
ATOM 5838 O O . GLU B 1 102 ? -19.516 -4.68 9.836 1 30.03 102 GLU B O 1
ATOM 5843 N N . SER B 1 103 ? -17.625 -4.574 9.789 1 29.69 103 SER B N 1
ATOM 5844 C CA . SER B 1 103 ? -17.859 -3.689 10.922 1 29.69 103 SER B CA 1
ATOM 5845 C C . SER B 1 103 ? -18.031 -2.244 10.469 1 29.69 103 SER B C 1
ATOM 5847 O O . SER B 1 103 ? -17.047 -1.575 10.133 1 29.69 103 SER B O 1
ATOM 5849 N N . ASP B 1 104 ? -18.781 -1.925 9.562 1 30.16 104 ASP B N 1
ATOM 5850 C CA . ASP B 1 104 ? -19.141 -0.517 9.438 1 30.16 104 ASP B CA 1
ATOM 5851 C C . ASP B 1 104 ? -19.5 0.08 10.797 1 30.16 104 ASP B C 1
ATOM 5853 O O . ASP B 1 104 ? -20.547 -0.21 11.352 1 30.16 104 ASP B O 1
ATOM 5857 N N . THR B 1 105 ? -18.641 0.009 11.766 1 31.17 105 THR B N 1
ATOM 5858 C CA . THR B 1 105 ? -19.078 0.917 12.828 1 31.17 105 THR B CA 1
ATOM 5859 C C . THR B 1 105 ? -19.734 2.158 12.234 1 31.17 105 THR B C 1
ATOM 5861 O O . THR B 1 105 ? -19.094 2.932 11.523 1 31.17 105 THR B O 1
ATOM 5864 N N . GLU B 1 106 ? -20.906 2.02 11.836 1 31.19 106 GLU B N 1
ATOM 5865 C CA . GLU B 1 106 ? -21.812 3.146 11.586 1 31.19 106 GLU B CA 1
ATOM 5866 C C . GLU B 1 106 ? -21.547 4.289 12.562 1 31.19 106 GLU B C 1
ATOM 5868 O O . GLU B 1 106 ? -21.703 4.125 13.773 1 31.19 106 GLU B O 1
ATOM 5873 N N . ILE B 1 107 ? -20.469 4.949 12.508 1 32.72 107 ILE B N 1
ATOM 5874 C CA . ILE B 1 107 ? -20.641 6.258 13.133 1 32.72 107 ILE B CA 1
ATOM 5875 C C . ILE B 1 107 ? -22.109 6.676 13.062 1 32.72 107 ILE B C 1
ATOM 5877 O O . ILE B 1 107 ? -22.688 6.77 11.977 1 32.72 107 ILE B O 1
ATOM 5881 N N . GLY B 1 108 ? -22.922 6.125 14.031 1 29.8 108 GLY B N 1
ATOM 5882 C CA . GLY B 1 108 ? -24.344 6.402 14.211 1 29.8 108 GLY B CA 1
ATOM 5883 C C . GLY B 1 108 ? -24.766 7.734 13.617 1 29.8 108 GLY B C 1
ATOM 5884 O O . GLY B 1 108 ? -23.953 8.648 13.477 1 29.8 108 GLY B O 1
ATOM 5885 N N . ALA B 1 109 ? -25.828 7.594 12.805 1 30.62 109 ALA B N 1
ATOM 5886 C CA . ALA B 1 109 ? -26.719 8.664 12.383 1 30.62 109 ALA B CA 1
ATOM 5887 C C . ALA B 1 109 ? -26.891 9.703 13.484 1 30.62 109 ALA B C 1
ATOM 5889 O O . ALA B 1 109 ? -27.172 9.367 14.633 1 30.62 109 ALA B O 1
ATOM 5890 N N . THR B 1 110 ? -26.109 10.719 13.531 1 33.47 110 THR B N 1
ATOM 5891 C CA . THR B 1 110 ? -26.422 11.922 14.289 1 33.47 110 THR B CA 1
ATOM 5892 C C . THR B 1 110 ? -27.938 12.117 14.383 1 33.47 110 THR B C 1
ATOM 5894 O O . THR B 1 110 ? -28.641 12.023 13.375 1 33.47 110 THR B O 1
ATOM 5897 N N . PHE B 1 111 ? -28.547 11.688 15.477 1 31.17 111 PHE B N 1
ATOM 5898 C CA . PHE B 1 111 ? -29.906 12.078 15.852 1 31.17 111 PHE B CA 1
ATOM 5899 C C . PHE B 1 111 ? -30.188 13.516 15.438 1 31.17 111 PHE B C 1
ATOM 5901 O O . PHE B 1 111 ? -29.281 14.344 15.375 1 31.17 111 PHE B O 1
ATOM 5908 N N . ASP B 1 112 ? -31.453 13.664 14.945 1 33.69 112 ASP B N 1
ATOM 5909 C CA . ASP B 1 112 ? -32.375 14.641 14.359 1 33.69 112 ASP B CA 1
ATOM 5910 C C . ASP B 1 112 ? -32.5 15.875 15.242 1 33.69 112 ASP B C 1
ATOM 5912 O O . ASP B 1 112 ? -33.281 15.875 16.219 1 33.69 112 ASP B O 1
ATOM 5916 N N . TYR B 1 113 ? -31.406 16.438 15.828 1 32.91 113 TYR B N 1
ATOM 5917 C CA . TYR B 1 113 ? -32.031 17.688 16.234 1 32.91 113 TYR B CA 1
ATOM 5918 C C . TYR B 1 113 ? -32.781 18.344 15.07 1 32.91 113 TYR B C 1
ATOM 5920 O O . TYR B 1 113 ? -32.375 18.188 13.914 1 32.91 113 TYR B O 1
ATOM 5928 N N . VAL B 1 114 ? -34 18.484 15.203 1 35.81 114 VAL B N 1
ATOM 5929 C CA . VAL B 1 114 ? -34.844 19.359 14.383 1 35.81 114 VAL B CA 1
ATOM 5930 C C . VAL B 1 114 ? -34 20.562 13.898 1 35.81 114 VAL B C 1
ATOM 5932 O O . VAL B 1 114 ? -33.344 21.219 14.695 1 35.81 114 VAL B O 1
ATOM 5935 N N . ALA B 1 115 ? -33.562 20.484 12.695 1 43.22 115 ALA B N 1
ATOM 5936 C CA . ALA B 1 115 ? -32.938 21.641 12.023 1 43.22 115 ALA B CA 1
ATOM 5937 C C . ALA B 1 115 ? -33.5 22.953 12.555 1 43.22 115 ALA B C 1
ATOM 5939 O O . ALA B 1 115 ? -34.719 23.156 12.555 1 43.22 115 ALA B O 1
ATOM 5940 N N . SER B 1 116 ? -32.938 23.484 13.406 1 44.41 116 SER B N 1
ATOM 5941 C CA . SER B 1 116 ? -33.406 24.766 13.93 1 44.41 116 SER B CA 1
ATOM 5942 C C . SER B 1 116 ? -33.906 25.656 12.812 1 44.41 116 SER B C 1
ATOM 5944 O O . SER B 1 116 ? -34.594 26.672 13.078 1 44.41 116 SER B O 1
ATOM 5946 N N . GLY B 1 117 ? -33.25 25.641 11.625 1 48.19 117 GLY B N 1
ATOM 5947 C CA . GLY B 1 117 ? -33.75 26.719 10.781 1 48.19 117 GLY B CA 1
ATOM 5948 C C . GLY B 1 117 ? -35.125 26.438 10.219 1 48.19 117 GLY B C 1
ATOM 5949 O O . GLY B 1 117 ? -35.5 25.281 9.969 1 48.19 117 GLY B O 1
ATOM 5950 N N . THR B 1 118 ? -36.062 27.125 10.609 1 56.44 118 THR B N 1
ATOM 5951 C CA . THR B 1 118 ? -37.5 27.156 10.359 1 56.44 118 THR B CA 1
ATOM 5952 C C . THR B 1 118 ? -37.781 27.297 8.867 1 56.44 118 THR B C 1
ATOM 5954 O O . THR B 1 118 ? -38.938 27.406 8.453 1 56.44 118 THR B O 1
ATOM 5957 N N . GLY B 1 119 ? -36.656 27.203 8.047 1 68.81 119 GLY B N 1
ATOM 5958 C CA . GLY B 1 119 ? -37.031 27.531 6.68 1 68.81 119 GLY B CA 1
ATOM 5959 C C . GLY B 1 119 ? -37.625 26.344 5.934 1 68.81 119 GLY B C 1
ATOM 5960 O O . GLY B 1 119 ? -37.375 25.188 6.293 1 68.81 119 GLY B O 1
ATOM 5961 N N . GLU B 1 120 ? -38.438 26.594 5.051 1 84.19 120 GLU B N 1
ATOM 5962 C CA . GLU B 1 120 ? -39.125 25.594 4.254 1 84.19 120 GLU B CA 1
ATOM 5963 C C . GLU B 1 120 ? -38.438 25.359 2.92 1 84.19 120 GLU B C 1
ATOM 5965 O O . GLU B 1 120 ? -38.031 26.328 2.26 1 84.19 120 GLU B O 1
ATOM 5970 N N . TRP B 1 121 ? -38.094 24.094 2.645 1 91.31 121 TRP B N 1
ATOM 5971 C CA . TRP B 1 121 ? -37.531 23.719 1.365 1 91.31 121 TRP B CA 1
ATOM 5972 C C . TRP B 1 121 ? -38.5 23.906 0.227 1 91.31 121 TRP B C 1
ATOM 5974 O O . TRP B 1 121 ? -39.719 23.641 0.388 1 91.31 121 TRP B O 1
ATOM 5984 N N . ARG B 1 122 ? -38.062 24.406 -0.838 1 90.62 122 ARG B N 1
ATOM 5985 C CA . ARG B 1 122 ? -38.812 24.438 -2.078 1 90.62 122 ARG B CA 1
ATOM 5986 C C . ARG B 1 122 ? -37.938 24.141 -3.281 1 90.62 122 ARG B C 1
ATOM 5988 O O . ARG B 1 122 ? -36.719 24.156 -3.174 1 90.62 122 ARG B O 1
ATOM 5995 N N . MET B 1 123 ? -38.562 23.875 -4.348 1 91.81 123 MET B N 1
ATOM 5996 C CA . MET B 1 123 ? -37.812 23.641 -5.578 1 91.81 123 MET B CA 1
ATOM 5997 C C . MET B 1 123 ? -37.094 24.906 -6.012 1 91.81 123 MET B C 1
ATOM 5999 O O . MET B 1 123 ? -37.656 26 -5.938 1 91.81 123 MET B O 1
ATOM 6003 N N . ALA B 1 124 ? -35.938 24.641 -6.359 1 89.44 124 ALA B N 1
ATOM 6004 C CA . ALA B 1 124 ? -35.125 25.797 -6.785 1 89.44 124 ALA B CA 1
ATOM 6005 C C . ALA B 1 124 ? -35.562 26.297 -8.156 1 89.44 124 ALA B C 1
ATOM 6007 O O . ALA B 1 124 ? -35.969 25.516 -9.016 1 89.44 124 ALA B O 1
ATOM 6008 N N . THR B 1 125 ? -35.531 27.594 -8.344 1 84.81 125 THR B N 1
ATOM 6009 C CA . THR B 1 125 ? -35.812 28.25 -9.617 1 84.81 125 THR B CA 1
ATOM 6010 C C . THR B 1 125 ? -34.562 28.953 -10.141 1 84.81 125 THR B C 1
ATOM 6012 O O . THR B 1 125 ? -33.562 29.078 -9.43 1 84.81 125 THR B O 1
ATOM 6015 N N . GLU B 1 126 ? -34.562 29.328 -11.359 1 78.06 126 GLU B N 1
ATOM 6016 C CA . GLU B 1 126 ? -33.438 30.016 -11.977 1 78.06 126 GLU B CA 1
ATOM 6017 C C . GLU B 1 126 ? -33.094 31.297 -11.242 1 78.06 126 GLU B C 1
ATOM 6019 O O . GLU B 1 126 ? -31.922 31.703 -11.18 1 78.06 126 GLU B O 1
ATOM 6024 N N . GLU B 1 127 ? -34.094 31.891 -10.625 1 80.06 127 GLU B N 1
ATOM 6025 C CA . GLU B 1 127 ? -33.906 33.156 -9.93 1 80.06 127 GLU B CA 1
ATOM 6026 C C . GLU B 1 127 ? -33.125 32.969 -8.617 1 80.06 127 GLU B C 1
ATOM 6028 O O . GLU B 1 127 ? -32.531 33.906 -8.094 1 80.06 127 GLU B O 1
ATOM 6033 N N . ASP B 1 128 ? -33.188 31.75 -8.203 1 83.81 128 ASP B N 1
ATOM 6034 C CA . ASP B 1 128 ? -32.562 31.469 -6.922 1 83.81 128 ASP B CA 1
ATOM 6035 C C . ASP B 1 128 ? -31.047 31.516 -7.047 1 83.81 128 ASP B C 1
ATOM 6037 O O . ASP B 1 128 ? -30.328 31.609 -6.039 1 83.81 128 ASP B O 1
ATOM 6041 N N . GLY B 1 129 ? -30.547 31.469 -8.219 1 78.94 129 GLY B N 1
ATOM 6042 C CA . GLY B 1 129 ? -29.109 31.578 -8.422 1 78.94 129 GLY B CA 1
ATOM 6043 C C . GLY B 1 129 ? -28.531 32.875 -7.895 1 78.94 129 GLY B C 1
ATOM 6044 O O . GLY B 1 129 ? -27.375 32.906 -7.461 1 78.94 129 GLY B O 1
ATOM 6045 N N . ASP B 1 130 ? -29.328 33.875 -7.828 1 80.56 130 ASP B N 1
ATOM 6046 C CA . ASP B 1 130 ? -28.875 35.219 -7.477 1 80.56 130 ASP B CA 1
ATOM 6047 C C . ASP B 1 130 ? -28.75 35.344 -5.965 1 80.56 130 ASP B C 1
ATOM 6049 O O . ASP B 1 130 ? -28.109 36.312 -5.484 1 80.56 130 ASP B O 1
ATOM 6053 N N . ILE B 1 131 ? -29.266 34.406 -5.273 1 84.81 131 ILE B N 1
ATOM 6054 C CA . ILE B 1 131 ? -29.219 34.5 -3.816 1 84.81 131 ILE B CA 1
ATOM 6055 C C . ILE B 1 131 ? -27.812 34.156 -3.318 1 84.81 131 ILE B C 1
ATOM 6057 O O . ILE B 1 131 ? -27.406 34.594 -2.24 1 84.81 131 ILE B O 1
ATOM 6061 N N . PHE B 1 132 ? -27.094 33.469 -4.078 1 90.5 132 PHE B N 1
ATOM 6062 C CA . PHE B 1 132 ? -25.75 33.031 -3.686 1 90.5 132 PHE B CA 1
ATOM 6063 C C . PHE B 1 132 ? -24.688 34 -4.184 1 90.5 132 PHE B C 1
ATOM 6065 O O . PHE B 1 132 ? -24.766 34.469 -5.32 1 90.5 132 PHE B O 1
ATOM 6072 N N . THR B 1 133 ? -23.797 34.344 -3.342 1 89 133 THR B N 1
ATOM 6073 C CA . THR B 1 133 ? -22.672 35.219 -3.684 1 89 133 THR B CA 1
ATOM 6074 C C . THR B 1 133 ? -21.375 34.688 -3.072 1 89 133 THR B C 1
ATOM 6076 O O . THR B 1 133 ? -21.375 34.219 -1.93 1 89 133 THR B O 1
ATOM 6079 N N . ILE B 1 134 ? -20.391 34.75 -3.861 1 91.75 134 ILE B N 1
ATOM 6080 C CA . ILE B 1 134 ? -19.078 34.375 -3.334 1 91.75 134 ILE B CA 1
ATOM 6081 C C . ILE B 1 134 ? -18.547 35.5 -2.453 1 91.75 134 ILE B C 1
ATOM 6083 O O . ILE B 1 134 ? -18.359 36.656 -2.922 1 91.75 134 ILE B O 1
ATOM 6087 N N . PRO B 1 135 ? -18.359 35.188 -1.261 1 93.25 135 PRO B N 1
ATOM 6088 C CA . PRO B 1 135 ? -17.875 36.25 -0.371 1 93.25 135 PRO B CA 1
ATOM 6089 C C . PRO B 1 135 ? -16.469 36.719 -0.735 1 93.25 135 PRO B C 1
ATOM 6091 O O . PRO B 1 135 ? -15.672 35.938 -1.257 1 93.25 135 PRO B O 1
ATOM 6094 N N . VAL B 1 136 ? -16.219 37.906 -0.386 1 93.94 136 VAL B N 1
ATOM 6095 C CA . VAL B 1 136 ? -14.906 38.5 -0.654 1 93.94 136 VAL B CA 1
ATOM 6096 C C . VAL B 1 136 ? -13.875 37.938 0.322 1 93.94 136 VAL B C 1
ATOM 6098 O O . VAL B 1 136 ? -14.133 37.844 1.525 1 93.94 136 VAL B O 1
ATOM 6101 N N . PHE B 1 137 ? -12.852 37.5 -0.228 1 95.19 137 PHE B N 1
ATOM 6102 C CA . PHE B 1 137 ? -11.75 37 0.565 1 95.19 137 PHE B CA 1
ATOM 6103 C C . PHE B 1 137 ? -10.586 37.969 0.589 1 95.19 137 PHE B C 1
ATOM 6105 O O . PHE B 1 137 ? -9.953 38.219 -0.44 1 95.19 137 PHE B O 1
ATOM 6112 N N . GLU B 1 138 ? -10.188 38.469 1.719 1 91.06 138 GLU B N 1
ATOM 6113 C CA . GLU B 1 138 ? -9.258 39.594 1.851 1 91.06 138 GLU B CA 1
ATOM 6114 C C . GLU B 1 138 ? -7.824 39.094 2.064 1 91.06 138 GLU B C 1
ATOM 6116 O O . GLU B 1 138 ? -6.883 39.656 1.491 1 91.06 138 GLU B O 1
ATOM 6121 N N . PRO B 1 139 ? -7.656 38.062 2.828 1 90.12 139 PRO B N 1
ATOM 6122 C CA . PRO B 1 139 ? -6.285 37.656 3.129 1 90.12 139 PRO B CA 1
ATOM 6123 C C . PRO B 1 139 ? -5.523 37.188 1.888 1 90.12 139 PRO B C 1
ATOM 6125 O O . PRO B 1 139 ? -6.117 36.625 0.969 1 90.12 139 PRO B O 1
ATOM 6128 N N . GLU B 1 140 ? -4.324 37.469 1.862 1 92.94 140 GLU B N 1
ATOM 6129 C CA . GLU B 1 140 ? -3.461 36.969 0.794 1 92.94 140 GLU B CA 1
ATOM 6130 C C . GLU B 1 140 ? -2.908 35.594 1.129 1 92.94 140 GLU B C 1
ATOM 6132 O O . GLU B 1 140 ? -2.186 35.406 2.115 1 92.94 140 GLU B O 1
ATOM 6137 N N . PRO B 1 141 ? -3.23 34.656 0.312 1 95.62 141 PRO B N 1
ATOM 6138 C CA . PRO B 1 141 ? -2.758 33.312 0.597 1 95.62 141 PRO B CA 1
ATOM 6139 C C . PRO B 1 141 ? -1.241 33.188 0.486 1 95.62 141 PRO B C 1
ATOM 6141 O O . PRO B 1 141 ? -0.621 33.844 -0.356 1 95.62 141 PRO B O 1
ATOM 6144 N N . GLY B 1 142 ? -0.639 32.312 1.342 1 96.56 142 GLY B N 1
ATOM 6145 C CA . GLY B 1 142 ? 0.794 32.094 1.298 1 96.56 142 GLY B CA 1
ATOM 6146 C C . GLY B 1 142 ? 1.446 32.125 2.668 1 96.56 142 GLY B C 1
ATOM 6147 O O . GLY B 1 142 ? 0.761 32.219 3.686 1 96.56 142 GLY B O 1
ATOM 6148 N N . PRO B 1 143 ? 2.789 31.953 2.637 1 97.56 143 PRO B N 1
ATOM 6149 C CA . PRO B 1 143 ? 3.516 32 3.906 1 97.56 143 PRO B CA 1
ATOM 6150 C C . PRO B 1 143 ? 3.395 33.344 4.605 1 97.56 143 PRO B C 1
ATOM 6152 O O . PRO B 1 143 ? 3.391 34.406 3.945 1 97.56 143 PRO B O 1
ATOM 6155 N N . THR B 1 144 ? 3.318 33.375 5.898 1 97.56 144 THR B N 1
ATOM 6156 C CA . THR B 1 144 ? 3.164 34.594 6.684 1 97.56 144 THR B CA 1
ATOM 6157 C C . THR B 1 144 ? 4.516 35.062 7.203 1 97.56 144 THR B C 1
ATOM 6159 O O . THR B 1 144 ? 4.574 35.938 8.094 1 97.56 144 THR B O 1
ATOM 6162 N N . PHE B 1 145 ? 5.539 34.469 6.805 1 97 145 PHE B N 1
ATOM 6163 C CA . PHE B 1 145 ? 6.906 34.844 7.152 1 97 145 PHE B CA 1
ATOM 6164 C C . PHE B 1 145 ? 7.746 35.062 5.898 1 97 145 PHE B C 1
ATOM 6166 O O . PHE B 1 145 ? 7.309 34.75 4.793 1 97 145 PHE B O 1
ATOM 6173 N N . GLU B 1 146 ? 8.898 35.656 6.141 1 94.88 146 GLU B N 1
ATOM 6174 C CA . GLU B 1 146 ? 9.844 35.875 5.047 1 94.88 146 GLU B CA 1
ATOM 6175 C C . GLU B 1 146 ? 11.203 35.25 5.367 1 94.88 146 GLU B C 1
ATOM 6177 O O . GLU B 1 146 ? 11.594 35.156 6.531 1 94.88 146 GLU B O 1
ATOM 6182 N N . LEU B 1 147 ? 11.734 34.656 4.406 1 95.69 147 LEU B N 1
ATOM 6183 C CA . LEU B 1 147 ? 13.109 34.188 4.441 1 95.69 147 LEU B CA 1
ATOM 6184 C C . LEU B 1 147 ? 13.906 34.719 3.256 1 95.69 147 LEU B C 1
ATOM 6186 O O . LEU B 1 147 ? 13.344 34.969 2.186 1 95.69 147 LEU B O 1
ATOM 6190 N N . PRO B 1 148 ? 15.172 34.938 3.52 1 93.5 148 PRO B N 1
ATOM 6191 C CA . PRO B 1 148 ? 15.977 35.406 2.385 1 93.5 148 PRO B CA 1
ATOM 6192 C C . PRO B 1 148 ? 16.031 34.375 1.253 1 93.5 148 PRO B C 1
ATOM 6194 O O . PRO B 1 148 ? 15.773 33.188 1.476 1 93.5 148 PRO B O 1
ATOM 6197 N N . SER B 1 149 ? 16.328 34.812 0.104 1 88.69 149 SER B N 1
ATOM 6198 C CA . SER B 1 149 ? 16.344 33.938 -1.083 1 88.69 149 SER B CA 1
ATOM 6199 C C . SER B 1 149 ? 17.391 32.844 -0.969 1 88.69 149 SER B C 1
ATOM 6201 O O . SER B 1 149 ? 17.281 31.812 -1.615 1 88.69 149 SER B O 1
ATOM 6203 N N . TYR B 1 150 ? 18.406 33.094 -0.13 1 91.12 150 TYR B N 1
ATOM 6204 C CA . TYR B 1 150 ? 19.484 32.125 -0.012 1 91.12 150 TYR B CA 1
ATOM 6205 C C . TYR B 1 150 ? 19.234 31.172 1.162 1 91.12 150 TYR B C 1
ATOM 6207 O O . TYR B 1 150 ? 20.078 30.344 1.486 1 91.12 150 TYR B O 1
ATOM 6215 N N . ALA B 1 151 ? 18.031 31.406 1.728 1 95.75 151 ALA B N 1
ATOM 6216 C CA . ALA B 1 151 ? 17.719 30.531 2.85 1 95.75 151 ALA B CA 1
ATOM 6217 C C . ALA B 1 151 ? 17.703 29.062 2.416 1 95.75 151 ALA B C 1
ATOM 6219 O O . ALA B 1 151 ? 17.234 28.734 1.323 1 95.75 151 ALA B O 1
ATOM 6220 N N . ARG B 1 152 ? 18.281 28.203 3.258 1 95.88 152 ARG B N 1
ATOM 6221 C CA . ARG B 1 152 ? 18.344 26.781 2.982 1 95.88 152 ARG B CA 1
ATOM 6222 C C . ARG B 1 152 ? 17.031 26.094 3.363 1 95.88 152 ARG B C 1
ATOM 6224 O O . ARG B 1 152 ? 16.25 26.625 4.141 1 95.88 152 ARG B O 1
ATOM 6231 N N . GLU B 1 153 ? 16.797 24.891 2.836 1 98.06 153 GLU B N 1
ATOM 6232 C CA . GLU B 1 153 ? 15.578 24.109 3.047 1 98.06 153 GLU B CA 1
ATOM 6233 C C . GLU B 1 153 ? 15.328 23.875 4.531 1 98.06 153 GLU B C 1
ATOM 6235 O O . GLU B 1 153 ? 14.18 23.906 4.988 1 98.06 153 GLU B O 1
ATOM 6240 N N . VAL B 1 154 ? 16.359 23.703 5.344 1 98.31 154 VAL B N 1
ATOM 6241 C CA . VAL B 1 154 ? 16.234 23.375 6.762 1 98.31 154 VAL B CA 1
ATOM 6242 C C . VAL B 1 154 ? 15.625 24.562 7.512 1 98.31 154 VAL B C 1
ATOM 6244 O O . VAL B 1 154 ? 14.953 24.375 8.531 1 98.31 154 VAL B O 1
ATOM 6247 N N . GLU B 1 155 ? 15.852 25.797 7.035 1 98.38 155 GLU B N 1
ATOM 6248 C CA . GLU B 1 155 ? 15.305 26.969 7.688 1 98.38 155 GLU B CA 1
ATOM 6249 C C . GLU B 1 155 ? 13.781 27 7.59 1 98.38 155 GLU B C 1
ATOM 6251 O O . GLU B 1 155 ? 13.102 27.469 8.508 1 98.38 155 GLU B O 1
ATOM 6256 N N . TYR B 1 156 ? 13.266 26.516 6.434 1 98.56 156 TYR B N 1
ATOM 6257 C CA . TYR B 1 156 ? 11.82 26.375 6.301 1 98.56 156 TYR B CA 1
ATOM 6258 C C . TYR B 1 156 ? 11.289 25.312 7.254 1 98.56 156 TYR B C 1
ATOM 6260 O O . TYR B 1 156 ? 10.242 25.5 7.887 1 98.56 156 TYR B O 1
ATOM 6268 N N . PHE B 1 157 ? 12.062 24.234 7.371 1 98.75 157 PHE B N 1
ATOM 6269 C CA . PHE B 1 157 ? 11.695 23.156 8.273 1 98.75 157 PHE B CA 1
ATOM 6270 C C . PHE B 1 157 ? 11.648 23.641 9.719 1 98.75 157 PHE B C 1
ATOM 6272 O O . PHE B 1 157 ? 10.734 23.297 10.461 1 98.75 157 PHE B O 1
ATOM 6279 N N . TYR B 1 158 ? 12.508 24.5 10.102 1 98.62 158 TYR B N 1
ATOM 6280 C CA . TYR B 1 158 ? 12.633 25 11.469 1 98.62 158 TYR B CA 1
ATOM 6281 C C . TYR B 1 158 ? 11.453 25.891 11.828 1 98.62 158 TYR B C 1
ATOM 6283 O O . TYR B 1 158 ? 11.188 26.141 13.008 1 98.62 158 TYR B O 1
ATOM 6291 N N . LYS B 1 159 ? 10.766 26.359 10.844 1 98.56 159 LYS B N 1
ATOM 6292 C CA . LYS B 1 159 ? 9.562 27.141 11.148 1 98.56 159 LYS B CA 1
ATOM 6293 C C . LYS B 1 159 ? 8.492 26.25 11.805 1 98.56 159 LYS B C 1
ATOM 6295 O O . LYS B 1 159 ? 7.723 26.734 12.641 1 98.56 159 LYS B O 1
ATOM 6300 N N . PHE B 1 160 ? 8.5 25.016 11.469 1 98.75 160 PHE B N 1
ATOM 6301 C CA . PHE B 1 160 ? 7.465 24.125 11.961 1 98.75 160 PHE B CA 1
ATOM 6302 C C . PHE B 1 160 ? 7.984 23.266 13.109 1 98.75 160 PHE B C 1
ATOM 6304 O O . PHE B 1 160 ? 7.262 23.016 14.078 1 98.75 160 PHE B O 1
ATOM 6311 N N . ILE B 1 161 ? 9.18 22.797 12.984 1 98.69 161 ILE B N 1
ATOM 6312 C CA . ILE B 1 161 ? 9.867 22.141 14.078 1 98.69 161 ILE B CA 1
ATOM 6313 C C . ILE B 1 161 ? 11.133 22.906 14.438 1 98.69 161 ILE B C 1
ATOM 6315 O O . ILE B 1 161 ? 12.219 22.609 13.945 1 98.69 161 ILE B O 1
ATOM 6319 N N . PRO B 1 162 ? 11 23.844 15.328 1 98.38 162 PRO B N 1
ATOM 6320 C CA . PRO B 1 162 ? 12.141 24.672 15.719 1 98.38 162 PRO B CA 1
ATOM 6321 C C . PRO B 1 162 ? 13.203 23.891 16.5 1 98.38 162 PRO B C 1
ATOM 6323 O O . PRO B 1 162 ? 12.914 22.828 17.031 1 98.38 162 PRO B O 1
ATOM 6326 N N . PRO B 1 163 ? 14.422 24.359 16.578 1 98.12 163 PRO B N 1
ATOM 6327 C CA . PRO B 1 163 ? 15.531 23.688 17.25 1 98.12 163 PRO B CA 1
ATOM 6328 C C . PRO B 1 163 ? 15.219 23.375 18.719 1 98.12 163 PRO B C 1
ATOM 6330 O O . PRO B 1 163 ? 15.719 22.391 19.266 1 98.12 163 PRO B O 1
ATOM 6333 N N . GLU B 1 164 ? 14.367 24.172 19.344 1 98.12 164 GLU B N 1
ATOM 6334 C CA . GLU B 1 164 ? 14.008 23.953 20.734 1 98.12 164 GLU B CA 1
ATOM 6335 C C . GLU B 1 164 ? 13.328 22.594 20.922 1 98.12 164 GLU B C 1
ATOM 6337 O O . GLU B 1 164 ? 13.492 21.953 21.953 1 98.12 164 GLU B O 1
ATOM 6342 N N . LEU B 1 165 ? 12.562 22.219 19.938 1 98.56 165 LEU B N 1
ATOM 6343 C CA . LEU B 1 165 ? 11.891 20.922 20.016 1 98.56 165 LEU B CA 1
ATOM 6344 C C . LEU B 1 165 ? 12.891 19.781 19.875 1 98.56 165 LEU B C 1
ATOM 6346 O O . LEU B 1 165 ? 12.727 18.734 20.484 1 98.56 165 LEU B O 1
ATOM 6350 N N . ILE B 1 166 ? 13.914 19.953 19.047 1 98.44 166 ILE B N 1
ATOM 6351 C CA . ILE B 1 166 ? 14.961 18.969 18.891 1 98.44 166 ILE B CA 1
ATOM 6352 C C . ILE B 1 166 ? 15.766 18.844 20.188 1 98.44 166 ILE B C 1
ATOM 6354 O O . ILE B 1 166 ? 16.109 17.75 20.609 1 98.44 166 ILE B O 1
ATOM 6358 N N . GLU B 1 167 ? 15.992 19.969 20.766 1 98.38 167 GLU B N 1
ATOM 6359 C CA . GLU B 1 167 ? 16.656 19.984 22.062 1 98.38 167 GLU B CA 1
ATOM 6360 C C . GLU B 1 167 ? 15.836 19.25 23.109 1 98.38 167 GLU B C 1
ATOM 6362 O O . GLU B 1 167 ? 16.375 18.484 23.906 1 98.38 167 GLU B O 1
ATOM 6367 N N . LEU B 1 168 ? 14.609 19.531 23.109 1 98.44 168 LEU B N 1
ATOM 6368 C CA . LEU B 1 168 ? 13.711 18.844 24.016 1 98.44 168 LEU B CA 1
ATOM 6369 C C . LEU B 1 168 ? 13.789 17.328 23.812 1 98.44 168 LEU B C 1
ATOM 6371 O O . LEU B 1 168 ? 13.82 16.578 24.781 1 98.44 168 LEU B O 1
ATOM 6375 N N . ALA B 1 169 ? 13.789 16.875 22.594 1 98.5 169 ALA B N 1
ATOM 6376 C CA . ALA B 1 169 ? 13.883 15.453 22.281 1 98.5 169 ALA B CA 1
ATOM 6377 C C . ALA B 1 169 ? 15.172 14.852 22.844 1 98.5 169 ALA B C 1
ATOM 6379 O O . ALA B 1 169 ? 15.172 13.727 23.328 1 98.5 169 ALA B O 1
ATOM 6380 N N . SER B 1 170 ? 16.297 15.602 22.688 1 98.31 170 SER B N 1
ATOM 6381 C CA . SER B 1 170 ? 17.562 15.141 23.219 1 98.31 170 SER B CA 1
ATOM 6382 C C . SER B 1 170 ? 17.5 14.969 24.734 1 98.31 170 SER B C 1
ATOM 6384 O O . SER B 1 170 ? 17.938 13.945 25.266 1 98.31 170 SER B O 1
ATOM 6386 N N . THR B 1 171 ? 16.906 15.906 25.375 1 98.31 171 THR B N 1
ATOM 6387 C CA . THR B 1 171 ? 16.812 15.914 26.828 1 98.31 171 THR B CA 1
ATOM 6388 C C . THR B 1 171 ? 15.922 14.773 27.312 1 98.31 171 THR B C 1
ATOM 6390 O O . THR B 1 171 ? 16.297 14.023 28.219 1 98.31 171 THR B O 1
ATOM 6393 N N . GLU B 1 172 ? 14.758 14.664 26.734 1 98.25 172 GLU B N 1
ATOM 6394 C CA . GLU B 1 172 ? 13.797 13.648 27.172 1 98.25 172 GLU B CA 1
ATOM 6395 C C . GLU B 1 172 ? 14.281 12.242 26.828 1 98.25 172 GLU B C 1
ATOM 6397 O O . GLU B 1 172 ? 14.008 11.297 27.562 1 98.25 172 GLU B O 1
ATOM 6402 N N . THR B 1 173 ? 15.008 12.086 25.75 1 98.19 173 THR B N 1
ATOM 6403 C CA . THR B 1 173 ? 15.586 10.797 25.391 1 98.19 173 THR B CA 1
ATOM 6404 C C . THR B 1 173 ? 16.625 10.359 26.422 1 98.19 173 THR B C 1
ATOM 6406 O O . THR B 1 173 ? 16.641 9.195 26.828 1 98.19 173 THR B O 1
ATOM 6409 N N . ASN B 1 174 ? 17.469 11.305 26.828 1 97.94 174 ASN B N 1
ATOM 6410 C CA . ASN B 1 174 ? 18.438 11 27.859 1 97.94 174 ASN B CA 1
ATOM 6411 C C . ASN B 1 174 ? 17.766 10.625 29.172 1 97.94 174 ASN B C 1
ATOM 6413 O O . ASN B 1 174 ? 18.188 9.68 29.844 1 97.94 174 ASN B O 1
ATOM 6417 N N . LYS B 1 175 ? 16.75 11.383 29.547 1 97.44 175 LYS B N 1
ATOM 6418 C CA . LYS B 1 175 ? 15.992 11.078 30.766 1 97.44 175 LYS B CA 1
ATOM 6419 C C . LYS B 1 175 ? 15.375 9.68 30.703 1 97.44 175 LYS B C 1
ATOM 6421 O O . LYS B 1 175 ? 15.398 8.938 31.672 1 97.44 175 LYS B O 1
ATOM 6426 N N . TYR B 1 176 ? 14.867 9.375 29.609 1 96.94 176 TYR B N 1
ATOM 6427 C CA . TYR B 1 176 ? 14.227 8.07 29.469 1 96.94 176 TYR B CA 1
ATOM 6428 C C . TYR B 1 176 ? 15.25 6.949 29.5 1 96.94 176 TYR B C 1
ATOM 6430 O O . TYR B 1 176 ? 14.992 5.879 30.047 1 96.94 176 TYR B O 1
ATOM 6438 N N . ALA B 1 177 ? 16.359 7.16 28.766 1 96.88 177 ALA B N 1
ATOM 6439 C CA . ALA B 1 177 ? 17.422 6.156 28.828 1 96.88 177 ALA B CA 1
ATOM 6440 C C . ALA B 1 177 ? 17.797 5.832 30.281 1 96.88 177 ALA B C 1
ATOM 6442 O O . ALA B 1 177 ? 17.906 4.66 30.656 1 96.88 177 ALA B O 1
ATOM 6443 N N . LYS B 1 178 ? 17.953 6.867 31.031 1 95.25 178 LYS B N 1
ATOM 6444 C CA . LYS B 1 178 ? 18.266 6.695 32.438 1 95.25 178 LYS B CA 1
ATOM 6445 C C . LYS B 1 178 ? 17.141 5.957 33.156 1 95.25 178 LYS B C 1
ATOM 6447 O O . LYS B 1 178 ? 17.391 5.02 33.938 1 95.25 178 LYS B O 1
ATOM 6452 N N . TYR B 1 179 ? 15.984 6.426 33 1 93.38 179 TYR B N 1
ATOM 6453 C CA . TYR B 1 179 ? 14.82 5.816 33.625 1 93.38 179 TYR B CA 1
ATOM 6454 C C . TYR B 1 179 ? 14.711 4.344 33.25 1 93.38 179 TYR B C 1
ATOM 6456 O O . TYR B 1 179 ? 14.469 3.494 34.125 1 93.38 179 TYR B O 1
ATOM 6464 N N . HIS B 1 180 ? 14.82 4.043 31.984 1 92.56 180 HIS B N 1
ATOM 6465 C CA . HIS B 1 180 ? 14.695 2.686 31.469 1 92.56 180 HIS B CA 1
ATOM 6466 C C . HIS B 1 180 ? 15.742 1.762 32.094 1 92.56 180 HIS B C 1
ATOM 6468 O O . HIS B 1 180 ? 15.422 0.646 32.5 1 92.56 180 HIS B O 1
ATOM 6474 N N . GLN B 1 181 ? 16.906 2.209 32.094 1 92.94 181 GLN B N 1
ATOM 6475 C CA . GLN B 1 181 ? 18 1.41 32.656 1 92.94 181 GLN B CA 1
ATOM 6476 C C . GLN B 1 181 ? 17.797 1.16 34.156 1 92.94 181 GLN B C 1
ATOM 6478 O O . GLN B 1 181 ? 18.062 0.062 34.625 1 92.94 181 GLN B O 1
ATOM 6483 N N . LYS B 1 182 ? 17.312 2.098 34.812 1 91.31 182 LYS B N 1
ATOM 6484 C CA . LYS B 1 182 ? 17.188 2.029 36.25 1 91.31 182 LYS B CA 1
ATOM 6485 C C . LYS B 1 182 ? 15.914 1.271 36.656 1 91.31 182 LYS B C 1
ATOM 6487 O O . LYS B 1 182 ? 15.945 0.441 37.562 1 91.31 182 LYS B O 1
ATOM 6492 N N . CYS B 1 183 ? 14.828 1.592 35.969 1 87.69 183 CYS B N 1
ATOM 6493 C CA . CYS B 1 183 ? 13.523 1.176 36.5 1 87.69 183 CYS B CA 1
ATOM 6494 C C . CYS B 1 183 ? 12.961 0.019 35.688 1 87.69 183 CYS B C 1
ATOM 6496 O O . CYS B 1 183 ? 12.148 -0.759 36.188 1 87.69 183 CYS B O 1
ATOM 6498 N N . ILE B 1 184 ? 13.336 -0.092 34.438 1 87.31 184 ILE B N 1
ATOM 6499 C CA . ILE B 1 184 ? 12.727 -1.104 33.594 1 87.31 184 ILE B CA 1
ATOM 6500 C C . ILE B 1 184 ? 13.688 -2.277 33.406 1 87.31 184 ILE B C 1
ATOM 6502 O O . ILE B 1 184 ? 13.438 -3.373 33.906 1 87.31 184 ILE B O 1
ATOM 6506 N N . ALA B 1 185 ? 14.766 -2.02 32.781 1 88 185 ALA B N 1
ATOM 6507 C CA . ALA B 1 185 ? 15.742 -3.074 32.531 1 88 185 ALA B CA 1
ATOM 6508 C C . ALA B 1 185 ? 16.531 -3.422 33.781 1 88 185 ALA B C 1
ATOM 6510 O O . ALA B 1 185 ? 17.016 -4.547 33.938 1 88 185 ALA B O 1
ATOM 6511 N N . LYS B 1 186 ? 16.656 -2.426 34.75 1 90.19 186 LYS B N 1
ATOM 6512 C CA . LYS B 1 186 ? 17.422 -2.574 35.969 1 90.19 186 LYS B CA 1
ATOM 6513 C C . LYS B 1 186 ? 18.859 -3.012 35.688 1 90.19 186 LYS B C 1
ATOM 6515 O O . LYS B 1 186 ? 19.406 -3.867 36.375 1 90.19 186 LYS B O 1
ATOM 6520 N N . LYS B 1 187 ? 19.297 -2.711 34.562 1 90.94 187 LYS B N 1
ATOM 6521 C CA . LYS B 1 187 ? 20.672 -2.955 34.125 1 90.94 187 LYS B CA 1
ATOM 6522 C C . LYS B 1 187 ? 21.188 -1.803 33.25 1 90.94 187 LYS B C 1
ATOM 6524 O O . LYS B 1 187 ? 20.453 -1.255 32.438 1 90.94 187 LYS B O 1
ATOM 6529 N N . LEU B 1 188 ? 22.391 -1.526 33.625 1 88.75 188 LEU B N 1
ATOM 6530 C CA . LEU B 1 188 ? 23 -0.449 32.844 1 88.75 188 LEU B CA 1
ATOM 6531 C C . LEU B 1 188 ? 23.359 -0.925 31.438 1 88.75 188 LEU B C 1
ATOM 6533 O O . LEU B 1 188 ? 23.844 -2.043 31.266 1 88.75 188 LEU B O 1
ATOM 6537 N N . ASN B 1 189 ? 22.984 -0.153 30.5 1 89.56 189 ASN B N 1
ATOM 6538 C CA . ASN B 1 189 ? 23.422 -0.389 29.125 1 89.56 189 ASN B CA 1
ATOM 6539 C C . ASN B 1 189 ? 24.781 0.245 28.844 1 89.56 189 ASN B C 1
ATOM 6541 O O . ASN B 1 189 ? 24.875 1.456 28.641 1 89.56 189 ASN B O 1
ATOM 6545 N N . ALA B 1 190 ? 25.75 -0.555 28.719 1 88.38 190 ALA B N 1
ATOM 6546 C CA . ALA B 1 190 ? 27.125 -0.088 28.609 1 88.38 190 ALA B CA 1
ATOM 6547 C C . ALA B 1 190 ? 27.359 0.625 27.266 1 88.38 190 ALA B C 1
ATOM 6549 O O . ALA B 1 190 ? 28.281 1.427 27.141 1 88.38 190 ALA B O 1
ATOM 6550 N N . ARG B 1 191 ? 26.531 0.413 26.406 1 88.81 191 ARG B N 1
ATOM 6551 C CA . ARG B 1 191 ? 26.719 0.986 25.078 1 88.81 191 ARG B CA 1
ATOM 6552 C C . ARG B 1 191 ? 26.016 2.338 24.953 1 88.81 191 ARG B C 1
ATOM 6554 O O . ARG B 1 191 ? 26.219 3.061 23.984 1 88.81 191 ARG B O 1
ATOM 6561 N N . TRP B 1 192 ? 25.281 2.711 26 1 95.06 192 TRP B N 1
ATOM 6562 C CA . TRP B 1 192 ? 24.547 3.973 25.922 1 95.06 192 TRP B CA 1
ATOM 6563 C C . TRP B 1 192 ? 25.438 5.141 26.328 1 95.06 192 TRP B C 1
ATOM 6565 O O . TRP B 1 192 ? 26.172 5.055 27.328 1 95.06 192 TRP B O 1
ATOM 6575 N N . ARG B 1 193 ? 25.453 6.117 25.516 1 95.19 193 ARG B N 1
ATOM 6576 C CA . ARG B 1 193 ? 25.984 7.441 25.812 1 95.19 193 ARG B CA 1
ATOM 6577 C C . ARG B 1 193 ? 24.938 8.523 25.578 1 95.19 193 ARG B C 1
ATOM 6579 O O . ARG B 1 193 ? 24.188 8.461 24.609 1 95.19 193 ARG B O 1
ATOM 6586 N N . ASN B 1 194 ? 24.891 9.461 26.547 1 97 194 ASN B N 1
ATOM 6587 C CA . ASN B 1 194 ? 23.891 10.523 26.375 1 97 194 ASN B CA 1
ATOM 6588 C C . ASN B 1 194 ? 24.047 11.234 25.047 1 97 194 ASN B C 1
ATOM 6590 O O . ASN B 1 194 ? 25.172 11.477 24.578 1 97 194 ASN B O 1
ATOM 6594 N N . THR B 1 195 ? 22.938 11.445 24.438 1 97.56 195 THR B N 1
ATOM 6595 C CA . THR B 1 195 ? 22.938 12.195 23.188 1 97.56 195 THR B CA 1
ATOM 6596 C C . THR B 1 195 ? 22.891 13.703 23.453 1 97.56 195 THR B C 1
ATOM 6598 O O . THR B 1 195 ? 22.844 14.125 24.609 1 97.56 195 THR B O 1
ATOM 6601 N N . ASN B 1 196 ? 23.094 14.492 22.438 1 97.19 196 ASN B N 1
ATOM 6602 C CA . ASN B 1 196 ? 23.016 15.953 22.5 1 97.19 196 ASN B CA 1
ATOM 6603 C C . ASN B 1 196 ? 22.25 16.516 21.312 1 97.19 196 ASN B C 1
ATOM 6605 O O . ASN B 1 196 ? 21.719 15.766 20.484 1 97.19 196 ASN B O 1
ATOM 6609 N N . PHE B 1 197 ? 22.141 17.766 21.328 1 97.31 197 PHE B N 1
ATOM 6610 C CA . PHE B 1 197 ? 21.359 18.453 20.297 1 97.31 197 PHE B CA 1
ATOM 6611 C C . PHE B 1 197 ? 21.875 18.094 18.906 1 97.31 197 PHE B C 1
ATOM 6613 O O . PHE B 1 197 ? 21.078 17.781 18.016 1 97.31 197 PHE B O 1
ATOM 6620 N N . ILE B 1 198 ? 23.172 18.094 18.656 1 97.5 198 ILE B N 1
ATOM 6621 C CA . ILE B 1 198 ? 23.766 17.891 17.344 1 97.5 198 ILE B CA 1
ATOM 6622 C C . ILE B 1 198 ? 23.484 16.469 16.859 1 97.5 198 ILE B C 1
ATOM 6624 O O . ILE B 1 198 ? 23.078 16.266 15.711 1 97.5 198 ILE B O 1
ATOM 6628 N N . GLU B 1 199 ? 23.641 15.539 17.734 1 97.56 199 GLU B N 1
ATOM 6629 C CA . GLU B 1 199 ? 23.406 14.141 17.359 1 97.56 199 GLU B CA 1
ATOM 6630 C C . GLU B 1 199 ? 21.922 13.875 17.125 1 97.56 199 GLU B C 1
ATOM 6632 O O . GLU B 1 199 ? 21.562 13.133 16.203 1 97.56 199 GLU B O 1
ATOM 6637 N N . MET B 1 200 ? 21.109 14.453 17.984 1 98.19 200 MET B N 1
ATOM 6638 C CA . MET B 1 200 ? 19.672 14.258 17.812 1 98.19 200 MET B CA 1
ATOM 6639 C C . MET B 1 200 ? 19.188 14.898 16.516 1 98.19 200 MET B C 1
ATOM 6641 O O . MET B 1 200 ? 18.312 14.344 15.836 1 98.19 200 MET B O 1
ATOM 6645 N N . GLN B 1 201 ? 19.734 16.047 16.266 1 98.25 201 GLN B N 1
ATOM 6646 C CA . GLN B 1 201 ? 19.438 16.688 14.984 1 98.25 201 GLN B CA 1
ATOM 6647 C C . GLN B 1 201 ? 19.828 15.789 13.812 1 98.25 201 GLN B C 1
ATOM 6649 O O . GLN B 1 201 ? 19.078 15.648 12.852 1 98.25 201 GLN B O 1
ATOM 6654 N N . ALA B 1 202 ? 21.016 15.203 13.898 1 98.56 202 ALA B N 1
ATOM 6655 C CA . ALA B 1 202 ? 21.484 14.273 12.875 1 98.56 202 ALA B CA 1
ATOM 6656 C C . ALA B 1 202 ? 20.594 13.039 12.805 1 98.56 202 ALA B C 1
ATOM 6658 O O . ALA B 1 202 ? 20.344 12.508 11.719 1 98.56 202 ALA B O 1
ATOM 6659 N N . PHE B 1 203 ? 20.156 12.609 13.992 1 98.12 203 PHE B N 1
ATOM 6660 C CA . PHE B 1 203 ? 19.25 11.469 14.094 1 98.12 203 PHE B CA 1
ATOM 6661 C C . PHE B 1 203 ? 17.984 11.719 13.281 1 98.12 203 PHE B C 1
ATOM 6663 O O . PHE B 1 203 ? 17.562 10.867 12.5 1 98.12 203 PHE B O 1
ATOM 6670 N N . PHE B 1 204 ? 17.406 12.898 13.352 1 98.62 204 PHE B N 1
ATOM 6671 C CA . PHE B 1 204 ? 16.219 13.266 12.586 1 98.62 204 PHE B CA 1
ATOM 6672 C C . PHE B 1 204 ? 16.547 13.391 11.102 1 98.62 204 PHE B C 1
ATOM 6674 O O . PHE B 1 204 ? 15.734 13.039 10.242 1 98.62 204 PHE B O 1
ATOM 6681 N N . GLY B 1 205 ? 17.734 13.977 10.844 1 98.56 205 GLY B N 1
ATOM 6682 C CA . GLY B 1 205 ? 18.188 14.023 9.461 1 98.56 205 GLY B CA 1
ATOM 6683 C C . GLY B 1 205 ? 18.25 12.656 8.805 1 98.56 205 GLY B C 1
ATOM 6684 O O . GLY B 1 205 ? 17.812 12.484 7.664 1 98.56 205 GLY B O 1
ATOM 6685 N N . VAL B 1 206 ? 18.766 11.672 9.516 1 98.06 206 VAL B N 1
ATOM 6686 C CA . VAL B 1 206 ? 18.859 10.297 9.031 1 98.06 206 VAL B CA 1
ATOM 6687 C C . VAL B 1 206 ? 17.469 9.734 8.781 1 98.06 206 VAL B C 1
ATOM 6689 O O . VAL B 1 206 ? 17.219 9.109 7.75 1 98.06 206 VAL B O 1
ATOM 6692 N N . MET B 1 207 ? 16.531 9.992 9.68 1 98 207 MET B N 1
ATOM 6693 C CA . MET B 1 207 ? 15.164 9.516 9.531 1 98 207 MET B CA 1
ATOM 6694 C C . MET B 1 207 ? 14.531 10.078 8.258 1 98 207 MET B C 1
ATOM 6696 O O . MET B 1 207 ? 13.836 9.359 7.539 1 98 207 MET B O 1
ATOM 6700 N N . ILE B 1 208 ? 14.742 11.32 7.992 1 98.44 208 ILE B N 1
ATOM 6701 C CA . ILE B 1 208 ? 14.188 11.977 6.812 1 98.44 208 ILE B CA 1
ATOM 6702 C C . ILE B 1 208 ? 14.789 11.367 5.551 1 98.44 208 ILE B C 1
ATOM 6704 O O . ILE B 1 208 ? 14.07 11.062 4.594 1 98.44 208 ILE B O 1
ATOM 6708 N N . CYS B 1 209 ? 16.125 11.133 5.582 1 97.62 209 CYS B N 1
ATOM 6709 C CA . CYS B 1 209 ? 16.781 10.516 4.438 1 97.62 209 CYS B CA 1
ATOM 6710 C C . CYS B 1 209 ? 16.297 9.094 4.223 1 97.62 209 CYS B C 1
ATOM 6712 O O . CYS B 1 209 ? 16.141 8.648 3.082 1 97.62 209 CYS B O 1
ATOM 6714 N N . MET B 1 210 ? 16.047 8.398 5.328 1 96.81 210 MET B N 1
ATOM 6715 C CA . MET B 1 210 ? 15.492 7.051 5.23 1 96.81 210 MET B CA 1
ATOM 6716 C C . MET B 1 210 ? 14.102 7.07 4.598 1 96.81 210 MET B C 1
ATOM 6718 O O . MET B 1 210 ? 13.711 6.125 3.916 1 96.81 210 MET B O 1
ATOM 6722 N N . GLY B 1 211 ? 13.352 8.133 4.844 1 96.06 211 GLY B N 1
ATOM 6723 C CA . GLY B 1 211 ? 12.047 8.281 4.223 1 96.06 211 GLY B CA 1
ATOM 6724 C C . GLY B 1 211 ? 12.117 8.398 2.711 1 96.06 211 GLY B C 1
ATOM 6725 O O . GLY B 1 211 ? 11.219 7.934 2.004 1 96.06 211 GLY B O 1
ATOM 6726 N N . VAL B 1 212 ? 13.188 8.977 2.227 1 95.75 212 VAL B N 1
ATOM 6727 C CA . VAL B 1 212 ? 13.367 9.156 0.789 1 95.75 212 VAL B CA 1
ATOM 6728 C C . VAL B 1 212 ? 13.906 7.867 0.173 1 95.75 212 VAL B C 1
ATOM 6730 O O . VAL B 1 212 ? 13.406 7.406 -0.857 1 95.75 212 VAL B O 1
ATOM 6733 N N . ASP B 1 213 ? 14.938 7.316 0.783 1 95.19 213 ASP B N 1
ATOM 6734 C CA . ASP B 1 213 ? 15.461 6.012 0.393 1 95.19 213 ASP B CA 1
ATOM 6735 C C . ASP B 1 213 ? 14.953 4.914 1.327 1 95.19 213 ASP B C 1
ATOM 6737 O O . ASP B 1 213 ? 15.688 4.457 2.209 1 95.19 213 ASP B O 1
ATOM 6741 N N . HIS B 1 214 ? 13.852 4.438 1.044 1 92.44 214 HIS B N 1
ATOM 6742 C CA . HIS B 1 214 ? 13.195 3.469 1.916 1 92.44 214 HIS B CA 1
ATOM 6743 C C . HIS B 1 214 ? 13.695 2.055 1.647 1 92.44 214 HIS B C 1
ATOM 6745 O O . HIS B 1 214 ? 13.539 1.533 0.542 1 92.44 214 HIS B O 1
ATOM 6751 N N . LYS B 1 215 ? 14.32 1.479 2.666 1 92.75 215 LYS B N 1
ATOM 6752 C CA . LYS B 1 215 ? 14.789 0.103 2.547 1 92.75 215 LYS B CA 1
ATOM 6753 C C . LYS B 1 215 ? 13.836 -0.867 3.238 1 92.75 215 LYS B C 1
ATOM 6755 O O . LYS B 1 215 ? 13.07 -0.469 4.117 1 92.75 215 LYS B O 1
ATOM 6760 N N . SER B 1 216 ? 13.875 -2.09 2.836 1 87.38 216 SER B N 1
ATOM 6761 C CA . SER B 1 216 ? 13.008 -3.119 3.4 1 87.38 216 SER B CA 1
ATOM 6762 C C . SER B 1 216 ? 13.383 -3.428 4.848 1 87.38 216 SER B C 1
ATOM 6764 O O . SER B 1 216 ? 12.523 -3.809 5.648 1 87.38 216 SER B O 1
ATOM 6766 N N . ALA B 1 217 ? 14.609 -3.283 5.113 1 90.81 217 ALA B N 1
ATOM 6767 C CA . ALA B 1 217 ? 15.102 -3.492 6.477 1 90.81 217 ALA B CA 1
ATOM 6768 C C . ALA B 1 217 ? 16.047 -2.373 6.898 1 90.81 217 ALA B C 1
ATOM 6770 O O . ALA B 1 217 ? 16.859 -1.903 6.102 1 90.81 217 ALA B O 1
ATOM 6771 N N . ILE B 1 218 ? 15.93 -2.033 8.117 1 92.38 218 ILE B N 1
ATOM 6772 C CA . ILE B 1 218 ? 16.703 -0.91 8.633 1 92.38 218 ILE B CA 1
ATOM 6773 C C . ILE B 1 218 ? 18.188 -1.248 8.578 1 92.38 218 ILE B C 1
ATOM 6775 O O . ILE B 1 218 ? 19.031 -0.373 8.328 1 92.38 218 ILE B O 1
ATOM 6779 N N . ASP B 1 219 ? 18.578 -2.453 8.773 1 93 219 ASP B N 1
ATOM 6780 C CA . ASP B 1 219 ? 19.969 -2.873 8.828 1 93 219 ASP B CA 1
ATOM 6781 C C . ASP B 1 219 ? 20.641 -2.727 7.461 1 93 219 ASP B C 1
ATOM 6783 O O . ASP B 1 219 ? 21.859 -2.615 7.367 1 93 219 ASP B O 1
ATOM 6787 N N . ASP B 1 220 ? 19.859 -2.676 6.449 1 94.75 220 ASP B N 1
ATOM 6788 C CA . ASP B 1 220 ? 20.391 -2.641 5.09 1 94.75 220 ASP B CA 1
ATOM 6789 C C . ASP B 1 220 ? 21.156 -1.348 4.832 1 94.75 220 ASP B C 1
ATOM 6791 O O . ASP B 1 220 ? 22.078 -1.323 4.02 1 94.75 220 ASP B O 1
ATOM 6795 N N . TYR B 1 221 ? 20.781 -0.335 5.555 1 96.19 221 TYR B N 1
ATOM 6796 C CA . TYR B 1 221 ? 21.469 0.943 5.363 1 96.19 221 TYR B CA 1
ATOM 6797 C C . TYR B 1 221 ? 22.953 0.826 5.672 1 96.19 221 TYR B C 1
ATOM 6799 O O . TYR B 1 221 ? 23.766 1.543 5.094 1 96.19 221 TYR B O 1
ATOM 6807 N N . TRP B 1 222 ? 23.312 -0.106 6.562 1 96.31 222 TRP B N 1
ATOM 6808 C CA . TRP B 1 222 ? 24.703 -0.252 7.023 1 96.31 222 TRP B CA 1
ATOM 6809 C C . TRP B 1 222 ? 25.328 -1.533 6.48 1 96.31 222 TRP B C 1
ATOM 6811 O O . TRP B 1 222 ? 26.375 -1.973 6.957 1 96.31 222 TRP B O 1
ATOM 6821 N N . SER B 1 223 ? 24.609 -2.127 5.477 1 95.69 223 SER B N 1
ATOM 6822 C CA . SER B 1 223 ? 25.141 -3.348 4.875 1 95.69 223 SER B CA 1
ATOM 6823 C C . SER B 1 223 ? 26.453 -3.084 4.152 1 95.69 223 SER B C 1
ATOM 6825 O O . SER B 1 223 ? 26.656 -2.004 3.596 1 95.69 223 SER B O 1
ATOM 6827 N N . SER B 1 224 ? 27.328 -4.059 4.121 1 94.06 224 SER B N 1
ATOM 6828 C CA . SER B 1 224 ? 28.562 -3.967 3.348 1 94.06 224 SER B CA 1
ATOM 6829 C C . SER B 1 224 ? 28.328 -4.328 1.885 1 94.06 224 SER B C 1
ATOM 6831 O O . SER B 1 224 ? 29.188 -4.105 1.036 1 94.06 224 SER B O 1
ATOM 6833 N N . ASP B 1 225 ? 27.188 -4.891 1.56 1 94.75 225 ASP B N 1
ATOM 6834 C CA . ASP B 1 225 ? 26.812 -5.23 0.19 1 94.75 225 ASP B CA 1
ATOM 6835 C C . ASP B 1 225 ? 26.5 -3.977 -0.618 1 94.75 225 ASP B C 1
ATOM 6837 O O . ASP B 1 225 ? 25.531 -3.264 -0.308 1 94.75 225 ASP B O 1
ATOM 6841 N N . PRO B 1 226 ? 27.219 -3.742 -1.708 1 94.44 226 PRO B N 1
ATOM 6842 C CA . PRO B 1 226 ? 27 -2.525 -2.492 1 94.44 226 PRO B CA 1
ATOM 6843 C C . PRO B 1 226 ? 25.609 -2.473 -3.117 1 94.44 226 PRO B C 1
ATOM 6845 O O . PRO B 1 226 ? 25.156 -1.404 -3.541 1 94.44 226 PRO B O 1
ATOM 6848 N N . PHE B 1 227 ? 24.922 -3.605 -3.205 1 95.94 227 PHE B N 1
ATOM 6849 C CA . PHE B 1 227 ? 23.594 -3.633 -3.785 1 95.94 227 PHE B CA 1
ATOM 6850 C C . PHE B 1 227 ? 22.547 -3.25 -2.75 1 95.94 227 PHE B C 1
ATOM 6852 O O . PHE B 1 227 ? 21.375 -3.061 -3.086 1 95.94 227 PHE B O 1
ATOM 6859 N N . LEU B 1 228 ? 22.906 -3.059 -1.452 1 95.38 228 LEU B N 1
ATOM 6860 C CA . LEU B 1 228 ? 21.953 -2.764 -0.386 1 95.38 228 LEU B CA 1
ATOM 6861 C C . LEU B 1 228 ? 22.359 -1.5 0.367 1 95.38 228 LEU B C 1
ATOM 6863 O O . LEU B 1 228 ? 21.5 -0.727 0.792 1 95.38 228 LEU B O 1
ATOM 6867 N N . GLN B 1 229 ? 23.578 -1.166 0.392 1 94 229 GLN B N 1
ATOM 6868 C CA . GLN B 1 229 ? 24.172 -0.176 1.288 1 94 229 GLN B CA 1
ATOM 6869 C C . GLN B 1 229 ? 23.719 1.235 0.913 1 94 229 GLN B C 1
ATOM 6871 O O . GLN B 1 229 ? 23.469 1.521 -0.258 1 94 229 GLN B O 1
ATOM 6876 N N . ASN B 1 230 ? 23.531 2.084 1.892 1 95.81 230 ASN B N 1
ATOM 6877 C CA . ASN B 1 230 ? 23.438 3.531 1.744 1 95.81 230 ASN B CA 1
ATOM 6878 C C . ASN B 1 230 ? 24.625 4.234 2.416 1 95.81 230 ASN B C 1
ATOM 6880 O O . ASN B 1 230 ? 24.625 4.418 3.633 1 95.81 230 ASN B O 1
ATOM 6884 N N . MET B 1 231 ? 25.531 4.629 1.67 1 94.38 231 MET B N 1
ATOM 6885 C CA . MET B 1 231 ? 26.797 5.152 2.189 1 94.38 231 MET B CA 1
ATOM 6886 C C . MET B 1 231 ? 26.578 6.465 2.93 1 94.38 231 MET B C 1
ATOM 6888 O O . MET B 1 231 ? 27.281 6.758 3.904 1 94.38 231 MET B O 1
ATOM 6892 N N . GLY B 1 232 ? 25.656 7.242 2.463 1 95.69 232 GLY B N 1
ATOM 6893 C CA . GLY B 1 232 ? 25.359 8.5 3.137 1 95.69 232 GLY B CA 1
ATOM 6894 C C . GLY B 1 232 ? 24.906 8.312 4.574 1 95.69 232 GLY B C 1
ATOM 6895 O O . GLY B 1 232 ? 25.484 8.898 5.488 1 95.69 232 GLY B O 1
ATOM 6896 N N . ILE B 1 233 ? 23.984 7.426 4.82 1 96.5 233 ILE B N 1
ATOM 6897 C CA . ILE B 1 233 ? 23.422 7.172 6.141 1 96.5 233 ILE B CA 1
ATOM 6898 C C . ILE B 1 233 ? 24.453 6.457 7.012 1 96.5 233 ILE B C 1
ATOM 6900 O O . ILE B 1 233 ? 24.625 6.797 8.188 1 96.5 233 ILE B O 1
ATOM 6904 N N . ALA B 1 234 ? 25.172 5.516 6.406 1 96 234 ALA B N 1
ATOM 6905 C CA . ALA B 1 234 ? 26.156 4.734 7.148 1 96 234 ALA B CA 1
ATOM 6906 C C . ALA B 1 234 ? 27.281 5.621 7.66 1 96 234 ALA B C 1
ATOM 6908 O O . ALA B 1 234 ? 27.906 5.316 8.68 1 96 234 ALA B O 1
ATOM 6909 N N . SER B 1 235 ? 27.516 6.684 7.02 1 95.38 235 SER B N 1
ATOM 6910 C CA . SER B 1 235 ? 28.625 7.562 7.383 1 95.38 235 SER B CA 1
ATOM 6911 C C . SER B 1 235 ? 28.25 8.469 8.547 1 95.38 235 SER B C 1
ATOM 6913 O O . SER B 1 235 ? 29.125 9.062 9.188 1 95.38 235 SER B O 1
ATOM 6915 N N . VAL B 1 236 ? 27.016 8.664 8.875 1 97.31 236 VAL B N 1
ATOM 6916 C CA . VAL B 1 236 ? 26.547 9.609 9.883 1 97.31 236 VAL B CA 1
ATOM 6917 C C . VAL B 1 236 ? 26.703 9 11.281 1 97.31 236 VAL B C 1
ATOM 6919 O O . VAL B 1 236 ? 27.219 9.656 12.195 1 97.31 236 VAL B O 1
ATOM 6922 N N . MET B 1 237 ? 26.297 7.785 11.461 1 95.81 237 MET B N 1
ATOM 6923 C CA . MET B 1 237 ? 26.406 7.055 12.719 1 95.81 237 MET B CA 1
ATOM 6924 C C . MET B 1 237 ? 26.375 5.551 12.484 1 95.81 237 MET B C 1
ATOM 6926 O O . MET B 1 237 ? 26 5.098 11.398 1 95.81 237 MET B O 1
ATOM 6930 N N . THR B 1 238 ? 26.797 4.809 13.445 1 95.62 238 THR B N 1
ATOM 6931 C CA . THR B 1 238 ? 26.781 3.354 13.32 1 95.62 238 THR B CA 1
ATOM 6932 C C . THR B 1 238 ? 25.359 2.812 13.461 1 95.62 238 THR B C 1
ATOM 6934 O O . THR B 1 238 ? 24.484 3.49 14.008 1 95.62 238 THR B O 1
ATOM 6937 N N . ARG B 1 239 ? 25.156 1.646 12.914 1 95.94 239 ARG B N 1
ATOM 6938 C CA . ARG B 1 239 ? 23.875 0.964 13.047 1 95.94 239 ARG B CA 1
ATOM 6939 C C . ARG B 1 239 ? 23.469 0.831 14.508 1 95.94 239 ARG B C 1
ATOM 6941 O O . ARG B 1 239 ? 22.328 1.129 14.875 1 95.94 239 ARG B O 1
ATOM 6948 N N . ALA B 1 240 ? 24.359 0.45 15.328 1 95.31 240 ALA B N 1
ATOM 6949 C CA . ALA B 1 240 ? 24.109 0.233 16.75 1 95.31 240 ALA B CA 1
ATOM 6950 C C . ALA B 1 240 ? 23.688 1.528 17.438 1 95.31 240 ALA B C 1
ATOM 6952 O O . ALA B 1 240 ? 22.781 1.527 18.281 1 95.31 240 ALA B O 1
ATOM 6953 N N . ARG B 1 241 ? 24.359 2.576 17.125 1 96.06 241 ARG B N 1
ATOM 6954 C CA . ARG B 1 241 ? 24.031 3.857 17.75 1 96.06 241 ARG B CA 1
ATOM 6955 C C . ARG B 1 241 ? 22.656 4.336 17.312 1 96.06 241 ARG B C 1
ATOM 6957 O O . ARG B 1 241 ? 21.875 4.812 18.141 1 96.06 241 ARG B O 1
ATOM 6964 N N . PHE B 1 242 ? 22.375 4.191 16.062 1 96.56 242 PHE B N 1
ATOM 6965 C CA . PHE B 1 242 ? 21.062 4.582 15.578 1 96.56 242 PHE B CA 1
ATOM 6966 C C . PHE B 1 242 ? 19.969 3.807 16.297 1 96.56 242 PHE B C 1
ATOM 6968 O O . PHE B 1 242 ? 18.969 4.387 16.734 1 96.56 242 PHE B O 1
ATOM 6975 N N . GLN B 1 243 ? 20.156 2.545 16.359 1 94.88 243 GLN B N 1
ATOM 6976 C CA . GLN B 1 243 ? 19.172 1.683 17.016 1 94.88 243 GLN B CA 1
ATOM 6977 C C . GLN B 1 243 ? 19.031 2.025 18.5 1 94.88 243 GLN B C 1
ATOM 6979 O O . GLN B 1 243 ? 17.938 1.951 19.047 1 94.88 243 GLN B O 1
ATOM 6984 N N . MET B 1 244 ? 20.094 2.385 19.125 1 95.31 244 MET B N 1
ATOM 6985 C CA . MET B 1 244 ? 20.047 2.787 20.516 1 95.31 244 MET B CA 1
ATOM 6986 C C . MET B 1 244 ? 19.266 4.086 20.688 1 95.31 244 MET B C 1
ATOM 6988 O O . MET B 1 244 ? 18.469 4.215 21.625 1 95.31 244 MET B O 1
ATOM 6992 N N . LEU B 1 245 ? 19.547 5.02 19.812 1 96.81 245 LEU B N 1
ATOM 6993 C CA . LEU B 1 245 ? 18.797 6.277 19.859 1 96.81 245 LEU B CA 1
ATOM 6994 C C . LEU B 1 245 ? 17.312 6.039 19.641 1 96.81 245 LEU B C 1
ATOM 6996 O O . LEU B 1 245 ? 16.469 6.648 20.312 1 96.81 245 LEU B O 1
ATOM 7000 N N . MET B 1 246 ? 16.984 5.137 18.719 1 96.5 246 MET B N 1
ATOM 7001 C CA . MET B 1 246 ? 15.594 4.812 18.453 1 96.5 246 MET B CA 1
ATOM 7002 C C . MET B 1 246 ? 14.945 4.129 19.641 1 96.5 246 MET B C 1
ATOM 7004 O O . MET B 1 246 ? 13.789 4.395 19.969 1 96.5 246 MET B O 1
ATOM 7008 N N . ARG B 1 247 ? 15.641 3.344 20.328 1 94.31 247 ARG B N 1
ATOM 7009 C CA . ARG B 1 247 ? 15.156 2.609 21.484 1 94.31 247 ARG B CA 1
ATOM 7010 C C . ARG B 1 247 ? 14.758 3.562 22.609 1 94.31 247 ARG B C 1
ATOM 7012 O O . ARG B 1 247 ? 13.727 3.373 23.25 1 94.31 247 ARG B O 1
ATOM 7019 N N . TYR B 1 248 ? 15.562 4.543 22.781 1 96.12 248 TYR B N 1
ATOM 7020 C CA . TYR B 1 248 ? 15.336 5.418 23.938 1 96.12 248 TYR B CA 1
ATOM 7021 C C . TYR B 1 248 ? 14.68 6.723 23.5 1 96.12 248 TYR B C 1
ATOM 7023 O O . TYR B 1 248 ? 14.406 7.594 24.328 1 96.12 248 TYR B O 1
ATOM 7031 N N . PHE B 1 249 ? 14.398 6.852 22.25 1 97.12 249 PHE B N 1
ATOM 7032 C CA . PHE B 1 249 ? 13.773 8.062 21.719 1 97.12 249 PHE B CA 1
ATOM 7033 C C . PHE B 1 249 ? 12.516 8.406 22.516 1 97.12 249 PHE B C 1
ATOM 7035 O O . PHE B 1 249 ? 11.641 7.559 22.703 1 97.12 249 PHE B O 1
ATOM 7042 N N . HIS B 1 250 ? 12.453 9.656 22.969 1 97.62 250 HIS B N 1
ATOM 7043 C CA . HIS B 1 250 ? 11.344 10.125 23.797 1 97.62 250 HIS B CA 1
ATOM 7044 C C . HIS B 1 250 ? 11.133 11.625 23.641 1 97.62 250 HIS B C 1
ATOM 7046 O O . HIS B 1 250 ? 12.094 12.375 23.438 1 97.62 250 HIS B O 1
ATOM 7052 N N . LEU B 1 251 ? 9.852 12.016 23.734 1 97.88 251 LEU B N 1
ATOM 7053 C CA . LEU B 1 251 ? 9.539 13.43 23.5 1 97.88 251 LEU B CA 1
ATOM 7054 C C . LEU B 1 251 ? 8.953 14.062 24.766 1 97.88 251 LEU B C 1
ATOM 7056 O O . LEU B 1 251 ? 8.844 15.281 24.859 1 97.88 251 LEU B O 1
ATOM 7060 N N . ALA B 1 252 ? 8.555 13.234 25.734 1 97.38 252 ALA B N 1
ATOM 7061 C CA . ALA B 1 252 ? 7.922 13.711 26.953 1 97.38 252 ALA B CA 1
ATOM 7062 C C . ALA B 1 252 ? 8.648 13.18 28.188 1 97.38 252 ALA B C 1
ATOM 7064 O O . ALA B 1 252 ? 9.375 12.188 28.109 1 97.38 252 ALA B O 1
ATOM 7065 N N . ASP B 1 253 ? 8.398 13.867 29.25 1 95.69 253 ASP B N 1
ATOM 7066 C CA . ASP B 1 253 ? 9.016 13.461 30.516 1 95.69 253 ASP B CA 1
ATOM 7067 C C . ASP B 1 253 ? 8.57 12.055 30.906 1 95.69 253 ASP B C 1
ATOM 7069 O O . ASP B 1 253 ? 7.383 11.812 31.125 1 95.69 253 ASP B O 1
ATOM 7073 N N . PRO B 1 254 ? 9.578 11.156 31.031 1 93.62 254 PRO B N 1
ATOM 7074 C CA . PRO B 1 254 ? 9.219 9.773 31.359 1 93.62 254 PRO B CA 1
ATOM 7075 C C . PRO B 1 254 ? 8.781 9.602 32.812 1 93.62 254 PRO B C 1
ATOM 7077 O O . PRO B 1 254 ? 8.055 8.664 33.125 1 93.62 254 PRO B O 1
ATOM 7080 N N . VAL B 1 255 ? 9.172 10.461 33.625 1 89 255 VAL B N 1
ATOM 7081 C CA . VAL B 1 255 ? 8.938 10.32 35.062 1 89 255 VAL B CA 1
ATOM 7082 C C . VAL B 1 255 ? 7.477 10.648 35.375 1 89 255 VAL B C 1
ATOM 7084 O O . VAL B 1 255 ? 6.84 9.961 36.188 1 89 255 VAL B O 1
ATOM 7087 N N . ASN B 1 256 ? 6.949 11.586 34.719 1 88.81 256 ASN B N 1
ATOM 7088 C CA . ASN B 1 256 ? 5.598 12.047 35 1 88.81 256 ASN B CA 1
ATOM 7089 C C . ASN B 1 256 ? 4.574 11.438 34.062 1 88.81 256 ASN B C 1
ATOM 7091 O O . ASN B 1 256 ? 3.449 11.922 33.938 1 88.81 256 ASN B O 1
ATOM 7095 N N . ASP B 1 257 ? 4.91 10.43 33.375 1 92 257 ASP B N 1
ATOM 7096 C CA . ASP B 1 257 ? 3.994 9.734 32.469 1 92 257 ASP B CA 1
ATOM 7097 C C . ASP B 1 257 ? 2.789 9.188 33.25 1 92 257 ASP B C 1
ATOM 7099 O O . ASP B 1 257 ? 2.943 8.383 34.156 1 92 257 ASP B O 1
ATOM 7103 N N . PRO B 1 258 ? 1.591 9.664 32.844 1 90.56 258 PRO B N 1
ATOM 7104 C CA . PRO B 1 258 ? 0.384 9.188 33.531 1 90.56 258 PRO B CA 1
ATOM 7105 C C . PRO B 1 258 ? 0.312 7.668 33.625 1 90.56 258 PRO B C 1
ATOM 7107 O O . PRO B 1 258 ? -0.212 7.125 34.594 1 90.56 258 PRO B O 1
ATOM 7110 N N . ARG B 1 259 ? 0.814 6.953 32.75 1 86 259 ARG B N 1
ATOM 7111 C CA . ARG B 1 259 ? 0.71 5.5 32.688 1 86 259 ARG B CA 1
ATOM 7112 C C . ARG B 1 259 ? 1.594 4.828 33.719 1 86 259 ARG B C 1
ATOM 7114 O O . ARG B 1 259 ? 1.434 3.639 34 1 86 259 ARG B O 1
ATOM 7121 N N . ARG B 1 260 ? 2.439 5.652 34.312 1 86.75 260 ARG B N 1
ATOM 7122 C CA . ARG B 1 260 ? 3.383 5.105 35.281 1 86.75 260 ARG B CA 1
ATOM 7123 C C . ARG B 1 260 ? 3.002 5.5 36.719 1 86.75 260 ARG B C 1
ATOM 7125 O O . ARG B 1 260 ? 3.762 5.262 37.656 1 86.75 260 ARG B O 1
ATOM 7132 N N . ASP B 1 261 ? 1.9 6.035 36.844 1 88.56 261 ASP B N 1
ATOM 7133 C CA . ASP B 1 261 ? 1.402 6.371 38.156 1 88.56 261 ASP B CA 1
ATOM 7134 C C . ASP B 1 261 ? 1.198 5.113 39 1 88.56 261 ASP B C 1
ATOM 7136 O O . ASP B 1 261 ? 0.563 4.156 38.562 1 88.56 261 ASP B O 1
ATOM 7140 N N . PRO B 1 262 ? 1.751 5.07 40.156 1 88.62 262 PRO B N 1
ATOM 7141 C CA . PRO B 1 262 ? 1.646 3.867 40.969 1 88.62 262 PRO B CA 1
ATOM 7142 C C . PRO B 1 262 ? 0.215 3.588 41.438 1 88.62 262 PRO B C 1
ATOM 7144 O O . PRO B 1 262 ? -0.14 2.436 41.688 1 88.62 262 PRO B O 1
ATOM 7147 N N . ASP B 1 263 ? -0.6 4.68 41.531 1 91.5 263 ASP B N 1
ATOM 7148 C CA . ASP B 1 263 ? -2 4.512 41.906 1 91.5 263 ASP B CA 1
ATOM 7149 C C . ASP B 1 263 ? -2.854 4.137 40.688 1 91.5 263 ASP B C 1
ATOM 7151 O O . ASP B 1 263 ? -2.926 4.895 39.719 1 91.5 263 ASP B O 1
ATOM 7155 N N . ILE B 1 264 ? -3.51 3.072 40.812 1 88.56 264 ILE B N 1
ATOM 7156 C CA . ILE B 1 264 ? -4.238 2.492 39.688 1 88.56 264 ILE B CA 1
ATOM 7157 C C . ILE B 1 264 ? -5.355 3.439 39.25 1 88.56 264 ILE B C 1
ATOM 7159 O O . ILE B 1 264 ? -5.551 3.668 38.062 1 88.56 264 ILE B O 1
ATOM 7163 N N . GLU B 1 265 ? -6.109 3.941 40.188 1 88.25 265 GLU B N 1
ATOM 7164 C CA . GLU B 1 265 ? -7.215 4.84 39.875 1 88.25 265 GLU B CA 1
ATOM 7165 C C . GLU B 1 265 ? -6.707 6.145 39.25 1 88.25 265 GLU B C 1
ATOM 7167 O O . GLU B 1 265 ? -7.277 6.641 38.281 1 88.25 265 GLU B O 1
ATOM 7172 N N . ARG B 1 266 ? -5.676 6.656 39.844 1 90.31 266 ARG B N 1
ATOM 7173 C CA . ARG B 1 266 ? -5.086 7.875 39.312 1 90.31 266 ARG B CA 1
ATOM 7174 C C . ARG B 1 266 ? -4.488 7.637 37.938 1 90.31 266 ARG B C 1
ATOM 7176 O O . ARG B 1 266 ? -4.566 8.5 37.062 1 90.31 266 ARG B O 1
ATOM 7183 N N . ARG B 1 267 ? -3.902 6.512 37.781 1 89.25 267 ARG B N 1
ATOM 7184 C CA . ARG B 1 267 ? -3.34 6.125 36.5 1 89.25 267 ARG B CA 1
ATOM 7185 C C . ARG B 1 267 ? -4.41 6.117 35.406 1 89.25 267 ARG B C 1
ATOM 7187 O O . ARG B 1 267 ? -4.207 6.664 34.312 1 89.25 267 ARG B O 1
ATOM 7194 N N . ARG B 1 268 ? -5.48 5.551 35.688 1 86.75 268 ARG B N 1
ATOM 7195 C CA . ARG B 1 268 ? -6.594 5.488 34.75 1 86.75 268 ARG B CA 1
ATOM 7196 C C . ARG B 1 268 ? -7.121 6.883 34.438 1 86.75 268 ARG B C 1
ATOM 7198 O O . ARG B 1 268 ? -7.301 7.23 33.25 1 86.75 268 ARG B O 1
ATOM 7205 N N . GLN B 1 269 ? -7.312 7.645 35.406 1 87.44 269 GLN B N 1
ATOM 7206 C CA . GLN B 1 269 ? -7.863 8.984 35.25 1 87.44 269 GLN B CA 1
ATOM 7207 C C . GLN B 1 269 ? -6.918 9.875 34.438 1 87.44 269 GLN B C 1
ATOM 7209 O O . GLN B 1 269 ? -7.344 10.578 33.531 1 87.44 269 GLN B O 1
ATOM 7214 N N . ARG B 1 270 ? -5.68 9.773 34.812 1 87.12 270 ARG B N 1
ATOM 7215 C CA . ARG B 1 270 ? -4.695 10.609 34.125 1 87.12 270 ARG B CA 1
ATOM 7216 C C . ARG B 1 270 ? -4.508 10.172 32.688 1 87.12 270 ARG B C 1
ATOM 7218 O O . ARG B 1 270 ? -4.34 11.008 31.797 1 87.12 270 ARG B O 1
ATOM 7225 N N . SER B 1 271 ? -4.5 8.922 32.469 1 86.5 271 SER B N 1
ATOM 7226 C CA . SER B 1 271 ? -4.332 8.383 31.141 1 86.5 271 SER B CA 1
ATOM 7227 C C . SER B 1 271 ? -5.512 8.758 30.234 1 86.5 271 SER B C 1
ATOM 7229 O O . SER B 1 271 ? -5.332 9.031 29.047 1 86.5 271 SER B O 1
ATOM 7231 N N . GLU B 1 272 ? -6.629 8.742 30.766 1 83.56 272 GLU B N 1
ATOM 7232 C CA . GLU B 1 272 ? -7.828 9.109 30.016 1 83.56 272 GLU B CA 1
ATOM 7233 C C . GLU B 1 272 ? -7.863 10.609 29.734 1 83.56 272 GLU B C 1
ATOM 7235 O O . GLU B 1 272 ? -8.375 11.039 28.703 1 83.56 272 GLU B O 1
ATOM 7240 N N . ALA B 1 273 ? -7.305 11.297 30.656 1 86.5 273 ALA B N 1
ATOM 7241 C CA . ALA B 1 273 ? -7.301 12.758 30.516 1 86.5 273 ALA B CA 1
ATOM 7242 C C . ALA B 1 273 ? -6.312 13.203 29.438 1 86.5 273 ALA B C 1
ATOM 7244 O O . ALA B 1 273 ? -6.523 14.219 28.781 1 86.5 273 ALA B O 1
ATOM 7245 N N . ASP B 1 274 ? -5.266 12.469 29.297 1 89.5 274 ASP B N 1
ATOM 7246 C CA . ASP B 1 274 ? -4.246 12.844 28.328 1 89.5 274 ASP B CA 1
ATOM 7247 C C . ASP B 1 274 ? -3.701 11.609 27.594 1 89.5 274 ASP B C 1
ATOM 7249 O O . ASP B 1 274 ? -2.533 11.258 27.75 1 89.5 274 ASP B O 1
ATOM 7253 N N . PRO B 1 275 ? -4.48 11.148 26.703 1 88.56 275 PRO B N 1
ATOM 7254 C CA . PRO B 1 275 ? -4.062 9.93 26 1 88.56 275 PRO B CA 1
ATOM 7255 C C . PRO B 1 275 ? -2.84 10.156 25.109 1 88.56 275 PRO B C 1
ATOM 7257 O O . PRO B 1 275 ? -2.129 9.203 24.781 1 88.56 275 PRO B O 1
ATOM 7260 N N . LEU B 1 276 ? -2.537 11.43 24.797 1 93.06 276 LEU B N 1
ATOM 7261 C CA . LEU B 1 276 ? -1.443 11.719 23.875 1 93.06 276 LEU B CA 1
ATOM 7262 C C . LEU B 1 276 ? -0.259 12.328 24.609 1 93.06 276 LEU B C 1
ATOM 7264 O O . LEU B 1 276 ? 0.521 13.086 24.031 1 93.06 276 LEU B O 1
ATOM 7268 N N . TYR B 1 277 ? -0.084 12.047 25.859 1 94.44 277 TYR B N 1
ATOM 7269 C CA . TYR B 1 277 ? 0.938 12.633 26.719 1 94.44 277 TYR B CA 1
ATOM 7270 C C . TYR B 1 277 ? 2.314 12.539 26.062 1 94.44 277 TYR B C 1
ATOM 7272 O O . TYR B 1 277 ? 3.066 13.516 26.047 1 94.44 277 TYR B O 1
ATOM 7280 N N . LYS B 1 278 ? 2.641 11.414 25.5 1 93.88 278 LYS B N 1
ATOM 7281 C CA . LYS B 1 278 ? 3.984 11.117 25.016 1 93.88 278 LYS B CA 1
ATOM 7282 C C . LYS B 1 278 ? 4.336 12.008 23.812 1 93.88 278 LYS B C 1
ATOM 7284 O O . LYS B 1 278 ? 5.512 12.25 23.547 1 93.88 278 LYS B O 1
ATOM 7289 N N . ILE B 1 279 ? 3.348 12.516 23.094 1 96.06 279 ILE B N 1
ATOM 7290 C CA . ILE B 1 279 ? 3.633 13.227 21.859 1 96.06 279 ILE B CA 1
ATOM 7291 C C . ILE B 1 279 ? 3.236 14.695 22.016 1 96.06 279 ILE B C 1
ATOM 7293 O O . ILE B 1 279 ? 3.648 15.547 21.219 1 96.06 279 ILE B O 1
ATOM 7297 N N . ASN B 1 280 ? 2.566 15.109 23.062 1 96.25 280 ASN B N 1
ATOM 7298 C CA . ASN B 1 280 ? 1.972 16.422 23.25 1 96.25 280 ASN B CA 1
ATOM 7299 C C . ASN B 1 280 ? 3.027 17.531 23.203 1 96.25 280 ASN B C 1
ATOM 7301 O O . ASN B 1 280 ? 2.785 18.594 22.656 1 96.25 280 ASN B O 1
ATOM 7305 N N . PRO B 1 281 ? 4.191 17.281 23.781 1 97.75 281 PRO B N 1
ATOM 7306 C CA . PRO B 1 281 ? 5.188 18.359 23.766 1 97.75 281 PRO B CA 1
ATOM 7307 C C . PRO B 1 281 ? 5.59 18.766 22.359 1 97.75 281 PRO B C 1
ATOM 7309 O O . PRO B 1 281 ? 6.031 19.891 22.141 1 97.75 281 PRO B O 1
ATOM 7312 N N . TRP B 1 282 ? 5.473 17.891 21.391 1 98.31 282 TRP B N 1
ATOM 7313 C CA . TRP B 1 282 ? 5.73 18.203 19.984 1 98.31 282 TRP B CA 1
ATOM 7314 C C . TRP B 1 282 ? 4.441 18.578 19.266 1 98.31 282 TRP B C 1
ATOM 7316 O O . TRP B 1 282 ? 4.418 19.5 18.453 1 98.31 282 TRP B O 1
ATOM 7326 N N . LEU B 1 283 ? 3.387 17.859 19.547 1 98 283 LEU B N 1
ATOM 7327 C CA . LEU B 1 283 ? 2.121 17.984 18.828 1 98 283 LEU B CA 1
ATOM 7328 C C . LEU B 1 283 ? 1.584 19.422 18.938 1 98 283 LEU B C 1
ATOM 7330 O O . LEU B 1 283 ? 1.234 20.031 17.938 1 98 283 LEU B O 1
ATOM 7334 N N . LYS B 1 284 ? 1.556 19.953 20.078 1 97.25 284 LYS B N 1
ATOM 7335 C CA . LYS B 1 284 ? 0.945 21.266 20.328 1 97.25 284 LYS B CA 1
ATOM 7336 C C . LYS B 1 284 ? 1.722 22.375 19.625 1 97.25 284 LYS B C 1
ATOM 7338 O O . LYS B 1 284 ? 1.153 23.141 18.844 1 97.25 284 LYS B O 1
ATOM 7343 N N . PRO B 1 285 ? 3.037 22.438 19.844 1 98.25 285 PRO B N 1
ATOM 7344 C CA . PRO B 1 285 ? 3.768 23.516 19.172 1 98.25 285 PRO B CA 1
ATOM 7345 C C . PRO B 1 285 ? 3.766 23.359 17.656 1 98.25 285 PRO B C 1
ATOM 7347 O O . PRO B 1 285 ? 3.695 24.359 16.922 1 98.25 285 PRO B O 1
ATOM 7350 N N . VAL B 1 286 ? 3.885 22.172 17.141 1 98.56 286 VAL B N 1
ATOM 7351 C CA . VAL B 1 286 ? 3.895 21.953 15.695 1 98.56 286 VAL B CA 1
ATOM 7352 C C . VAL B 1 286 ? 2.555 22.391 15.102 1 98.56 286 VAL B C 1
ATOM 7354 O O . VAL B 1 286 ? 2.514 23.031 14.055 1 98.56 286 VAL B O 1
ATOM 7357 N N . LEU B 1 287 ? 1.481 22.031 15.734 1 98.06 287 LEU B N 1
ATOM 7358 C CA . LEU B 1 287 ? 0.146 22.422 15.305 1 98.06 287 LEU B CA 1
ATOM 7359 C C . LEU B 1 287 ? 0.008 23.938 15.273 1 98.06 287 LEU B C 1
ATOM 7361 O O . LEU B 1 287 ? -0.544 24.5 14.32 1 98.06 287 LEU B O 1
ATOM 7365 N N . GLU B 1 288 ? 0.462 24.562 16.297 1 98 288 GLU B N 1
ATOM 7366 C CA . GLU B 1 288 ? 0.416 26.016 16.375 1 98 288 GLU B CA 1
ATOM 7367 C C . GLU B 1 288 ? 1.201 26.656 15.234 1 98 288 GLU B C 1
ATOM 7369 O O . GLU B 1 288 ? 0.758 27.641 14.641 1 98 288 GLU B O 1
ATOM 7374 N N . ASN B 1 289 ? 2.307 26.094 14.953 1 98.62 289 ASN B N 1
ATOM 7375 C CA . ASN B 1 289 ? 3.133 26.609 13.867 1 98.62 289 ASN B CA 1
ATOM 7376 C C . ASN B 1 289 ? 2.463 26.406 12.508 1 98.62 289 ASN B C 1
ATOM 7378 O O . ASN B 1 289 ? 2.604 27.234 11.609 1 98.62 289 ASN B O 1
ATOM 7382 N N . CYS B 1 290 ? 1.781 25.297 12.32 1 98.62 290 CYS B N 1
ATOM 7383 C CA . CYS B 1 290 ? 1.046 25.047 11.086 1 98.62 290 CYS B CA 1
ATOM 7384 C C . CYS B 1 290 ? -0.003 26.125 10.852 1 98.62 290 CYS B C 1
ATOM 7386 O O . CYS B 1 290 ? -0.219 26.547 9.719 1 98.62 290 CYS B O 1
ATOM 7388 N N . ARG B 1 291 ? -0.629 26.641 11.906 1 97.62 291 ARG B N 1
ATOM 7389 C CA . ARG B 1 291 ? -1.658 27.672 11.812 1 97.62 291 ARG B CA 1
ATOM 7390 C C . ARG B 1 291 ? -1.039 29.047 11.578 1 97.62 291 ARG B C 1
ATOM 7392 O O . ARG B 1 291 ? -1.58 29.844 10.828 1 97.62 291 ARG B O 1
ATOM 7399 N N . ARG B 1 292 ? 0.071 29.188 12.125 1 97.38 292 ARG B N 1
ATOM 7400 C CA . ARG B 1 292 ? 0.676 30.516 12.219 1 97.38 292 ARG B CA 1
ATOM 7401 C C . ARG B 1 292 ? 1.419 30.875 10.93 1 97.38 292 ARG B C 1
ATOM 7403 O O . ARG B 1 292 ? 1.396 32.031 10.492 1 97.38 292 ARG B O 1
ATOM 7410 N N . TYR B 1 293 ? 1.993 29.922 10.227 1 98.19 293 TYR B N 1
ATOM 7411 C CA . TYR B 1 293 ? 3.039 30.281 9.273 1 98.19 293 TYR B CA 1
ATOM 7412 C C . TYR B 1 293 ? 2.525 30.172 7.84 1 98.19 293 TYR B C 1
ATOM 7414 O O . TYR B 1 293 ? 3.305 30.266 6.887 1 98.19 293 TYR B O 1
ATOM 7422 N N . TYR B 1 294 ? 1.258 30.047 7.668 1 98 294 TYR B N 1
ATOM 7423 C CA . TYR B 1 294 ? 0.69 30 6.324 1 98 294 TYR B CA 1
ATOM 7424 C C . TYR B 1 294 ? -0.772 30.438 6.336 1 98 294 TYR B C 1
ATOM 7426 O O . TYR B 1 294 ? -1.558 29.969 7.164 1 98 294 TYR B O 1
ATOM 7434 N N . GLN B 1 295 ? -1.069 31.359 5.504 1 97.44 295 GLN B N 1
ATOM 7435 C CA . GLN B 1 295 ? -2.453 31.734 5.254 1 97.44 295 GLN B CA 1
ATOM 7436 C C . GLN B 1 295 ? -3.039 30.953 4.082 1 97.44 295 GLN B C 1
ATOM 7438 O O . GLN B 1 295 ? -2.596 31.109 2.941 1 97.44 295 GLN B O 1
ATOM 7443 N N . MET B 1 296 ? -4.012 30.125 4.348 1 97.62 296 MET B N 1
ATOM 7444 C CA . MET B 1 296 ? -4.625 29.328 3.291 1 97.62 296 MET B CA 1
ATOM 7445 C C . MET B 1 296 ? -5.402 30.203 2.32 1 97.62 296 MET B C 1
ATOM 7447 O O . MET B 1 296 ? -5.727 31.359 2.637 1 97.62 296 MET B O 1
ATOM 7451 N N . GLY B 1 297 ? -5.648 29.625 1.143 1 97.56 297 GLY B N 1
ATOM 7452 C CA . GLY B 1 297 ? -6.57 30.266 0.225 1 97.56 297 GLY B CA 1
ATOM 7453 C C . GLY B 1 297 ? -8.008 30.219 0.693 1 97.56 297 GLY B C 1
ATOM 7454 O O . GLY B 1 297 ? -8.305 29.703 1.771 1 97.56 297 GLY B O 1
ATOM 7455 N N . GLN B 1 298 ? -8.844 30.828 -0.094 1 97.81 298 GLN B N 1
ATOM 7456 C CA . GLN B 1 298 ? -10.25 30.906 0.284 1 97.81 298 GLN B CA 1
ATOM 7457 C C . GLN B 1 298 ? -10.867 29.516 0.377 1 97.81 298 GLN B C 1
ATOM 7459 O O . GLN B 1 298 ? -11.672 29.234 1.274 1 97.81 298 GLN B O 1
ATOM 7464 N N . GLU B 1 299 ? -10.484 28.656 -0.585 1 98 299 GLU B N 1
ATOM 7465 C CA . GLU B 1 299 ? -11.023 27.297 -0.622 1 98 299 GLU B CA 1
ATOM 7466 C C . GLU B 1 299 ? -10.227 26.359 0.288 1 98 299 GLU B C 1
ATOM 7468 O O . GLU B 1 299 ? -9.008 26.25 0.156 1 98 299 GLU B O 1
ATOM 7473 N N . ILE B 1 300 ? -10.867 25.703 1.203 1 98.19 300 ILE B N 1
ATOM 7474 C CA . ILE B 1 300 ? -10.227 24.781 2.127 1 98.19 300 ILE B CA 1
ATOM 7475 C C . ILE B 1 300 ? -10.992 23.453 2.148 1 98.19 300 ILE B C 1
ATOM 7477 O O . ILE B 1 300 ? -12.148 23.391 1.722 1 98.19 300 ILE B O 1
ATOM 7481 N N . SER B 1 301 ? -10.344 22.406 2.584 1 98 301 SER B N 1
ATOM 7482 C CA . SER B 1 301 ? -10.977 21.094 2.641 1 98 301 SER B CA 1
ATOM 7483 C C . SER B 1 301 ? -10.727 20.422 3.988 1 98 301 SER B C 1
ATOM 7485 O O . SER B 1 301 ? -9.711 20.656 4.633 1 98 301 SER B O 1
ATOM 7487 N N . ILE B 1 302 ? -11.672 19.656 4.434 1 97.12 302 ILE B N 1
ATOM 7488 C CA . ILE B 1 302 ? -11.57 18.844 5.641 1 97.12 302 ILE B CA 1
ATOM 7489 C C . ILE B 1 302 ? -11.828 17.375 5.305 1 97.12 302 ILE B C 1
ATOM 7491 O O . ILE B 1 302 ? -12.68 17.062 4.465 1 97.12 302 ILE B O 1
ATOM 7495 N N . ASP B 1 303 ? -11.031 16.5 5.789 1 94.44 303 ASP B N 1
ATOM 7496 C CA . ASP B 1 303 ? -11.188 15.07 5.562 1 94.44 303 ASP B CA 1
ATOM 7497 C C . ASP B 1 303 ? -10.352 14.266 6.551 1 94.44 303 ASP B C 1
ATOM 7499 O O . ASP B 1 303 ? -9.648 14.836 7.387 1 94.44 303 ASP B O 1
ATOM 7503 N N . GLU B 1 304 ? -10.492 12.977 6.43 1 90.81 304 GLU B N 1
ATOM 7504 C CA . GLU B 1 304 ? -9.734 12.055 7.273 1 90.81 304 GLU B CA 1
ATOM 7505 C C . GLU B 1 304 ? -8.445 11.617 6.59 1 90.81 304 GLU B C 1
ATOM 7507 O O . GLU B 1 304 ? -8.422 11.398 5.375 1 90.81 304 GLU B O 1
ATOM 7512 N N . GLY B 1 305 ? -7.348 11.688 7.336 1 89 305 GLY B N 1
ATOM 7513 C CA . GLY B 1 305 ? -6.105 11.055 6.938 1 89 305 GLY B CA 1
ATOM 7514 C C . GLY B 1 305 ? -5.762 9.836 7.773 1 89 305 GLY B C 1
ATOM 7515 O O . GLY B 1 305 ? -6.352 9.617 8.836 1 89 305 GLY B O 1
ATOM 7516 N N . MET B 1 306 ? -4.934 8.906 7.219 1 88.75 306 MET B N 1
ATOM 7517 C CA . MET B 1 306 ? -4.543 7.695 7.934 1 88.75 306 MET B CA 1
ATOM 7518 C C . MET B 1 306 ? -3.029 7.625 8.102 1 88.75 306 MET B C 1
ATOM 7520 O O . MET B 1 306 ? -2.285 7.961 7.172 1 88.75 306 MET B O 1
ATOM 7524 N N . ILE B 1 307 ? -2.602 7.348 9.305 1 91.19 307 ILE B N 1
ATOM 7525 C CA . ILE B 1 307 ? -1.236 6.906 9.562 1 91.19 307 ILE B CA 1
ATOM 7526 C C . ILE B 1 307 ? -1.193 5.383 9.648 1 91.19 307 ILE B C 1
ATOM 7528 O O . ILE B 1 307 ? -1.755 4.789 10.57 1 91.19 307 ILE B O 1
ATOM 7532 N N . ARG B 1 308 ? -0.546 4.789 8.656 1 88 308 ARG B N 1
ATOM 7533 C CA . ARG B 1 308 ? -0.513 3.332 8.617 1 88 308 ARG B CA 1
ATOM 7534 C C . ARG B 1 308 ? 0.178 2.764 9.852 1 88 308 ARG B C 1
ATOM 7536 O O . ARG B 1 308 ? 1.263 3.213 10.227 1 88 308 ARG B O 1
ATOM 7543 N N . PHE B 1 309 ? -0.435 1.823 10.586 1 87.44 309 PHE B N 1
ATOM 7544 C CA . PHE B 1 309 ? 0.075 1.116 11.75 1 87.44 309 PHE B CA 1
ATOM 7545 C C . PHE B 1 309 ? -0.526 -0.281 11.844 1 87.44 309 PHE B C 1
ATOM 7547 O O . PHE B 1 309 ? -1.749 -0.438 11.844 1 87.44 309 PHE B O 1
ATOM 7554 N N . LYS B 1 310 ? 0.333 -1.269 11.914 1 78.06 310 LYS B N 1
ATOM 7555 C CA . LYS B 1 310 ? -0.147 -2.646 11.922 1 78.06 310 LYS B CA 1
ATOM 7556 C C . LYS B 1 310 ? -0.037 -3.262 13.312 1 78.06 310 LYS B C 1
ATOM 7558 O O . LYS B 1 310 ? -0.481 -4.391 13.539 1 78.06 310 LYS B O 1
ATOM 7563 N N . GLY B 1 311 ? 0.494 -2.516 14.234 1 79.94 311 GLY B N 1
ATOM 7564 C CA . GLY B 1 311 ? 0.647 -3.043 15.578 1 79.94 311 GLY B CA 1
ATOM 7565 C C . GLY B 1 311 ? -0.633 -2.986 16.391 1 79.94 311 GLY B C 1
ATOM 7566 O O . GLY B 1 311 ? -1.719 -2.807 15.836 1 79.94 311 GLY B O 1
ATOM 7567 N N . ARG B 1 312 ? -0.569 -3.254 17.594 1 77.88 312 ARG B N 1
ATOM 7568 C CA . ARG B 1 312 ? -1.718 -3.238 18.484 1 77.88 312 ARG B CA 1
ATOM 7569 C C . ARG B 1 312 ? -1.82 -1.905 19.219 1 77.88 312 ARG B C 1
ATOM 7571 O O . ARG B 1 312 ? -0.823 -1.396 19.734 1 77.88 312 ARG B O 1
ATOM 7578 N N . SER B 1 313 ? -2.891 -1.315 19.141 1 80.81 313 SER B N 1
ATOM 7579 C CA . SER B 1 313 ? -3.164 -0.068 19.844 1 80.81 313 SER B CA 1
ATOM 7580 C C . SER B 1 313 ? -4.664 0.158 20 1 80.81 313 SER B C 1
ATOM 7582 O O . SER B 1 313 ? -5.445 -0.18 19.109 1 80.81 313 SER B O 1
ATOM 7584 N N . LYS B 1 314 ? -4.996 0.723 21.078 1 78.69 314 LYS B N 1
ATOM 7585 C CA . LYS B 1 314 ? -6.395 1.031 21.344 1 78.69 314 LYS B CA 1
ATOM 7586 C C . LYS B 1 314 ? -6.914 2.109 20.406 1 78.69 314 LYS B C 1
ATOM 7588 O O . LYS B 1 314 ? -8.125 2.262 20.234 1 78.69 314 LYS B O 1
ATOM 7593 N N . PHE B 1 315 ? -6.004 2.83 19.844 1 81.25 315 PHE B N 1
ATOM 7594 C CA . PHE B 1 315 ? -6.395 3.957 19 1 81.25 315 PHE B CA 1
ATOM 7595 C C . PHE B 1 315 ? -6.508 3.529 17.547 1 81.25 315 PHE B C 1
ATOM 7597 O O . PHE B 1 315 ? -6.918 4.32 16.688 1 81.25 315 PHE B O 1
ATOM 7604 N N . LYS B 1 316 ? -6.113 2.365 17.219 1 83.56 316 LYS B N 1
ATOM 7605 C CA . LYS B 1 316 ? -6.09 1.892 15.844 1 83.56 316 LYS B CA 1
ATOM 7606 C C . LYS B 1 316 ? -7.496 1.829 15.258 1 83.56 316 LYS B C 1
ATOM 7608 O O . LYS B 1 316 ? -8.438 1.41 15.938 1 83.56 316 LYS B O 1
ATOM 7613 N N . GLN B 1 317 ? -7.59 2.328 14.062 1 81.31 317 GLN B N 1
ATOM 7614 C CA . GLN B 1 317 ? -8.844 2.328 13.32 1 81.31 317 GLN B CA 1
ATOM 7615 C C . GLN B 1 317 ? -8.711 1.565 12.008 1 81.31 317 GLN B C 1
ATOM 7617 O O . GLN B 1 317 ? -7.605 1.427 11.477 1 81.31 317 GLN B O 1
ATOM 7622 N N . ARG B 1 318 ? -9.797 0.994 11.539 1 77.69 318 ARG B N 1
ATOM 7623 C CA . ARG B 1 318 ? -9.828 0.338 10.242 1 77.69 318 ARG B CA 1
ATOM 7624 C C . ARG B 1 318 ? -10.781 1.053 9.289 1 77.69 318 ARG B C 1
ATOM 7626 O O . ARG B 1 318 ? -11.969 1.205 9.594 1 77.69 318 ARG B O 1
ATOM 7633 N N . LEU B 1 319 ? -10.273 1.539 8.227 1 76.44 319 LEU B N 1
ATOM 7634 C CA . LEU B 1 319 ? -11.047 2.172 7.168 1 76.44 319 LEU B CA 1
ATOM 7635 C C . LEU B 1 319 ? -10.906 1.408 5.859 1 76.44 319 LEU B C 1
ATOM 7637 O O . LEU B 1 319 ? -9.969 1.651 5.094 1 76.44 319 LEU B O 1
ATOM 7641 N N . PRO B 1 320 ? -11.875 0.549 5.535 1 68.69 320 PRO B N 1
ATOM 7642 C CA . PRO B 1 320 ? -11.727 -0.375 4.406 1 68.69 320 PRO B CA 1
ATOM 7643 C C . PRO B 1 320 ? -11.625 0.342 3.062 1 68.69 320 PRO B C 1
ATOM 7645 O O . PRO B 1 320 ? -11.047 -0.193 2.115 1 68.69 320 PRO B O 1
ATOM 7648 N N . HIS B 1 321 ? -12.18 1.504 2.99 1 69.44 321 HIS B N 1
ATOM 7649 C CA . HIS B 1 321 ? -12.258 2.164 1.691 1 69.44 321 HIS B CA 1
ATOM 7650 C C . HIS B 1 321 ? -10.992 2.961 1.4 1 69.44 321 HIS B C 1
ATOM 7652 O O . HIS B 1 321 ? -10.812 3.471 0.291 1 69.44 321 HIS B O 1
ATOM 7658 N N . LYS B 1 322 ? -10.133 3.137 2.436 1 69.44 322 LYS B N 1
ATOM 7659 C CA . LYS B 1 322 ? -8.875 3.85 2.23 1 69.44 322 LYS B CA 1
ATOM 7660 C C . LYS B 1 322 ? -7.742 2.883 1.895 1 69.44 322 LYS B C 1
ATOM 7662 O O . LYS B 1 322 ? -7.777 1.716 2.289 1 69.44 322 LYS B O 1
ATOM 7667 N N . PRO B 1 323 ? -6.82 3.301 1.079 1 68.62 323 PRO B N 1
ATOM 7668 C CA . PRO B 1 323 ? -5.684 2.43 0.77 1 68.62 323 PRO B CA 1
ATOM 7669 C C . PRO B 1 323 ? -4.984 1.909 2.021 1 68.62 323 PRO B C 1
ATOM 7671 O O . PRO B 1 323 ? -4.625 0.731 2.088 1 68.62 323 PRO B O 1
ATOM 7674 N N . ASP B 1 324 ? -4.703 2.787 2.934 1 73.56 324 ASP B N 1
ATOM 7675 C CA . ASP B 1 324 ? -4.199 2.381 4.242 1 73.56 324 ASP B CA 1
ATOM 7676 C C . ASP B 1 324 ? -5.348 2.055 5.195 1 73.56 324 ASP B C 1
ATOM 7678 O O . ASP B 1 324 ? -5.867 2.941 5.875 1 73.56 324 ASP B O 1
ATOM 7682 N N . ARG B 1 325 ? -5.664 0.814 5.27 1 74.81 325 ARG B N 1
ATOM 7683 C CA . ARG B 1 325 ? -6.91 0.421 5.918 1 74.81 325 ARG B CA 1
ATOM 7684 C C . ARG B 1 325 ? -6.766 0.418 7.434 1 74.81 325 ARG B C 1
ATOM 7686 O O . ARG B 1 325 ? -7.727 0.695 8.156 1 74.81 325 ARG B O 1
ATOM 7693 N N . ASP B 1 326 ? -5.52 0.122 7.883 1 82.75 326 ASP B N 1
ATOM 7694 C CA . ASP B 1 326 ? -5.316 -0.031 9.32 1 82.75 326 ASP B CA 1
ATOM 7695 C C . ASP B 1 326 ? -4.32 0.999 9.844 1 82.75 326 ASP B C 1
ATOM 7697 O O . ASP B 1 326 ? -3.248 1.184 9.266 1 82.75 326 ASP B O 1
ATOM 7701 N N . GLY B 1 327 ? -4.703 1.708 10.836 1 89.88 327 GLY B N 1
ATOM 7702 C CA . GLY B 1 327 ? -3.793 2.652 11.461 1 89.88 327 GLY B CA 1
ATOM 7703 C C . GLY B 1 327 ? -4.504 3.711 12.289 1 89.88 327 GLY B C 1
ATOM 7704 O O . GLY B 1 327 ? -5.523 3.432 12.922 1 89.88 327 GLY B O 1
ATOM 7705 N N . PHE B 1 328 ? -3.836 4.828 12.383 1 91.38 328 PHE B N 1
ATOM 7706 C CA . PHE B 1 328 ? -4.387 5.93 13.164 1 91.38 328 PHE B CA 1
ATOM 7707 C C . PHE B 1 328 ? -5.105 6.926 12.266 1 91.38 328 PHE B C 1
ATOM 7709 O O . PHE B 1 328 ? -4.574 7.328 11.227 1 91.38 328 PHE B O 1
ATOM 7716 N N . LYS B 1 329 ? -6.273 7.211 12.664 1 91.19 329 LYS B N 1
ATOM 7717 C CA . LYS B 1 329 ? -7.086 8.188 11.945 1 91.19 329 LYS B CA 1
ATOM 7718 C C . LYS B 1 329 ? -6.797 9.609 12.43 1 91.19 329 LYS B C 1
ATOM 7720 O O . LYS B 1 329 ? -6.727 9.859 13.633 1 91.19 329 LYS B O 1
ATOM 7725 N N . ILE B 1 330 ? -6.551 10.555 11.469 1 94.31 330 ILE B N 1
ATOM 7726 C CA . ILE B 1 330 ? -6.297 11.953 11.781 1 94.31 330 ILE B CA 1
ATOM 7727 C C . ILE B 1 330 ? -7.254 12.844 10.992 1 94.31 330 ILE B C 1
ATOM 7729 O O . ILE B 1 330 ? -7.348 12.727 9.766 1 94.31 330 ILE B O 1
ATOM 7733 N N . TRP B 1 331 ? -7.988 13.742 11.711 1 94.81 331 TRP B N 1
ATOM 7734 C CA . TRP B 1 331 ? -8.773 14.773 11.039 1 94.81 331 TRP B CA 1
ATOM 7735 C C . TRP B 1 331 ? -7.891 15.938 10.602 1 94.81 331 TRP B C 1
ATOM 7737 O O . TRP B 1 331 ? -7.078 16.438 11.383 1 94.81 331 TRP B O 1
ATOM 7747 N N . GLN B 1 332 ? -8.07 16.312 9.359 1 97.25 332 GLN B N 1
ATOM 7748 C CA . GLN B 1 332 ? -7.172 17.344 8.859 1 97.25 332 GLN B CA 1
ATOM 7749 C C . GLN B 1 332 ? -7.941 18.438 8.117 1 97.25 332 GLN B C 1
ATOM 7751 O O . GLN B 1 332 ? -8.938 18.156 7.449 1 97.25 332 GLN B O 1
ATOM 7756 N N . VAL B 1 333 ? -7.551 19.656 8.266 1 98.25 333 VAL B N 1
ATOM 7757 C CA . VAL B 1 333 ? -7.953 20.797 7.457 1 98.25 333 VAL B CA 1
ATOM 7758 C C . VAL B 1 333 ? -6.789 21.25 6.578 1 98.25 333 VAL B C 1
ATOM 7760 O O . VAL B 1 333 ? -5.703 21.547 7.078 1 98.25 333 VAL B O 1
ATOM 7763 N N . CYS B 1 334 ? -6.992 21.266 5.297 1 98.38 334 CYS B N 1
ATOM 7764 C CA . CYS B 1 334 ? -5.918 21.547 4.355 1 98.38 334 CYS B CA 1
ATOM 7765 C C . CYS B 1 334 ? -6.344 22.609 3.354 1 98.38 334 CYS B C 1
ATOM 7767 O O . CYS B 1 334 ? -7.535 22.844 3.148 1 98.38 334 CYS B O 1
ATOM 7769 N N . ASP B 1 335 ? -5.363 23.281 2.826 1 98.12 335 ASP B N 1
ATOM 7770 C CA . ASP B 1 335 ? -5.59 24.141 1.665 1 98.12 335 ASP B CA 1
ATOM 7771 C C . ASP B 1 335 ? -6.016 23.312 0.451 1 98.12 335 ASP B C 1
ATOM 7773 O O . ASP B 1 335 ? -5.457 22.25 0.194 1 98.12 335 ASP B O 1
ATOM 7777 N N . SER B 1 336 ? -7.012 23.766 -0.271 1 96.75 336 SER B N 1
ATOM 7778 C CA . SER B 1 336 ? -7.562 22.984 -1.373 1 96.75 336 SER B CA 1
ATOM 7779 C C . SER B 1 336 ? -6.66 23.047 -2.6 1 96.75 336 SER B C 1
ATOM 7781 O O . SER B 1 336 ? -6.742 22.188 -3.482 1 96.75 336 SER B O 1
ATOM 7783 N N . THR B 1 337 ? -5.859 23.984 -2.715 1 94.56 337 THR B N 1
ATOM 7784 C CA . THR B 1 337 ? -5.086 24.203 -3.932 1 94.56 337 THR B CA 1
ATOM 7785 C C . THR B 1 337 ? -3.641 23.75 -3.742 1 94.56 337 THR B C 1
ATOM 7787 O O . THR B 1 337 ? -2.934 23.5 -4.719 1 94.56 337 THR B O 1
ATOM 7790 N N . THR B 1 338 ? -3.195 23.703 -2.543 1 95.44 338 THR B N 1
ATOM 7791 C CA . THR B 1 338 ? -1.86 23.219 -2.211 1 95.44 338 THR B CA 1
ATOM 7792 C C . THR B 1 338 ? -1.939 21.969 -1.335 1 95.44 338 THR B C 1
ATOM 7794 O O . THR B 1 338 ? -3.025 21.438 -1.107 1 95.44 338 THR B O 1
ATOM 7797 N N . SER B 1 339 ? -0.823 21.469 -0.862 1 95.62 339 SER B N 1
ATOM 7798 C CA . SER B 1 339 ? -0.784 20.312 0.024 1 95.62 339 SER B CA 1
ATOM 7799 C C . SER B 1 339 ? -0.61 20.734 1.479 1 95.62 339 SER B C 1
ATOM 7801 O O . SER B 1 339 ? -0.314 19.906 2.342 1 95.62 339 SER B O 1
ATOM 7803 N N . TYR B 1 340 ? -0.814 22.031 1.73 1 98.38 340 TYR B N 1
ATOM 7804 C CA . TYR B 1 340 ? -0.531 22.562 3.062 1 98.38 340 TYR B CA 1
ATOM 7805 C C . TYR B 1 340 ? -1.569 22.078 4.07 1 98.38 340 TYR B C 1
ATOM 7807 O O . TYR B 1 340 ? -2.773 22.203 3.834 1 98.38 340 TYR B O 1
ATOM 7815 N N . ILE B 1 341 ? -1.111 21.562 5.133 1 98.5 341 ILE B N 1
ATOM 7816 C CA . ILE B 1 341 ? -1.95 21.125 6.246 1 98.5 341 ILE B CA 1
ATOM 7817 C C . ILE B 1 341 ? -1.995 22.219 7.312 1 98.5 341 ILE B C 1
ATOM 7819 O O . ILE B 1 341 ? -1 22.469 8 1 98.5 341 ILE B O 1
ATOM 7823 N N . ALA B 1 342 ? -3.109 22.766 7.555 1 98.38 342 ALA B N 1
ATOM 7824 C CA . ALA B 1 342 ? -3.207 23.938 8.422 1 98.38 342 ALA B CA 1
ATOM 7825 C C . ALA B 1 342 ? -3.582 23.531 9.852 1 98.38 342 ALA B C 1
ATOM 7827 O O . ALA B 1 342 ? -3.217 24.219 10.812 1 98.38 342 ALA B O 1
ATOM 7828 N N . ASN B 1 343 ? -4.344 22.5 9.953 1 98.25 343 ASN B N 1
ATOM 7829 C CA . ASN B 1 343 ? -4.805 22.016 11.25 1 98.25 343 ASN B CA 1
ATOM 7830 C C . ASN B 1 343 ? -5.145 20.516 11.203 1 98.25 343 ASN B C 1
ATOM 7832 O O . ASN B 1 343 ? -5.465 19.984 10.141 1 98.25 343 ASN B O 1
ATOM 7836 N N . PHE B 1 344 ? -4.93 19.844 12.312 1 97.69 344 PHE B N 1
ATOM 7837 C CA . PHE B 1 344 ? -5.258 18.422 12.359 1 97.69 344 PHE B CA 1
ATOM 7838 C C . PHE B 1 344 ? -5.496 17.969 13.789 1 97.69 344 PHE B C 1
ATOM 7840 O O . PHE B 1 344 ? -5.098 18.641 14.742 1 97.69 344 PHE B O 1
ATOM 7847 N N . GLU B 1 345 ? -6.195 16.859 13.953 1 94.75 345 GLU B N 1
ATOM 7848 C CA . GLU B 1 345 ? -6.535 16.281 15.25 1 94.75 345 GLU B CA 1
ATOM 7849 C C . GLU B 1 345 ? -6.633 14.758 15.148 1 94.75 345 GLU B C 1
ATOM 7851 O O . GLU B 1 345 ? -7.406 14.227 14.352 1 94.75 345 GLU B O 1
ATOM 7856 N N . PRO B 1 346 ? -5.77 14.008 15.969 1 92.81 346 PRO B N 1
ATOM 7857 C CA . PRO B 1 346 ? -5.898 12.547 15.984 1 92.81 346 PRO B CA 1
ATOM 7858 C C . PRO B 1 346 ? -7.238 12.078 16.547 1 92.81 346 PRO B C 1
ATOM 7860 O O . PRO B 1 346 ? -7.738 12.656 17.516 1 92.81 346 PRO B O 1
ATOM 7863 N N . TYR B 1 347 ? -7.805 11.117 15.93 1 89.69 347 TYR B N 1
ATOM 7864 C CA . TYR B 1 347 ? -9.008 10.469 16.438 1 89.69 347 TYR B CA 1
ATOM 7865 C C . TYR B 1 347 ? -8.664 9.398 17.469 1 89.69 347 TYR B C 1
ATOM 7867 O O . TYR B 1 347 ? -7.938 8.445 17.156 1 89.69 347 TYR B O 1
ATOM 7875 N N . LEU B 1 348 ? -9.148 9.516 18.609 1 84.19 348 LEU B N 1
ATOM 7876 C CA . LEU B 1 348 ? -8.742 8.633 19.703 1 84.19 348 LEU B CA 1
ATOM 7877 C C . LEU B 1 348 ? -9.867 7.664 20.062 1 84.19 348 LEU B C 1
ATOM 7879 O O . LEU B 1 348 ? -9.773 6.934 21.047 1 84.19 348 LEU B O 1
ATOM 7883 N N . GLY B 1 349 ? -10.82 7.512 19.312 1 74.81 349 GLY B N 1
ATOM 7884 C CA . GLY B 1 349 ? -11.922 6.602 19.578 1 74.81 349 GLY B CA 1
ATOM 7885 C C . GLY B 1 349 ? -13.07 7.254 20.328 1 74.81 349 GLY B C 1
ATOM 7886 O O . GLY B 1 349 ? -12.914 8.352 20.875 1 74.81 349 GLY B O 1
ATOM 7887 N N . VAL B 1 350 ? -14.273 6.59 20.375 1 59.16 350 VAL B N 1
ATOM 7888 C CA . VAL B 1 350 ? -15.523 7.098 20.938 1 59.16 350 VAL B CA 1
ATOM 7889 C C . VAL B 1 350 ? -15.398 7.207 22.453 1 59.16 350 VAL B C 1
ATOM 7891 O O . VAL B 1 350 ? -15.93 8.141 23.062 1 59.16 350 VAL B O 1
ATOM 7894 N N . LYS B 1 351 ? -14.688 6.23 23 1 53.91 351 LYS B N 1
ATOM 7895 C CA . LYS B 1 351 ? -14.672 6.098 24.453 1 53.91 351 LYS B CA 1
ATOM 7896 C C . LYS B 1 351 ? -13.945 7.27 25.109 1 53.91 351 LYS B C 1
ATOM 7898 O O . LYS B 1 351 ? -14.133 7.547 26.281 1 53.91 351 LYS B O 1
ATOM 7903 N N . TYR B 1 352 ? -13.055 7.82 24.469 1 50 352 TYR B N 1
ATOM 7904 C CA . TYR B 1 352 ? -12.273 8.883 25.094 1 50 352 TYR B CA 1
ATOM 7905 C C . TYR B 1 352 ? -12.945 10.242 24.891 1 50 352 TYR B C 1
ATOM 7907 O O . TYR B 1 352 ? -12.32 11.281 25.078 1 50 352 TYR B O 1
ATOM 7915 N N . LYS B 1 353 ? -14.195 10 24.391 1 46.88 353 LYS B N 1
ATOM 7916 C CA . LYS B 1 353 ? -15 11.211 24.203 1 46.88 353 LYS B CA 1
ATOM 7917 C C . LYS B 1 353 ? -15.695 11.617 25.5 1 46.88 353 LYS B C 1
ATOM 7919 O O . LYS B 1 353 ? -15.906 10.781 26.391 1 46.88 353 LYS B O 1
ATOM 7924 N N . THR B 1 354 ? -15.703 12.781 25.828 1 41.09 354 THR B N 1
ATOM 7925 C CA . THR B 1 354 ? -16.281 13.438 26.984 1 41.09 354 THR B CA 1
ATOM 7926 C C . THR B 1 354 ? -17.672 12.875 27.297 1 41.09 354 THR B C 1
ATOM 7928 O O . THR B 1 354 ? -18.531 12.82 26.406 1 41.09 354 THR B O 1
ATOM 7931 N N . THR B 1 355 ? -17.688 11.82 28.078 1 38.78 355 THR B N 1
ATOM 7932 C CA . THR B 1 355 ? -18.984 11.484 28.625 1 38.78 355 THR B CA 1
ATOM 7933 C C . THR B 1 355 ? -19.688 12.734 29.141 1 38.78 355 THR B C 1
ATOM 7935 O O . THR B 1 355 ? -19.281 13.32 30.156 1 38.78 355 THR B O 1
ATOM 7938 N N . ILE B 1 356 ? -20 13.781 28.469 1 35.5 356 ILE B N 1
ATOM 7939 C CA . ILE B 1 356 ? -20.844 14.758 29.141 1 35.5 356 ILE B CA 1
ATOM 7940 C C . ILE B 1 356 ? -22.234 14.172 29.344 1 35.5 356 ILE B C 1
ATOM 7942 O O . ILE B 1 356 ? -22.906 13.789 28.391 1 35.5 356 ILE B O 1
ATOM 7946 N N . GLU B 1 357 ? -22.797 14.234 30.688 1 36.59 357 GLU B N 1
ATOM 7947 C CA . GLU B 1 357 ? -24.016 13.977 31.453 1 36.59 357 GLU B CA 1
ATOM 7948 C C . GLU B 1 357 ? -24.531 12.562 31.203 1 36.59 357 GLU B C 1
ATOM 7950 O O . GLU B 1 357 ? -25.734 12.344 31.094 1 36.59 357 GLU B O 1
ATOM 7955 N N . GLY B 1 358 ? -23.859 11.484 31.078 1 36.19 358 GLY B N 1
ATOM 7956 C CA . GLY B 1 358 ? -24.219 10.07 31.156 1 36.19 358 GLY B CA 1
ATOM 7957 C C . GLY B 1 358 ? -24.266 9.398 29.797 1 36.19 358 GLY B C 1
ATOM 7958 O O . GLY B 1 358 ? -24.359 8.172 29.703 1 36.19 358 GLY B O 1
ATOM 7959 N N . ARG B 1 359 ? -25.234 9.859 28.844 1 36.16 359 ARG B N 1
ATOM 7960 C CA . ARG B 1 359 ? -25.5 9.164 27.578 1 36.16 359 ARG B CA 1
ATOM 7961 C C . ARG B 1 359 ? -24.297 9.266 26.641 1 36.16 359 ARG B C 1
ATOM 7963 O O . ARG B 1 359 ? -23.719 10.344 26.484 1 36.16 359 ARG B O 1
ATOM 7970 N N . LYS B 1 360 ? -23.656 8.148 26.375 1 38.03 360 LYS B N 1
ATOM 7971 C CA . LYS B 1 360 ? -22.578 7.879 25.438 1 38.03 360 LYS B CA 1
ATOM 7972 C C . LYS B 1 360 ? -22.938 8.367 24.031 1 38.03 360 LYS B C 1
ATOM 7974 O O . LYS B 1 360 ? -23.391 7.586 23.188 1 38.03 360 LYS B O 1
ATOM 7979 N N . LYS B 1 361 ? -23.891 9.188 23.672 1 39.56 361 LYS B N 1
ATOM 7980 C CA . LYS B 1 361 ? -24.312 9.406 22.297 1 39.56 361 LYS B CA 1
ATOM 7981 C C . LYS B 1 361 ? -23.188 9.992 21.453 1 39.56 361 LYS B C 1
ATOM 7983 O O . LYS B 1 361 ? -22.609 11.031 21.797 1 39.56 361 LYS B O 1
ATOM 7988 N N . GLU B 1 362 ? -22.422 9.219 20.703 1 41.25 362 GLU B N 1
ATOM 7989 C CA . GLU B 1 362 ? -21.422 9.508 19.672 1 41.25 362 GLU B CA 1
ATOM 7990 C C . GLU B 1 362 ? -21.906 10.594 18.719 1 41.25 362 GLU B C 1
ATOM 7992 O O . GLU B 1 362 ? -21.188 10.992 17.797 1 41.25 362 GLU B O 1
ATOM 7997 N N . THR B 1 363 ? -23.297 10.797 18.5 1 42.06 363 THR B N 1
ATOM 7998 C CA . THR B 1 363 ? -23.812 11.484 17.328 1 42.06 363 THR B CA 1
ATOM 7999 C C . THR B 1 363 ? -23.062 12.789 17.078 1 42.06 363 THR B C 1
ATOM 8001 O O . THR B 1 363 ? -22.828 13.18 15.938 1 42.06 363 THR B O 1
ATOM 8004 N N . GLY B 1 364 ? -22.797 13.625 17.953 1 51.12 364 GLY B N 1
ATOM 8005 C CA . GLY B 1 364 ? -22.422 15.016 17.766 1 51.12 364 GLY B CA 1
ATOM 8006 C C . GLY B 1 364 ? -20.922 15.227 17.734 1 51.12 364 GLY B C 1
ATOM 8007 O O . GLY B 1 364 ? -20.438 16.344 17.953 1 51.12 364 GLY B O 1
ATOM 8008 N N . THR B 1 365 ? -20.203 14.102 17.328 1 67.69 365 THR B N 1
ATOM 8009 C CA . THR B 1 365 ? -18.75 14.148 17.516 1 67.69 365 THR B CA 1
ATOM 8010 C C . THR B 1 365 ? -18.062 14.688 16.281 1 67.69 365 THR B C 1
ATOM 8012 O O . THR B 1 365 ? -17.141 15.508 16.375 1 67.69 365 THR B O 1
ATOM 8015 N N . ILE B 1 366 ? -18.719 14.445 15.016 1 81.5 366 ILE B N 1
ATOM 8016 C CA . ILE B 1 366 ? -18.047 14.945 13.82 1 81.5 366 ILE B CA 1
ATOM 8017 C C . ILE B 1 366 ? -18.281 16.453 13.68 1 81.5 366 ILE B C 1
ATOM 8019 O O . ILE B 1 366 ? -17.391 17.188 13.281 1 81.5 366 ILE B O 1
ATOM 8023 N N . LYS B 1 367 ? -19.562 16.844 13.953 1 86.25 367 LYS B N 1
ATOM 8024 C CA . LYS B 1 367 ? -19.891 18.266 13.914 1 86.25 367 LYS B CA 1
ATOM 8025 C C . LYS B 1 367 ? -19 19.062 14.859 1 86.25 367 LYS B C 1
ATOM 8027 O O . LYS B 1 367 ? -18.422 20.078 14.477 1 86.25 367 LYS B O 1
ATOM 8032 N N . LYS B 1 368 ? -18.859 18.531 16.016 1 86.81 368 LYS B N 1
ATOM 8033 C CA . LYS B 1 368 ? -18.031 19.219 17 1 86.81 368 LYS B CA 1
ATOM 8034 C C . LYS B 1 368 ? -16.578 19.266 16.562 1 86.81 368 LYS B C 1
ATOM 8036 O O . LYS B 1 368 ? -15.914 20.297 16.703 1 86.81 368 LYS B O 1
ATOM 8041 N N . THR B 1 369 ? -16.172 18.109 16.125 1 89.62 369 THR B N 1
ATOM 8042 C CA . THR B 1 369 ? -14.805 18.047 15.625 1 89.62 369 THR B CA 1
ATOM 8043 C C . THR B 1 369 ? -14.594 19.031 14.492 1 89.62 369 THR B C 1
ATOM 8045 O O . THR B 1 369 ? -13.57 19.719 14.438 1 89.62 369 THR B O 1
ATOM 8048 N N . THR B 1 370 ? -15.57 19.125 13.57 1 93.38 370 THR B N 1
ATOM 8049 C CA . THR B 1 370 ? -15.5 20.047 12.445 1 93.38 370 THR B CA 1
ATOM 8050 C C . THR B 1 370 ? -15.391 21.484 12.938 1 93.38 370 THR B C 1
ATOM 8052 O O . THR B 1 370 ? -14.523 22.234 12.477 1 93.38 370 THR B O 1
ATOM 8055 N N . HIS B 1 371 ? -16.219 21.828 13.859 1 94.19 371 HIS B N 1
ATOM 8056 C CA . HIS B 1 371 ? -16.203 23.188 14.406 1 94.19 371 HIS B CA 1
ATOM 8057 C C . HIS B 1 371 ? -14.875 23.484 15.102 1 94.19 371 HIS B C 1
ATOM 8059 O O . HIS B 1 371 ? -14.32 24.578 14.961 1 94.19 371 HIS B O 1
ATOM 8065 N N . ARG B 1 372 ? -14.375 22.531 15.852 1 93.19 372 ARG B N 1
ATOM 8066 C CA . ARG B 1 372 ? -13.117 22.719 16.562 1 93.19 372 ARG B CA 1
ATOM 8067 C C . ARG B 1 372 ? -11.961 22.922 15.586 1 93.19 372 ARG B C 1
ATOM 8069 O O . ARG B 1 372 ? -11.133 23.812 15.773 1 93.19 372 ARG B O 1
ATOM 8076 N N . LEU B 1 373 ? -11.938 22.125 14.609 1 96.12 373 LEU B N 1
ATOM 8077 C CA . LEU B 1 373 ? -10.852 22.156 13.633 1 96.12 373 LEU B CA 1
ATOM 8078 C C . LEU B 1 373 ? -10.883 23.453 12.836 1 96.12 373 LEU B C 1
ATOM 8080 O O . LEU B 1 373 ? -9.836 23.953 12.414 1 96.12 373 LEU B O 1
ATOM 8084 N N . LEU B 1 374 ? -12.062 24.047 12.625 1 97.44 374 LEU B N 1
ATOM 8085 C CA . LEU B 1 374 ? -12.203 25.219 11.773 1 97.44 374 LEU B CA 1
ATOM 8086 C C . LEU B 1 374 ? -12.18 26.5 12.602 1 97.44 374 LEU B C 1
ATOM 8088 O O . LEU B 1 374 ? -12.117 27.594 12.047 1 97.44 374 LEU B O 1
ATOM 8092 N N . GLN B 1 375 ? -12.188 26.375 13.883 1 96.5 375 GLN B N 1
ATOM 8093 C CA . GLN B 1 375 ? -12.305 27.516 14.789 1 96.5 375 GLN B CA 1
ATOM 8094 C C . GLN B 1 375 ? -11.242 28.562 14.492 1 96.5 375 GLN B C 1
ATOM 8096 O O . GLN B 1 375 ? -11.547 29.75 14.414 1 96.5 375 GLN B O 1
ATOM 8101 N N . PRO B 1 376 ? -9.992 28.172 14.258 1 95.81 376 PRO B N 1
ATOM 8102 C CA . PRO B 1 376 ? -8.961 29.188 14 1 95.81 376 PRO B CA 1
ATOM 8103 C C . PRO B 1 376 ? -9.164 29.906 12.68 1 95.81 376 PRO B C 1
ATOM 8105 O O . PRO B 1 376 ? -8.523 30.938 12.43 1 95.81 376 PRO B O 1
ATOM 8108 N N . PHE B 1 377 ? -10.086 29.453 11.859 1 96.38 377 PHE B N 1
ATOM 8109 C CA . PHE B 1 377 ? -10.211 30 10.516 1 96.38 377 PHE B CA 1
ATOM 8110 C C . PHE B 1 377 ? -11.57 30.656 10.312 1 96.38 377 PHE B C 1
ATOM 8112 O O . PHE B 1 377 ? -11.992 30.891 9.18 1 96.38 377 PHE B O 1
ATOM 8119 N N . THR B 1 378 ? -12.266 30.922 11.336 1 96.31 378 THR B N 1
ATOM 8120 C CA . THR B 1 378 ? -13.57 31.562 11.25 1 96.31 378 THR B CA 1
ATOM 8121 C C . THR B 1 378 ? -13.422 33.062 10.984 1 96.31 378 THR B C 1
ATOM 8123 O O . THR B 1 378 ? -12.336 33.625 11.148 1 96.31 378 THR B O 1
ATOM 8126 N N . GLU B 1 379 ? -14.43 33.625 10.414 1 95.06 379 GLU B N 1
ATOM 8127 C CA . GLU B 1 379 ? -14.539 35.062 10.172 1 95.06 379 GLU B CA 1
ATOM 8128 C C . GLU B 1 379 ? -13.555 35.531 9.094 1 95.06 379 GLU B C 1
ATOM 8130 O O . GLU B 1 379 ? -12.984 36.625 9.188 1 95.06 379 GLU B O 1
ATOM 8135 N N . LYS B 1 380 ? -13.312 34.656 8.188 1 94.81 380 LYS B N 1
ATOM 8136 C CA . LYS B 1 380 ? -12.383 34.969 7.105 1 94.81 380 LYS B CA 1
ATOM 8137 C C . LYS B 1 380 ? -13.008 34.688 5.742 1 94.81 380 LYS B C 1
ATOM 8139 O O . LYS B 1 380 ? -12.359 34.844 4.707 1 94.81 380 LYS B O 1
ATOM 8144 N N . ASN B 1 381 ? -14.312 34.219 5.77 1 97.12 381 ASN B N 1
ATOM 8145 C CA . ASN B 1 381 ? -15.07 33.938 4.551 1 97.12 381 ASN B CA 1
ATOM 8146 C C . ASN B 1 381 ? -14.461 32.781 3.764 1 97.12 381 ASN B C 1
ATOM 8148 O O . ASN B 1 381 ? -14.344 32.844 2.539 1 97.12 381 ASN B O 1
ATOM 8152 N N . HIS B 1 382 ? -13.969 31.812 4.441 1 97.81 382 HIS B N 1
ATOM 8153 C CA . HIS B 1 382 ? -13.492 30.594 3.793 1 97.81 382 HIS B CA 1
ATOM 8154 C C . HIS B 1 382 ? -14.648 29.797 3.209 1 97.81 382 HIS B C 1
ATOM 8156 O O . HIS B 1 382 ? -15.781 29.891 3.682 1 97.81 382 HIS B O 1
ATOM 8162 N N . ILE B 1 383 ? -14.398 29.047 2.162 1 98.12 383 ILE B N 1
ATOM 8163 C CA . ILE B 1 383 ? -15.32 28.078 1.587 1 98.12 383 ILE B CA 1
ATOM 8164 C C . ILE B 1 383 ? -14.82 26.672 1.875 1 98.12 383 ILE B C 1
ATOM 8166 O O . ILE B 1 383 ? -13.75 26.266 1.406 1 98.12 383 ILE B O 1
ATOM 8170 N N . LEU B 1 384 ? -15.562 25.953 2.594 1 98.19 384 LEU B N 1
ATOM 8171 C CA . LEU B 1 384 ? -15.18 24.625 3.059 1 98.19 384 LEU B CA 1
ATOM 8172 C C . LEU B 1 384 ? -15.734 23.547 2.133 1 98.19 384 LEU B C 1
ATOM 8174 O O . LEU B 1 384 ? -16.938 23.484 1.888 1 98.19 384 LEU B O 1
ATOM 8178 N N . PHE B 1 385 ? -14.875 22.75 1.63 1 98 385 PHE B N 1
ATOM 8179 C CA . PHE B 1 385 ? -15.25 21.594 0.839 1 98 385 PHE B CA 1
ATOM 8180 C C . PHE B 1 385 ? -15.102 20.312 1.653 1 98 385 PHE B C 1
ATOM 8182 O O . PHE B 1 385 ? -14.055 20.078 2.268 1 98 385 PHE B O 1
ATOM 8189 N N . CYS B 1 386 ? -16.094 19.453 1.691 1 94.94 386 CYS B N 1
ATOM 8190 C CA . CYS B 1 386 ? -16.016 18.25 2.521 1 94.94 386 CYS B CA 1
ATOM 8191 C C . CYS B 1 386 ? -16.922 17.156 1.985 1 94.94 386 CYS B C 1
ATOM 8193 O O . CYS B 1 386 ? -17.781 17.422 1.132 1 94.94 386 CYS B O 1
ATOM 8195 N N . ASP B 1 387 ? -16.688 15.969 2.441 1 91.06 387 ASP B N 1
ATOM 8196 C CA . ASP B 1 387 ? -17.469 14.828 1.997 1 91.06 387 ASP B CA 1
ATOM 8197 C C . ASP B 1 387 ? -18.734 14.672 2.848 1 91.06 387 ASP B C 1
ATOM 8199 O O . ASP B 1 387 ? -19.047 15.531 3.676 1 91.06 387 ASP B O 1
ATOM 8203 N N . SER B 1 388 ? -19.484 13.586 2.633 1 89.06 388 SER B N 1
ATOM 8204 C CA . SER B 1 388 ? -20.812 13.398 3.229 1 89.06 388 SER B CA 1
ATOM 8205 C C . SER B 1 388 ? -20.703 13.156 4.73 1 89.06 388 SER B C 1
ATOM 8207 O O . SER B 1 388 ? -21.672 13.391 5.469 1 89.06 388 SER B O 1
ATOM 8209 N N . LEU B 1 389 ? -19.531 12.758 5.109 1 85.62 389 LEU B N 1
ATOM 8210 C CA . LEU B 1 389 ? -19.328 12.531 6.535 1 85.62 389 LEU B CA 1
ATOM 8211 C C . LEU B 1 389 ? -19.422 13.836 7.316 1 85.62 389 LEU B C 1
ATOM 8213 O O . LEU B 1 389 ? -19.938 13.844 8.445 1 85.62 389 LEU B O 1
ATOM 8217 N N . PHE B 1 390 ? -19 14.891 6.734 1 90.38 390 PHE B N 1
ATOM 8218 C CA . PHE B 1 390 ? -18.906 16.172 7.414 1 90.38 390 PHE B CA 1
ATOM 8219 C C . PHE B 1 390 ? -20.094 17.062 7.043 1 90.38 390 PHE B C 1
ATOM 8221 O O . PHE B 1 390 ? -20.312 18.109 7.66 1 90.38 390 PHE B O 1
ATOM 8228 N N . THR B 1 391 ? -20.797 16.656 6.059 1 91.5 391 THR B N 1
ATOM 8229 C CA . THR B 1 391 ? -21.797 17.562 5.469 1 91.5 391 THR B CA 1
ATOM 8230 C C . THR B 1 391 ? -23.172 17.312 6.082 1 91.5 391 THR B C 1
ATOM 8232 O O . THR B 1 391 ? -23.703 16.203 6.008 1 91.5 391 THR B O 1
ATOM 8235 N N . SER B 1 392 ? -23.688 18.281 6.648 1 89 392 SER B N 1
ATOM 8236 C CA . SER B 1 392 ? -25.062 18.344 7.109 1 89 392 SER B CA 1
ATOM 8237 C C . SER B 1 392 ? -25.641 19.75 6.988 1 89 392 SER B C 1
ATOM 8239 O O . SER B 1 392 ? -24.891 20.734 6.973 1 89 392 SER B O 1
ATOM 8241 N N . VAL B 1 393 ? -26.953 19.828 6.848 1 91.19 393 VAL B N 1
ATOM 8242 C CA . VAL B 1 393 ? -27.609 21.125 6.73 1 91.19 393 VAL B CA 1
ATOM 8243 C C . VAL B 1 393 ? -27.328 21.969 7.98 1 91.19 393 VAL B C 1
ATOM 8245 O O . VAL B 1 393 ? -26.969 23.141 7.883 1 91.19 393 VAL B O 1
ATOM 8248 N N . ASN B 1 394 ? -27.375 21.375 9.109 1 88.62 394 ASN B N 1
ATOM 8249 C CA . ASN B 1 394 ? -27.141 22.078 10.367 1 88.62 394 ASN B CA 1
ATOM 8250 C C . ASN B 1 394 ? -25.703 22.594 10.469 1 88.62 394 ASN B C 1
ATOM 8252 O O . ASN B 1 394 ? -25.484 23.734 10.891 1 88.62 394 ASN B O 1
ATOM 8256 N N . THR B 1 395 ? -24.812 21.75 10.188 1 91.81 395 THR B N 1
ATOM 8257 C CA . THR B 1 395 ? -23.406 22.156 10.227 1 91.81 395 THR B CA 1
ATOM 8258 C C . THR B 1 395 ? -23.156 23.328 9.266 1 91.81 395 THR B C 1
ATOM 8260 O O . THR B 1 395 ? -22.438 24.266 9.609 1 91.81 395 THR B O 1
ATOM 8263 N N . ALA B 1 396 ? -23.781 23.25 8.109 1 94.56 396 ALA B N 1
ATOM 8264 C CA . ALA B 1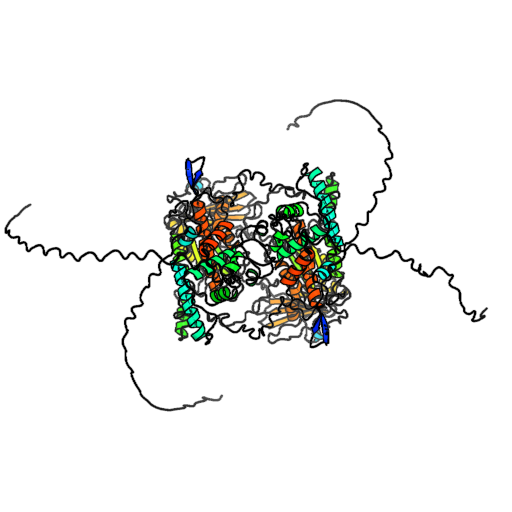 396 ? -23.625 24.297 7.105 1 94.56 396 ALA B CA 1
ATOM 8265 C C . ALA B 1 396 ? -24.141 25.625 7.621 1 94.56 396 ALA B C 1
ATOM 8267 O O . ALA B 1 396 ? -23.469 26.656 7.48 1 94.56 396 ALA B O 1
ATOM 8268 N N . LEU B 1 397 ? -25.297 25.609 8.172 1 94.12 397 LEU B N 1
ATOM 8269 C CA . LEU B 1 397 ? -25.906 26.844 8.664 1 94.12 397 LEU B CA 1
ATOM 8270 C C . LEU B 1 397 ? -25.109 27.422 9.82 1 94.12 397 LEU B C 1
ATOM 8272 O O . LEU B 1 397 ? -24.875 28.641 9.883 1 94.12 397 LEU B O 1
ATOM 8276 N N . GLU B 1 398 ? -24.656 26.609 10.695 1 94.44 398 GLU B N 1
ATOM 8277 C CA . GLU B 1 398 ? -23.859 27.062 11.836 1 94.44 398 GLU B CA 1
ATOM 8278 C C . GLU B 1 398 ? -22.547 27.672 11.375 1 94.44 398 GLU B C 1
ATOM 8280 O O . GLU B 1 398 ? -22.078 28.672 11.945 1 94.44 398 GLU B O 1
ATOM 8285 N N . LEU B 1 399 ? -21.938 27.078 10.453 1 96.38 399 LEU B N 1
ATOM 8286 C CA . LEU B 1 399 ? -20.672 27.578 9.938 1 96.38 399 LEU B CA 1
ATOM 8287 C C . LEU B 1 399 ? -20.875 28.906 9.203 1 96.38 399 LEU B C 1
ATOM 8289 O O . LEU B 1 399 ? -20 29.781 9.25 1 96.38 399 LEU B O 1
ATOM 8293 N N . GLN B 1 400 ? -21.969 29 8.484 1 95.19 400 GLN B N 1
ATOM 8294 C CA . GLN B 1 400 ? -22.297 30.25 7.805 1 95.19 400 GLN B CA 1
ATOM 8295 C C . GLN B 1 400 ? -22.328 31.422 8.781 1 95.19 400 GLN B C 1
ATOM 8297 O O . GLN B 1 400 ? -21.891 32.531 8.453 1 95.19 400 GLN B O 1
ATOM 8302 N N . ASP B 1 401 ? -22.812 31.156 9.93 1 94.94 401 ASP B N 1
ATOM 8303 C CA . ASP B 1 401 ? -22.875 32.156 10.977 1 94.94 401 ASP B CA 1
ATOM 8304 C C . ASP B 1 401 ? -21.469 32.625 11.391 1 94.94 401 ASP B C 1
ATOM 8306 O O . ASP B 1 401 ? -21.297 33.688 11.961 1 94.94 401 ASP B O 1
ATOM 8310 N N . LYS B 1 402 ? -20.547 31.812 11.164 1 96.31 402 LYS B N 1
ATOM 8311 C CA . LYS B 1 402 ? -19.156 32.094 11.516 1 96.31 402 LYS B CA 1
ATOM 8312 C C . LYS B 1 402 ? -18.359 32.5 10.281 1 96.31 402 LYS B C 1
ATOM 8314 O O . LYS B 1 402 ? -17.125 32.438 10.297 1 96.31 402 LYS B O 1
ATOM 8319 N N . GLU B 1 403 ? -19.031 32.75 9.164 1 96.44 403 GLU B N 1
ATOM 8320 C CA . GLU B 1 403 ? -18.469 33.188 7.906 1 96.44 403 GLU B CA 1
ATOM 8321 C C . GLU B 1 403 ? -17.594 32.125 7.27 1 96.44 403 GLU B C 1
ATOM 8323 O O . GLU B 1 403 ? -16.484 32.406 6.812 1 96.44 403 GLU B O 1
ATOM 8328 N N . VAL B 1 404 ? -17.969 30.953 7.41 1 97.44 404 VAL B N 1
ATOM 8329 C CA . VAL B 1 404 ? -17.453 29.812 6.676 1 97.44 404 VAL B CA 1
ATOM 8330 C C . VAL B 1 404 ? -18.562 29.172 5.852 1 97.44 404 VAL B C 1
ATOM 8332 O O . VAL B 1 404 ? -19.625 28.828 6.387 1 97.44 404 VAL B O 1
ATOM 8335 N N . TYR B 1 405 ? -18.375 29.031 4.594 1 97.62 405 TYR B N 1
ATOM 8336 C CA . TYR B 1 405 ? -19.406 28.547 3.682 1 97.62 405 TYR B CA 1
ATOM 8337 C C . TYR B 1 405 ? -19.094 27.125 3.205 1 97.62 405 TYR B C 1
ATOM 8339 O O . TYR B 1 405 ? -17.953 26.812 2.916 1 97.62 405 TYR B O 1
ATOM 8347 N N . MET B 1 406 ? -20.078 26.297 3.096 1 96.94 406 MET B N 1
ATOM 8348 C CA . MET B 1 406 ? -19.859 24.875 2.891 1 96.94 406 MET B CA 1
ATOM 8349 C C . MET B 1 406 ? -20.344 24.438 1.512 1 96.94 406 MET B C 1
ATOM 8351 O O . MET B 1 406 ? -21.406 24.875 1.058 1 96.94 406 MET B O 1
ATOM 8355 N N . VAL B 1 407 ? -19.578 23.719 0.827 1 97.06 407 VAL B N 1
ATOM 8356 C CA . VAL B 1 407 ? -19.922 22.922 -0.34 1 97.06 407 VAL B CA 1
ATOM 8357 C C . VAL B 1 407 ? -19.547 21.469 -0.101 1 97.06 407 VAL B C 1
ATOM 8359 O O . VAL B 1 407 ? -18.359 21.141 -0.001 1 97.06 407 VAL B O 1
ATOM 8362 N N . GLY B 1 408 ? -20.453 20.578 0.023 1 95.62 408 GLY B N 1
ATOM 8363 C CA . GLY B 1 408 ? -20.141 19.219 0.389 1 95.62 408 GLY B CA 1
ATOM 8364 C C . GLY B 1 408 ? -21.047 18.188 -0.272 1 95.62 408 GLY B C 1
ATOM 8365 O O . GLY B 1 408 ? -22.172 18.516 -0.665 1 95.62 408 GLY B O 1
ATOM 8366 N N . SER B 1 409 ? -20.531 17.031 -0.464 1 92.62 409 SER B N 1
ATOM 8367 C CA . SER B 1 409 ? -21.375 15.938 -0.912 1 92.62 409 SER B CA 1
ATOM 8368 C C . SER B 1 409 ? -22.422 15.586 0.141 1 92.62 409 SER B C 1
ATOM 8370 O O . SER B 1 409 ? -22.125 15.578 1.338 1 92.62 409 SER B O 1
ATOM 8372 N N . PHE B 1 410 ? -23.578 15.406 -0.323 1 89.69 410 PHE B N 1
ATOM 8373 C CA . PHE B 1 410 ? -24.688 15.172 0.578 1 89.69 410 PHE B CA 1
ATOM 8374 C C . PHE B 1 410 ? -25.219 13.742 0.431 1 89.69 410 PHE B C 1
ATOM 8376 O O . PHE B 1 410 ? -25.469 13.281 -0.683 1 89.69 410 PHE B O 1
ATOM 8383 N N . SER B 1 411 ? -25.188 12.984 1.587 1 77.69 411 SER B N 1
ATOM 8384 C CA . SER B 1 411 ? -25.625 11.594 1.578 1 77.69 411 SER B CA 1
ATOM 8385 C C . SER B 1 411 ? -27.156 11.484 1.636 1 77.69 411 SER B C 1
ATOM 8387 O O . SER B 1 411 ? -27.812 12.281 2.312 1 77.69 411 SER B O 1
ATOM 8389 N N . ARG B 1 412 ? -27.641 10.5 0.978 1 68.19 412 ARG B N 1
ATOM 8390 C CA . ARG B 1 412 ? -29.078 10.258 0.974 1 68.19 412 ARG B CA 1
ATOM 8391 C C . ARG B 1 412 ? -29.547 9.68 2.309 1 68.19 412 ARG B C 1
ATOM 8393 O O . ARG B 1 412 ? -30.734 9.727 2.635 1 68.19 412 ARG B O 1
ATOM 8400 N N . ARG B 1 413 ? -28.562 9.281 2.953 1 61.34 413 ARG B N 1
ATOM 8401 C CA . ARG B 1 413 ? -28.906 8.672 4.234 1 61.34 413 ARG B CA 1
ATOM 8402 C C . ARG B 1 413 ? -29.344 9.727 5.242 1 61.34 413 ARG B C 1
ATOM 8404 O O . ARG B 1 413 ? -29.984 9.406 6.25 1 61.34 413 ARG B O 1
ATOM 8411 N N . ASN B 1 414 ? -29.016 10.992 4.887 1 60.97 414 ASN B N 1
ATOM 8412 C CA . ASN B 1 414 ? -29.422 12.094 5.75 1 60.97 414 ASN B CA 1
ATOM 8413 C C . ASN B 1 414 ? -30.891 12.438 5.555 1 60.97 414 ASN B C 1
ATOM 8415 O O . ASN B 1 414 ? -31.219 13.516 5.059 1 60.97 414 ASN B O 1
ATOM 8419 N N . ARG B 1 415 ? -31.797 11.508 5.84 1 56.12 415 ARG B N 1
ATOM 8420 C CA . ARG B 1 415 ? -33.219 11.562 5.508 1 56.12 415 ARG B CA 1
ATOM 8421 C C . ARG B 1 415 ? -33.906 12.688 6.266 1 56.12 415 ARG B C 1
ATOM 8423 O O . ARG B 1 415 ? -34.812 13.344 5.727 1 56.12 415 ARG B O 1
ATOM 8430 N N . LYS B 1 416 ? -33.375 12.891 7.402 1 62.69 416 LYS B N 1
ATOM 8431 C CA . LYS B 1 416 ? -34.094 13.844 8.242 1 62.69 416 LYS B CA 1
ATOM 8432 C C . LYS B 1 416 ? -33.938 15.266 7.711 1 62.69 416 LYS B C 1
ATOM 8434 O O . LYS B 1 416 ? -34.875 16.078 7.828 1 62.69 416 LYS B O 1
ATOM 8439 N N . THR B 1 417 ? -32.844 15.547 7.109 1 74.69 417 THR B N 1
ATOM 8440 C CA . THR B 1 417 ? -32.594 16.922 6.648 1 74.69 417 THR B CA 1
ATOM 8441 C C . THR B 1 417 ? -32.688 17 5.129 1 74.69 417 THR B C 1
ATOM 8443 O O . THR B 1 417 ? -32.469 18.062 4.543 1 74.69 417 THR B O 1
ATOM 8446 N N . MET B 1 418 ? -33.094 15.867 4.652 1 82.94 418 MET B N 1
ATOM 8447 C CA . MET B 1 418 ? -33.25 15.828 3.199 1 82.94 418 MET B CA 1
ATOM 8448 C C . MET B 1 418 ? -34.469 16.609 2.744 1 82.94 418 MET B C 1
ATOM 8450 O O . MET B 1 418 ? -35.562 16.453 3.305 1 82.94 418 MET B O 1
ATOM 8454 N N . PRO B 1 419 ? -34.281 17.484 1.755 1 88.56 419 PRO B N 1
ATOM 8455 C CA . PRO B 1 419 ? -35.438 18.156 1.191 1 88.56 419 PRO B CA 1
ATOM 8456 C C . PRO B 1 419 ? -36.469 17.156 0.633 1 88.56 419 PRO B C 1
ATOM 8458 O O . PRO B 1 419 ? -36.094 16.234 -0.094 1 88.56 419 PRO B O 1
ATOM 8461 N N . PRO B 1 420 ? -37.625 17.375 0.958 1 85.56 420 PRO B N 1
ATOM 8462 C CA . PRO B 1 420 ? -38.656 16.469 0.476 1 85.56 420 PRO B CA 1
ATOM 8463 C C . PRO B 1 420 ? -38.688 16.344 -1.047 1 85.56 420 PRO B C 1
ATOM 8465 O O . PRO B 1 420 ? -39.031 15.297 -1.587 1 85.56 420 PRO B O 1
ATOM 8468 N N . GLN B 1 421 ? -38.281 17.391 -1.719 1 86.69 421 GLN B N 1
ATOM 8469 C CA . GLN B 1 421 ? -38.312 17.453 -3.178 1 86.69 421 GLN B CA 1
ATOM 8470 C C . GLN B 1 421 ? -37.281 16.5 -3.783 1 86.69 421 GLN B C 1
ATOM 8472 O O . GLN B 1 421 ? -37.375 16.172 -4.969 1 86.69 421 GLN B O 1
ATOM 8477 N N . LEU B 1 422 ? -36.344 16.094 -3.041 1 89.38 422 LEU B N 1
ATOM 8478 C CA . LEU B 1 422 ? -35.25 15.297 -3.576 1 89.38 422 LEU B CA 1
ATOM 8479 C C . LEU B 1 422 ? -35.344 13.852 -3.08 1 89.38 422 LEU B C 1
ATOM 8481 O O . LEU B 1 422 ? -34.406 13.07 -3.25 1 89.38 422 LEU B O 1
ATOM 8485 N N . ILE B 1 423 ? -36.312 13.516 -2.398 1 85.06 423 ILE B N 1
ATOM 8486 C CA . ILE B 1 423 ? -36.562 12.141 -1.977 1 85.06 423 ILE B CA 1
ATOM 8487 C C . ILE B 1 423 ? -37.188 11.359 -3.125 1 85.06 423 ILE B C 1
ATOM 8489 O O . ILE B 1 423 ? -38.219 11.766 -3.682 1 85.06 423 ILE B O 1
ATOM 8493 N N . PRO B 1 424 ? -36.438 10.367 -3.49 1 83.44 424 PRO B N 1
ATOM 8494 C CA . PRO B 1 424 ? -37 9.562 -4.582 1 83.44 424 PRO B CA 1
ATOM 8495 C C . PRO B 1 424 ? -38.375 8.977 -4.242 1 83.44 424 PRO B C 1
ATOM 8497 O O . PRO B 1 424 ? -38.625 8.656 -3.08 1 83.44 424 PRO B O 1
ATOM 8500 N N . GLU B 1 425 ? -39.125 8.836 -5.266 1 77.62 425 GLU B N 1
ATOM 8501 C CA . GLU B 1 425 ? -40.469 8.273 -5.09 1 77.62 425 GLU B CA 1
ATOM 8502 C C . GLU B 1 425 ? -40.438 6.75 -5.027 1 77.62 425 GLU B C 1
ATOM 8504 O O . GLU B 1 425 ? -39.625 6.117 -5.719 1 77.62 425 GLU B O 1
ATOM 8509 N N . GLY B 1 426 ? -41.25 6.207 -4.207 1 70.06 426 GLY B N 1
ATOM 8510 C CA . GLY B 1 426 ? -41.406 4.762 -4.141 1 70.06 426 GLY B CA 1
ATOM 8511 C C . GLY B 1 426 ? -40.25 4.055 -3.5 1 70.06 426 GLY B C 1
ATOM 8512 O O . GLY B 1 426 ? -39.75 4.473 -2.449 1 70.06 426 GLY B O 1
ATOM 8513 N N . LYS B 1 427 ? -39.906 2.895 -4.117 1 71.56 427 LYS B N 1
ATOM 8514 C CA . LYS B 1 427 ? -38.844 2.018 -3.574 1 71.56 427 LYS B CA 1
ATOM 8515 C C . LYS B 1 427 ? -37.5 2.309 -4.215 1 71.56 427 LYS B C 1
ATOM 8517 O O . LYS B 1 427 ? -36.5 1.676 -3.871 1 71.56 427 LYS B O 1
ATOM 8522 N N . SER B 1 428 ? -37.594 3.441 -5.035 1 72.44 428 SER B N 1
ATOM 8523 C CA . SER B 1 428 ? -36.344 3.729 -5.73 1 72.44 428 SER B CA 1
ATOM 8524 C C . SER B 1 428 ? -35.312 4.395 -4.805 1 72.44 428 SER B C 1
ATOM 8526 O O . SER B 1 428 ? -35.688 5.168 -3.92 1 72.44 428 SER B O 1
ATOM 8528 N N . LYS B 1 429 ? -34.125 4.062 -4.996 1 75.88 429 LYS B N 1
ATOM 8529 C CA . LYS B 1 429 ? -33.062 4.641 -4.199 1 75.88 429 LYS B CA 1
ATOM 8530 C C . LYS B 1 429 ? -32.531 5.918 -4.836 1 75.88 429 LYS B C 1
ATOM 8532 O O . LYS B 1 429 ? -31.812 6.695 -4.191 1 75.88 429 LYS B O 1
ATOM 8537 N N . LYS B 1 430 ? -32.969 6.168 -6.121 1 81.75 430 LYS B N 1
ATOM 8538 C CA . LYS B 1 430 ? -32.469 7.34 -6.836 1 81.75 430 LYS B CA 1
ATOM 8539 C C . LYS B 1 430 ? -33.594 8.094 -7.512 1 81.75 430 LYS B C 1
ATOM 8541 O O . LYS B 1 430 ? -34.656 7.523 -7.773 1 81.75 430 LYS B O 1
ATOM 8546 N N . LEU B 1 431 ? -33.344 9.406 -7.684 1 88.62 431 LEU B N 1
ATOM 8547 C CA . LEU B 1 431 ? -34.281 10.227 -8.445 1 88.62 431 LEU B CA 1
ATOM 8548 C C . LEU B 1 431 ? -34.25 9.859 -9.922 1 88.62 431 LEU B C 1
ATOM 8550 O O . LEU B 1 431 ? -33.219 9.414 -10.438 1 88.62 431 LEU B O 1
ATOM 8554 N N . LYS B 1 432 ? -35.281 9.906 -10.516 1 88.06 432 LYS B N 1
ATOM 8555 C CA . LYS B 1 432 ? -35.344 9.641 -11.953 1 88.06 432 LYS B CA 1
ATOM 8556 C C . LYS B 1 432 ? -34.812 10.82 -12.758 1 88.06 432 LYS B C 1
ATOM 8558 O O . LYS B 1 432 ? -35.562 11.703 -13.172 1 88.06 432 LYS B O 1
ATOM 8563 N N . LEU B 1 433 ? -33.531 10.844 -12.938 1 89.94 433 LEU B N 1
ATOM 8564 C CA . LEU B 1 433 ? -32.844 11.883 -13.695 1 89.94 433 LEU B CA 1
ATOM 8565 C C . LEU B 1 433 ? -32.062 11.273 -14.867 1 89.94 433 LEU B C 1
ATOM 8567 O O . LEU B 1 433 ? -31.5 10.195 -14.734 1 89.94 433 LEU B O 1
ATOM 8571 N N . LYS B 1 434 ? -32.094 11.906 -15.992 1 88.5 434 LYS B N 1
ATOM 8572 C CA . LYS B 1 434 ? -31.234 11.523 -17.109 1 88.5 434 LYS B CA 1
ATOM 8573 C C . LYS B 1 434 ? -29.812 12.031 -16.922 1 88.5 434 LYS B C 1
ATOM 8575 O O . LYS B 1 434 ? -29.578 12.914 -16.094 1 88.5 434 LYS B O 1
ATOM 8580 N N . ILE B 1 435 ? -28.953 11.43 -17.625 1 87.81 435 ILE B N 1
ATOM 8581 C CA . ILE B 1 435 ? -27.562 11.852 -17.562 1 87.81 435 ILE B CA 1
ATOM 8582 C C . ILE B 1 435 ? -27.469 13.336 -17.922 1 87.81 435 ILE B C 1
ATOM 8584 O O . ILE B 1 435 ? -28.016 13.773 -18.938 1 87.81 435 ILE B O 1
ATOM 8588 N N . GLY B 1 436 ? -26.875 14.094 -17.062 1 87.56 436 GLY B N 1
ATOM 8589 C CA . GLY B 1 436 ? -26.703 15.516 -17.312 1 87.56 436 GLY B CA 1
ATOM 8590 C C . GLY B 1 436 ? -27.828 16.359 -16.734 1 87.56 436 GLY B C 1
ATOM 8591 O O . GLY B 1 436 ? -27.75 17.594 -16.75 1 87.56 436 GLY B O 1
ATOM 8592 N N . GLU B 1 437 ? -28.828 15.734 -16.203 1 89.19 437 GLU B N 1
ATOM 8593 C CA . GLU B 1 437 ? -29.938 16.469 -15.609 1 89.19 437 GLU B CA 1
ATOM 8594 C C . GLU B 1 437 ? -29.719 16.703 -14.125 1 89.19 437 GLU B C 1
ATOM 8596 O O . GLU B 1 437 ? -28.984 15.953 -13.469 1 89.19 437 GLU B O 1
ATOM 8601 N N . MET B 1 438 ? -30.297 17.781 -13.625 1 90.38 438 MET B N 1
ATOM 8602 C CA . MET B 1 438 ? -30.172 18.109 -12.211 1 90.38 438 MET B CA 1
ATOM 8603 C C . MET B 1 438 ? -31.516 18.547 -11.625 1 90.38 438 MET B C 1
ATOM 8605 O O . MET B 1 438 ? -32.406 18.984 -12.359 1 90.38 438 MET B O 1
ATOM 8609 N N . LYS B 1 439 ? -31.703 18.297 -10.445 1 90.38 439 LYS B N 1
ATOM 8610 C CA . LYS B 1 439 ? -32.812 18.766 -9.609 1 90.38 439 LYS B CA 1
ATOM 8611 C C . LYS B 1 439 ? -32.281 19.391 -8.32 1 90.38 439 LYS B C 1
ATOM 8613 O O . LYS B 1 439 ? -31.422 18.828 -7.652 1 90.38 439 LYS B O 1
ATOM 8618 N N . ALA B 1 440 ? -32.781 20.609 -8.055 1 91.88 440 ALA B N 1
ATOM 8619 C CA . ALA B 1 440 ? -32.281 21.312 -6.883 1 91.88 440 ALA B CA 1
ATOM 8620 C C . ALA B 1 440 ? -33.406 21.781 -5.98 1 91.88 440 ALA B C 1
ATOM 8622 O O . ALA B 1 440 ? -34.469 22.156 -6.465 1 91.88 440 ALA B O 1
ATOM 8623 N N . ALA B 1 441 ? -33.188 21.656 -4.734 1 92.81 441 ALA B N 1
ATOM 8624 C CA . ALA B 1 441 ? -34.031 22.25 -3.711 1 92.81 441 ALA B CA 1
ATOM 8625 C C . ALA B 1 441 ? -33.312 23.344 -2.947 1 92.81 441 ALA B C 1
ATOM 8627 O O . ALA B 1 441 ? -32.094 23.25 -2.709 1 92.81 441 ALA B O 1
ATOM 8628 N N . THR B 1 442 ? -34.094 24.438 -2.584 1 92.56 442 THR B N 1
ATOM 8629 C CA . THR B 1 442 ? -33.438 25.578 -1.965 1 92.56 442 THR B CA 1
ATOM 8630 C C . THR B 1 442 ? -34.219 26.062 -0.754 1 92.56 442 THR B C 1
ATOM 8632 O O . THR B 1 442 ? -35.438 25.828 -0.655 1 92.56 442 THR B O 1
ATOM 8635 N N . ARG B 1 443 ? -33.5 26.578 0.182 1 91.62 443 ARG B N 1
ATOM 8636 C CA . ARG B 1 443 ? -34 27.422 1.266 1 91.62 443 ARG B CA 1
ATOM 8637 C C . ARG B 1 443 ? -33.406 28.828 1.169 1 91.62 443 ARG B C 1
ATOM 8639 O O . ARG B 1 443 ? -32.375 29.125 1.759 1 91.62 443 ARG B O 1
ATOM 8646 N N . PRO B 1 444 ? -34.188 29.688 0.502 1 88.44 444 PRO B N 1
ATOM 8647 C CA . PRO B 1 444 ? -33.625 31 0.182 1 88.44 444 PRO B CA 1
ATOM 8648 C C . PRO B 1 444 ? -33.281 31.812 1.428 1 88.44 444 PRO B C 1
ATOM 8650 O O . PRO B 1 444 ? -32.281 32.562 1.431 1 88.44 444 PRO B O 1
ATOM 8653 N N . ASP B 1 445 ? -34.031 31.703 2.459 1 87.81 445 ASP B N 1
ATOM 8654 C CA . ASP B 1 445 ? -33.812 32.469 3.676 1 87.81 445 ASP B CA 1
ATOM 8655 C C . ASP B 1 445 ? -32.5 32.062 4.34 1 87.81 445 ASP B C 1
ATOM 8657 O O . ASP B 1 445 ? -31.828 32.906 4.973 1 87.81 445 ASP B O 1
ATOM 8661 N N . ASP B 1 446 ? -32.156 30.859 4.195 1 91.06 446 ASP B N 1
ATOM 8662 C CA . ASP B 1 446 ? -30.938 30.328 4.801 1 91.06 446 ASP B CA 1
ATOM 8663 C C . ASP B 1 446 ? -29.781 30.328 3.809 1 91.06 446 ASP B C 1
ATOM 8665 O O . ASP B 1 446 ? -28.656 30 4.164 1 91.06 446 ASP B O 1
ATOM 8669 N N . ILE B 1 447 ? -30.047 30.625 2.578 1 92 447 ILE B N 1
ATOM 8670 C CA . ILE B 1 447 ? -29.062 30.656 1.494 1 92 447 ILE B CA 1
ATOM 8671 C C . ILE B 1 447 ? -28.375 29.297 1.394 1 92 447 ILE B C 1
ATOM 8673 O O . ILE B 1 447 ? -27.156 29.188 1.584 1 92 447 ILE B O 1
ATOM 8677 N N . ILE B 1 448 ? -29.109 28.281 1.215 1 93.31 448 ILE B N 1
ATOM 8678 C CA . ILE B 1 448 ? -28.609 26.922 1.105 1 93.31 448 ILE B CA 1
ATOM 8679 C C . ILE B 1 448 ? -29.375 26.188 0.005 1 93.31 448 ILE B C 1
ATOM 8681 O O . ILE B 1 448 ? -30.578 26.391 -0.176 1 93.31 448 ILE B O 1
ATOM 8685 N N . ASN B 1 449 ? -28.641 25.484 -0.769 1 93 449 ASN B N 1
ATOM 8686 C CA . ASN B 1 449 ? -29.188 24.672 -1.843 1 93 449 ASN B CA 1
ATOM 8687 C C . ASN B 1 449 ? -28.625 23.25 -1.82 1 93 449 ASN B C 1
ATOM 8689 O O . ASN B 1 449 ? -27.469 23.047 -1.451 1 93 449 ASN B O 1
ATOM 8693 N N . ILE B 1 450 ? -29.453 22.25 -2.074 1 93 450 ILE B N 1
ATOM 8694 C CA . ILE B 1 450 ? -29.016 20.891 -2.334 1 93 450 ILE B CA 1
ATOM 8695 C C . ILE B 1 450 ? -29.406 20.484 -3.754 1 93 450 ILE B C 1
ATOM 8697 O O . ILE B 1 450 ? -30.578 20.547 -4.125 1 93 450 ILE B O 1
ATOM 8701 N N . THR B 1 451 ? -28.422 20.109 -4.523 1 92.31 451 THR B N 1
ATOM 8702 C CA . THR B 1 451 ? -28.625 19.797 -5.934 1 92.31 451 THR B CA 1
ATOM 8703 C C . THR B 1 451 ? -28.328 18.328 -6.207 1 92.31 451 THR B C 1
ATOM 8705 O O . THR B 1 451 ? -27.266 17.828 -5.824 1 92.31 451 THR B O 1
ATOM 8708 N N . ALA B 1 452 ? -29.25 17.625 -6.797 1 91.69 452 ALA B N 1
ATOM 8709 C CA . ALA B 1 452 ? -29.031 16.266 -7.309 1 91.69 452 ALA B CA 1
ATOM 8710 C C . ALA B 1 452 ? -28.656 16.297 -8.789 1 91.69 452 ALA B C 1
ATOM 8712 O O . ALA B 1 452 ? -29.359 16.922 -9.594 1 91.69 452 ALA B O 1
ATOM 8713 N N . TYR B 1 453 ? -27.531 15.742 -9.148 1 91.06 453 TYR B N 1
ATOM 8714 C CA . TYR B 1 453 ? -27.016 15.695 -10.516 1 91.06 453 TYR B CA 1
ATOM 8715 C C . TYR B 1 453 ? -26.75 14.258 -10.945 1 91.06 453 TYR B C 1
ATOM 8717 O O . TYR B 1 453 ? -26.125 13.492 -10.203 1 91.06 453 TYR B O 1
ATOM 8725 N N . GLN B 1 454 ? -27.25 13.914 -12.109 1 89.75 454 GLN B N 1
ATOM 8726 C CA . GLN B 1 454 ? -26.984 12.57 -12.633 1 89.75 454 GLN B CA 1
ATOM 8727 C C . GLN B 1 454 ? -25.766 12.562 -13.531 1 89.75 454 GLN B C 1
ATOM 8729 O O . GLN B 1 454 ? -25.812 13.047 -14.664 1 89.75 454 GLN B O 1
ATOM 8734 N N . ASP B 1 455 ? -24.703 12.031 -12.984 1 86.25 455 ASP B N 1
ATOM 8735 C CA . ASP B 1 455 ? -23.5 11.812 -13.781 1 86.25 455 ASP B CA 1
ATOM 8736 C C . ASP B 1 455 ? -23.641 10.547 -14.633 1 86.25 455 ASP B C 1
ATOM 8738 O O . ASP B 1 455 ? -24.703 9.93 -14.68 1 86.25 455 ASP B O 1
ATOM 8742 N N . ASP B 1 456 ? -22.609 10.133 -15.367 1 79.62 456 ASP B N 1
ATOM 8743 C CA . ASP B 1 456 ? -22.641 8.953 -16.234 1 79.62 456 ASP B CA 1
ATOM 8744 C C . ASP B 1 456 ? -22.938 7.691 -15.43 1 79.62 456 ASP B C 1
ATOM 8746 O O . ASP B 1 456 ? -23.703 6.836 -15.883 1 79.62 456 ASP B O 1
ATOM 8750 N N . SER B 1 457 ? -22.359 7.602 -14.258 1 74 457 SER B N 1
ATOM 8751 C CA . SER B 1 457 ? -22.438 6.332 -13.531 1 74 457 SER B CA 1
ATOM 8752 C C . SER B 1 457 ? -23.172 6.496 -12.211 1 74 457 SER B C 1
ATOM 8754 O O . SER B 1 457 ? -23.688 5.52 -11.656 1 74 457 SER B O 1
ATOM 8756 N N . ALA B 1 458 ? -23.312 7.719 -11.727 1 80.44 458 ALA B N 1
ATOM 8757 C CA . ALA B 1 458 ? -23.844 7.863 -10.375 1 80.44 458 ALA B CA 1
ATOM 8758 C C . ALA B 1 458 ? -24.594 9.188 -10.219 1 80.44 458 ALA B C 1
ATOM 8760 O O . ALA B 1 458 ? -24.281 10.164 -10.906 1 80.44 458 ALA B O 1
ATOM 8761 N N . GLN B 1 459 ? -25.594 9.156 -9.438 1 86.12 459 GLN B N 1
ATOM 8762 C CA . GLN B 1 459 ? -26.281 10.383 -9.031 1 86.12 459 GLN B CA 1
ATOM 8763 C C . GLN B 1 459 ? -25.594 11.016 -7.828 1 86.12 459 GLN B C 1
ATOM 8765 O O . GLN B 1 459 ? -25.391 10.359 -6.805 1 86.12 459 GLN B O 1
ATOM 8770 N N . ILE B 1 460 ? -25.266 12.305 -7.98 1 88.56 460 ILE B N 1
ATOM 8771 C CA . ILE B 1 460 ? -24.5 13.016 -6.957 1 88.56 460 ILE B CA 1
ATOM 8772 C C . ILE B 1 460 ? -25.359 14.125 -6.352 1 88.56 460 ILE B C 1
ATOM 8774 O O . ILE B 1 460 ? -26.031 14.852 -7.074 1 88.56 460 ILE B O 1
ATOM 8778 N N . LEU B 1 461 ? -25.406 14.172 -5.062 1 90.94 461 LEU B N 1
ATOM 8779 C CA . LEU B 1 461 ? -26.047 15.273 -4.352 1 90.94 461 LEU B CA 1
ATOM 8780 C C . LEU B 1 461 ? -25 16.203 -3.746 1 90.94 461 LEU B C 1
ATOM 8782 O O . LEU B 1 461 ? -24.078 15.758 -3.066 1 90.94 461 LEU B O 1
ATOM 8786 N N . ILE B 1 462 ? -25.172 17.516 -3.979 1 93.19 462 ILE B N 1
ATOM 8787 C CA . ILE B 1 462 ? -24.219 18.484 -3.486 1 93.19 462 ILE B CA 1
ATOM 8788 C C . ILE B 1 462 ? -24.938 19.578 -2.691 1 93.19 462 ILE B C 1
ATOM 8790 O O . ILE B 1 462 ? -25.922 20.141 -3.168 1 93.19 462 ILE B O 1
ATOM 8794 N N . LEU B 1 463 ? -24.562 19.75 -1.47 1 94.38 463 LEU B N 1
ATOM 8795 C CA . LEU B 1 463 ? -24.969 20.891 -0.661 1 94.38 463 LEU B CA 1
ATOM 8796 C C . LEU B 1 463 ? -24.109 22.109 -0.96 1 94.38 463 LEU B C 1
ATOM 8798 O O . LEU B 1 463 ? -22.891 22 -1.061 1 94.38 463 LEU B O 1
ATOM 8802 N N . ASN B 1 464 ? -24.734 23.266 -1.138 1 94.38 464 ASN B N 1
ATOM 8803 C CA . ASN B 1 464 ? -24.047 24.484 -1.554 1 94.38 464 ASN B CA 1
ATOM 8804 C C . ASN B 1 464 ? -24.594 25.703 -0.826 1 94.38 464 ASN B C 1
ATOM 8806 O O . ASN B 1 464 ? -25.812 25.891 -0.73 1 94.38 464 ASN B O 1
ATOM 8810 N N . THR B 1 465 ? -23.703 26.484 -0.349 1 95.12 465 THR B N 1
ATOM 8811 C CA . THR B 1 465 ? -24.109 27.703 0.335 1 95.12 465 THR B CA 1
ATOM 8812 C C . THR B 1 465 ? -23.469 28.938 -0.304 1 95.12 465 THR B C 1
ATOM 8814 O O . THR B 1 465 ? -23.594 30.047 0.201 1 95.12 465 THR B O 1
ATOM 8817 N N . VAL B 1 466 ? -22.766 28.812 -1.389 1 94.19 466 VAL B N 1
ATOM 8818 C CA . VAL B 1 466 ? -21.953 29.938 -1.822 1 94.19 466 VAL B CA 1
ATOM 8819 C C . VAL B 1 466 ? -22.141 30.172 -3.318 1 94.19 466 VAL B C 1
ATOM 8821 O O . VAL B 1 466 ? -22.281 31.312 -3.764 1 94.19 466 VAL B O 1
ATOM 8824 N N . TYR B 1 467 ? -22.266 29.141 -4.098 1 89.88 467 TYR B N 1
ATOM 8825 C CA . TYR B 1 467 ? -22.156 29.297 -5.543 1 89.88 467 TYR B CA 1
ATOM 8826 C C . TYR B 1 467 ? -23.547 29.422 -6.172 1 89.88 467 TYR B C 1
ATOM 8828 O O . TYR B 1 467 ? -24.484 28.734 -5.77 1 89.88 467 TYR B O 1
ATOM 8836 N N . PRO B 1 468 ? -23.562 30.281 -7.184 1 80.12 468 PRO B N 1
ATOM 8837 C CA . PRO B 1 468 ? -24.812 30.359 -7.941 1 80.12 468 PRO B CA 1
ATOM 8838 C C . PRO B 1 468 ? -25.031 29.156 -8.844 1 80.12 468 PRO B C 1
ATOM 8840 O O . PRO B 1 468 ? -24.094 28.656 -9.453 1 80.12 468 PRO B O 1
ATOM 8843 N N . GLU B 1 469 ? -25.953 28.344 -8.508 1 69.25 469 GLU B N 1
ATOM 8844 C CA . GLU B 1 469 ? -26.188 27.109 -9.273 1 69.25 469 GLU B CA 1
ATOM 8845 C C . GLU B 1 469 ? -26.438 27.422 -10.742 1 69.25 469 GLU B C 1
ATOM 8847 O O . GLU B 1 469 ? -27.531 27.859 -11.109 1 69.25 469 GLU B O 1
ATOM 8852 N N . ALA B 1 470 ? -25.344 27.781 -11.562 1 68.44 470 ALA B N 1
ATOM 8853 C CA . ALA B 1 470 ? -25.359 27.875 -13.023 1 68.44 470 ALA B CA 1
ATOM 8854 C C . ALA B 1 470 ? -24.719 26.656 -13.656 1 68.44 470 ALA B C 1
ATOM 8856 O O . ALA B 1 470 ? -24.062 25.859 -12.977 1 68.44 470 ALA B O 1
ATOM 8857 N N . VAL B 1 471 ? -25.344 26.297 -14.734 1 66.19 471 VAL B N 1
ATOM 8858 C CA . VAL B 1 471 ? -24.797 25.156 -15.461 1 66.19 471 VAL B CA 1
ATOM 8859 C C . VAL B 1 471 ? -23.656 25.625 -16.359 1 66.19 471 VAL B C 1
ATOM 8861 O O . VAL B 1 471 ? -23.781 26.609 -17.094 1 66.19 471 VAL B O 1
ATOM 8864 N N . ASP B 1 472 ? -22.391 25.422 -16.047 1 60.88 472 ASP B N 1
ATOM 8865 C CA . ASP B 1 472 ? -21.234 25.969 -16.75 1 60.88 472 ASP B CA 1
ATOM 8866 C C . ASP B 1 472 ? -20.875 25.125 -17.969 1 60.88 472 ASP B C 1
ATOM 8868 O O . ASP B 1 472 ? -20.328 25.641 -18.938 1 60.88 472 ASP B O 1
ATOM 8872 N N . ASP B 1 473 ? -20.719 23.781 -17.953 1 61.44 473 ASP B N 1
ATOM 8873 C CA . ASP B 1 473 ? -19.969 23.047 -18.969 1 61.44 473 ASP B CA 1
ATOM 8874 C C . ASP B 1 473 ? -20.906 22.281 -19.906 1 61.44 473 ASP B C 1
ATOM 8876 O O . ASP B 1 473 ? -22.125 22.312 -19.719 1 61.44 473 ASP B O 1
ATOM 8880 N N . GLU B 1 474 ? -20.266 21.828 -20.969 1 60.06 474 GLU B N 1
ATOM 8881 C CA . GLU B 1 474 ? -20.906 20.969 -21.953 1 60.06 474 GLU B CA 1
ATOM 8882 C C . GLU B 1 474 ? -21.672 19.828 -21.297 1 60.06 474 GLU B C 1
ATOM 8884 O O . GLU B 1 474 ? -22.672 19.344 -21.828 1 60.06 474 GLU B O 1
ATOM 8889 N N . ARG B 1 475 ? -21.312 19.516 -20.094 1 66.12 475 ARG B N 1
ATOM 8890 C CA . ARG B 1 475 ? -21.953 18.391 -19.422 1 66.12 475 ARG B CA 1
ATOM 8891 C C . ARG B 1 475 ? -23.109 18.875 -18.547 1 66.12 475 ARG B C 1
ATOM 8893 O O . ARG B 1 475 ? -23.75 18.078 -17.859 1 66.12 475 ARG B O 1
ATOM 8900 N N . HIS B 1 476 ? -23.344 20.203 -18.625 1 79.38 476 HIS B N 1
ATOM 8901 C CA . HIS B 1 476 ? -24.422 20.812 -17.859 1 79.38 476 HIS B CA 1
ATOM 8902 C C . HIS B 1 476 ? -24.266 20.547 -16.375 1 79.38 476 HIS B C 1
ATOM 8904 O O . HIS B 1 476 ? -25.25 20.281 -15.672 1 79.38 476 HIS B O 1
ATOM 8910 N N . MET B 1 477 ? -23.031 20.484 -15.898 1 88 477 MET B N 1
ATOM 8911 C CA . MET B 1 477 ? -22.75 20.234 -14.484 1 88 477 MET B CA 1
ATOM 8912 C C . MET B 1 477 ? -22.906 21.516 -13.672 1 88 477 MET B C 1
ATOM 8914 O O . MET B 1 477 ? -22.453 22.578 -14.094 1 88 477 MET B O 1
ATOM 8918 N N . PRO B 1 478 ? -23.672 21.391 -12.578 1 88.69 478 PRO B N 1
ATOM 8919 C CA . PRO B 1 478 ? -23.781 22.578 -11.727 1 88.69 478 PRO B CA 1
ATOM 8920 C C . PRO B 1 478 ? -22.438 23.094 -11.242 1 88.69 478 PRO B C 1
ATOM 8922 O O . PRO B 1 478 ? -21.531 22.297 -10.969 1 88.69 478 PRO B O 1
ATOM 8925 N N . VAL B 1 479 ? -22.25 24.375 -11.078 1 89.12 479 VAL B N 1
ATOM 8926 C CA . VAL B 1 479 ? -21.016 25.031 -10.695 1 89.12 479 VAL B CA 1
ATOM 8927 C C . VAL B 1 479 ? -20.547 24.5 -9.336 1 89.12 479 VAL B C 1
ATOM 8929 O O . VAL B 1 479 ? -19.344 24.344 -9.109 1 89.12 479 VAL B O 1
ATOM 8932 N N . SER B 1 480 ? -21.547 24.344 -8.445 1 91.69 480 SER B N 1
ATOM 8933 C CA . SER B 1 480 ? -21.203 23.828 -7.125 1 91.69 480 SER B CA 1
ATOM 8934 C C . SER B 1 480 ? -20.484 22.484 -7.223 1 91.69 480 SER B C 1
ATOM 8936 O O . SER B 1 480 ? -19.484 22.25 -6.535 1 91.69 480 SER B O 1
ATOM 8938 N N . LEU B 1 481 ? -20.953 21.594 -8.07 1 91.94 481 LEU B N 1
ATOM 8939 C CA . LEU B 1 481 ? -20.328 20.281 -8.258 1 91.94 481 LEU B CA 1
ATOM 8940 C C . LEU B 1 481 ? -18.953 20.422 -8.914 1 91.94 481 LEU B C 1
ATOM 8942 O O . LEU B 1 481 ? -18.031 19.703 -8.562 1 91.94 481 LEU B O 1
ATOM 8946 N N . GLN B 1 482 ? -18.828 21.219 -9.867 1 90.81 482 GLN B N 1
ATOM 8947 C CA . GLN B 1 482 ? -17.547 21.469 -10.508 1 90.81 482 GLN B CA 1
ATOM 8948 C C . GLN B 1 482 ? -16.516 21.938 -9.5 1 90.81 482 GLN B C 1
ATOM 8950 O O . GLN B 1 482 ? -15.375 21.453 -9.477 1 90.81 482 GLN B O 1
ATOM 8955 N N . CYS B 1 483 ? -16.938 22.906 -8.703 1 92.56 483 CYS B N 1
ATOM 8956 C CA . CYS B 1 483 ? -16.031 23.453 -7.684 1 92.56 483 CYS B CA 1
ATOM 8957 C C . CYS B 1 483 ? -15.695 22.375 -6.648 1 92.56 483 CYS B C 1
ATOM 8959 O O . CYS B 1 483 ? -14.555 22.297 -6.195 1 92.56 483 CYS B O 1
ATOM 8961 N N . TYR B 1 484 ? -16.688 21.672 -6.344 1 94.25 484 TYR B N 1
ATOM 8962 C CA . TYR B 1 484 ? -16.469 20.578 -5.402 1 94.25 484 TYR B CA 1
ATOM 8963 C C . TYR B 1 484 ? -15.398 19.625 -5.918 1 94.25 484 TYR B C 1
ATOM 8965 O O . TYR B 1 484 ? -14.477 19.25 -5.188 1 94.25 484 TYR B O 1
ATOM 8973 N N . ARG B 1 485 ? -15.453 19.172 -7.125 1 89.44 485 ARG B N 1
ATOM 8974 C CA . ARG B 1 485 ? -14.516 18.234 -7.727 1 89.44 485 ARG B CA 1
ATOM 8975 C C . ARG B 1 485 ? -13.109 18.828 -7.777 1 89.44 485 ARG B C 1
ATOM 8977 O O . ARG B 1 485 ? -12.117 18.094 -7.633 1 89.44 485 ARG B O 1
ATOM 8984 N N . HIS B 1 486 ? -13.031 20.016 -7.91 1 92.12 486 HIS B N 1
ATOM 8985 C CA . HIS B 1 486 ? -11.75 20.688 -8.055 1 92.12 486 HIS B CA 1
ATOM 8986 C C . HIS B 1 486 ? -11.086 20.906 -6.703 1 92.12 486 HIS B C 1
ATOM 8988 O O . HIS B 1 486 ? -9.852 20.906 -6.602 1 92.12 486 HIS B O 1
ATOM 8994 N N . HIS B 1 487 ? -11.898 21.172 -5.648 1 95 487 HIS B N 1
ATOM 8995 C CA . HIS B 1 487 ? -11.32 21.719 -4.422 1 95 487 HIS B CA 1
ATOM 8996 C C . HIS B 1 487 ? -11.422 20.719 -3.277 1 95 487 HIS B C 1
ATOM 8998 O O . HIS B 1 487 ? -10.875 20.938 -2.195 1 95 487 HIS B O 1
ATOM 9004 N N . MET B 1 488 ? -12.016 19.578 -3.482 1 94 488 MET B N 1
ATOM 9005 C CA . MET B 1 488 ? -12.195 18.594 -2.412 1 94 488 MET B CA 1
ATOM 9006 C C . MET B 1 488 ? -10.906 17.828 -2.164 1 94 488 MET B C 1
ATOM 9008 O O . MET B 1 488 ? -10.727 17.219 -1.103 1 94 488 MET B O 1
ATOM 9012 N N . GLY B 1 489 ? -9.906 17.844 -2.975 1 91.81 489 GLY B N 1
ATOM 9013 C CA . GLY B 1 489 ? -8.766 16.938 -2.963 1 91.81 489 GLY B CA 1
ATOM 9014 C C . GLY B 1 489 ? -7.605 17.453 -2.131 1 91.81 489 GLY B C 1
ATOM 9015 O O . GLY B 1 489 ? -6.496 16.906 -2.205 1 91.81 489 GLY B O 1
ATOM 9016 N N . GLY B 1 490 ? -7.793 18.469 -1.337 1 93.12 490 GLY B N 1
ATOM 9017 C CA . GLY B 1 490 ? -6.691 19.047 -0.578 1 93.12 490 GLY B CA 1
ATOM 9018 C C . GLY B 1 490 ? -6.078 18.062 0.405 1 93.12 490 GLY B C 1
ATOM 9019 O O . GLY B 1 490 ? -4.855 17.922 0.456 1 93.12 490 GLY B O 1
ATOM 9020 N N . VAL B 1 491 ? -6.883 17.406 1.195 1 94.44 491 VAL B N 1
ATOM 9021 C CA . VAL B 1 491 ? -6.406 16.453 2.191 1 94.44 491 VAL B CA 1
ATOM 9022 C C . VAL B 1 491 ? -5.738 15.266 1.496 1 94.44 491 VAL B C 1
ATOM 9024 O O . VAL B 1 491 ? -4.676 14.805 1.924 1 94.44 491 VAL B O 1
ATOM 9027 N N . ASP B 1 492 ? -6.328 14.797 0.449 1 90.38 492 ASP B N 1
ATOM 9028 C CA . ASP B 1 492 ? -5.754 13.688 -0.307 1 90.38 492 ASP B CA 1
ATOM 9029 C C . ASP B 1 492 ? -4.383 14.062 -0.866 1 90.38 492 ASP B C 1
ATOM 9031 O O . ASP B 1 492 ? -3.457 13.242 -0.85 1 90.38 492 ASP B O 1
ATOM 9035 N N . ARG B 1 493 ? -4.293 15.188 -1.354 1 94 493 ARG B N 1
ATOM 9036 C CA . ARG B 1 493 ? -3.02 15.664 -1.878 1 94 493 ARG B CA 1
ATOM 9037 C C . ARG B 1 493 ? -1.96 15.711 -0.783 1 94 493 ARG B C 1
ATOM 9039 O O . ARG B 1 493 ? -0.814 15.312 -1.001 1 94 493 ARG B O 1
ATOM 9046 N N . SER B 1 494 ? -2.346 16.25 0.278 1 95.06 494 SER B N 1
ATOM 9047 C CA . SER B 1 494 ? -1.435 16.328 1.416 1 95.06 494 SER B CA 1
ATOM 9048 C C . SER B 1 494 ? -1.009 14.938 1.873 1 95.06 494 SER B C 1
ATOM 9050 O O . SER B 1 494 ? 0.171 14.703 2.143 1 95.06 494 SER B O 1
ATOM 9052 N N . ASN B 1 495 ? -1.924 14.07 1.993 1 92.12 495 ASN B N 1
ATOM 9053 C CA . ASN B 1 495 ? -1.632 12.695 2.395 1 92.12 495 ASN B CA 1
ATOM 9054 C C . ASN B 1 495 ? -0.716 12 1.392 1 92.12 495 ASN B C 1
ATOM 9056 O O . ASN B 1 495 ? 0.173 11.242 1.779 1 92.12 495 ASN B O 1
ATOM 9060 N N . GLN B 1 496 ? -0.977 12.211 0.167 1 90.81 496 GLN B N 1
ATOM 9061 C CA . GLN B 1 496 ? -0.143 11.625 -0.875 1 90.81 496 GLN B CA 1
ATOM 9062 C C . GLN B 1 496 ? 1.302 12.102 -0.759 1 90.81 496 GLN B C 1
ATOM 9064 O O . GLN B 1 496 ? 2.234 11.305 -0.853 1 90.81 496 GLN B O 1
ATOM 9069 N N . ARG B 1 497 ? 1.457 13.367 -0.592 1 92.62 497 ARG B N 1
ATOM 9070 C CA . ARG B 1 497 ? 2.797 13.93 -0.467 1 92.62 497 ARG B CA 1
ATOM 9071 C C . ARG B 1 497 ? 3.527 13.344 0.739 1 92.62 497 ARG B C 1
ATOM 9073 O O . ARG B 1 497 ? 4.73 13.094 0.679 1 92.62 497 ARG B O 1
ATOM 9080 N N . ARG B 1 498 ? 2.828 13.203 1.748 1 93 498 ARG B N 1
ATOM 9081 C CA . ARG B 1 498 ? 3.416 12.625 2.953 1 93 498 ARG B CA 1
ATOM 9082 C C . ARG B 1 498 ? 3.811 11.164 2.725 1 93 498 ARG B C 1
ATOM 9084 O O . ARG B 1 498 ? 4.883 10.734 3.15 1 93 498 ARG B O 1
ATOM 9091 N N . LYS B 1 499 ? 2.965 10.438 2.117 1 89.31 499 LYS B N 1
ATOM 9092 C CA . LYS B 1 499 ? 3.131 9 1.933 1 89.31 499 LYS B CA 1
ATOM 9093 C C . LYS B 1 499 ? 4.336 8.695 1.045 1 89.31 499 LYS B C 1
ATOM 9095 O O . LYS B 1 499 ? 4.992 7.668 1.215 1 89.31 499 LYS B O 1
ATOM 9100 N N . TYR B 1 500 ? 4.633 9.555 0.166 1 89.81 500 TYR B N 1
ATOM 9101 C CA . TYR B 1 500 ? 5.723 9.312 -0.773 1 89.81 500 TYR B CA 1
ATOM 9102 C C . TYR B 1 500 ? 7.051 9.164 -0.041 1 89.81 500 TYR B C 1
ATOM 9104 O O . TYR B 1 500 ? 7.887 8.344 -0.427 1 89.81 500 TYR B O 1
ATOM 9112 N N . TYR B 1 501 ? 7.262 9.93 0.955 1 93.31 501 TYR B N 1
ATOM 9113 C CA . TYR B 1 501 ? 8.547 9.945 1.647 1 93.31 501 TYR B CA 1
ATOM 9114 C C . TYR B 1 501 ? 8.352 9.938 3.158 1 93.31 501 TYR B C 1
ATOM 9116 O O . TYR B 1 501 ? 8.945 10.75 3.871 1 93.31 501 TYR B O 1
ATOM 9124 N N . HIS B 1 502 ? 7.539 9.008 3.576 1 93 502 HIS B N 1
ATOM 9125 C CA . HIS B 1 502 ? 7.227 8.961 5 1 93 502 HIS B CA 1
ATOM 9126 C C . HIS B 1 502 ? 8.438 8.516 5.812 1 93 502 HIS B C 1
ATOM 9128 O O . HIS B 1 502 ? 9.195 7.648 5.379 1 93 502 HIS B O 1
ATOM 9134 N N . THR B 1 503 ? 8.625 9.094 6.938 1 94.56 503 THR B N 1
ATOM 9135 C CA . THR B 1 503 ? 9.82 8.891 7.75 1 94.56 503 THR B CA 1
ATOM 9136 C C . THR B 1 503 ? 9.656 7.676 8.656 1 94.56 503 THR B C 1
ATOM 9138 O O . THR B 1 503 ? 10.633 7.18 9.219 1 94.56 503 THR B O 1
ATOM 9141 N N . GLY B 1 504 ? 8.492 7.156 8.805 1 90.12 504 GLY B N 1
ATOM 9142 C CA . GLY B 1 504 ? 8.242 6.047 9.711 1 90.12 504 GLY B CA 1
ATOM 9143 C C . GLY B 1 504 ? 8.852 4.742 9.242 1 90.12 504 GLY B C 1
ATOM 9144 O O . GLY B 1 504 ? 8.852 4.445 8.039 1 90.12 504 GLY B O 1
ATOM 9145 N N . ARG B 1 505 ? 9.469 4.016 10.117 1 88.38 505 ARG B N 1
ATOM 9146 C CA . ARG B 1 505 ? 9.953 2.654 9.922 1 88.38 505 ARG B CA 1
ATOM 9147 C C . ARG B 1 505 ? 9.312 1.692 10.914 1 88.38 505 ARG B C 1
ATOM 9149 O O . ARG B 1 505 ? 8.734 2.121 11.914 1 88.38 505 ARG B O 1
ATOM 9156 N N . LYS B 1 506 ? 9.391 0.492 10.625 1 84.19 506 LYS B N 1
ATOM 9157 C CA . LYS B 1 506 ? 8.742 -0.502 11.477 1 84.19 506 LYS B CA 1
ATOM 9158 C C . LYS B 1 506 ? 9.18 -0.359 12.93 1 84.19 506 LYS B C 1
ATOM 9160 O O . LYS B 1 506 ? 10.375 -0.275 13.219 1 84.19 506 LYS B O 1
ATOM 9165 N N . ASN B 1 507 ? 8.188 -0.162 13.711 1 84.69 507 ASN B N 1
ATOM 9166 C CA . ASN B 1 507 ? 8.367 0.026 15.148 1 84.69 507 ASN B CA 1
ATOM 9167 C C . ASN B 1 507 ? 7.164 -0.478 15.93 1 84.69 507 ASN B C 1
ATOM 9169 O O . ASN B 1 507 ? 6.043 -0.49 15.422 1 84.69 507 ASN B O 1
ATOM 9173 N N . ASN B 1 508 ? 7.395 -0.943 17.172 1 82.81 508 ASN B N 1
ATOM 9174 C CA . ASN B 1 508 ? 6.297 -1.468 17.969 1 82.81 508 ASN B CA 1
ATOM 9175 C C . ASN B 1 508 ? 5.652 -0.376 18.812 1 82.81 508 ASN B C 1
ATOM 9177 O O . ASN B 1 508 ? 4.57 -0.575 19.375 1 82.81 508 ASN B O 1
ATOM 9181 N N . ARG B 1 509 ? 6.324 0.729 18.953 1 89 509 ARG B N 1
ATOM 9182 C CA . ARG B 1 509 ? 5.797 1.839 19.734 1 89 509 ARG B CA 1
ATOM 9183 C C . ARG B 1 509 ? 4.887 2.725 18.891 1 89 509 ARG B C 1
ATOM 9185 O O . ARG B 1 509 ? 5.355 3.422 17.984 1 89 509 ARG B O 1
ATOM 9192 N N . TRP B 1 510 ? 3.637 2.795 19.266 1 88.62 510 TRP B N 1
ATOM 9193 C CA . TRP B 1 510 ? 2.619 3.441 18.438 1 88.62 510 TRP B CA 1
ATOM 9194 C C . TRP B 1 510 ? 2.906 4.93 18.297 1 88.62 510 TRP B C 1
ATOM 9196 O O . TRP B 1 510 ? 2.705 5.504 17.219 1 88.62 510 TRP B O 1
ATOM 9206 N N . TRP B 1 511 ? 3.312 5.633 19.391 1 92.62 511 TRP B N 1
ATOM 9207 C CA . TRP B 1 511 ? 3.424 7.086 19.391 1 92.62 511 TRP B CA 1
ATOM 9208 C C . TRP B 1 511 ? 4.578 7.543 18.5 1 92.62 511 TRP B C 1
ATOM 9210 O O . TRP B 1 511 ? 4.645 8.711 18.109 1 92.62 511 TRP B O 1
ATOM 9220 N N . ILE B 1 512 ? 5.523 6.637 18.156 1 94.62 512 ILE B N 1
ATOM 9221 C CA . ILE B 1 512 ? 6.609 6.965 17.25 1 94.62 512 ILE B CA 1
ATOM 9222 C C . ILE B 1 512 ? 6.043 7.258 15.859 1 94.62 512 ILE B C 1
ATOM 9224 O O . ILE B 1 512 ? 6.543 8.133 15.148 1 94.62 512 ILE B O 1
ATOM 9228 N N . TYR B 1 513 ? 5.023 6.523 15.508 1 93.88 513 TYR B N 1
ATOM 9229 C CA . TYR B 1 513 ? 4.383 6.77 14.219 1 93.88 513 TYR B CA 1
ATOM 9230 C C . TYR B 1 513 ? 3.727 8.141 14.188 1 93.88 513 TYR B C 1
ATOM 9232 O O . TYR B 1 513 ? 3.723 8.812 13.148 1 93.88 513 TYR B O 1
ATOM 9240 N N . MET B 1 514 ? 3.234 8.57 15.297 1 94.62 514 MET B N 1
ATOM 9241 C CA . MET B 1 514 ? 2.658 9.906 15.391 1 94.62 514 MET B CA 1
ATOM 9242 C C . MET B 1 514 ? 3.748 10.977 15.344 1 94.62 514 MET B C 1
ATOM 9244 O O . MET B 1 514 ? 3.557 12.031 14.75 1 94.62 514 MET B O 1
ATOM 9248 N N . ALA B 1 515 ? 4.812 10.68 16.016 1 97.06 515 ALA B N 1
ATOM 9249 C CA . ALA B 1 515 ? 5.949 11.594 15.953 1 97.06 515 ALA B CA 1
ATOM 9250 C C . ALA B 1 515 ? 6.449 11.742 14.516 1 97.06 515 ALA B C 1
ATOM 9252 O O . ALA B 1 515 ? 6.738 12.852 14.062 1 97.06 515 ALA B O 1
ATOM 9253 N N . CYS B 1 516 ? 6.566 10.625 13.828 1 97.38 516 CYS B N 1
ATOM 9254 C CA . CYS B 1 516 ? 6.977 10.656 12.422 1 97.38 516 CYS B CA 1
ATOM 9255 C C . CYS B 1 516 ? 5.977 11.438 11.578 1 97.38 516 CYS B C 1
ATOM 9257 O O . CYS B 1 516 ? 6.363 12.156 10.656 1 97.38 516 CYS B O 1
ATOM 9259 N N . TYR B 1 517 ? 4.723 11.281 11.914 1 96.94 517 TYR B N 1
ATOM 9260 C CA . TYR B 1 517 ? 3.691 12.062 11.234 1 96.94 517 TYR B CA 1
ATOM 9261 C C . TYR B 1 517 ? 3.953 13.555 11.375 1 96.94 517 TYR B C 1
ATOM 9263 O O . TYR B 1 517 ? 3.83 14.305 10.406 1 96.94 517 TYR B O 1
ATOM 9271 N N . LEU B 1 518 ? 4.258 13.977 12.531 1 98.38 518 LEU B N 1
ATOM 9272 C CA . LEU B 1 518 ? 4.531 15.391 12.773 1 98.38 518 LEU B CA 1
ATOM 9273 C C . LEU B 1 518 ? 5.723 15.867 11.953 1 98.38 518 LEU B C 1
ATOM 9275 O O . LEU B 1 518 ? 5.707 16.969 11.406 1 98.38 518 LEU B O 1
ATOM 9279 N N . ILE B 1 519 ? 6.73 15.039 11.875 1 98.56 519 ILE B N 1
ATOM 9280 C CA . ILE B 1 519 ? 7.898 15.367 11.062 1 98.56 519 ILE B CA 1
ATOM 9281 C C . ILE B 1 519 ? 7.488 15.477 9.594 1 98.56 519 ILE B C 1
ATOM 9283 O O . ILE B 1 519 ? 7.887 16.406 8.898 1 98.56 519 ILE B O 1
ATOM 9287 N N . ASP B 1 520 ? 6.711 14.562 9.156 1 98.25 520 ASP B N 1
ATOM 9288 C CA . ASP B 1 520 ? 6.258 14.547 7.77 1 98.25 520 ASP B CA 1
ATOM 9289 C C . ASP B 1 520 ? 5.414 15.773 7.453 1 98.25 520 ASP B C 1
ATOM 9291 O O . ASP B 1 520 ? 5.547 16.375 6.379 1 98.25 520 ASP B O 1
ATOM 9295 N N . VAL B 1 521 ? 4.504 16.109 8.367 1 98.38 521 VAL B N 1
ATOM 9296 C CA . VAL B 1 521 ? 3.676 17.297 8.195 1 98.38 521 VAL B CA 1
ATOM 9297 C C . VAL B 1 521 ? 4.566 18.531 8.078 1 98.38 521 VAL B C 1
ATOM 9299 O O . VAL B 1 521 ? 4.352 19.391 7.215 1 98.38 521 VAL B O 1
ATOM 9302 N N . ALA B 1 522 ? 5.535 18.609 8.945 1 98.75 522 ALA B N 1
ATOM 9303 C CA . ALA B 1 522 ? 6.469 19.719 8.922 1 98.75 522 ALA B CA 1
ATOM 9304 C C . ALA B 1 522 ? 7.188 19.812 7.574 1 98.75 522 ALA B C 1
ATOM 9306 O O . ALA B 1 522 ? 7.359 20.906 7.027 1 98.75 522 ALA B O 1
ATOM 9307 N N . LEU B 1 523 ? 7.566 18.703 7.051 1 98.69 523 LEU B N 1
ATOM 9308 C CA . LEU B 1 523 ? 8.273 18.656 5.773 1 98.69 523 LEU B CA 1
ATOM 9309 C C . LEU B 1 523 ? 7.367 19.109 4.633 1 98.69 523 LEU B C 1
ATOM 9311 O O . LEU B 1 523 ? 7.781 19.891 3.779 1 98.69 523 LEU B O 1
ATOM 9315 N N . VAL B 1 524 ? 6.176 18.625 4.582 1 98.5 524 VAL B N 1
ATOM 9316 C CA . VAL B 1 524 ? 5.227 18.984 3.531 1 98.5 524 VAL B CA 1
ATOM 9317 C C . VAL B 1 524 ? 4.922 20.484 3.592 1 98.5 524 VAL B C 1
ATOM 9319 O O . VAL B 1 524 ? 4.969 21.172 2.57 1 98.5 524 VAL B O 1
ATOM 9322 N N . ASN B 1 525 ? 4.621 20.953 4.793 1 98.75 525 ASN B N 1
ATOM 9323 C CA . ASN B 1 525 ? 4.312 22.359 4.969 1 98.75 525 ASN B CA 1
ATOM 9324 C C . ASN B 1 525 ? 5.516 23.25 4.633 1 98.75 525 ASN B C 1
ATOM 9326 O O . ASN B 1 525 ? 5.367 24.281 3.992 1 98.75 525 ASN B O 1
ATOM 9330 N N . ALA B 1 526 ? 6.676 22.781 5.055 1 98.75 526 ALA B N 1
ATOM 9331 C CA . ALA B 1 526 ? 7.895 23.531 4.73 1 98.75 526 ALA B CA 1
ATOM 9332 C C . ALA B 1 526 ? 8.117 23.578 3.223 1 98.75 526 ALA B C 1
ATOM 9334 O O . ALA B 1 526 ? 8.484 24.625 2.684 1 98.75 526 ALA B O 1
ATOM 9335 N N . TYR B 1 527 ? 7.906 22.547 2.535 1 98 527 TYR B N 1
ATOM 9336 C CA . TYR B 1 527 ? 8.078 22.5 1.087 1 98 527 TYR B CA 1
ATOM 9337 C C . TYR B 1 527 ? 7.094 23.438 0.386 1 98 527 TYR B C 1
ATOM 9339 O O . TYR B 1 527 ? 7.457 24.109 -0.576 1 98 527 TYR B O 1
ATOM 9347 N N . GLU B 1 528 ? 5.797 23.406 0.857 1 97.75 528 GLU B N 1
ATOM 9348 C CA . GLU B 1 528 ? 4.797 24.297 0.274 1 97.75 528 GLU B CA 1
ATOM 9349 C C . GLU B 1 528 ? 5.191 25.766 0.449 1 97.75 528 GLU B C 1
ATOM 9351 O O . GLU B 1 528 ? 5 26.578 -0.458 1 97.75 528 GLU B O 1
ATOM 9356 N N . CYS B 1 529 ? 5.73 26.078 1.604 1 98.12 529 CYS B N 1
ATOM 9357 C CA . CYS B 1 529 ? 6.211 27.438 1.835 1 98.12 529 CYS B CA 1
ATOM 9358 C C . CYS B 1 529 ? 7.414 27.75 0.953 1 98.12 529 CYS B C 1
ATOM 9360 O O . CYS B 1 529 ? 7.516 28.844 0.399 1 98.12 529 CYS B O 1
ATOM 9362 N N . PHE B 1 530 ? 8.328 26.75 0.857 1 97.75 530 PHE B N 1
ATOM 9363 C CA . PHE B 1 530 ? 9.516 26.891 0.021 1 97.75 530 PHE B CA 1
ATOM 9364 C C . PHE B 1 530 ? 9.125 27.172 -1.426 1 97.75 530 PHE B C 1
ATOM 9366 O O . PHE B 1 530 ? 9.672 28.078 -2.057 1 97.75 530 PHE B O 1
ATOM 9373 N N . LYS B 1 531 ? 8.219 26.484 -1.921 1 95.75 531 LYS B N 1
ATOM 9374 C CA . LYS B 1 531 ? 7.734 26.641 -3.289 1 95.75 531 LYS B CA 1
ATOM 9375 C C . LYS B 1 531 ? 7.074 28.016 -3.475 1 95.75 531 LYS B C 1
ATOM 9377 O O . LYS B 1 531 ? 7.242 28.656 -4.516 1 95.75 531 LYS B O 1
ATOM 9382 N N . ALA B 1 532 ? 6.312 28.453 -2.51 1 95.44 532 ALA B N 1
ATOM 9383 C CA . ALA B 1 532 ? 5.582 29.703 -2.59 1 95.44 532 ALA B CA 1
ATOM 9384 C C . ALA B 1 532 ? 6.543 30.891 -2.609 1 95.44 532 ALA B C 1
ATOM 9386 O O . ALA B 1 532 ? 6.301 31.891 -3.299 1 95.44 532 ALA B O 1
ATOM 9387 N N . LEU B 1 533 ? 7.594 30.781 -1.85 1 95.69 533 LEU B N 1
ATOM 9388 C CA . LEU B 1 533 ? 8.523 31.906 -1.724 1 95.69 533 LEU B CA 1
ATOM 9389 C C . LEU B 1 533 ? 9.586 31.859 -2.816 1 95.69 533 LEU B C 1
ATOM 9391 O O . LEU B 1 533 ? 10.273 32.844 -3.07 1 95.69 533 LEU B O 1
ATOM 9395 N N . ASN B 1 534 ? 9.766 30.641 -3.41 1 93.56 534 ASN B N 1
ATOM 9396 C CA . ASN B 1 534 ? 10.703 30.453 -4.516 1 93.56 534 ASN B CA 1
ATOM 9397 C C . ASN B 1 534 ? 9.992 29.984 -5.781 1 93.56 534 ASN B C 1
ATOM 9399 O O . ASN B 1 534 ? 10.148 28.844 -6.199 1 93.56 534 ASN B O 1
ATOM 9403 N N . ARG B 1 535 ? 9.398 30.781 -6.516 1 86.94 535 ARG B N 1
ATOM 9404 C CA . ARG B 1 535 ? 8.484 30.453 -7.605 1 86.94 535 ARG B CA 1
ATOM 9405 C C . ARG B 1 535 ? 9.25 29.859 -8.789 1 86.94 535 ARG B C 1
ATOM 9407 O O . ARG B 1 535 ? 8.695 29.078 -9.562 1 86.94 535 ARG B O 1
ATOM 9414 N N . THR B 1 536 ? 10.422 30.062 -8.898 1 86.5 536 THR B N 1
ATOM 9415 C CA . THR B 1 536 ? 11.172 29.594 -10.062 1 86.5 536 THR B CA 1
ATOM 9416 C C . THR B 1 536 ? 11.984 28.359 -9.711 1 86.5 536 THR B C 1
ATOM 9418 O O . THR B 1 536 ? 12.734 27.844 -10.547 1 86.5 536 THR B O 1
ATOM 9421 N N . THR B 1 537 ? 11.711 27.922 -8.469 1 84.56 537 THR B N 1
ATOM 9422 C CA . THR B 1 537 ? 12.531 26.797 -8.047 1 84.56 537 THR B CA 1
ATOM 9423 C C . THR B 1 537 ? 12.18 25.547 -8.852 1 84.56 537 THR B C 1
ATOM 9425 O O . THR B 1 537 ? 11.023 25.344 -9.227 1 84.56 537 THR B O 1
ATOM 9428 N N . LYS B 1 538 ? 13.164 24.688 -9.047 1 88.56 538 LYS B N 1
ATOM 9429 C CA . LYS B 1 538 ? 12.969 23.391 -9.711 1 88.56 538 LYS B CA 1
ATOM 9430 C C . LYS B 1 538 ? 13.172 22.234 -8.742 1 88.56 538 LYS B C 1
ATOM 9432 O O . LYS B 1 538 ? 13.125 21.078 -9.133 1 88.56 538 LYS B O 1
ATOM 9437 N N . VAL B 1 539 ? 13.312 22.641 -7.512 1 92.25 539 VAL B N 1
ATOM 9438 C CA . VAL B 1 539 ? 13.539 21.609 -6.496 1 92.25 539 VAL B CA 1
ATOM 9439 C C . VAL B 1 539 ? 12.25 20.828 -6.246 1 92.25 539 VAL B C 1
ATOM 9441 O O . VAL B 1 539 ? 11.203 21.422 -5.949 1 92.25 539 VAL B O 1
ATOM 9444 N N . THR B 1 540 ? 12.328 19.516 -6.457 1 94.56 540 THR B N 1
ATOM 9445 C CA . THR B 1 540 ? 11.172 18.672 -6.215 1 94.56 540 THR B CA 1
ATOM 9446 C C . THR B 1 540 ? 11.039 18.344 -4.727 1 94.56 540 THR B C 1
ATOM 9448 O O . THR B 1 540 ? 11.953 18.609 -3.945 1 94.56 540 THR B O 1
ATOM 9451 N N . HIS B 1 541 ? 9.875 17.859 -4.375 1 95.69 541 HIS B N 1
ATOM 9452 C CA . HIS B 1 541 ? 9.609 17.469 -2.994 1 95.69 541 HIS B CA 1
ATOM 9453 C C . HIS B 1 541 ? 10.656 16.484 -2.494 1 95.69 541 HIS B C 1
ATOM 9455 O O . HIS B 1 541 ? 11.141 16.594 -1.363 1 95.69 541 HIS B O 1
ATOM 9461 N N . LYS B 1 542 ? 11.055 15.523 -3.273 1 95.38 542 LYS B N 1
ATOM 9462 C CA . LYS B 1 542 ? 12.07 14.523 -2.945 1 95.38 542 LYS B CA 1
ATOM 9463 C C . LYS B 1 542 ? 13.391 15.188 -2.566 1 95.38 542 LYS B C 1
ATOM 9465 O O . LYS B 1 542 ? 13.945 14.914 -1.5 1 95.38 542 LYS B O 1
ATOM 9470 N N . PHE B 1 543 ? 13.852 16.078 -3.393 1 95.81 543 PHE B N 1
ATOM 9471 C CA . PHE B 1 543 ? 15.148 16.703 -3.182 1 95.81 543 PHE B CA 1
ATOM 9472 C C . PHE B 1 543 ? 15.094 17.719 -2.053 1 95.81 543 PHE B C 1
ATOM 9474 O O . PHE B 1 543 ? 16.062 17.906 -1.316 1 95.81 543 PHE B O 1
ATOM 9481 N N . PHE B 1 544 ? 13.93 18.406 -1.953 1 97.81 544 PHE B N 1
ATOM 9482 C CA . PHE B 1 544 ? 13.758 19.25 -0.786 1 97.81 544 PHE B CA 1
ATOM 9483 C C . PHE B 1 544 ? 13.984 18.469 0.5 1 97.81 544 PHE B C 1
ATOM 9485 O O . PHE B 1 544 ? 14.688 18.922 1.4 1 97.81 544 PHE B O 1
ATOM 9492 N N . ASN B 1 545 ? 13.383 17.25 0.604 1 98.12 545 ASN B N 1
ATOM 9493 C CA . ASN B 1 545 ? 13.508 16.406 1.789 1 98.12 545 ASN B CA 1
ATOM 9494 C C . ASN B 1 545 ? 14.945 15.945 1.996 1 98.12 545 ASN B C 1
ATOM 9496 O O . ASN B 1 545 ? 15.461 16 3.113 1 98.12 545 ASN B O 1
ATOM 9500 N N . ILE B 1 546 ? 15.617 15.492 0.962 1 97 546 ILE B N 1
ATOM 9501 C CA . ILE B 1 546 ? 16.984 14.992 1.072 1 97 546 ILE B CA 1
ATOM 9502 C C . ILE B 1 546 ? 17.906 16.125 1.519 1 97 546 ILE B C 1
ATOM 9504 O O . ILE B 1 546 ? 18.781 15.922 2.367 1 97 546 ILE B O 1
ATOM 9508 N N . ARG B 1 547 ? 17.766 17.297 0.958 1 97.56 547 ARG B N 1
ATOM 9509 C CA . ARG B 1 547 ? 18.594 18.438 1.328 1 97.56 547 ARG B CA 1
ATOM 9510 C C . ARG B 1 547 ? 18.344 18.844 2.775 1 97.56 547 ARG B C 1
ATOM 9512 O O . ARG B 1 547 ? 19.281 19.156 3.51 1 97.56 547 ARG B O 1
ATOM 9519 N N . THR B 1 548 ? 17.016 18.828 3.113 1 98.62 548 THR B N 1
ATOM 9520 C CA . THR B 1 548 ? 16.688 19.141 4.5 1 98.62 548 THR B CA 1
ATOM 9521 C C . THR B 1 548 ? 17.344 18.141 5.449 1 98.62 548 THR B C 1
ATOM 9523 O O . THR B 1 548 ? 17.953 18.531 6.445 1 98.62 548 THR B O 1
ATOM 9526 N N . GLY B 1 549 ? 17.234 16.812 5.121 1 98.5 549 GLY B N 1
ATOM 9527 C CA . GLY B 1 549 ? 17.875 15.797 5.93 1 98.5 549 GLY B CA 1
ATOM 9528 C C . GLY B 1 549 ? 19.375 15.977 6.051 1 98.5 549 GLY B C 1
ATOM 9529 O O . GLY B 1 549 ? 19.922 15.906 7.148 1 98.5 549 GLY B O 1
ATOM 9530 N N . LYS B 1 550 ? 20.047 16.297 4.984 1 98 550 LYS B N 1
ATOM 9531 C CA . LYS B 1 550 ? 21.484 16.484 4.961 1 98 550 LYS B CA 1
ATOM 9532 C C . LYS B 1 550 ? 21.891 17.719 5.773 1 98 550 LYS B C 1
ATOM 9534 O O . LYS B 1 550 ? 22.906 17.703 6.465 1 98 550 LYS B O 1
ATOM 9539 N N . GLN B 1 551 ? 21.109 18.719 5.648 1 98.31 551 GLN B N 1
ATOM 9540 C CA . GLN B 1 551 ? 21.406 19.953 6.375 1 98.31 551 GLN B CA 1
ATOM 9541 C C . GLN B 1 551 ? 21.219 19.766 7.879 1 98.31 551 GLN B C 1
ATOM 9543 O O . GLN B 1 551 ? 21.953 20.344 8.68 1 98.31 551 GLN B O 1
ATOM 9548 N N . LEU B 1 552 ? 20.203 18.969 8.273 1 98.5 552 LEU B N 1
ATOM 9549 C CA . LEU B 1 552 ? 20.047 18.609 9.68 1 98.5 552 LEU B CA 1
ATOM 9550 C C . LEU B 1 552 ? 21.234 17.797 10.18 1 98.5 552 LEU B C 1
ATOM 9552 O O . LEU B 1 552 ? 21.703 18.016 11.305 1 98.5 552 LEU B O 1
ATOM 9556 N N . ILE B 1 553 ? 21.703 16.875 9.367 1 97.38 553 ILE B N 1
ATOM 9557 C CA . ILE B 1 553 ? 22.875 16.078 9.719 1 97.38 553 ILE B CA 1
ATOM 9558 C C . ILE B 1 553 ? 24.094 17 9.859 1 97.38 553 ILE B C 1
ATOM 9560 O O . ILE B 1 553 ? 24.891 16.828 10.789 1 97.38 553 ILE B O 1
ATOM 9564 N N . GLY B 1 554 ? 24.25 18.031 9 1 92.38 554 GLY B N 1
ATOM 9565 C CA . GLY B 1 554 ? 25.25 19.078 9.086 1 92.38 554 GLY B CA 1
ATOM 9566 C C . GLY B 1 554 ? 26.672 18.547 9.141 1 92.38 554 GLY B C 1
ATOM 9567 O O . GLY B 1 554 ? 27.5 19.047 9.898 1 92.38 554 GLY B O 1
ATOM 9568 N N . GLY B 1 555 ? 26.984 17.422 8.539 1 84.69 555 GLY B N 1
ATOM 9569 C CA . GLY B 1 555 ? 28.344 16.875 8.523 1 84.69 555 GLY B CA 1
ATOM 9570 C C . GLY B 1 555 ? 28.672 16.078 9.766 1 84.69 555 GLY B C 1
ATOM 9571 O O . GLY B 1 555 ? 29.812 15.625 9.938 1 84.69 555 GLY B O 1
ATOM 9572 N N . HIS B 1 556 ? 27.688 15.938 10.641 1 88.12 556 HIS B N 1
ATOM 9573 C CA . HIS B 1 556 ? 27.891 15.141 11.852 1 88.12 556 HIS B CA 1
ATOM 9574 C C . HIS B 1 556 ? 28.203 13.688 11.508 1 88.12 556 HIS B C 1
ATOM 9576 O O . HIS B 1 556 ? 27.594 13.117 10.594 1 88.12 556 HIS B O 1
ATOM 9582 N N . SER B 1 557 ? 29.25 13.148 12.156 1 87.88 557 SER B N 1
ATOM 9583 C CA . SER B 1 557 ? 29.531 11.719 12.125 1 87.88 557 SER B CA 1
ATOM 9584 C C . SER B 1 557 ? 29.969 11.211 13.492 1 87.88 557 SER B C 1
ATOM 9586 O O . SER B 1 557 ? 30.922 11.742 14.078 1 87.88 557 SER B O 1
ATOM 9588 N N . SER B 1 558 ? 29.281 10.383 13.984 1 80.75 558 SER B N 1
ATOM 9589 C CA . SER B 1 558 ? 29.672 9.797 15.266 1 80.75 558 SER B CA 1
ATOM 9590 C C . SER B 1 558 ? 30.609 8.617 15.078 1 80.75 558 SER B C 1
ATOM 9592 O O . SER B 1 558 ? 30.984 7.949 16.047 1 80.75 558 SER B O 1
ATOM 9594 N N . ARG B 1 559 ? 30.938 8.367 13.812 1 76.62 559 ARG B N 1
ATOM 9595 C CA . ARG B 1 559 ? 31.844 7.246 13.555 1 76.62 559 ARG B CA 1
ATOM 9596 C C . ARG B 1 559 ? 33.281 7.621 13.875 1 76.62 559 ARG B C 1
ATOM 9598 O O . ARG B 1 559 ? 33.688 8.766 13.664 1 76.62 559 ARG B O 1
ATOM 9605 N N . ILE B 1 560 ? 33.938 6.934 14.727 1 59.06 560 ILE B N 1
ATOM 9606 C CA . ILE B 1 560 ? 35.344 7.148 15.062 1 59.06 560 ILE B CA 1
ATOM 9607 C C . ILE B 1 560 ? 36.219 6.973 13.82 1 59.06 560 ILE B C 1
ATOM 9609 O O . ILE B 1 560 ? 36.125 5.945 13.141 1 59.06 560 ILE B O 1
ATOM 9613 N N . GLN B 1 561 ? 36.5 7.977 13.125 1 46.88 561 GLN B N 1
ATOM 9614 C CA . GLN B 1 561 ? 37.406 7.848 11.992 1 46.88 561 GLN B CA 1
ATOM 9615 C C . GLN B 1 561 ? 38.625 7.008 12.352 1 46.88 561 GLN B C 1
ATOM 9617 O O . GLN B 1 561 ? 39.312 7.27 13.352 1 46.88 561 GLN B O 1
ATOM 9622 N N . LYS B 1 562 ? 38.656 5.762 11.953 1 40.22 562 LYS B N 1
ATOM 9623 C CA . LYS B 1 562 ? 39.938 5.078 12.078 1 40.22 562 LYS B CA 1
ATOM 9624 C C . LYS B 1 562 ? 41.094 5.977 11.641 1 40.22 562 LYS B C 1
ATOM 9626 O O . LYS B 1 562 ? 41.062 6.551 10.547 1 40.22 562 LYS B O 1
ATOM 9631 N N . SER B 1 563 ? 41.812 6.602 12.523 1 33.19 563 SER B N 1
ATOM 9632 C CA . SER B 1 563 ? 43.062 7.234 12.211 1 33.19 563 SER B CA 1
ATOM 9633 C C . SER B 1 563 ? 43.906 6.367 11.266 1 33.19 563 SER B C 1
ATOM 9635 O O . SER B 1 563 ? 44.156 5.191 11.547 1 33.19 563 SER B O 1
ATOM 9637 N N . ILE B 1 564 ? 43.812 6.453 10.008 1 31.62 564 ILE B N 1
ATOM 9638 C CA . ILE B 1 564 ? 44.938 5.91 9.266 1 31.62 564 ILE B CA 1
ATOM 9639 C C . ILE B 1 564 ? 46.219 6.156 10.055 1 31.62 564 ILE B C 1
ATOM 9641 O O . ILE B 1 564 ? 46.594 7.305 10.312 1 31.62 564 ILE B O 1
ATOM 9645 N N . ARG B 1 565 ? 46.75 5.227 10.828 1 28.64 565 ARG B N 1
ATOM 9646 C CA . ARG B 1 565 ? 48.125 5.238 11.258 1 28.64 565 ARG B CA 1
ATOM 9647 C C . ARG B 1 565 ? 49.062 5.734 10.141 1 28.64 565 ARG B C 1
ATOM 9649 O O . ARG B 1 565 ? 49 5.215 9.023 1 28.64 565 ARG B O 1
ATOM 9656 N N . GLU B 1 566 ? 49.531 6.965 10.172 1 29.52 566 GLU B N 1
ATOM 9657 C CA . GLU B 1 566 ? 50.688 7.465 9.43 1 29.52 566 GLU B CA 1
ATOM 9658 C C . GLU B 1 566 ? 51.781 6.398 9.312 1 29.52 566 GLU B C 1
ATOM 9660 O O . GLU B 1 566 ? 52.219 5.859 10.312 1 29.52 566 GLU B O 1
ATOM 9665 N N . VAL B 1 567 ? 51.844 5.586 8.406 1 28.05 567 VAL B N 1
ATOM 9666 C CA . VAL B 1 567 ? 53.156 4.992 8.078 1 28.05 567 VAL B CA 1
ATOM 9667 C C . VAL B 1 567 ? 54.25 5.992 8.375 1 28.05 567 VAL B C 1
ATOM 9669 O O . VAL B 1 567 ? 54.094 7.195 8.148 1 28.05 567 VAL B O 1
ATOM 9672 N N . GLY B 1 568 ? 55.312 5.602 9.117 1 24.2 568 GLY B N 1
ATOM 9673 C CA . GLY B 1 568 ? 56.562 6.227 9.516 1 24.2 568 GLY B CA 1
ATOM 9674 C C . GLY B 1 568 ? 57.156 7.09 8.422 1 24.2 568 GLY B C 1
ATOM 9675 O O . GLY B 1 568 ? 57.375 6.617 7.309 1 24.2 568 GLY B O 1
ATOM 9676 N N . SER B 1 569 ? 56.812 8.359 8.383 1 23.41 569 SER B N 1
ATOM 9677 C CA . SER B 1 569 ? 57.812 9.25 7.82 1 23.41 569 SER B CA 1
ATOM 9678 C C . SER B 1 569 ? 59.188 8.945 8.391 1 23.41 569 SER B C 1
ATOM 9680 O O . SER B 1 569 ? 59.312 8.617 9.578 1 23.41 569 SER B O 1
ATOM 9682 N N . LEU B 1 570 ? 60.188 8.477 7.668 1 25.73 570 LEU B N 1
ATOM 9683 C CA . LEU B 1 570 ? 61.625 8.555 7.887 1 25.73 570 LEU B CA 1
ATOM 9684 C C . LEU B 1 570 ? 62 9.875 8.547 1 25.73 570 LEU B C 1
ATOM 9686 O O . LEU B 1 570 ? 61.312 10.883 8.391 1 25.73 570 LEU B O 1
ATOM 9690 N N . PRO B 1 571 ? 62.969 9.891 9.555 1 24.05 571 PRO B N 1
ATOM 9691 C CA . PRO B 1 571 ? 63.562 11.031 10.227 1 24.05 571 PRO B CA 1
ATOM 9692 C C . PRO B 1 571 ? 63.875 12.188 9.273 1 24.05 571 PRO B C 1
ATOM 9694 O O . PRO B 1 571 ? 64.562 12.008 8.289 1 24.05 571 PRO B O 1
ATOM 9697 N N . SER B 1 572 ? 62.844 12.875 8.758 1 21.27 572 SER B N 1
ATOM 9698 C CA . SER B 1 572 ? 63.531 14.07 8.273 1 21.27 572 SER B CA 1
ATOM 9699 C C . SER B 1 572 ? 64.25 14.805 9.414 1 21.27 572 SER B C 1
ATOM 9701 O O . SER B 1 572 ? 63.719 14.906 10.516 1 21.27 572 SER B O 1
ATOM 9703 N N . ASN B 1 573 ? 65.625 14.953 9.461 1 20.45 573 ASN B N 1
ATOM 9704 C CA . ASN B 1 573 ? 66.75 15.625 10.062 1 20.45 573 ASN B CA 1
ATOM 9705 C C . ASN B 1 573 ? 66.5 17.109 10.273 1 20.45 573 ASN B C 1
ATOM 9707 O O . ASN B 1 573 ? 67.438 17.906 10.414 1 20.45 573 ASN B O 1
ATOM 9711 N N . THR B 1 574 ? 65.25 17.656 9.992 1 20.45 574 THR B N 1
ATOM 9712 C CA . THR B 1 574 ? 65.438 19.094 10.156 1 20.45 574 THR B CA 1
ATOM 9713 C C . THR B 1 574 ? 65.5 19.469 11.633 1 20.45 574 THR B C 1
ATOM 9715 O O . THR B 1 574 ? 64.438 19.438 12.312 1 20.45 574 THR B O 1
ATOM 9718 N N . SER B 1 575 ? 66.438 18.984 12.562 1 20.59 575 SER B N 1
ATOM 9719 C CA . SER B 1 575 ? 66.938 19.469 13.859 1 20.59 575 SER B CA 1
ATOM 9720 C C . SER B 1 575 ? 67 20.984 13.891 1 20.59 575 SER B C 1
ATOM 9722 O O . SER B 1 575 ? 66.938 21.594 14.961 1 20.59 575 SER B O 1
ATOM 9724 N N . PHE B 1 576 ? 67.438 21.703 12.797 1 18.77 576 PHE B N 1
ATOM 9725 C CA . PHE B 1 576 ? 68.375 22.781 13.047 1 18.77 576 PHE B CA 1
ATOM 9726 C C . PHE B 1 576 ? 67.625 24.031 13.523 1 18.77 576 PHE B C 1
ATOM 9728 O O . PHE B 1 576 ? 68.188 24.781 14.359 1 18.77 576 PHE B O 1
ATOM 9735 N N . ILE B 1 577 ? 66.438 24.5 12.906 1 18.12 577 ILE B N 1
ATOM 9736 C CA . ILE B 1 577 ? 66.438 25.969 12.898 1 18.12 577 ILE B CA 1
ATOM 9737 C C . ILE B 1 577 ? 65.75 26.484 14.148 1 18.12 577 ILE B C 1
ATOM 9739 O O . ILE B 1 577 ? 64.562 26.766 14.133 1 18.12 577 ILE B O 1
ATOM 9743 N N . ARG B 1 578 ? 65.625 25.734 15.289 1 18.06 578 ARG B N 1
ATOM 9744 C CA . ARG B 1 578 ? 64.938 26.172 16.469 1 18.06 578 ARG B CA 1
ATOM 9745 C C . ARG B 1 578 ? 65.5 27.469 17.031 1 18.06 578 ARG B C 1
ATOM 9747 O O . ARG B 1 578 ? 65 27.984 18.047 1 18.06 578 ARG B O 1
ATOM 9754 N N . SER B 1 579 ? 66.812 27.766 16.797 1 17.2 579 SER B N 1
ATOM 9755 C CA . SER B 1 579 ? 67.438 28.453 17.922 1 17.2 579 SER B CA 1
ATOM 9756 C C . SER B 1 579 ? 66.812 29.828 18.125 1 17.2 579 SER B C 1
ATOM 9758 O O . SER B 1 579 ? 66.688 30.312 19.25 1 17.2 579 SER B O 1
ATOM 9760 N N . LEU B 1 580 ? 66.625 30.734 17.094 1 16.75 580 LEU B N 1
ATOM 9761 C CA . LEU B 1 580 ? 67.188 32.031 17.438 1 16.75 580 LEU B CA 1
ATOM 9762 C C . LEU B 1 580 ? 66.25 32.875 18.266 1 16.75 580 LEU B C 1
ATOM 9764 O O . LEU B 1 580 ? 66.625 33.531 19.219 1 16.75 580 LEU B O 1
ATOM 9768 N N . ASN B 1 581 ? 64.938 33.406 17.766 1 16.78 581 ASN B N 1
ATOM 9769 C CA . ASN B 1 581 ? 64.75 34.844 18 1 16.78 581 ASN B CA 1
ATOM 9770 C C . ASN B 1 581 ? 64 35.062 19.328 1 16.78 581 ASN B C 1
ATOM 9772 O O . ASN B 1 581 ? 62.875 34.656 19.484 1 16.78 581 ASN B O 1
ATOM 9776 N N . HIS B 1 582 ? 64.688 35.125 20.5 1 16.62 582 HIS B N 1
ATOM 9777 C CA . HIS B 1 582 ? 64.25 35.312 21.891 1 16.62 582 HIS B CA 1
ATOM 9778 C C . HIS B 1 582 ? 63.594 36.688 22.078 1 16.62 582 HIS B C 1
ATOM 9780 O O . HIS B 1 582 ? 63.094 37 23.172 1 16.62 582 HIS B O 1
ATOM 9786 N N . GLY B 1 583 ? 63.594 37.812 21.266 1 16.58 583 GLY B N 1
ATOM 9787 C CA . GLY B 1 583 ? 63.812 39.031 22.016 1 16.58 583 GLY B CA 1
ATOM 9788 C C . GLY B 1 583 ? 62.562 39.531 22.734 1 16.58 583 GLY B C 1
ATOM 9789 O O . GLY B 1 583 ? 61.5 39.562 22.156 1 16.58 583 GLY B O 1
ATOM 9790 N N . SER B 1 584 ? 62.469 39.625 24.125 1 17.19 584 SER B N 1
ATOM 9791 C CA . SER B 1 584 ? 61.531 39.844 25.203 1 17.19 584 SER B CA 1
ATOM 9792 C C . SER B 1 584 ? 61.031 41.281 25.219 1 17.19 584 SER B C 1
ATOM 9794 O O . SER B 1 584 ? 60.219 41.656 26.062 1 17.19 584 SER B O 1
ATOM 9796 N N . PRO B 1 585 ? 60.312 41.906 24.188 1 18.08 585 PRO B N 1
ATOM 9797 C CA . PRO B 1 585 ? 60.375 43.312 24.578 1 18.08 585 PRO B CA 1
ATOM 9798 C C . PRO B 1 585 ? 59.719 43.594 25.938 1 18.08 585 PRO B C 1
ATOM 9800 O O . PRO B 1 585 ? 58.875 42.812 26.359 1 18.08 585 PRO B O 1
ATOM 9803 N N . PRO B 1 586 ? 60.188 44.781 26.625 1 16.92 586 PRO B N 1
ATOM 9804 C CA . PRO B 1 586 ? 60.188 45.281 27.984 1 16.92 586 PRO B CA 1
ATOM 9805 C C . PRO B 1 586 ? 58.812 45.75 28.438 1 16.92 586 PRO B C 1
ATOM 9807 O O . PRO B 1 586 ? 57.938 46 27.609 1 16.92 586 PRO B O 1
ATOM 9810 N N . GLU B 1 587 ? 58.562 46 29.781 1 16.58 587 GLU B N 1
ATOM 9811 C CA . GLU B 1 587 ? 57.625 46.062 30.906 1 16.58 587 GLU B CA 1
ATOM 9812 C C . GLU B 1 587 ? 56.875 47.375 30.938 1 16.58 587 GLU B C 1
ATOM 9814 O O . GLU B 1 587 ? 56.031 47.594 31.797 1 16.58 587 GLU B O 1
ATOM 9819 N N . GLY B 1 588 ? 56.656 48.188 29.812 1 15.84 588 GLY B N 1
ATOM 9820 C CA . GLY B 1 588 ? 56.562 49.531 30.359 1 15.84 588 GLY B CA 1
ATOM 9821 C C . GLY B 1 588 ? 55.406 49.688 31.344 1 15.84 588 GLY B C 1
ATOM 9822 O O . GLY B 1 588 ? 54.5 48.844 31.391 1 15.84 588 GLY B O 1
ATOM 9823 N N . ALA B 1 589 ? 55.5 50.906 32.156 1 16.2 589 ALA B N 1
ATOM 9824 C CA . ALA B 1 589 ? 55.188 51.562 33.406 1 16.2 589 ALA B CA 1
ATOM 9825 C C . ALA B 1 589 ? 53.719 51.875 33.562 1 16.2 589 ALA B C 1
ATOM 9827 O O . ALA B 1 589 ? 53 51.938 32.562 1 16.2 589 ALA B O 1
ATOM 9828 N N . THR B 1 590 ? 53.281 52.156 34.781 1 16.53 590 THR B N 1
ATOM 9829 C CA . THR B 1 590 ? 52.25 52.062 35.812 1 16.53 590 THR B CA 1
ATOM 9830 C C . THR B 1 590 ? 51.281 53.219 35.688 1 16.53 590 THR B C 1
ATOM 9832 O O . THR B 1 590 ? 50.156 53.156 36.25 1 16.53 590 THR B O 1
ATOM 9835 N N . PRO B 1 591 ? 51.281 54.25 34.688 1 15.35 591 PRO B N 1
ATOM 9836 C CA . PRO B 1 591 ? 51.062 55.5 35.375 1 15.35 591 PRO B CA 1
ATOM 9837 C C . PRO B 1 591 ? 49.688 55.562 36.062 1 15.35 591 PRO B C 1
ATOM 9839 O O . PRO B 1 591 ? 48.781 54.844 35.656 1 15.35 591 PRO B O 1
ATOM 9842 N N . GLU B 1 592 ? 49.5 56.531 37.156 1 15.74 592 GLU B N 1
ATOM 9843 C CA . GLU B 1 592 ? 48.875 56.938 38.406 1 15.74 592 GLU B CA 1
ATOM 9844 C C . GLU B 1 592 ? 47.562 57.656 38.156 1 15.74 592 GLU B C 1
ATOM 9846 O O . GLU B 1 592 ? 46.781 57.875 39.094 1 15.74 592 GLU B O 1
ATOM 9851 N N . GLN B 1 593 ? 47.125 57.938 36.906 1 15.23 593 GLN B N 1
ATOM 9852 C CA . GLN B 1 593 ? 46.562 59.281 36.938 1 15.23 593 GLN B CA 1
ATOM 9853 C C . GLN B 1 593 ? 45.438 59.375 37.938 1 15.23 593 GLN B C 1
ATOM 9855 O O . GLN B 1 593 ? 44.812 58.375 38.281 1 15.23 593 GLN B O 1
ATOM 9860 N N . SER B 1 594 ? 45.094 60.719 38.25 1 15.43 594 SER B N 1
ATOM 9861 C CA . SER B 1 594 ? 44.656 61.75 39.188 1 15.43 594 SER B CA 1
ATOM 9862 C C . SER B 1 594 ? 43.156 61.656 39.438 1 15.43 594 SER B C 1
ATOM 9864 O O . SER B 1 594 ? 42.406 61.125 38.625 1 15.43 594 SER B O 1
ATOM 9866 N N . LYS B 1 595 ? 42.781 62.062 40.688 1 16.77 595 LYS B N 1
ATOM 9867 C CA . LYS B 1 595 ? 41.75 62.125 41.719 1 16.77 595 LYS B CA 1
ATOM 9868 C C . LYS B 1 595 ? 40.594 63.062 41.312 1 16.77 595 LYS B C 1
ATOM 9870 O O . LYS B 1 595 ? 39.688 63.312 42.094 1 16.77 595 LYS B O 1
ATOM 9875 N N . THR B 1 596 ? 40.438 63.469 40.031 1 15.34 596 THR B N 1
ATOM 9876 C CA . THR B 1 596 ? 39.844 64.812 40.125 1 15.34 596 THR B CA 1
ATOM 9877 C C . THR B 1 596 ? 38.594 64.812 41 1 15.34 596 THR B C 1
ATOM 9879 O O . THR B 1 596 ? 37.875 63.781 41.062 1 15.34 596 THR B O 1
ATOM 9882 N N . PRO B 1 597 ? 38.156 66.125 41.5 1 15.84 597 PRO B N 1
ATOM 9883 C CA . PRO B 1 597 ? 37.594 66.938 42.594 1 15.84 597 PRO B CA 1
ATOM 9884 C C . PRO B 1 597 ? 36.094 66.688 42.781 1 15.84 597 PRO B C 1
ATOM 9886 O O . PRO B 1 597 ? 35.438 66.125 41.875 1 15.84 597 PRO B O 1
ATOM 9889 N N . SER B 1 598 ? 35.469 67.562 43.75 1 15.45 598 SER B N 1
ATOM 9890 C CA . SER B 1 598 ? 34.562 67.875 44.875 1 15.45 598 SER B CA 1
ATOM 9891 C C . SER B 1 598 ? 33.188 68.312 44.375 1 15.45 598 SER B C 1
ATOM 9893 O O . SER B 1 598 ? 32.188 68.188 45.125 1 15.45 598 SER B O 1
ATOM 9895 N N . GLN B 1 599 ? 33 69.062 43.25 1 14.7 599 GLN B N 1
ATOM 9896 C CA . GLN B 1 599 ? 32.25 70.25 43.406 1 14.7 599 GLN B CA 1
ATOM 9897 C C . GLN B 1 599 ? 30.844 70 43.875 1 14.7 599 GLN B C 1
ATOM 9899 O O . GLN B 1 599 ? 30.312 68.938 43.688 1 14.7 599 GLN B O 1
ATOM 9904 N N . THR B 1 600 ? 30.062 71.25 44.188 1 15.01 600 THR B N 1
ATOM 9905 C CA . THR B 1 600 ? 29.281 72.062 45.062 1 15.01 600 THR B CA 1
ATOM 9906 C C . THR B 1 600 ? 27.781 71.875 44.844 1 15.01 600 THR B C 1
ATOM 9908 O O . THR B 1 600 ? 27.016 71.75 45.812 1 15.01 600 THR B O 1
ATOM 9911 N N . LYS B 1 601 ? 27.141 72.25 43.688 1 15.69 601 LYS B N 1
ATOM 9912 C CA . LYS B 1 601 ? 26.266 73.438 43.781 1 15.69 601 LYS B CA 1
ATOM 9913 C C . LYS B 1 601 ? 24.938 73.062 44.438 1 15.69 601 LYS B C 1
ATOM 9915 O O . LYS B 1 601 ? 24.5 71.938 44.375 1 15.69 601 LYS B O 1
ATOM 9920 N N . GLN B 1 602 ? 23.984 74.25 44.594 1 14.61 602 GLN B N 1
ATOM 9921 C CA . GLN B 1 602 ? 23.125 75.125 45.375 1 14.61 602 GLN B CA 1
ATOM 9922 C C . GLN B 1 602 ? 21.688 74.625 45.375 1 14.61 602 GLN B C 1
ATOM 9924 O O . GLN B 1 602 ? 21.328 73.75 44.625 1 14.61 602 GLN B O 1
ATOM 9929 N N . ASN B 1 603 ? 20.641 75.688 45.219 1 14.27 603 ASN B N 1
ATOM 9930 C CA . ASN B 1 603 ? 19.688 76.438 46.031 1 14.27 603 ASN B CA 1
ATOM 9931 C C . ASN B 1 603 ? 18.281 75.812 45.938 1 14.27 603 ASN B C 1
ATOM 9933 O O . ASN B 1 603 ? 17.672 75.5 46.938 1 14.27 603 ASN B O 1
ATOM 9937 N N . THR B 1 604 ? 17.203 76.812 45.312 1 14.52 604 THR B N 1
ATOM 9938 C CA . THR B 1 604 ? 16.203 77.625 45.969 1 14.52 604 THR B CA 1
ATOM 9939 C C . THR B 1 604 ? 14.836 76.938 45.969 1 14.52 604 THR B C 1
ATOM 9941 O O . THR B 1 604 ? 14.18 76.875 47 1 14.52 604 THR B O 1
ATOM 9944 N N . ARG B 1 605 ? 13.797 77.438 44.969 1 15.04 605 ARG B N 1
ATOM 9945 C CA . ARG B 1 605 ? 12.656 78.312 45.219 1 15.04 605 ARG B CA 1
ATOM 9946 C C . ARG B 1 605 ? 11.438 77.5 45.656 1 15.04 605 ARG B C 1
ATOM 9948 O O . ARG B 1 605 ? 11.305 76.375 45.344 1 15.04 605 ARG B O 1
ATOM 9955 N N . THR B 1 606 ? 10.188 78.438 46.125 1 15.38 606 THR B N 1
ATOM 9956 C CA . THR B 1 606 ? 9.141 78.875 47.031 1 15.38 606 THR B CA 1
ATOM 9957 C C . THR B 1 606 ? 7.816 78.188 46.719 1 15.38 606 THR B C 1
ATOM 9959 O O . THR B 1 606 ? 7.195 77.562 47.594 1 15.38 606 THR B O 1
ATOM 9962 N N . GLN B 1 607 ? 6.742 79.188 46.062 1 15.59 607 GLN B N 1
ATOM 9963 C CA . GLN B 1 607 ? 5.559 79.812 46.625 1 15.59 607 GLN B CA 1
ATOM 9964 C C . GLN B 1 607 ? 4.32 78.938 46.438 1 15.59 607 GLN B C 1
ATOM 9966 O O . GLN B 1 607 ? 4.355 77.938 45.719 1 15.59 607 GLN B O 1
ATOM 9971 N N . ARG B 1 608 ? 3.035 79.812 46.062 1 15.71 608 ARG B N 1
ATOM 9972 C CA . ARG B 1 608 ? 1.79 80.375 46.594 1 15.71 608 ARG B CA 1
ATOM 9973 C C . ARG B 1 608 ? 0.601 79.5 46.219 1 15.71 608 ARG B C 1
ATOM 9975 O O . ARG B 1 608 ? 0.731 78.562 45.375 1 15.71 608 ARG B O 1
ATOM 9982 N N . CYS B 1 609 ? -0.529 80.375 45.781 1 15.99 609 CYS B N 1
ATOM 9983 C CA . CYS B 1 609 ? -1.857 80.75 46.219 1 15.99 609 CYS B CA 1
ATOM 9984 C C . CYS B 1 609 ? -2.934 79.875 45.594 1 15.99 609 CYS B C 1
ATOM 9986 O O . CYS B 1 609 ? -3.791 79.375 46.312 1 15.99 609 CYS B O 1
ATOM 9988 N N . LEU B 1 610 ? -3.475 80.375 44.312 1 15.59 610 LEU B N 1
ATOM 9989 C CA . LEU B 1 610 ? -4.723 81.125 44.156 1 15.59 610 LEU B CA 1
ATOM 9990 C C . LEU B 1 610 ? -5.906 80.188 44.062 1 15.59 610 LEU B C 1
ATOM 9992 O O . LEU B 1 610 ? -6.891 80.312 44.781 1 15.59 610 LEU B O 1
ATOM 9996 N N . GLY B 1 611 ? -6.672 80.312 42.875 1 16.75 611 GLY B N 1
ATOM 9997 C CA . GLY B 1 611 ? -7.922 80.938 42.469 1 16.75 611 GLY B CA 1
ATOM 9998 C C . GLY B 1 611 ? -9.125 80.062 42.594 1 16.75 611 GLY B C 1
ATOM 9999 O O . GLY B 1 611 ? -8.969 78.812 42.719 1 16.75 611 GLY B O 1
ATOM 10000 N N . SER B 1 612 ? -10.375 80.688 42.125 1 18.03 612 SER B N 1
ATOM 10001 C CA . SER B 1 612 ? -11.766 81.125 42.25 1 18.03 612 SER B CA 1
ATOM 10002 C C . SER B 1 612 ? -12.727 80 41.906 1 18.03 612 SER B C 1
ATOM 10004 O O . SER B 1 612 ? -12.312 78.938 41.344 1 18.03 612 SER B O 1
ATOM 10006 N N . SER B 1 613 ? -13.906 80.625 41.344 1 17.83 613 SER B N 1
ATOM 10007 C CA . SER B 1 613 ? -15.359 80.75 41.375 1 17.83 613 SER B CA 1
ATOM 10008 C C . SER B 1 613 ? -16.047 79.625 40.562 1 17.83 613 SER B C 1
ATOM 10010 O O . SER B 1 613 ? -16.953 79 41.094 1 17.83 613 SER B O 1
ATOM 10012 N N . ARG B 1 614 ? -16.25 80.125 39.25 1 17.92 614 ARG B N 1
ATOM 10013 C CA . ARG B 1 614 ? -17.469 80.562 38.562 1 17.92 614 ARG B CA 1
ATOM 10014 C C . ARG B 1 614 ? -18.312 79.312 38.156 1 17.92 614 ARG B C 1
ATOM 10016 O O . ARG B 1 614 ? -19.5 79.25 38.438 1 17.92 614 ARG B O 1
ATOM 10023 N N . GLY B 1 615 ? -18.594 79.562 36.844 1 16.77 615 GLY B N 1
ATOM 10024 C CA . GLY B 1 615 ? -19.781 79.625 36 1 16.77 615 GLY B CA 1
ATOM 10025 C C . GLY B 1 615 ? -20.328 78.25 35.688 1 16.77 615 GLY B C 1
ATOM 10026 O O . GLY B 1 615 ? -19.578 77.25 35.719 1 16.77 615 GLY B O 1
#

Solvent-accessible surface area (backbone atoms only — not comparable to full-atom values): 73329 Å² total; per-residue (Å²): 134,88,91,74,91,75,90,72,87,81,89,80,89,83,89,81,87,82,78,82,82,79,82,79,84,77,75,80,74,76,78,78,78,76,78,80,77,75,86,78,82,80,72,80,69,55,56,38,67,40,85,88,76,69,48,69,39,63,54,66,71,66,86,63,63,65,80,69,76,82,62,63,73,67,52,82,44,74,67,59,82,63,72,67,79,73,78,76,78,75,68,69,80,72,68,82,54,88,68,74,71,75,71,64,72,62,77,55,78,53,77,77,70,73,65,77,69,84,68,67,72,39,76,54,54,82,72,53,26,71,71,32,57,75,66,77,60,79,78,72,57,41,55,69,68,86,73,64,93,81,57,54,61,43,62,43,32,34,62,33,55,37,68,67,57,44,39,43,29,22,52,21,16,41,51,30,42,52,46,38,25,62,70,66,69,62,43,84,60,88,84,67,68,81,65,39,51,66,56,40,35,22,50,52,11,46,36,38,33,39,10,56,48,47,60,86,44,80,67,34,38,61,37,86,48,45,63,54,22,22,61,39,58,42,53,33,35,48,67,68,56,51,52,50,51,60,70,31,58,32,53,30,64,63,84,74,33,38,72,67,43,86,48,66,69,58,17,52,54,41,31,65,72,40,76,53,54,60,47,41,70,54,50,54,57,33,46,51,28,33,49,62,48,39,38,62,54,52,47,25,10,47,43,80,45,68,46,75,46,88,68,86,57,90,43,55,40,75,39,74,89,42,81,60,29,42,12,36,41,28,40,35,34,13,20,18,87,48,48,35,57,40,37,72,47,77,49,62,57,71,80,74,40,80,66,67,88,76,60,82,68,66,39,65,48,58,61,48,48,50,50,61,67,43,53,90,55,48,72,52,40,30,37,39,19,32,47,44,86,72,40,44,74,63,55,38,56,57,33,42,75,40,33,29,31,37,35,21,34,44,52,79,81,48,57,88,78,44,52,75,88,72,53,38,67,82,92,44,92,55,65,94,58,54,72,44,35,70,52,44,36,26,25,78,92,75,43,38,36,41,34,39,33,20,46,96,88,49,76,45,35,36,34,32,41,31,58,39,68,41,65,74,48,98,59,44,44,42,40,52,54,54,49,39,71,64,30,47,49,5,42,58,46,27,50,50,60,35,62,71,43,38,40,64,65,96,66,81,56,69,64,55,52,52,52,28,46,54,53,36,51,28,48,48,38,22,49,50,40,49,46,70,77,36,76,82,62,81,76,45,72,68,54,46,44,44,51,22,12,49,54,42,24,63,83,51,49,73,53,78,74,77,73,78,76,77,72,80,75,72,79,74,74,78,74,67,81,72,71,69,91,73,86,72,84,82,82,77,80,78,77,82,74,72,79,76,82,82,84,78,89,77,80,88,80,86,86,81,72,82,78,84,38,104,113,139,90,78,76,90,80,83,81,91,83,88,81,88,82,89,83,85,86,77,84,86,81,83,80,85,86,82,84,75,85,79,80,78,78,81,82,80,76,87,80,82,81,72,81,68,56,55,41,66,40,85,88,75,69,49,68,38,64,53,67,69,62,88,64,57,68,75,67,68,78,66,65,73,64,56,77,60,74,86,55,78,68,64,82,74,74,77,74,74,73,69,67,79,73,66,83,54,89,68,74,73,74,71,64,73,61,77,58,76,51,74,75,67,72,63,76,68,84,70,66,72,40,76,54,52,83,73,55,26,71,71,33,58,76,66,78,60,78,78,71,56,41,56,68,66,86,73,63,90,82,58,54,62,44,62,44,32,32,63,34,56,37,68,67,58,45,39,43,30,22,52,20,16,41,52,29,42,53,47,39,23,61,73,67,68,60,41,83,59,86,84,68,67,82,65,39,52,65,54,41,35,23,52,52,10,48,36,39,33,40,11,58,46,47,60,87,45,80,67,34,37,62,38,88,48,46,64,53,22,24,60,41,56,40,54,32,36,48,67,66,56,52,54,50,49,61,71,32,57,32,54,29,64,63,85,76,33,38,69,68,42,86,47,65,69,58,16,53,52,42,32,64,72,40,76,52,54,60,46,41,70,53,52,54,57,32,46,51,28,33,50,64,49,37,38,62,53,52,47,25,9,47,43,80,45,69,44,76,45,89,69,86,56,90,43,55,41,76,40,72,91,43,80,59,28,42,12,37,39,29,40,35,34,14,22,19,87,47,47,35,57,39,39,71,46,75,48,62,57,75,82,72,43,81,66,66,91,76,61,79,71,69,39,64,49,59,62,47,46,50,50,61,66,42,53,90,56,48,72,52,40,28,36,39,18,33,46,43,87,73,40,44,72,61,55,36,56,56,32,44,76,39,33,28,33,38,35,20,35,44,52,80,81,48,57,85,79,44,51,74,88,72,54,39,68,84,91,44,92,56,65,96,58,52,72,43,34,70,51,44,36,26,25,77,92,75,42,38,34,42,34,39,35,23,46,95,86,47,76,44,33,35,34,32,39,31,58,40,70,41,65,72,50,99,60,44,45,41,40,53,56,54,50,40,70,64,30,46,49,4,42,58,45,28,51,50,61,36,61,72,43,38,41,65,66,95,66,75,56,70,65,55,52,52,51,29,46,53,52,36,51,29,49,47,37,23,47,50,40,49,46,69,76,36,76,82,61,82,75,45,73,69,53,46,44,44,52,23,12,50,55,41,24,62,83,53,49,72,52,77,72,77,70,76,78,74,72,80,74,71,84,75,76,82,75,69,89,70,72,73,92,72,84,67,85,86,79,83,85,80,83,80,83,83,78,82,90,82,88,80,90,93,88,87,93,89,90,92,84,84,88,92,85,85,129

Nearest PDB structures (foldseek):
  6x68-assembly1_C  TM=8.923E-01  e=1.224E-24  Trichoplusia ni
  6x68-assembly1_C  TM=8.925E-01  e=1.059E-24  Trichoplusia ni

Sequence (1230 aa):
MSPKKWYKKNVCGTEQSTLASFPEKQTIKKRVVYAHASPMDTRDDELVLDEKTGELRHKIPDDFIVATDDDTDSEIDEDRAENDDFLEQRYPPVLDSDIEIESDTEIGATFDYVASGTGEWRMATEEDGDIFTIPVFEPEPGPTFELPSYAREVEYFYKFIPPELIELASTETNKYAKYHQKCIAKKLNARWRNTNFIEMQAFFGVMICMGVDHKSAIDDYWSSDPFLQNMGIASVMTRARFQMLMRYFHLADPVNDPRRDPDIERRRQRSEADPLYKINPWLKPVLENCRRYYQMGQEISIDEGMIRFKGRSKFKQRLPHKPDRDGFKIWQVCDSTTSYIANFEPYLGVKYKTTIEGRKKETGTIKKTTHRLLQPFTEKNHILFCDSLFTSVNTALELQDKEVYMVGSFSRRNRKTMPPQLIPEGKSKKLKLKIGEMKAATRPDDIINITAYQDDSAQILILNTVYPEAVDDERHMPVSLQCYRHHMGGVDRSNQRRKYYHTGRKNNRWWIYMACYLIDVALVNAYECFKALNRTTKVTHKFFNIRTGKQLIGGHSSRIQKSIREVGSLPSNTSFIRSLNHGSPPEGATPEQSKTPSQTKQNTRTQRCLGSSRGMSPKKWYKKNVCGTEQSTLASFPEKQTIKKRVVYAHASPMDTRDDELVLDEKTGELRHKIPDDFIVATDDDTDSEIDEDRAENDDFLEQRYPPVLDSDIEIESDTEIGATFDYVASGTGEWRMATEEDGDIFTIPVFEPEPGPTFELPSYAREVEYFYKFIPPELIELASTETNKYAKYHQKCIAKKLNARWRNTNFIEMQAFFGVMICMGVDHKSAIDDYWSSDPFLQNMGIASVMTRARFQMLMRYFHLADPVNDPRRDPDIERRRQRSEADPLYKINPWLKPVLENCRRYYQMGQEISIDEGMIRFKGRSKFKQRLPHKPDRDGFKIWQVCDSTTSYIANFEPYLGVKYKTTIEGRKKETGTIKKTTHRLLQPFTEKNHILFCDSLFTSVNTALELQDKEVYMVGSFSRRNRKTMPPQLIPEGKSKKLKLKIGEMKAATRPDDIINITAYQDDSAQILILNTVYPEAVDDERHMPVSLQCYRHHMGGVDRSNQRRKYYHTGRKNNRWWIYMACYLIDVALVNAYECFKALNRTTKVTHKFFNIRTGKQLIGGHSSRIQKSIREVGSLPSNTSFIRSLNHGSPPEGATPEQSKTPSQTKQNTRTQRCLGSSRG